Protein 9LKP (pdb70)

Radius of gyration: 35.41 Å; Cα contacts (8 Å, |Δi|>4): 2410; chains: 5; bounding box: 99×103×38 Å

Nearest PDB structures (foldseek):
  4s1f-assembly1_A  TM=9.999E-01  e=4.731E-41  Escherichia coli K-12
  4rz4-assembly1_B  TM=9.996E-01  e=7.260E-41  Escherichia coli K-12
  1l6w-assembly1_A  TM=9.965E-01  e=6.042E-41  Escherichia coli
  4rxf-assembly1_C  TM=9.993E-01  e=1.048E-40  Escherichia coli K-12
  7qxf-assembly1_B  TM=1.000E+00  e=1.423E-40  Escherichia coli

Secondary structure (DSSP, 8-state):
-EEEEE---HHHHHHHHTTS---EEE--HHHHHHHT--HHHHHHHHHHHTTS-SEEEEE---SSHHHHHHHHHHHHHHSTTPEEEEE-SHHHHHHHHHHHHHT--EEEEEE-SHHHHHHHHHHT-SEEEEBHHHHHHTTS-HHHHHHHHHHHHHHH-TTSEEEEB--SSHHHHHHHHHTT-SEEEE-HHHHHHHT--HHHHHHHHHHHHHHHHHHSSS--/-EEEEE---HHHHHHHHTTS---EEE--HHHHHHHT--HHHHHHHHHHHTTS-SEEEEE---SSHHHHHHHHHHHHHH-SSEEEEEE-SHHHHHHHHHHHHHT--EEEEEE-SHHHHHHHHHHT-SEEEEBHHHHHHTTS-HHHHHHHHHHHHHHH-TTSEEEEB--SSHHHHHHHHHTT-SEEEE-HHHHHHHT--HHHHHHHHHHHHHHHHHHSSS--/-EEEEE---HHHHHHHHTTS---EEE--HHHHHHHT--HHHHHHHHHHHTTS-SEEEEE---SSHHHHHHHHHHHHHH-SSEEEEEE-SHHHHHHHHHHHHHT--EEEEEE-SHHHHHHHHHHT-SEEEEBHHHHHHTTS-HHHHHHHHHHHHHHH-TT-EEEEB--SSHHHHHHHHHTT-SEEEE-HHHHHHHT--HHHHHHHHHHHHHHHHHHSSS--/-EEEEE---HHHHHHHHTTS---EEE--HHHHHHHT--HHHHHHHHHHHTTS-SEEEEE---SSHHHHHHHHHHHHTT-SSEEEEEE-SHHHHHHHHHHHHHT--EEEEEE-SHHHHHHHHHHT-SEEEEBHHHHHHTTS-HHHHHHHHHHHHHHH-TTSEEEEB--SSHHHHHHHHHTT-SEEEE-HHHHHHHT--HHHHHHHHHHHHHHHHHHSSS--/-EEEEE---HHHHHHHHTTS---EEE--HHHHHHHT--HHHHHHHHHHHTTS--EEEEE---SSHHHHHHHHHHHHHH-SSEEEEEE-SHHHHHHHHHHHHHT--EEEEEE-SHHHHHHHHHHT-SEEEEBHHHHHHTTS-HHHHHHHHHHHHHHH-TTSEEEEB--SSHHHHHHHHHTT-SEEEE-HHHHHHHT--HHHHHHHHHHHHHHHHHHSSS--

Foldseek 3Di:
DAEEAEALPLVLLLVCLVVDVHQFYEYEPVRVVVVVDDLLPSVVSRCVSNPVHHEYEYEADDDALVSRLVSLVVNCVSPVQYAYEFELDPRSLVNLLVCQVVVHEYEHDPDLAQVSQLSSLVSPHQEYEHQQVVNVVVPHHSLVRLLSNQVSCVVPPVSHFYAYDHDDELVSVVSNVVSPGPHYYHYSVRVVVVVDDPVVVVVLVVVQVVCCVVPVGSDD/DAEEAEALPLQLLLVCLVPDVHQFYEYEPVRCVVNVDDPLVRVVSRCVSNVVHHAYEYEQDDDALVSRLVRLVVNCVSDPRYAYEFELDPRSLVNLLVCQVVVHEYEHDPDLAQVSQLSSLVSPHQEYEHQQVVNVVVPHHSLVRLLSNQVSCVVPPVSHFYAYDHDDELVSVVSNVVSPGPHYYHYPVRVVVVPDDPVVVVVLVVLQVVCCVVPVHSDD/DAEEAEALPLVLLLVCLVPDVHQFYEYEPVRVVVVVDDLLVSVVSRCVSNVVHHAYEYEADDDALVSRLVSLVVNCVSDPRYAYEFELDPRSLVNLLVCQVVVGEYEHDPDLAQVSQLSSLVSPHQEYEHQQVVNVVVPHHSLVRLLSNVVSCVPPPVSHFYAYDHDDELVSVVSSVVSPGPHYYHYSVRVVVVVDDPVVVVVLVVVQVVCCVVPVHSDD/DAEEAEALPLQLLLVCLVPDVHQFYEYEPVRCVVVVDDLLPSVVSRCVSNPVHHAYEYEQDDDALVSRLVSLVVNCVRDPRYAYEFELDPRSLVNLLVCQVVPGAYEHDPDLAQVSQLSSLVSPHQEYEHQQVVNVVVPHHSLVRLLSNQVSCVVPPVSHFYAYDHDDELVSVVSSVVSPGPHYYHYPVRVVVVPDDPVVVVVLVVLQVVCCVVPVGRDD/DAEEAEALPLQLLLVCLVPDVHQFYEYEPVRCVVVVDDCLPSVVSRCVSNVNHHAYEYEADDDALVSRLVSLVVNCVSDPRYAYEFELDPRSLVNLLVCQVVVGEYEHDPDLAQVSQLSSLVSPHQEYEHQQVVNVVVPHHSLVRLLSNQVSCVVPPVSHFYAYDHDDELVSVVSSVVSPGPHYYHYSVRVVVVVDDPVVVVVLVVVQVVCCVVPVHSDD

InterPro domains:
  IPR001585 Transaldolase/Fructose-6-phosphate aldolase [PF00923] (3-206)
  IPR001585 Transaldolase/Fructose-6-phosphate aldolase [PTHR10683] (54-202)
  IPR004731 Transaldolase type 3B/Fructose-6-phosphate aldolase [TIGR00875] (1-214)
  IPR013785 Aldolase-type TIM barrel [G3DSA:3.20.20.70] (1-220)
  IPR018225 Transaldolase, active site [PS00958] (82-99)
  IPR018225 Transaldolase, active site [PS01054] (24-32)
  IPR023001 Fructose-6-phosphate aldolase [MF_00496] (1-220)
  IPR033919 Transaldolase/Fructose-6-phosphate aldolase, archaeal/bacterial [cd00956] (2-213)

Sequence (1100 aa):
MELYLDTSDVAAVKKLARIFPLAGVTTNPSIVAAGKTPLDELLPALHDALGGKGRLFAQVMATTAEGMVEDARKLRAIINDLVVKVPVTVEGLAAIKMLKAEGIPTLGTAVYGAAQGMLSALAGAEYVAPYVNRVDAQGGDGIQTVIELQQLLTLHAPQSKVLAASFKTPRQALDCLLAGCESITLPLDVAQQFITSPAVDAAIVKFEQDWQGAFGRTSIMELYLDTSDVAAVKKLARIFPLAGVTTNPSIVAAGKTPLDELLPALHDALGGKGRLFAQVMATTAEGMVEDARKLRAIINDLVVKVPVTVEGLAAIKMLKAEGIPTLGTAVYGAAQGMLSALAGAEYVAPYVNRVDAQGGDGIQTVIELQQLLTLHAPQSKVLAASFKTPRQALDCLLAGCESITLPLDVAQQFITSPAVDAAIVKFEQDWQGAFGRTSIMELYLDTSDVAAVKKLARIFPLAGVTTNPSIVAAGKTPLDELLPALHDALGGKGRLFAQVMATTAEGMVEDARKLRAIINDLVVKVPVTVEGLAAIKMLKAEGIPTLGTAVYGAAQGMLSALAGAEYVAPYVNRVDAQGGDGIQTVIELQQLLTLHAPQSKVLAASFKTPRQALDCLLAGCESITLPLDVAQQFITSPAVDAAIVKFEQDWQGAFGRTSIMELYLDTSDVAAVKKLARIFPLAGVTTNPSIVAAGKTPLDELLPALHDALGGKGRLFAQVMATTAEGMVEDARKLRAIINDLVVKVPVTVEGLAAIKMLKAEGIPTLGTAVYGAAQGMLSALAGAEYVAPYVNRVDAQGGDGIQTVIELQQLLTLHAPQSKVLAASFKTPRQALDCLLAGCESITLPLDVAQQFITSPAVDAAIVKFEQDWQGAFGRTSIMELYLDTSDVAAVKKLARIFPLAGVTTNPSIVAAGKTPLDELLPALHDALGGKGRLFAQVMATTAEGMVEDARKLRAIINDLVVKVPVTVEGLAAIKMLKAEGIPTLGTAVYGAAQGMLSALAGAEYVAPYVNRVDAQGGDGIQTVIELQQLLTLHAPQSKVLAASFKTPRQALDCLLAGCESITLPLDVAQQFITSPAVDAAIVKFEQDWQGAFGRTSI

Organism: NCBI:txid158836

Solvent-accessible surface area: 39419 Å² total; per-residue (Å²): 64,34,5,0,0,22,9,17,68,49,78,11,0,143,116,3,20,104,2,0,34,31,26,0,0,0,1,18,2,29,34,3,9,76,32,162,38,55,12,98,105,1,0,56,35,0,56,107,6,12,60,46,143,30,82,0,0,0,9,3,12,27,88,72,0,87,12,4,10,106,12,0,122,130,1,53,78,51,15,115,83,0,3,0,10,0,7,1,24,43,43,0,0,1,0,0,55,79,0,134,95,80,56,18,36,3,0,0,0,0,0,29,24,4,6,12,0,4,1,0,9,42,6,21,1,68,1,0,1,1,8,1,21,70,16,52,76,110,75,48,84,0,32,79,17,0,70,19,0,18,73,0,0,87,84,14,11,92,163,9,57,0,1,0,7,29,11,146,57,32,116,16,0,16,36,0,2,27,27,13,0,66,0,1,2,2,31,42,92,0,0,58,102,21,11,87,26,117,24,4,81,60,1,35,75,101,9,39,107,37,5,93,69,41,42,59,94,57,60,42,66,34,5,2,0,24,9,16,70,48,77,9,0,141,115,1,19,97,5,0,33,29,28,0,0,1,1,23,2,30,34,3,10,80,31,167,34,52,13,101,110,0,0,50,30,0,60,102,9,10,59,45,135,25,56,1,0,0,8,3,12,30,90,75,0,127,12,6,10,84,11,0,120,117,0,81,89,53,19,138,58,0,0,0,10,0,6,2,24,49,46,0,0,0,0,0,54,75,0,134,95,81,56,18,32,4,0,0,0,0,0,30,25,4,7,12,0,3,2,0,8,42,6,23,1,61,1,0,2,1,9,1,26,71,16,52,76,111,76,45,85,1,32,79,19,0,68,20,0,19,74,0,0,86,82,12,12,96,166,9,59,0,2,0,9,25,11,155,58,32,114,16,0,16,36,0,3,26,28,12,0,71,0,0,2,2,31,47,96,0,0,56,101,22,7,77,27,120,26,5,76,61,5,32,74,105,3,40,109,38,6,80,70,42,39,56,99,67,58,40,63,33,5,2,1,23,8,17,68,51,76,19,0,137,156,8,19,104,4,1,30,32,29,0,0,1,1,22,2,29,35,3,10,80,31,162,43,49,12,91,103,1,0,46,36,0,53,99,8,9,57,42,138,28,57,2,0,0,8,3,14,26,85,71,0,91,15,5,9,113,17,0,121,116,0,77,90,42,28,135,62,0,0,0,10,0,6,1,28,48,45,0,0,1,0,0,53,80,0,136,94,80,58,20,31,3,0,0,0,0,0,30,25,4,7,12,0,4,2,0,9,42,6,23,1,59,1,0,2,1,10,1,24,71,15,51,78,112,74,45,86,0,32,79,18,0,70,22,0,21,73,0,0,87,82,15,13,93,162,8,54,0,2,0,9,25,12,153,57,34,113,17,0,15,35,0,2,26,28,13,0,68,0,0,2,3,31,49,93,0,0,72,99,21,12,85,28,116,25,5,81,60,1,35,73,99,8,42,108,37,5,86,68,44,32,59,94,73,60,41,65,39,7,2,0,24,9,17,68,50,77,12,0,146,102,1,19,101,5,0,35,31,26,0,0,1,1,24,2,31,34,3,9,77,34,159,36,55,8,105,110,3,0,47,31,0,60,104,12,9,59,42,138,29,63,2,0,0,9,3,13,30,87,70,0,102,17,5,14,97,11,0,126,89,0,84,88,33,18,135,61,0,0,0,9,0,6,2,23,55,45,0,0,2,0,0,53,86,0,133,95,87,59,20,37,3,0,0,0,0,0,30,24,4,6,13,0,1,1,0,8,42,6,19,1,63,0,0,1,1,10,1,26,75,15,50,79,111,75,46,83,1,31,79,16,0,70,18,0,20,69,0,1,87,83,11,11,92,157,9,55,0,2,0,8,26,11,154,58,31,115,16,0,16,37,0,2,25,29,12,0,70,0,1,3,1,29,37,92,0,0,56,102,20,9,76,30,120,24,4,85,59,0,29,76,103,7,40,107,32,6,82,71,41,36,57,100,68,58,31,65,35,4,2,0,26,8,18,66,51,75,11,0,139,115,3,18,108,4,0,34,29,28,0,0,1,0,23,2,29,32,3,9,82,34,164,44,48,10,89,105,2,0,48,34,0,58,101,10,8,60,42,126,25,60,2,0,0,10,3,11,27,89,68,0,90,12,6,6,98,11,0,123,120,0,77,89,49,25,130,62,1,0,0,11,0,7,2,22,56,44,0,0,1,0,0,56,78,0,136,96,82,56,19,32,4,1,0,0,0,0,29,24,4,7,12,0,3,1,0,9,41,5,22,1,62,1,0,2,1,11,1,26,71,14,52,77,112,76,45,83,1,32,79,18,0,69,20,0,18,72,0,0,88,83,14,12,96,168,9,56,0,1,0,9,26,9,152,58,32,117,17,0,16,35,0,2,27,28,14,0,67,0,0,3,1,32,46,92,1,0,52,101,21,12,90,27,117,24,4,80,61,1,34,75,102,8,43,108,37,6,85,68,36,33,56,97,75,60,44

B-factor: mean 21.49, std 7.89, range [11.99, 85.16]

Structure (mmCIF, N/CA/C/O backbone):
data_9LKP
#
_entry.id   9LKP
#
_cell.length_a   99.000
_cell.length_b   180.070
_cell.length_c   134.040
_cell.angle_alpha   90.00
_cell.angle_beta   90.00
_cell.angle_gamma   90.00
#
_symmetry.space_group_name_H-M   'C 2 2 21'
#
loop_
_entity.id
_entity.type
_entity.pdbx_description
1 polymer 'Fructose-6-phosphate aldolase'
2 water water
#
loop_
_atom_site.group_PDB
_atom_site.id
_atom_site.type_symbol
_atom_site.label_atom_id
_atom_site.label_alt_id
_atom_site.label_comp_id
_atom_site.label_asym_id
_atom_site.label_entity_id
_atom_site.label_seq_id
_atom_site.pdbx_PDB_ins_code
_atom_site.Cartn_x
_atom_site.Cartn_y
_atom_site.Cartn_z
_atom_site.occupancy
_atom_site.B_iso_or_equiv
_atom_site.auth_seq_id
_atom_site.auth_comp_id
_atom_site.auth_asym_id
_atom_site.auth_atom_id
_atom_site.pdbx_PDB_model_num
ATOM 1 N N . MET A 1 22 ? 13.539 -49.469 -10.480 1.00 26.97 1 MET A N 1
ATOM 2 C CA . MET A 1 22 ? 13.820 -50.388 -11.616 1.00 22.89 1 MET A CA 1
ATOM 3 C C . MET A 1 22 ? 14.455 -51.663 -11.078 1.00 21.82 1 MET A C 1
ATOM 4 O O . MET A 1 22 ? 15.246 -51.627 -10.131 1.00 22.34 1 MET A O 1
ATOM 9 N N . GLU A 1 23 ? 13.955 -52.799 -11.575 1.00 16.00 2 GLU A N 1
ATOM 10 C CA . GLU A 1 23 ? 14.575 -54.090 -11.336 1.00 15.89 2 GLU A CA 1
ATOM 11 C C . GLU A 1 23 ? 15.135 -54.625 -12.648 1.00 16.19 2 GLU A C 1
ATOM 12 O O . GLU A 1 23 ? 14.378 -54.907 -13.574 1.00 16.16 2 GLU A O 1
ATOM 18 N N . LEU A 1 24 ? 16.464 -54.774 -12.695 1.00 14.95 3 LEU A N 1
ATOM 19 C CA . LEU A 1 24 ? 17.174 -55.239 -13.875 1.00 15.91 3 LEU A CA 1
ATOM 20 C C . LEU A 1 24 ? 17.569 -56.704 -13.690 1.00 15.48 3 LEU A C 1
ATOM 21 O O . LEU A 1 24 ? 18.282 -57.038 -12.751 1.00 16.52 3 LEU A O 1
ATOM 26 N N . TYR A 1 25 ? 17.078 -57.569 -14.576 1.00 14.50 4 TYR A N 1
ATOM 27 C CA . TYR A 1 25 ? 17.380 -58.989 -14.523 1.00 14.97 4 TYR A CA 1
ATOM 28 C C . TYR A 1 25 ? 18.216 -59.368 -15.739 1.00 15.65 4 TYR A C 1
ATOM 29 O O . TYR A 1 25 ? 18.114 -58.735 -16.786 1.00 14.99 4 TYR A O 1
ATOM 38 N N . LEU A 1 26 ? 18.961 -60.476 -15.606 1.00 15.63 5 LEU A N 1
ATOM 39 C CA . LEU A 1 26 ? 19.496 -61.192 -16.742 1.00 16.64 5 LEU A CA 1
ATOM 40 C C . LEU A 1 26 ? 18.614 -62.403 -17.020 1.00 15.26 5 LEU A C 1
ATOM 41 O O . LEU A 1 26 ? 18.133 -63.066 -16.103 1.00 14.85 5 LEU A O 1
ATOM 46 N N . ASP A 1 27 ? 18.485 -62.707 -18.310 1.00 15.71 6 ASP A N 1
ATOM 47 C CA . ASP A 1 27 ? 17.679 -63.808 -18.807 1.00 16.41 6 ASP A CA 1
ATOM 48 C C . ASP A 1 27 ? 18.612 -64.902 -19.317 1.00 17.75 6 ASP A C 1
ATOM 49 O O . ASP A 1 27 ? 19.009 -64.864 -20.480 1.00 16.80 6 ASP A O 1
ATOM 54 N N . THR A 1 28 ? 18.994 -65.839 -18.434 1.00 16.30 7 THR A N 1
ATOM 55 C CA . THR A 1 28 ? 20.145 -66.695 -18.687 1.00 17.55 7 THR A CA 1
ATOM 56 C C . THR A 1 28 ? 20.184 -67.879 -17.725 1.00 17.00 7 THR A C 1
ATOM 57 O O . THR A 1 28 ? 19.648 -67.813 -16.621 1.00 17.14 7 THR A O 1
ATOM 61 N N . SER A 1 29 ? 20.878 -68.947 -18.157 1.00 16.34 8 SER A N 1
ATOM 62 C CA . SER A 1 29 ? 21.242 -70.062 -17.290 1.00 17.37 8 SER A CA 1
ATOM 63 C C . SER A 1 29 ? 22.760 -70.181 -17.184 1.00 20.59 8 SER A C 1
ATOM 64 O O . SER A 1 29 ? 23.273 -71.210 -16.730 1.00 20.26 8 SER A O 1
ATOM 67 N N . ASP A 1 30 ? 23.473 -69.140 -17.636 1.00 17.99 9 ASP A N 1
ATOM 68 C CA . ASP A 1 30 ? 24.928 -69.147 -17.668 1.00 18.85 9 ASP A CA 1
ATOM 69 C C . ASP A 1 30 ? 25.446 -68.587 -16.348 1.00 19.74 9 ASP A C 1
ATOM 70 O O . ASP A 1 30 ? 25.564 -67.375 -16.181 1.00 18.25 9 ASP A O 1
ATOM 75 N N . VAL A 1 31 ? 25.740 -69.484 -15.401 1.00 18.94 10 VAL A N 1
ATOM 76 C CA . VAL A 1 31 ? 26.107 -69.088 -14.050 1.00 19.83 10 VAL A CA 1
ATOM 77 C C . VAL A 1 31 ? 27.364 -68.215 -14.055 1.00 19.58 10 VAL A C 1
ATOM 78 O O . VAL A 1 31 ? 27.422 -67.231 -13.318 1.00 21.52 10 VAL A O 1
ATOM 82 N N . ALA A 1 32 ? 28.365 -68.570 -14.871 1.00 21.19 11 ALA A N 1
ATOM 83 C CA . ALA A 1 32 ? 29.635 -67.856 -14.885 1.00 21.69 11 ALA A CA 1
ATOM 84 C C . ALA A 1 32 ? 29.437 -66.436 -15.416 1.00 21.14 11 ALA A C 1
ATOM 85 O O . ALA A 1 32 ? 30.033 -65.496 -14.905 1.00 20.93 11 ALA A O 1
ATOM 87 N N . ALA A 1 33 ? 28.569 -66.292 -16.424 1.00 22.00 12 ALA A N 1
ATOM 88 C CA . ALA A 1 33 ? 28.265 -64.979 -16.979 1.00 20.54 12 ALA A CA 1
ATOM 89 C C . ALA A 1 33 ? 27.541 -64.107 -15.956 1.00 19.47 12 ALA A C 1
ATOM 90 O O . ALA A 1 33 ? 27.799 -62.907 -15.880 1.00 19.11 12 ALA A O 1
ATOM 92 N N . VAL A 1 34 ? 26.691 -64.709 -15.118 1.00 17.31 13 VAL A N 1
ATOM 93 C CA . VAL A 1 34 ? 25.970 -63.951 -14.109 1.00 19.13 13 VAL A CA 1
ATOM 94 C C . VAL A 1 34 ? 26.957 -63.407 -13.071 1.00 22.51 13 VAL A C 1
ATOM 95 O O . VAL A 1 34 ? 26.847 -62.253 -12.654 1.00 21.67 13 VAL A O 1
ATOM 99 N N . LYS A 1 35 ? 27.883 -64.264 -12.625 1.00 23.55 14 LYS A N 1
ATOM 100 C CA . LYS A 1 35 ? 28.878 -63.856 -11.642 1.00 25.46 14 LYS A CA 1
ATOM 101 C C . LYS A 1 35 ? 29.692 -62.674 -12.174 1.00 21.86 14 LYS A C 1
ATOM 102 O O . LYS A 1 35 ? 29.858 -61.672 -11.480 1.00 24.36 14 LYS A O 1
ATOM 108 N N . LYS A 1 36 ? 30.119 -62.764 -13.437 1.00 21.60 15 LYS A N 1
ATOM 109 C CA . LYS A 1 36 ? 30.882 -61.704 -14.080 1.00 23.07 15 LYS A CA 1
ATOM 110 C C . LYS A 1 36 ? 30.074 -60.402 -14.118 1.00 23.06 15 LYS A C 1
ATOM 111 O O . LYS A 1 36 ? 30.588 -59.340 -13.773 1.00 23.50 15 LYS A O 1
ATOM 117 N N . LEU A 1 37 ? 28.813 -60.463 -14.556 1.00 22.98 16 LEU A N 1
ATOM 118 C CA . LEU A 1 37 ? 28.060 -59.243 -14.813 1.00 21.52 16 LEU A CA 1
ATOM 119 C C . LEU A 1 37 ? 27.484 -58.670 -13.523 1.00 20.01 16 LEU A C 1
ATOM 120 O O . LEU A 1 37 ? 27.114 -57.506 -13.493 1.00 20.46 16 LEU A O 1
ATOM 125 N N . ALA A 1 38 ? 27.422 -59.474 -12.456 1.00 20.17 17 ALA A N 1
ATOM 126 C CA . ALA A 1 38 ? 26.845 -59.036 -11.197 1.00 19.45 17 ALA A CA 1
ATOM 127 C C . ALA A 1 38 ? 27.683 -57.921 -10.576 1.00 19.47 17 ALA A C 1
ATOM 128 O O . ALA A 1 38 ? 27.167 -57.151 -9.774 1.00 19.42 17 ALA A O 1
ATOM 130 N N . ARG A 1 39 ? 28.982 -57.871 -10.900 1.00 20.44 18 ARG A N 1
ATOM 131 C CA . ARG A 1 39 ? 29.837 -56.811 -10.386 1.00 21.74 18 ARG A CA 1
ATOM 132 C C . ARG A 1 39 ? 29.824 -55.576 -11.284 1.00 19.78 18 ARG A C 1
ATOM 133 O O . ARG A 1 39 ? 30.383 -54.546 -10.907 1.00 19.29 18 ARG A O 1
ATOM 141 N N . ILE A 1 40 ? 29.192 -55.685 -12.463 1.00 21.46 19 ILE A N 1
ATOM 142 C CA . ILE A 1 40 ? 29.100 -54.583 -13.408 1.00 19.61 19 ILE A CA 1
ATOM 143 C C . ILE A 1 40 ? 27.731 -53.917 -13.296 1.00 20.14 19 ILE A C 1
ATOM 144 O O . ILE A 1 40 ? 27.639 -52.706 -13.148 1.00 19.45 19 ILE A O 1
ATOM 149 N N . PHE A 1 41 ? 26.664 -54.709 -13.452 1.00 21.08 20 PHE A N 1
ATOM 150 C CA . PHE A 1 41 ? 25.313 -54.179 -13.398 1.00 21.09 20 PHE A CA 1
ATOM 151 C C . PHE A 1 41 ? 24.796 -54.209 -11.966 1.00 20.97 20 PHE A C 1
ATOM 152 O O . PHE A 1 41 ? 25.138 -55.106 -11.189 1.00 19.27 20 PHE A O 1
ATOM 160 N N . PRO A 1 42 ? 23.849 -53.310 -11.618 1.00 20.15 21 PRO A N 1
ATOM 161 C CA . PRO A 1 42 ? 23.038 -53.481 -10.424 1.00 19.40 21 PRO A CA 1
ATOM 162 C C . PRO A 1 42 ? 21.891 -54.461 -10.666 1.00 20.38 21 PRO A C 1
ATOM 163 O O . PRO A 1 42 ? 20.798 -54.053 -11.057 1.00 19.81 21 PRO A O 1
ATOM 167 N N . LEU A 1 43 ? 22.170 -55.768 -10.527 1.00 17.30 22 LEU A N 1
ATOM 168 C CA . LEU A 1 43 ? 21.192 -56.787 -10.868 1.00 18.72 22 LEU A CA 1
ATOM 169 C C . LEU A 1 43 ? 20.210 -56.983 -9.719 1.00 19.79 22 LEU A C 1
ATOM 170 O O . LEU A 1 43 ? 20.613 -57.164 -8.570 1.00 21.58 22 LEU A O 1
ATOM 175 N N . ALA A 1 44 ? 18.932 -57.130 -10.076 1.00 16.82 23 ALA A N 1
ATOM 176 C CA . ALA A 1 44 ? 17.895 -57.524 -9.131 1.00 17.15 23 ALA A CA 1
ATOM 177 C C . ALA A 1 44 ? 17.794 -59.049 -9.020 1.00 17.18 23 ALA A C 1
ATOM 178 O O . ALA A 1 44 ? 17.193 -59.555 -8.070 1.00 18.57 23 ALA A O 1
ATOM 180 N N . GLY A 1 45 ? 18.295 -59.760 -10.039 1.00 18.65 24 GLY A N 1
ATOM 181 C CA . GLY A 1 45 ? 18.295 -61.216 -10.048 1.00 18.89 24 GLY A CA 1
ATOM 182 C C . GLY A 1 45 ? 18.377 -61.767 -11.469 1.00 18.06 24 GLY A C 1
ATOM 183 O O . GLY A 1 45 ? 18.951 -61.120 -12.348 1.00 16.87 24 GLY A O 1
ATOM 184 N N . VAL A 1 46 ? 17.865 -62.998 -11.639 1.00 15.84 25 VAL A N 1
ATOM 185 C CA . VAL A 1 46 ? 17.953 -63.737 -12.894 1.00 16.31 25 VAL A CA 1
ATOM 186 C C . VAL A 1 46 ? 16.592 -64.367 -13.178 1.00 17.06 25 VAL A C 1
ATOM 187 O O . VAL A 1 46 ? 15.940 -64.899 -12.276 1.00 16.72 25 VAL A O 1
ATOM 191 N N . THR A 1 47 ? 16.146 -64.255 -14.439 1.00 15.99 26 THR A N 1
ATOM 192 C CA . THR A 1 47 ? 14.993 -64.989 -14.922 1.00 16.90 26 THR A CA 1
ATOM 193 C C . THR A 1 47 ? 15.461 -66.171 -15.767 1.00 16.90 26 THR A C 1
ATOM 194 O O . THR A 1 47 ? 16.489 -66.109 -16.445 1.00 15.84 26 THR A O 1
ATOM 198 N N . THR A 1 48 ? 14.708 -67.265 -15.669 1.00 17.38 27 THR A N 1
ATOM 199 C CA . THR A 1 48 ? 14.856 -68.399 -16.558 1.00 17.76 27 THR A CA 1
ATOM 200 C C . THR A 1 48 ? 13.504 -68.698 -17.193 1.00 17.83 27 THR A C 1
ATOM 201 O O . THR A 1 48 ? 12.456 -68.254 -16.719 1.00 18.44 27 THR A O 1
ATOM 205 N N . ASN A 1 49 ? 13.568 -69.443 -18.295 1.00 17.65 28 ASN A N 1
ATOM 206 C CA . ASN A 1 49 ? 12.416 -70.104 -18.876 1.00 16.09 28 ASN A CA 1
ATOM 207 C C . ASN A 1 49 ? 12.860 -71.493 -19.331 1.00 15.62 28 ASN A C 1
ATOM 208 O O . ASN A 1 49 ? 14.038 -71.850 -19.196 1.00 16.23 28 ASN A O 1
ATOM 213 N N . PRO A 1 50 ? 11.927 -72.362 -19.768 1.00 16.04 29 PRO A N 1
ATOM 214 C CA . PRO A 1 50 ? 12.287 -73.750 -20.020 1.00 15.79 29 PRO A CA 1
ATOM 215 C C . PRO A 1 50 ? 13.349 -73.916 -21.098 1.00 15.46 29 PRO A C 1
ATOM 216 O O . PRO A 1 50 ? 14.198 -74.794 -20.981 1.00 16.86 29 PRO A O 1
ATOM 220 N N . SER A 1 51 ? 13.306 -73.078 -22.136 1.00 16.54 30 SER A N 1
ATOM 221 C CA . SER A 1 51 ? 14.288 -73.157 -23.214 1.00 17.50 30 SER A CA 1
ATOM 222 C C . SER A 1 51 ? 15.662 -72.719 -22.714 1.00 17.51 30 SER A C 1
ATOM 223 O O . SER A 1 51 ? 16.666 -73.353 -23.036 1.00 19.75 30 SER A O 1
ATOM 226 N N . ILE A 1 52 ? 15.692 -71.650 -21.908 1.00 19.95 31 ILE A N 1
ATOM 227 C CA . ILE A 1 52 ? 16.929 -71.139 -21.327 1.00 16.95 31 ILE A CA 1
ATOM 228 C C . ILE A 1 52 ? 17.555 -72.181 -20.393 1.00 18.00 31 ILE A C 1
ATOM 229 O O . ILE A 1 52 ? 18.759 -72.435 -20.475 1.00 18.17 31 ILE A O 1
ATOM 234 N N . VAL A 1 53 ? 16.732 -72.855 -19.580 1.00 16.76 32 VAL A N 1
ATOM 235 C CA . VAL A 1 53 ? 17.245 -73.873 -18.674 1.00 18.96 32 VAL A CA 1
ATOM 236 C C . VAL A 1 53 ? 17.764 -75.043 -19.509 1.00 19.95 32 VAL A C 1
ATOM 237 O O . VAL A 1 53 ? 18.854 -75.568 -19.261 1.00 19.48 32 VAL A O 1
ATOM 241 N N . ALA A 1 54 ? 17.017 -75.386 -20.561 1.00 19.02 33 ALA A N 1
ATOM 242 C CA . ALA A 1 54 ? 17.393 -76.522 -21.390 1.00 20.05 33 ALA A CA 1
ATOM 243 C C . ALA A 1 54 ? 18.738 -76.258 -22.071 1.00 21.42 33 ALA A C 1
ATOM 244 O O . ALA A 1 54 ? 19.596 -77.146 -22.131 1.00 21.81 33 ALA A O 1
ATOM 246 N N . ALA A 1 55 ? 18.959 -75.012 -22.510 1.00 20.03 34 ALA A N 1
ATOM 247 C CA . ALA A 1 55 ? 20.182 -74.635 -23.205 1.00 23.22 34 ALA A CA 1
ATOM 248 C C . ALA A 1 55 ? 21.423 -74.917 -22.357 1.00 24.92 34 ALA A C 1
ATOM 249 O O . ALA A 1 55 ? 22.471 -75.257 -22.902 1.00 25.79 34 ALA A O 1
ATOM 251 N N . GLY A 1 56 ? 21.324 -74.698 -21.042 1.00 22.12 35 GLY A N 1
ATOM 252 C CA . GLY A 1 56 ? 22.463 -74.840 -20.143 1.00 22.21 35 GLY A CA 1
ATOM 253 C C . GLY A 1 56 ? 22.638 -76.261 -19.602 1.00 21.98 35 GLY A C 1
ATOM 254 O O . GLY A 1 56 ? 23.611 -76.535 -18.906 1.00 23.36 35 GLY A O 1
ATOM 255 N N . LYS A 1 57 ? 21.668 -77.138 -19.870 1.00 21.14 36 LYS A N 1
ATOM 256 C CA . LYS A 1 57 ? 21.763 -78.576 -19.628 1.00 23.68 36 LYS A CA 1
ATOM 257 C C . LYS A 1 57 ? 21.899 -78.923 -18.146 1.00 25.41 36 LYS A C 1
ATOM 258 O O . LYS A 1 57 ? 22.272 -80.047 -17.818 1.00 33.52 36 LYS A O 1
ATOM 264 N N . THR A 1 58 ? 21.677 -77.951 -17.261 1.00 23.93 37 THR A N 1
ATOM 265 C CA . THR A 1 58 ? 21.808 -78.141 -15.824 1.00 24.01 37 THR A CA 1
ATOM 266 C C . THR A 1 58 ? 20.410 -78.138 -15.217 1.00 24.88 37 THR A C 1
ATOM 267 O O . THR A 1 58 ? 19.654 -77.188 -15.420 1.00 23.85 37 THR A O 1
ATOM 271 N N . PRO A 1 59 ? 20.010 -79.183 -14.457 1.00 24.42 38 PRO A N 1
ATOM 272 C CA . PRO A 1 59 ? 18.675 -79.208 -13.874 1.00 24.55 38 PRO A CA 1
ATOM 273 C C . PRO A 1 59 ? 18.466 -78.084 -12.867 1.00 23.05 38 PRO A C 1
ATOM 274 O O . PRO A 1 59 ? 19.417 -77.621 -12.242 1.00 20.46 38 PRO A O 1
ATOM 278 N N . LEU A 1 60 ? 17.197 -77.711 -12.676 1.00 22.25 39 LEU A N 1
ATOM 279 C CA . LEU A 1 60 ? 16.818 -76.580 -11.847 1.00 23.00 39 LEU A CA 1
ATOM 280 C C . LEU A 1 60 ? 17.365 -76.734 -10.430 1.00 22.01 39 LEU A C 1
ATOM 281 O O . LEU A 1 60 ? 17.765 -75.753 -9.807 1.00 21.31 39 LEU A O 1
ATOM 286 N N . ASP A 1 61 ? 17.366 -77.955 -9.884 1.00 21.95 40 ASP A N 1
ATOM 287 C CA . ASP A 1 61 ? 17.715 -78.110 -8.481 1.00 23.19 40 ASP A CA 1
ATOM 288 C C . ASP A 1 61 ? 19.196 -77.801 -8.256 1.00 22.47 40 ASP A C 1
ATOM 289 O O . ASP A 1 61 ? 19.622 -77.553 -7.128 1.00 22.30 40 ASP A O 1
ATOM 294 N N . GLU A 1 62 ? 19.973 -77.771 -9.346 1.00 21.65 41 GLU A N 1
ATOM 295 C CA . GLU A 1 62 ? 21.374 -77.389 -9.312 1.00 21.44 41 GLU A CA 1
ATOM 296 C C . GLU A 1 62 ? 21.534 -75.932 -9.756 1.00 21.77 41 GLU A C 1
ATOM 297 O O . GLU A 1 62 ? 22.358 -75.185 -9.224 1.00 20.37 41 GLU A O 1
ATOM 303 N N . LEU A 1 63 ? 20.868 -75.611 -10.868 1.00 19.75 42 LEU A N 1
ATOM 304 C CA . LEU A 1 63 ? 21.021 -74.328 -11.531 1.00 19.45 42 LEU A CA 1
ATOM 305 C C . LEU A 1 63 ? 20.609 -73.195 -10.599 1.00 18.61 42 LEU A C 1
ATOM 306 O O . LEU A 1 63 ? 21.331 -72.214 -10.477 1.00 18.91 42 LEU A O 1
ATOM 311 N N . LEU A 1 64 ? 19.451 -73.336 -9.945 1.00 19.43 43 LEU A N 1
ATOM 312 C CA . LEU A 1 64 ? 18.857 -72.200 -9.258 1.00 19.01 43 LEU A CA 1
ATOM 313 C C . LEU A 1 64 ? 19.726 -71.843 -8.055 1.00 18.56 43 LEU A C 1
ATOM 314 O O . LEU A 1 64 ? 20.084 -70.678 -7.863 1.00 21.06 43 LEU A O 1
ATOM 319 N N . PRO A 1 65 ? 20.178 -72.807 -7.223 1.00 18.97 44 PRO A N 1
ATOM 320 C CA . PRO A 1 65 ? 21.111 -72.470 -6.160 1.00 20.19 44 PRO A CA 1
ATOM 321 C C . PRO A 1 65 ? 22.425 -71.878 -6.666 1.00 19.96 44 PRO A C 1
ATOM 322 O O . PRO A 1 65 ? 22.947 -70.952 -6.051 1.00 21.65 44 PRO A O 1
ATOM 326 N N . ALA A 1 66 ? 22.904 -72.349 -7.825 1.00 20.68 45 ALA A N 1
ATOM 327 C CA . ALA A 1 66 ? 24.140 -71.839 -8.402 1.00 20.65 45 ALA A CA 1
ATOM 328 C C . ALA A 1 66 ? 23.964 -70.381 -8.844 1.00 21.64 45 ALA A C 1
ATOM 329 O O . ALA A 1 66 ? 24.878 -69.585 -8.668 1.00 21.61 45 ALA A O 1
ATOM 331 N N . LEU A 1 67 ? 22.790 -70.044 -9.408 1.00 19.84 46 LEU A N 1
ATOM 332 C CA . LEU A 1 67 ? 22.460 -68.672 -9.782 1.00 21.78 46 LEU A CA 1
ATOM 333 C C . LEU A 1 67 ? 22.402 -67.776 -8.541 1.00 22.78 46 LEU A C 1
ATOM 334 O O . LEU A 1 67 ? 22.955 -66.674 -8.537 1.00 22.78 46 LEU A O 1
ATOM 339 N N . HIS A 1 68 ? 21.704 -68.251 -7.502 1.00 21.83 47 HIS A N 1
ATOM 340 C CA . HIS A 1 68 ? 21.561 -67.513 -6.254 1.00 26.04 47 HIS A CA 1
ATOM 341 C C . HIS A 1 68 ? 22.947 -67.167 -5.713 1.00 26.89 47 HIS A C 1
ATOM 342 O O . HIS A 1 68 ? 23.192 -66.046 -5.271 1.00 26.75 47 HIS A O 1
ATOM 349 N N . ASP A 1 69 ? 23.844 -68.156 -5.742 1.00 27.46 48 ASP A N 1
ATOM 350 C CA . ASP A 1 69 ? 25.227 -67.979 -5.326 1.00 28.13 48 ASP A CA 1
ATOM 351 C C . ASP A 1 69 ? 25.945 -66.952 -6.206 1.00 25.60 48 ASP A C 1
ATOM 352 O O . ASP A 1 69 ? 26.679 -66.096 -5.704 1.00 29.12 48 ASP A O 1
ATOM 357 N N . ALA A 1 70 ? 25.766 -67.062 -7.530 1.00 25.13 49 ALA A N 1
ATOM 358 C CA . ALA A 1 70 ? 26.500 -66.248 -8.491 1.00 24.91 49 ALA A CA 1
ATOM 359 C C . ALA A 1 70 ? 26.176 -64.765 -8.306 1.00 24.48 49 ALA A C 1
ATOM 360 O O . ALA A 1 70 ? 26.977 -63.894 -8.663 1.00 23.29 49 ALA A O 1
ATOM 362 N N . LEU A 1 71 ? 24.968 -64.503 -7.800 1.00 22.47 50 LEU A N 1
ATOM 363 C CA . LEU A 1 71 ? 24.469 -63.156 -7.600 1.00 26.84 50 LEU A CA 1
ATOM 364 C C . LEU A 1 71 ? 25.042 -62.567 -6.315 1.00 29.76 50 LEU A C 1
ATOM 365 O O . LEU A 1 71 ? 24.808 -61.391 -6.037 1.00 32.14 50 LEU A O 1
ATOM 370 N N . GLY A 1 72 ? 25.649 -63.435 -5.490 1.00 29.43 51 GLY A N 1
ATOM 371 C CA . GLY A 1 72 ? 26.207 -63.048 -4.201 1.00 32.47 51 GLY A CA 1
ATOM 372 C C . GLY A 1 72 ? 25.344 -63.507 -3.027 1.00 32.39 51 GLY A C 1
ATOM 373 O O . GLY A 1 72 ? 25.438 -62.955 -1.936 1.00 33.69 51 GLY A O 1
ATOM 374 N N . GLY A 1 73 ? 24.522 -64.537 -3.238 1.00 35.25 52 GLY A N 1
ATOM 375 C CA . GLY A 1 73 ? 23.686 -65.078 -2.177 1.00 36.96 52 GLY A CA 1
ATOM 376 C C . GLY A 1 73 ? 22.482 -64.183 -1.895 1.00 40.01 52 GLY A C 1
ATOM 377 O O . GLY A 1 73 ? 21.927 -64.194 -0.801 1.00 43.78 52 GLY A O 1
ATOM 378 N N . LYS A 1 74 ? 22.077 -63.411 -2.905 1.00 37.40 53 LYS A N 1
ATOM 379 C CA . LYS A 1 74 ? 20.921 -62.542 -2.789 1.00 35.06 53 LYS A CA 1
ATOM 380 C C . LYS A 1 74 ? 20.219 -62.514 -4.146 1.00 30.83 53 LYS A C 1
ATOM 381 O O . LYS A 1 74 ? 20.658 -63.187 -5.073 1.00 28.37 53 LYS A O 1
ATOM 387 N N . GLY A 1 75 ? 19.182 -61.682 -4.265 1.00 31.00 54 GLY A N 1
ATOM 388 C CA . GLY A 1 75 ? 18.526 -61.465 -5.545 1.00 27.29 54 GLY A CA 1
ATOM 389 C C . GLY A 1 75 ? 17.249 -62.290 -5.656 1.00 25.01 54 GLY A C 1
ATOM 390 O O . GLY A 1 75 ? 16.995 -63.209 -4.875 1.00 26.72 54 GLY A O 1
ATOM 391 N N . ARG A 1 76 ? 16.506 -62.027 -6.725 1.00 19.86 55 ARG A N 1
ATOM 392 C CA . ARG A 1 76 ? 15.231 -62.666 -6.955 1.00 19.31 55 ARG A CA 1
ATOM 393 C C . ARG A 1 76 ? 15.356 -63.533 -8.204 1.00 17.21 55 ARG A C 1
ATOM 394 O O . ARG A 1 76 ? 15.817 -63.063 -9.243 1.00 19.69 55 ARG A O 1
ATOM 402 N N . LEU A 1 77 ? 15.032 -64.820 -8.049 1.00 17.20 56 LEU A N 1
ATOM 403 C CA . LEU A 1 77 ? 15.040 -65.758 -9.151 1.00 17.12 56 LEU A CA 1
ATOM 404 C C . LEU A 1 77 ? 13.612 -66.017 -9.609 1.00 15.61 56 LEU A C 1
ATOM 405 O O . LEU A 1 77 ? 12.689 -66.028 -8.803 1.00 16.74 56 LEU A O 1
ATOM 410 N N . PHE A 1 78 ? 13.490 -66.313 -10.914 1.00 15.75 57 PHE A N 1
ATOM 411 C CA . PHE A 1 78 ? 12.243 -66.695 -11.549 1.00 16.86 57 PHE A CA 1
ATOM 412 C C . PHE A 1 78 ? 12.443 -67.999 -12.319 1.00 16.67 57 PHE A C 1
ATOM 413 O O . PHE A 1 78 ? 13.414 -68.132 -13.055 1.00 17.82 57 PHE A O 1
ATOM 421 N N . ALA A 1 79 ? 11.507 -68.940 -12.146 1.00 15.14 58 ALA A N 1
ATOM 422 C CA . ALA A 1 79 ? 11.473 -70.157 -12.937 1.00 15.14 58 ALA A CA 1
ATOM 423 C C . ALA A 1 79 ? 10.033 -70.553 -13.253 1.00 16.05 58 ALA A C 1
ATOM 424 O O . ALA A 1 79 ? 9.095 -70.221 -12.522 1.00 13.78 58 ALA A O 1
ATOM 426 N N . GLN A 1 80 ? 9.871 -71.301 -14.357 1.00 15.77 59 GLN A N 1
ATOM 427 C CA . GLN A 1 80 ? 8.571 -71.535 -14.949 1.00 15.43 59 GLN A CA 1
ATOM 428 C C . GLN A 1 80 ? 8.097 -72.958 -14.661 1.00 15.95 59 GLN A C 1
ATOM 429 O O . GLN A 1 80 ? 8.844 -73.927 -14.815 1.00 17.73 59 GLN A O 1
ATOM 435 N N . VAL A 1 81 ? 6.792 -73.083 -14.417 1.00 15.02 60 VAL A N 1
ATOM 436 C CA . VAL A 1 81 ? 6.141 -74.379 -14.335 1.00 14.40 60 VAL A CA 1
ATOM 437 C C . VAL A 1 81 ? 6.128 -75.065 -15.707 1.00 17.44 60 VAL A C 1
ATOM 438 O O . VAL A 1 81 ? 6.191 -74.409 -16.753 1.00 17.21 60 VAL A O 1
ATOM 442 N N . MET A 1 82 ? 5.932 -76.393 -15.693 1.00 17.60 61 MET A N 1
ATOM 443 C CA . MET A 1 82 ? 5.885 -77.186 -16.918 1.00 17.48 61 MET A CA 1
ATOM 444 C C . MET A 1 82 ? 4.535 -77.897 -17.102 1.00 19.59 61 MET A C 1
ATOM 445 O O . MET A 1 82 ? 4.184 -78.285 -18.223 1.00 21.59 61 MET A O 1
ATOM 450 N N . ALA A 1 83 ? 3.786 -78.090 -16.006 1.00 18.54 62 ALA A N 1
ATOM 451 C CA . ALA A 1 83 ? 2.504 -78.781 -16.025 1.00 19.72 62 ALA A CA 1
ATOM 452 C C . ALA A 1 83 ? 1.493 -78.024 -16.886 1.00 18.96 62 ALA A C 1
ATOM 453 O O . ALA A 1 83 ? 1.588 -76.794 -16.996 1.00 20.36 62 ALA A O 1
ATOM 455 N N . THR A 1 84 ? 0.453 -78.741 -17.347 1.00 20.14 63 THR A N 1
ATOM 456 C CA . THR A 1 84 ? -0.560 -78.151 -18.214 1.00 21.20 63 THR A CA 1
ATOM 457 C C . THR A 1 84 ? -1.926 -78.010 -17.532 1.00 21.29 63 THR A C 1
ATOM 458 O O . THR A 1 84 ? -2.821 -77.411 -18.122 1.00 26.83 63 THR A O 1
ATOM 462 N N . THR A 1 85 ? -2.117 -78.579 -16.331 1.00 19.91 64 THR A N 1
ATOM 463 C CA . THR A 1 85 ? -3.338 -78.369 -15.559 1.00 18.90 64 THR A CA 1
ATOM 464 C C . THR A 1 85 ? -3.028 -77.406 -14.419 1.00 17.67 64 THR A C 1
ATOM 465 O O . THR A 1 85 ? -1.883 -77.325 -13.971 1.00 18.88 64 THR A O 1
ATOM 469 N N . ALA A 1 86 ? -4.056 -76.716 -13.916 1.00 18.82 65 ALA A N 1
ATOM 470 C CA . ALA A 1 86 ? -3.852 -75.750 -12.852 1.00 18.44 65 ALA A CA 1
ATOM 471 C C . ALA A 1 86 ? -3.299 -76.440 -11.607 1.00 18.03 65 ALA A C 1
ATOM 472 O O . ALA A 1 86 ? -2.406 -75.909 -10.958 1.00 19.21 65 ALA A O 1
ATOM 474 N N . GLU A 1 87 ? -3.844 -77.619 -11.284 1.00 19.81 66 GLU A N 1
ATOM 475 C CA . GLU A 1 87 ? -3.439 -78.359 -10.094 1.00 21.79 66 GLU A CA 1
ATOM 476 C C . GLU A 1 87 ? -1.973 -78.782 -10.242 1.00 19.15 66 GLU A C 1
ATOM 477 O O . GLU A 1 87 ? -1.187 -78.668 -9.304 1.00 19.65 66 GLU A O 1
ATOM 483 N N . GLY A 1 88 ? -1.596 -79.208 -11.451 1.00 17.33 67 GLY A N 1
ATOM 484 C CA . GLY A 1 88 ? -0.226 -79.600 -11.746 1.00 18.65 67 GLY A CA 1
ATOM 485 C C . GLY A 1 88 ? 0.731 -78.420 -11.609 1.00 17.58 67 GLY A C 1
ATOM 486 O O . GLY A 1 88 ? 1.864 -78.564 -11.142 1.00 17.11 67 GLY A O 1
ATOM 487 N N . MET A 1 89 ? 0.259 -77.249 -12.057 1.00 16.97 68 MET A N 1
ATOM 488 C CA . MET A 1 89 ? 1.078 -76.054 -12.029 1.00 16.88 68 MET A CA 1
ATOM 489 C C . MET A 1 89 ? 1.319 -75.635 -10.585 1.00 17.95 68 MET A C 1
ATOM 490 O O . MET A 1 89 ? 2.413 -75.194 -10.249 1.00 17.31 68 MET A O 1
ATOM 495 N N . VAL A 1 90 ? 0.301 -75.806 -9.741 1.00 15.73 69 VAL A N 1
ATOM 496 C CA . VAL A 1 90 ? 0.424 -75.511 -8.321 1.00 17.29 69 VAL A CA 1
ATOM 497 C C . VAL A 1 90 ? 1.441 -76.448 -7.667 1.00 17.94 69 VAL A C 1
ATOM 498 O O . VAL A 1 90 ? 2.259 -76.009 -6.862 1.00 17.91 69 VAL A O 1
ATOM 502 N N . GLU A 1 91 ? 1.409 -77.735 -8.037 1.00 17.39 70 GLU A N 1
ATOM 503 C CA . GLU A 1 91 ? 2.395 -78.696 -7.559 1.00 18.00 70 GLU A CA 1
ATOM 504 C C . GLU A 1 91 ? 3.802 -78.309 -8.026 1.00 16.75 70 GLU A C 1
ATOM 505 O O . GLU A 1 91 ? 4.747 -78.362 -7.244 1.00 17.59 70 GLU A O 1
ATOM 511 N N . ASP A 1 92 ? 3.951 -77.907 -9.293 1.00 15.92 71 ASP A N 1
ATOM 512 C CA . ASP A 1 92 ? 5.238 -77.435 -9.785 1.00 15.99 71 ASP A CA 1
ATOM 513 C C . ASP A 1 92 ? 5.728 -76.237 -8.961 1.00 15.95 71 ASP A C 1
ATOM 514 O O . ASP A 1 92 ? 6.920 -76.126 -8.651 1.00 18.61 71 ASP A O 1
ATOM 519 N N . ALA A 1 93 ? 4.818 -75.301 -8.677 1.00 16.69 72 ALA A N 1
ATOM 520 C CA . ALA A 1 93 ? 5.151 -74.084 -7.955 1.00 17.40 72 ALA A CA 1
ATOM 521 C C . ALA A 1 93 ? 5.736 -74.445 -6.593 1.00 16.95 72 ALA A C 1
ATOM 522 O O . ALA A 1 93 ? 6.748 -73.893 -6.172 1.00 17.49 72 ALA A O 1
ATOM 524 N N . ARG A 1 94 ? 5.104 -75.408 -5.924 1.00 17.82 73 ARG A N 1
ATOM 525 C CA . ARG A 1 94 ? 5.598 -75.857 -4.631 1.00 18.18 73 ARG A CA 1
ATOM 526 C C . ARG A 1 94 ? 7.015 -76.410 -4.783 1.00 17.94 73 ARG A C 1
ATOM 527 O O . ARG A 1 94 ? 7.874 -76.134 -3.950 1.00 18.44 73 ARG A O 1
ATOM 535 N N . LYS A 1 95 ? 7.228 -77.255 -5.802 1.00 18.82 74 LYS A N 1
ATOM 536 C CA . LYS A 1 95 ? 8.533 -77.872 -6.020 1.00 19.49 74 LYS A CA 1
ATOM 537 C C . LYS A 1 95 ? 9.594 -76.796 -6.245 1.00 18.79 74 LYS A C 1
ATOM 538 O O . LYS A 1 95 ? 10.696 -76.887 -5.711 1.00 18.76 74 LYS A O 1
ATOM 544 N N . LEU A 1 96 ? 9.266 -75.779 -7.052 1.00 17.24 75 LEU A N 1
ATOM 545 C CA . LEU A 1 96 ? 10.196 -74.704 -7.372 1.00 15.34 75 LEU A CA 1
ATOM 546 C C . LEU A 1 96 ? 10.513 -73.907 -6.107 1.00 16.96 75 LEU A C 1
ATOM 547 O O . LEU A 1 96 ? 11.654 -73.521 -5.900 1.00 18.40 75 LEU A O 1
ATOM 552 N N . ARG A 1 97 ? 9.488 -73.629 -5.291 1.00 17.26 76 ARG A N 1
ATOM 553 C CA . ARG A 1 97 ? 9.673 -72.845 -4.073 1.00 17.39 76 ARG A CA 1
ATOM 554 C C . ARG A 1 97 ? 10.508 -73.632 -3.053 1.00 18.43 76 ARG A C 1
ATOM 555 O O . ARG A 1 97 ? 11.199 -73.034 -2.225 1.00 18.32 76 ARG A O 1
ATOM 563 N N . ALA A 1 98 ? 10.437 -74.963 -3.095 1.00 17.91 77 ALA A N 1
ATOM 564 C CA . ALA A 1 98 ? 11.270 -75.776 -2.219 1.00 18.31 77 ALA A CA 1
ATOM 565 C C . ALA A 1 98 ? 12.735 -75.664 -2.625 1.00 18.04 77 ALA A C 1
ATOM 566 O O . ALA A 1 98 ? 13.619 -75.681 -1.773 1.00 18.81 77 ALA A O 1
ATOM 568 N N . ILE A 1 99 ? 12.994 -75.471 -3.921 1.00 18.36 78 ILE A N 1
ATOM 569 C CA . ILE A 1 99 ? 14.361 -75.296 -4.391 1.00 18.51 78 ILE A CA 1
ATOM 570 C C . ILE A 1 99 ? 14.893 -73.932 -3.962 1.00 19.58 78 ILE A C 1
ATOM 571 O O . ILE A 1 99 ? 16.011 -73.851 -3.463 1.00 20.00 78 ILE A O 1
ATOM 576 N N . ILE A 1 100 ? 14.129 -72.875 -4.290 1.00 22.22 79 ILE A N 1
ATOM 577 C CA . ILE A 1 100 ? 14.405 -71.504 -3.864 1.00 21.42 79 ILE A CA 1
ATOM 578 C C . ILE A 1 100 ? 13.187 -70.933 -3.146 1.00 18.86 79 ILE A C 1
ATOM 579 O O . ILE A 1 100 ? 12.176 -70.624 -3.780 1.00 19.42 79 ILE A O 1
ATOM 584 N N . ASN A 1 101 ? 13.317 -70.699 -1.833 1.00 19.62 80 ASN A N 1
ATOM 585 C CA . ASN A 1 101 ? 12.160 -70.458 -0.990 1.00 20.12 80 ASN A CA 1
ATOM 586 C C . ASN A 1 101 ? 11.472 -69.143 -1.371 1.00 19.23 80 ASN A C 1
ATOM 587 O O . ASN A 1 101 ? 10.325 -68.957 -0.972 1.00 22.82 80 ASN A O 1
ATOM 592 N N . ASP A 1 102 ? 12.205 -68.179 -1.964 1.00 18.26 81 ASP A N 1
ATOM 593 C CA . ASP A 1 102 ? 11.654 -66.853 -2.230 1.00 22.40 81 ASP A CA 1
ATOM 594 C C . ASP A 1 102 ? 11.487 -66.606 -3.734 1.00 21.87 81 ASP A C 1
ATOM 595 O O . ASP A 1 102 ? 11.304 -65.469 -4.181 1.00 21.36 81 ASP A O 1
ATOM 600 N N . LEU A 1 103 ? 11.535 -67.682 -4.515 1.00 20.40 82 LEU A N 1
ATOM 601 C CA . LEU A 1 103 ? 11.503 -67.563 -5.965 1.00 20.33 82 LEU A CA 1
ATOM 602 C C . LEU A 1 103 ? 10.115 -67.098 -6.399 1.00 18.30 82 LEU A C 1
ATOM 603 O O . LEU A 1 103 ? 9.112 -67.356 -5.724 1.00 18.51 82 LEU A O 1
ATOM 608 N N . VAL A 1 104 ? 10.058 -66.435 -7.558 1.00 16.23 83 VAL A N 1
ATOM 609 C CA . VAL A 1 104 ? 8.786 -66.069 -8.158 1.00 15.71 83 VAL A CA 1
ATOM 610 C C . VAL A 1 104 ? 8.493 -67.067 -9.268 1.00 15.34 83 VAL A C 1
ATOM 611 O O . VAL A 1 104 ? 9.355 -67.350 -10.100 1.00 16.25 83 VAL A O 1
ATOM 615 N N . VAL A 1 105 ? 7.281 -67.616 -9.224 1.00 14.84 84 VAL A N 1
ATOM 616 C CA . VAL A 1 105 ? 6.896 -68.701 -10.105 1.00 16.22 84 VAL A CA 1
ATOM 617 C C . VAL A 1 105 ? 6.303 -68.109 -11.380 1.00 15.33 84 VAL A C 1
ATOM 618 O O . VAL A 1 105 ? 5.308 -67.400 -11.324 1.00 15.54 84 VAL A O 1
ATOM 622 N N . LYS A 1 106 ? 6.880 -68.482 -12.524 1.00 15.31 85 LYS A N 1
ATOM 623 C CA . LYS A 1 106 ? 6.364 -68.091 -13.819 1.00 15.93 85 LYS A CA 1
ATOM 624 C C . LYS A 1 106 ? 5.309 -69.088 -14.280 1.00 15.51 85 LYS A C 1
ATOM 625 O O . LYS A 1 106 ? 5.568 -70.286 -14.339 1.00 16.11 85 LYS A O 1
ATOM 631 N N . VAL A 1 107 ? 4.139 -68.563 -14.668 1.00 14.68 86 VAL A N 1
ATOM 632 C CA . VAL A 1 107 ? 3.000 -69.364 -15.086 1.00 14.45 86 VAL A CA 1
ATOM 633 C C . VAL A 1 107 ? 2.579 -68.844 -16.452 1.00 14.21 86 VAL A C 1
ATOM 634 O O . VAL A 1 107 ? 2.268 -67.667 -16.607 1.00 15.07 86 VAL A O 1
ATOM 638 N N . PRO A 1 108 ? 2.504 -69.693 -17.485 1.00 15.41 87 PRO A N 1
ATOM 639 C CA . PRO A 1 108 ? 2.002 -69.211 -18.767 1.00 16.11 87 PRO A CA 1
ATOM 640 C C . PRO A 1 108 ? 0.566 -68.726 -18.656 1.00 15.90 87 PRO A C 1
ATOM 641 O O . PRO A 1 108 ? -0.260 -69.384 -18.022 1.00 16.74 87 PRO A O 1
ATOM 645 N N . VAL A 1 109 ? 0.257 -67.608 -19.314 1.00 15.07 88 VAL A N 1
ATOM 646 C CA . VAL A 1 109 ? -1.078 -67.051 -19.195 1.00 13.45 88 VAL A CA 1
ATOM 647 C C . VAL A 1 109 ? -1.984 -67.713 -20.228 1.00 16.46 88 VAL A C 1
ATOM 648 O O . VAL A 1 109 ? -2.223 -67.182 -21.319 1.00 14.86 88 VAL A O 1
ATOM 652 N N . THR A 1 110 ? -2.468 -68.898 -19.824 1.00 16.10 89 THR A N 1
ATOM 653 C CA . THR A 1 110 ? -3.405 -69.714 -20.569 1.00 16.58 89 THR A CA 1
ATOM 654 C C . THR A 1 110 ? -4.668 -69.867 -19.720 1.00 15.38 89 THR A C 1
ATOM 655 O O . THR A 1 110 ? -4.724 -69.392 -18.589 1.00 16.10 89 THR A O 1
ATOM 659 N N . VAL A 1 111 ? -5.638 -70.647 -20.207 1.00 15.77 90 VAL A N 1
ATOM 660 C CA . VAL A 1 111 ? -6.816 -70.965 -19.416 1.00 15.82 90 VAL A CA 1
ATOM 661 C C . VAL A 1 111 ? -6.411 -71.564 -18.067 1.00 15.08 90 VAL A C 1
ATOM 662 O O . VAL A 1 111 ? -6.786 -71.043 -17.015 1.00 15.02 90 VAL A O 1
ATOM 666 N N . GLU A 1 112 ? -5.663 -72.679 -18.095 1.00 17.37 91 GLU A N 1
ATOM 667 C CA . GLU A 1 112 ? -5.266 -73.329 -16.852 1.00 17.69 91 GLU A CA 1
ATOM 668 C C . GLU A 1 112 ? -4.256 -72.490 -16.070 1.00 15.77 91 GLU A C 1
ATOM 669 O O . GLU A 1 112 ? -4.243 -72.527 -14.837 1.00 16.65 91 GLU A O 1
ATOM 675 N N . GLY A 1 113 ? -3.408 -71.735 -16.774 1.00 15.38 92 GLY A N 1
ATOM 676 C CA . GLY A 1 113 ? -2.451 -70.843 -16.134 1.00 14.48 92 GLY A CA 1
ATOM 677 C C . GLY A 1 113 ? -3.125 -69.760 -15.299 1.00 15.44 92 GLY A C 1
ATOM 678 O O . GLY A 1 113 ? -2.689 -69.494 -14.183 1.00 14.90 92 GLY A O 1
ATOM 679 N N . LEU A 1 114 ? -4.192 -69.146 -15.833 1.00 16.19 93 LEU A N 1
ATOM 680 C CA . LEU A 1 114 ? -4.966 -68.168 -15.071 1.00 16.98 93 LEU A CA 1
ATOM 681 C C . LEU A 1 114 ? -5.546 -68.810 -13.814 1.00 16.42 93 LEU A C 1
ATOM 682 O O . LEU A 1 114 ? -5.507 -68.203 -12.739 1.00 17.89 93 LEU A O 1
ATOM 687 N N . ALA A 1 115 ? -6.138 -70.003 -13.958 1.00 16.53 94 ALA A N 1
ATOM 688 C CA . ALA A 1 115 ? -6.686 -70.729 -12.817 1.00 16.22 94 ALA A CA 1
ATOM 689 C C . ALA A 1 115 ? -5.613 -70.972 -11.755 1.00 16.60 94 ALA A C 1
ATOM 690 O O . ALA A 1 115 ? -5.848 -70.748 -10.567 1.00 17.11 94 ALA A O 1
ATOM 692 N N . ALA A 1 116 ? -4.410 -71.353 -12.201 1.00 16.88 95 ALA A N 1
ATOM 693 C CA . ALA A 1 116 ? -3.308 -71.583 -11.276 1.00 16.32 95 ALA A CA 1
ATOM 694 C C . ALA A 1 116 ? -2.889 -70.291 -10.578 1.00 14.38 95 ALA A C 1
ATOM 695 O O . ALA A 1 116 ? -2.579 -70.303 -9.387 1.00 15.34 95 ALA A O 1
ATOM 697 N N . ILE A 1 117 ? -2.837 -69.180 -11.318 1.00 14.96 96 ILE A N 1
ATOM 698 C CA . ILE A 1 117 ? -2.411 -67.916 -10.742 1.00 14.15 96 ILE A CA 1
ATOM 699 C C . ILE A 1 117 ? -3.364 -67.528 -9.611 1.00 15.34 96 ILE A C 1
ATOM 700 O O . ILE A 1 117 ? -2.916 -67.093 -8.562 1.00 14.80 96 ILE A O 1
ATOM 705 N N . LYS A 1 118 ? -4.667 -67.764 -9.795 1.00 15.53 97 LYS A N 1
ATOM 706 C CA . LYS A 1 118 ? -5.625 -67.482 -8.736 1.00 15.54 97 LYS A CA 1
ATOM 707 C C . LYS A 1 118 ? -5.353 -68.356 -7.514 1.00 15.97 97 LYS A C 1
ATOM 708 O O . LYS A 1 118 ? -5.412 -67.875 -6.378 1.00 17.60 97 LYS A O 1
ATOM 714 N N . MET A 1 119 ? -5.078 -69.645 -7.747 1.00 16.79 98 MET A N 1
ATOM 715 C CA . MET A 1 119 ? -4.843 -70.583 -6.656 1.00 18.54 98 MET A CA 1
ATOM 716 C C . MET A 1 119 ? -3.583 -70.181 -5.893 1.00 19.49 98 MET A C 1
ATOM 717 O O . MET A 1 119 ? -3.569 -70.210 -4.660 1.00 21.23 98 MET A O 1
ATOM 722 N N . LEU A 1 120 ? -2.527 -69.813 -6.637 1.00 15.91 99 LEU A N 1
ATOM 723 C CA . LEU A 1 120 ? -1.254 -69.440 -6.035 1.00 15.73 99 LEU A CA 1
ATOM 724 C C . LEU A 1 120 ? -1.356 -68.119 -5.275 1.00 17.50 99 LEU A C 1
ATOM 725 O O . LEU A 1 120 ? -0.697 -67.959 -4.249 1.00 18.74 99 LEU A O 1
ATOM 730 N N . LYS A 1 121 ? -2.252 -67.223 -5.706 1.00 17.66 100 LYS A N 1
ATOM 731 C CA . LYS A 1 121 ? -2.506 -65.989 -4.975 1.00 18.52 100 LYS A CA 1
ATOM 732 C C . LYS A 1 121 ? -3.049 -66.345 -3.591 1.00 19.01 100 LYS A C 1
ATOM 733 O O . LYS A 1 121 ? -2.578 -65.830 -2.572 1.00 20.43 100 LYS A O 1
ATOM 739 N N . ALA A 1 122 ? -4.041 -67.229 -3.572 1.00 19.19 101 ALA A N 1
ATOM 740 C CA . ALA A 1 122 ? -4.660 -67.649 -2.319 1.00 21.75 101 ALA A CA 1
ATOM 741 C C . ALA A 1 122 ? -3.642 -68.330 -1.402 1.00 24.36 101 ALA A C 1
ATOM 742 O O . ALA A 1 122 ? -3.704 -68.156 -0.183 1.00 24.24 101 ALA A O 1
ATOM 744 N N . GLU A 1 123 ? -2.669 -69.045 -1.989 1.00 23.12 102 GLU A N 1
ATOM 745 C CA . GLU A 1 123 ? -1.689 -69.804 -1.221 1.00 24.17 102 GLU A CA 1
ATOM 746 C C . GLU A 1 123 ? -0.530 -68.916 -0.776 1.00 23.65 102 GLU A C 1
ATOM 747 O O . GLU A 1 123 ? 0.269 -69.332 0.065 1.00 25.89 102 GLU A O 1
ATOM 753 N N . GLY A 1 124 ? -0.388 -67.733 -1.384 1.00 21.77 103 GLY A N 1
ATOM 754 C CA . GLY A 1 124 ? 0.629 -66.767 -0.990 1.00 22.91 103 GLY A CA 1
ATOM 755 C C . GLY A 1 124 ? 1.973 -67.003 -1.683 1.00 22.42 103 GLY A C 1
ATOM 756 O O . GLY A 1 124 ? 3.030 -66.649 -1.167 1.00 23.42 103 GLY A O 1
ATOM 757 N N . ILE A 1 125 ? 1.931 -67.638 -2.854 1.00 18.05 104 ILE A N 1
ATOM 758 C CA . ILE A 1 125 ? 3.129 -67.855 -3.649 1.00 18.36 104 ILE A CA 1
ATOM 759 C C . ILE A 1 125 ? 3.126 -66.826 -4.778 1.00 17.07 104 ILE A C 1
ATOM 760 O O . ILE A 1 125 ? 2.193 -66.809 -5.579 1.00 16.57 104 ILE A O 1
ATOM 765 N N . PRO A 1 126 ? 4.152 -65.950 -4.849 1.00 17.72 105 PRO A N 1
ATOM 766 C CA . PRO A 1 126 ? 4.207 -64.909 -5.864 1.00 17.05 105 PRO A CA 1
ATOM 767 C C . PRO A 1 126 ? 4.373 -65.506 -7.250 1.00 16.35 105 PRO A C 1
ATOM 768 O O . PRO A 1 126 ? 5.159 -66.434 -7.412 1.00 16.23 105 PRO A O 1
ATOM 772 N N . THR A 1 127 ? 3.708 -64.882 -8.227 1.00 15.67 106 THR A N 1
ATOM 773 C CA . THR A 1 127 ? 3.724 -65.359 -9.597 1.00 15.17 106 THR A CA 1
ATOM 774 C C . THR A 1 127 ? 4.068 -64.230 -10.564 1.00 15.50 106 THR A C 1
ATOM 775 O O . THR A 1 127 ? 3.854 -63.035 -10.315 1.00 13.12 106 THR A O 1
ATOM 779 N N . LEU A 1 128 ? 4.550 -64.685 -11.714 1.00 14.08 107 LEU A N 1
ATOM 780 C CA . LEU A 1 128 ? 4.693 -63.869 -12.906 1.00 14.27 107 LEU A CA 1
ATOM 781 C C . LEU A 1 128 ? 3.864 -64.519 -14.008 1.00 13.73 107 LEU A C 1
ATOM 782 O O . LEU A 1 128 ? 3.926 -65.730 -14.216 1.00 14.93 107 LEU A O 1
ATOM 787 N N . GLY A 1 129 ? 3.052 -63.722 -14.703 1.00 12.88 108 GLY A N 1
ATOM 788 C CA . GLY A 1 129 ? 2.297 -64.217 -15.839 1.00 14.82 108 GLY A CA 1
ATOM 789 C C . GLY A 1 129 ? 3.138 -64.124 -17.110 1.00 12.58 108 GLY A C 1
ATOM 790 O O . GLY A 1 129 ? 3.528 -63.029 -17.494 1.00 14.28 108 GLY A O 1
ATOM 791 N N . THR A 1 130 ? 3.516 -65.272 -17.674 1.00 13.21 109 THR A N 1
ATOM 792 C CA . THR A 1 130 ? 4.477 -65.303 -18.769 1.00 14.60 109 THR A CA 1
ATOM 793 C C . THR A 1 130 ? 3.818 -65.767 -20.065 1.00 14.90 109 THR A C 1
ATOM 794 O O . THR A 1 130 ? 2.618 -66.035 -20.114 1.00 13.70 109 THR A O 1
ATOM 798 N N . ALA A 1 131 ? 4.617 -65.691 -21.140 1.00 14.42 110 ALA A N 1
ATOM 799 C CA . ALA A 1 131 ? 4.190 -65.987 -22.501 1.00 16.32 110 ALA A CA 1
ATOM 800 C C . ALA A 1 131 ? 3.032 -65.081 -22.902 1.00 13.67 110 ALA A C 1
ATOM 801 O O . ALA A 1 131 ? 2.022 -65.526 -23.463 1.00 15.61 110 ALA A O 1
ATOM 803 N N . VAL A 1 132 ? 3.184 -63.782 -22.616 1.00 16.04 111 VAL A N 1
ATOM 804 C CA . VAL A 1 132 ? 2.149 -62.810 -22.916 1.00 15.12 111 VAL A CA 1
ATOM 805 C C . VAL A 1 132 ? 2.450 -62.221 -24.290 1.00 14.03 111 VAL A C 1
ATOM 806 O O . VAL A 1 132 ? 3.536 -61.699 -24.516 1.00 13.73 111 VAL A O 1
ATOM 810 N N . TYR A 1 133 ? 1.517 -62.432 -25.220 1.00 15.11 112 TYR A N 1
ATOM 811 C CA . TYR A 1 133 ? 1.613 -61.914 -26.574 1.00 15.21 112 TYR A CA 1
ATOM 812 C C . TYR A 1 133 ? 0.609 -60.789 -26.833 1.00 15.18 112 TYR A C 1
ATOM 813 O O . TYR A 1 133 ? 0.499 -60.318 -27.960 1.00 16.02 112 TYR A O 1
ATOM 822 N N . GLY A 1 134 ? -0.205 -60.441 -25.843 1.00 14.83 113 GLY A N 1
ATOM 823 C CA . GLY A 1 134 ? -1.216 -59.415 -26.015 1.00 14.89 113 GLY A CA 1
ATOM 824 C C . GLY A 1 134 ? -1.520 -58.715 -24.694 1.00 14.44 113 GLY A C 1
ATOM 825 O O . GLY A 1 134 ? -1.344 -59.303 -23.629 1.00 14.67 113 GLY A O 1
ATOM 826 N N . ALA A 1 135 ? -1.967 -57.459 -24.771 1.00 16.25 114 ALA A N 1
ATOM 827 C CA . ALA A 1 135 ? -2.072 -56.633 -23.571 1.00 15.25 114 ALA A CA 1
ATOM 828 C C . ALA A 1 135 ? -3.176 -57.153 -22.652 1.00 15.66 114 ALA A C 1
ATOM 829 O O . ALA A 1 135 ? -2.999 -57.170 -21.432 1.00 14.79 114 ALA A O 1
ATOM 831 N N . ALA A 1 136 ? -4.339 -57.502 -23.221 1.00 15.36 115 ALA A N 1
ATOM 832 C CA . ALA A 1 136 ? -5.477 -57.904 -22.409 1.00 14.99 115 ALA A CA 1
ATOM 833 C C . ALA A 1 136 ? -5.155 -59.208 -21.675 1.00 15.33 115 ALA A C 1
ATOM 834 O O . ALA A 1 136 ? -5.478 -59.357 -20.497 1.00 14.91 115 ALA A O 1
ATOM 836 N N . GLN A 1 137 ? -4.552 -60.167 -22.388 1.00 14.80 116 GLN A N 1
ATOM 837 C CA . GLN A 1 137 ? -4.082 -61.398 -21.773 1.00 14.49 116 GLN A CA 1
ATOM 838 C C . GLN A 1 137 ? -3.185 -61.076 -20.574 1.00 15.10 116 GLN A C 1
ATOM 839 O O . GLN A 1 137 ? -3.337 -61.667 -19.505 1.00 14.27 116 GLN A O 1
ATOM 845 N N . GLY A 1 138 ? -2.237 -60.151 -20.766 1.00 14.09 117 GLY A N 1
ATOM 846 C CA . GLY A 1 138 ? -1.318 -59.768 -19.701 1.00 14.66 117 GLY A CA 1
ATOM 847 C C . GLY A 1 138 ? -2.051 -59.147 -18.513 1.00 15.02 117 GLY A C 1
ATOM 848 O O . GLY A 1 138 ? -1.783 -59.505 -17.360 1.00 13.88 117 GLY A O 1
ATOM 849 N N . MET A 1 139 ? -2.966 -58.208 -18.791 1.00 14.73 118 MET A N 1
ATOM 850 C CA . MET A 1 139 ? -3.766 -57.600 -17.733 1.00 15.41 118 MET A CA 1
ATOM 851 C C . MET A 1 139 ? -4.523 -58.660 -16.923 1.00 16.49 118 MET A C 1
ATOM 852 O O . MET A 1 139 ? -4.627 -58.562 -15.703 1.00 16.75 118 MET A O 1
ATOM 857 N N . LEU A 1 140 ? -5.130 -59.632 -17.606 1.00 14.78 119 LEU A N 1
ATOM 858 C CA . LEU A 1 140 ? -5.894 -60.656 -16.901 1.00 16.58 119 LEU A CA 1
ATOM 859 C C . LEU A 1 140 ? -5.024 -61.391 -15.882 1.00 14.35 119 LEU A C 1
ATOM 860 O O . LEU A 1 140 ? -5.493 -61.706 -14.784 1.00 15.61 119 LEU A O 1
ATOM 865 N N . SER A 1 141 ? -3.747 -61.637 -16.221 1.00 14.12 120 SER A N 1
ATOM 866 C CA . SER A 1 141 ? -2.870 -62.345 -15.304 1.00 14.51 120 SER A CA 1
ATOM 867 C C . SER A 1 141 ? -2.625 -61.502 -14.047 1.00 14.89 120 SER A C 1
ATOM 868 O O . SER A 1 141 ? -2.599 -62.036 -12.937 1.00 15.52 120 SER A O 1
ATOM 871 N N . ALA A 1 142 ? -2.492 -60.183 -14.213 1.00 13.90 121 ALA A N 1
ATOM 872 C CA . ALA A 1 142 ? -2.303 -59.299 -13.068 1.00 14.76 121 ALA A CA 1
ATOM 873 C C . ALA A 1 142 ? -3.556 -59.295 -12.190 1.00 14.35 121 ALA A C 1
ATOM 874 O O . ALA A 1 142 ? -3.466 -59.367 -10.960 1.00 14.76 121 ALA A O 1
ATOM 876 N N . LEU A 1 143 ? -4.734 -59.199 -12.808 1.00 16.05 122 LEU A N 1
ATOM 877 C CA . LEU A 1 143 ? -5.977 -59.199 -12.052 1.00 15.37 122 LEU A CA 1
ATOM 878 C C . LEU A 1 143 ? -6.175 -60.523 -11.305 1.00 17.28 122 LEU A C 1
ATOM 879 O O . LEU A 1 143 ? -6.778 -60.528 -10.230 1.00 17.39 122 LEU A O 1
ATOM 884 N N . ALA A 1 144 ? -5.599 -61.620 -11.820 1.00 16.67 123 ALA A N 1
ATOM 885 C CA . ALA A 1 144 ? -5.719 -62.927 -11.185 1.00 15.95 123 ALA A CA 1
ATOM 886 C C . ALA A 1 144 ? -4.760 -63.049 -10.004 1.00 16.31 123 ALA A C 1
ATOM 887 O O . ALA A 1 144 ? -4.942 -63.929 -9.156 1.00 15.63 123 ALA A O 1
ATOM 889 N N . GLY A 1 145 ? -3.725 -62.201 -9.975 1.00 15.54 124 GLY A N 1
ATOM 890 C CA . GLY A 1 145 ? -2.854 -62.112 -8.819 1.00 15.71 124 GLY A CA 1
ATOM 891 C C . GLY A 1 145 ? -1.370 -61.984 -9.165 1.00 15.29 124 GLY A C 1
ATOM 892 O O . GLY A 1 145 ? -0.558 -61.788 -8.267 1.00 15.36 124 GLY A O 1
ATOM 893 N N . ALA A 1 146 ? -0.996 -62.057 -10.448 1.00 14.30 125 ALA A N 1
ATOM 894 C CA . ALA A 1 146 ? 0.416 -62.024 -10.799 1.00 15.64 125 ALA A CA 1
ATOM 895 C C . ALA A 1 146 ? 1.015 -60.672 -10.418 1.00 15.38 125 ALA A C 1
ATOM 896 O O . ALA A 1 146 ? 0.448 -59.641 -10.748 1.00 16.68 125 ALA A O 1
ATOM 898 N N . GLU A 1 147 ? 2.184 -60.695 -9.769 1.00 14.81 126 GLU A N 1
ATOM 899 C CA . GLU A 1 147 ? 2.897 -59.492 -9.351 1.00 16.45 126 GLU A CA 1
ATOM 900 C C . GLU A 1 147 ? 3.673 -58.895 -10.525 1.00 15.80 126 GLU A C 1
ATOM 901 O O . GLU A 1 147 ? 4.012 -57.703 -10.521 1.00 17.01 126 GLU A O 1
ATOM 907 N N . TYR A 1 148 ? 4.023 -59.756 -11.492 1.00 13.69 127 TYR A N 1
ATOM 908 C CA . TYR A 1 148 ? 4.719 -59.356 -12.699 1.00 13.04 127 TYR A CA 1
ATOM 909 C C . TYR A 1 148 ? 3.989 -59.934 -13.904 1.00 13.89 127 TYR A C 1
ATOM 910 O O . TYR A 1 148 ? 3.439 -61.029 -13.836 1.00 13.78 127 TYR A O 1
ATOM 919 N N . VAL A 1 149 ? 4.093 -59.228 -15.029 1.00 14.10 128 VAL A N 1
ATOM 920 C CA . VAL A 1 149 ? 3.597 -59.723 -16.301 1.00 13.83 128 VAL A CA 1
ATOM 921 C C . VAL A 1 149 ? 4.719 -59.567 -17.330 1.00 14.67 128 VAL A C 1
ATOM 922 O O . VAL A 1 149 ? 5.251 -58.463 -17.473 1.00 14.62 128 VAL A O 1
ATOM 926 N N . ALA A 1 150 ? 5.038 -60.654 -18.058 1.00 14.16 129 ALA A N 1
ATOM 927 C CA . ALA A 1 150 ? 6.162 -60.688 -18.989 1.00 13.52 129 ALA A CA 1
ATOM 928 C C . ALA A 1 150 ? 5.680 -60.793 -20.431 1.00 14.77 129 ALA A C 1
ATOM 929 O O . ALA A 1 150 ? 5.431 -61.885 -20.926 1.00 15.99 129 ALA A O 1
ATOM 931 N N . PRO A 1 151 ? 5.525 -59.676 -21.161 1.00 14.28 130 PRO A N 1
ATOM 932 C CA . PRO A 1 151 ? 5.316 -59.776 -22.601 1.00 14.70 130 PRO A CA 1
ATOM 933 C C . PRO A 1 151 ? 6.572 -60.264 -23.319 1.00 15.88 130 PRO A C 1
ATOM 934 O O . PRO A 1 151 ? 7.673 -59.861 -22.942 1.00 14.82 130 PRO A O 1
ATOM 938 N N . TYR A 1 152 ? 6.389 -61.046 -24.398 1.00 14.19 131 TYR A N 1
ATOM 939 C CA . TYR A 1 152 ? 7.486 -61.542 -25.210 1.00 14.70 131 TYR A CA 1
ATOM 940 C C . TYR A 1 152 ? 7.699 -60.605 -26.400 1.00 15.67 131 TYR A C 1
ATOM 941 O O . TYR A 1 152 ? 7.129 -60.800 -27.478 1.00 16.74 131 TYR A O 1
ATOM 950 N N . VAL A 1 153 ? 8.439 -59.513 -26.144 1.00 15.00 132 VAL A N 1
ATOM 951 C CA . VAL A 1 153 ? 8.494 -58.387 -27.055 1.00 15.56 132 VAL A CA 1
ATOM 952 C C . VAL A 1 153 ? 8.967 -58.843 -28.430 1.00 14.89 132 VAL A C 1
ATOM 953 O O . VAL A 1 153 ? 8.297 -58.557 -29.420 1.00 14.73 132 VAL A O 1
ATOM 957 N N . ASN A 1 154 ? 10.145 -59.485 -28.494 1.00 14.57 133 ASN A N 1
ATOM 958 C CA . ASN A 1 154 ? 10.694 -59.852 -29.789 1.00 15.82 133 ASN A CA 1
ATOM 959 C C . ASN A 1 154 ? 9.813 -60.883 -30.489 1.00 15.57 133 ASN A C 1
ATOM 960 O O . ASN A 1 154 ? 9.765 -60.898 -31.724 1.00 16.04 133 ASN A O 1
ATOM 965 N N . ARG A 1 155 ? 9.135 -61.753 -29.731 1.00 15.81 134 ARG A N 1
ATOM 966 C CA . ARG A 1 155 ? 8.342 -62.806 -30.358 1.00 15.47 134 ARG A CA 1
ATOM 967 C C . ARG A 1 155 ? 7.150 -62.163 -31.065 1.00 16.81 134 ARG A C 1
ATOM 968 O O . ARG A 1 155 ? 6.833 -62.523 -32.196 1.00 15.54 134 ARG A O 1
ATOM 976 N N . VAL A 1 156 ? 6.572 -61.121 -30.456 1.00 14.61 135 VAL A N 1
ATOM 977 C CA . VAL A 1 156 ? 5.490 -60.389 -31.106 1.00 14.92 135 VAL A CA 1
ATOM 978 C C . VAL A 1 156 ? 6.029 -59.671 -32.347 1.00 14.48 135 VAL A C 1
ATOM 979 O O . VAL A 1 156 ? 5.388 -59.713 -33.397 1.00 16.36 135 VAL A O 1
ATOM 983 N N . ASP A 1 157 ? 7.201 -59.023 -32.227 1.00 13.99 136 ASP A N 1
ATOM 984 C CA . ASP A 1 157 ? 7.878 -58.379 -33.358 1.00 14.99 136 ASP A CA 1
ATOM 985 C C . ASP A 1 157 ? 8.135 -59.377 -34.490 1.00 15.83 136 ASP A C 1
ATOM 986 O O . ASP A 1 157 ? 7.985 -59.039 -35.668 1.00 17.41 136 ASP A O 1
ATOM 991 N N . ALA A 1 158 ? 8.623 -60.571 -34.138 1.00 14.12 137 ALA A N 1
ATOM 992 C CA . ALA A 1 158 ? 9.098 -61.530 -35.129 1.00 15.16 137 ALA A CA 1
ATOM 993 C C . ALA A 1 158 ? 7.927 -62.109 -35.921 1.00 16.02 137 ALA A C 1
ATOM 994 O O . ALA A 1 158 ? 8.120 -62.542 -37.055 1.00 16.44 137 ALA A O 1
ATOM 996 N N . GLN A 1 159 ? 6.730 -62.118 -35.323 1.00 16.40 138 GLN A N 1
ATOM 997 C CA . GLN A 1 159 ? 5.570 -62.795 -35.900 1.00 17.28 138 GLN A CA 1
ATOM 998 C C . GLN A 1 159 ? 4.651 -61.789 -36.596 1.00 19.27 138 GLN A C 1
ATOM 999 O O . GLN A 1 159 ? 3.500 -62.113 -36.915 1.00 21.78 138 GLN A O 1
ATOM 1005 N N . GLY A 1 160 ? 5.163 -60.577 -36.864 1.00 17.10 139 GLY A N 1
ATOM 1006 C CA . GLY A 1 160 ? 4.470 -59.630 -37.721 1.00 17.92 139 GLY A CA 1
ATOM 1007 C C . GLY A 1 160 ? 3.567 -58.658 -36.961 1.00 20.81 139 GLY A C 1
ATOM 1008 O O . GLY A 1 160 ? 2.769 -57.926 -37.562 1.00 22.97 139 GLY A O 1
ATOM 1009 N N . GLY A 1 161 ? 3.707 -58.630 -35.633 1.00 17.70 140 GLY A N 1
ATOM 1010 C CA . GLY A 1 161 ? 3.014 -57.644 -34.825 1.00 17.55 140 GLY A CA 1
ATOM 1011 C C . GLY A 1 161 ? 3.913 -56.468 -34.464 1.00 17.50 140 GLY A C 1
ATOM 1012 O O . GLY A 1 161 ? 4.906 -56.183 -35.137 1.00 16.52 140 GLY A O 1
ATOM 1013 N N . ASP A 1 162 ? 3.527 -55.795 -33.383 1.00 16.88 141 ASP A N 1
ATOM 1014 C CA . ASP A 1 162 ? 4.236 -54.631 -32.880 1.00 15.70 141 ASP A CA 1
ATOM 1015 C C . ASP A 1 162 ? 4.448 -54.843 -31.382 1.00 14.88 141 ASP A C 1
ATOM 1016 O O . ASP A 1 162 ? 3.595 -54.477 -30.577 1.00 15.50 141 ASP A O 1
ATOM 1021 N N . GLY A 1 163 ? 5.611 -55.391 -31.032 1.00 15.07 142 GLY A N 1
ATOM 1022 C CA . GLY A 1 163 ? 5.933 -55.731 -29.654 1.00 15.43 142 GLY A CA 1
ATOM 1023 C C . GLY A 1 163 ? 5.893 -54.509 -28.743 1.00 16.01 142 GLY A C 1
ATOM 1024 O O . GLY A 1 163 ? 5.443 -54.598 -27.605 1.00 15.57 142 GLY A O 1
ATOM 1025 N N . ILE A 1 164 ? 6.472 -53.402 -29.212 1.00 16.74 143 ILE A N 1
ATOM 1026 C CA . ILE A 1 164 ? 6.552 -52.214 -28.380 1.00 15.30 143 ILE A CA 1
ATOM 1027 C C . ILE A 1 164 ? 5.152 -51.653 -28.156 1.00 14.91 143 ILE A C 1
ATOM 1028 O O . ILE A 1 164 ? 4.833 -51.216 -27.053 1.00 15.14 143 ILE A O 1
ATOM 1033 N N . GLN A 1 165 ? 4.297 -51.666 -29.186 1.00 16.76 144 GLN A N 1
ATOM 1034 C CA . GLN A 1 165 ? 2.932 -51.204 -29.002 1.00 18.09 144 GLN A CA 1
ATOM 1035 C C . GLN A 1 165 ? 2.197 -52.085 -27.993 1.00 16.19 144 GLN A C 1
ATOM 1036 O O . GLN A 1 165 ? 1.458 -51.571 -27.148 1.00 15.81 144 GLN A O 1
ATOM 1042 N N . THR A 1 166 ? 2.485 -53.395 -28.006 1.00 15.39 145 THR A N 1
ATOM 1043 C CA . THR A 1 166 ? 1.866 -54.315 -27.067 1.00 15.43 145 THR A CA 1
ATOM 1044 C C . THR A 1 166 ? 2.302 -53.954 -25.647 1.00 14.67 145 THR A C 1
ATOM 1045 O O . THR A 1 166 ? 1.507 -54.007 -24.715 1.00 14.89 145 THR A O 1
ATOM 1049 N N . VAL A 1 167 ? 3.581 -53.630 -25.472 1.00 15.29 146 VAL A N 1
ATOM 1050 C CA . VAL A 1 167 ? 4.110 -53.271 -24.167 1.00 14.28 146 VAL A CA 1
ATOM 1051 C C . VAL A 1 167 ? 3.479 -51.968 -23.669 1.00 15.97 146 VAL A C 1
ATOM 1052 O O . VAL A 1 167 ? 3.094 -51.864 -22.500 1.00 15.49 146 VAL A O 1
ATOM 1056 N N . ILE A 1 168 ? 3.376 -50.977 -24.552 1.00 14.81 147 ILE A N 1
ATOM 1057 C CA . ILE A 1 168 ? 2.763 -49.699 -24.213 1.00 15.49 147 ILE A CA 1
ATOM 1058 C C . ILE A 1 168 ? 1.321 -49.927 -23.754 1.00 15.08 147 ILE A C 1
ATOM 1059 O O . ILE A 1 168 ? 0.888 -49.407 -22.721 1.00 15.90 147 ILE A O 1
ATOM 1064 N N . GLU A 1 169 ? 0.598 -50.783 -24.473 1.00 13.75 148 GLU A N 1
ATOM 1065 C CA . GLU A 1 169 ? -0.784 -51.063 -24.115 1.00 14.48 148 GLU A CA 1
ATOM 1066 C C . GLU A 1 169 ? -0.849 -51.762 -22.755 1.00 15.35 148 GLU A C 1
ATOM 1067 O O . GLU A 1 169 ? -1.724 -51.443 -21.939 1.00 15.36 148 GLU A O 1
ATOM 1073 N N . LEU A 1 170 ? -0.002 -52.785 -22.568 1.00 14.78 149 LEU A N 1
ATOM 1074 C CA . LEU A 1 170 ? 0.007 -53.560 -21.337 1.00 13.43 149 LEU A CA 1
ATOM 1075 C C . LEU A 1 170 ? 0.322 -52.654 -20.153 1.00 14.24 149 LEU A C 1
ATOM 1076 O O . LEU A 1 170 ? -0.343 -52.722 -19.119 1.00 14.96 149 LEU A O 1
ATOM 1081 N N . GLN A 1 171 ? 1.361 -51.826 -20.309 1.00 14.06 150 GLN A N 1
ATOM 1082 C CA . GLN A 1 171 ? 1.740 -50.891 -19.259 1.00 15.64 150 GLN A CA 1
ATOM 1083 C C . GLN A 1 171 ? 0.572 -49.962 -18.925 1.00 14.60 150 GLN A C 1
ATOM 1084 O O . GLN A 1 171 ? 0.289 -49.713 -17.758 1.00 14.45 150 GLN A O 1
ATOM 1090 N N . GLN A 1 172 ? -0.135 -49.468 -19.949 1.00 14.79 151 GLN A N 1
ATOM 1091 C CA . GLN A 1 172 ? -1.283 -48.609 -19.723 1.00 15.66 151 GLN A CA 1
ATOM 1092 C C . GLN A 1 172 ? -2.354 -49.347 -18.920 1.00 15.89 151 GLN A C 1
ATOM 1093 O O . GLN A 1 172 ? -2.925 -48.780 -17.986 1.00 16.49 151 GLN A O 1
ATOM 1099 N N . LEU A 1 173 ? -2.605 -50.615 -19.274 1.00 14.53 152 LEU A N 1
ATOM 1100 C CA . LEU A 1 173 ? -3.623 -51.409 -18.611 1.00 14.09 152 LEU A CA 1
ATOM 1101 C C . LEU A 1 173 ? -3.249 -51.602 -17.140 1.00 14.93 152 LEU A C 1
ATOM 1102 O O . LEU A 1 173 ? -4.113 -51.569 -16.268 1.00 14.74 152 LEU A O 1
ATOM 1107 N N . LEU A 1 174 ? -1.986 -51.914 -16.867 1.00 15.41 153 LEU A N 1
ATOM 1108 C CA . LEU A 1 174 ? -1.581 -52.159 -15.490 1.00 15.92 153 LEU A CA 1
ATOM 1109 C C . LEU A 1 174 ? -1.655 -50.864 -14.693 1.00 17.95 153 LEU A C 1
ATOM 1110 O O . LEU A 1 174 ? -2.133 -50.886 -13.553 1.00 17.70 153 LEU A O 1
ATOM 1115 N N . THR A 1 175 ? -1.214 -49.747 -15.294 1.00 16.90 154 THR A N 1
ATOM 1116 C CA . THR A 1 175 ? -1.242 -48.457 -14.619 1.00 17.15 154 THR A CA 1
ATOM 1117 C C . THR A 1 175 ? -2.687 -48.121 -14.249 1.00 18.80 154 THR A C 1
ATOM 1118 O O . THR A 1 175 ? -2.938 -47.622 -13.151 1.00 18.95 154 THR A O 1
ATOM 1122 N N . LEU A 1 176 ? -3.631 -48.394 -15.166 1.00 16.81 155 LEU A N 1
ATOM 1123 C CA . LEU A 1 176 ? -5.027 -48.021 -14.978 1.00 18.29 155 LEU A CA 1
ATOM 1124 C C . LEU A 1 176 ? -5.724 -48.967 -13.998 1.00 19.45 155 LEU A C 1
ATOM 1125 O O . LEU A 1 176 ? -6.487 -48.505 -13.152 1.00 23.31 155 LEU A O 1
ATOM 1130 N N . HIS A 1 177 ? -5.476 -50.282 -14.136 1.00 18.08 156 HIS A N 1
ATOM 1131 C CA . HIS A 1 177 ? -6.392 -51.307 -13.654 1.00 17.81 156 HIS A CA 1
ATOM 1132 C C . HIS A 1 177 ? -5.747 -52.276 -12.656 1.00 18.96 156 HIS A C 1
ATOM 1133 O O . HIS A 1 177 ? -6.468 -53.012 -11.997 1.00 18.38 156 HIS A O 1
ATOM 1140 N N . ALA A 1 178 ? -4.408 -52.349 -12.601 1.00 19.13 157 ALA A N 1
ATOM 1141 C CA . ALA A 1 178 ? -3.741 -53.259 -11.680 1.00 19.03 157 ALA A CA 1
ATOM 1142 C C . ALA A 1 178 ? -2.388 -52.692 -11.259 1.00 19.90 157 ALA A C 1
ATOM 1143 O O . ALA A 1 178 ? -1.338 -53.237 -11.580 1.00 20.29 157 ALA A O 1
ATOM 1145 N N . PRO A 1 179 ? -2.356 -51.521 -10.587 1.00 22.44 158 PRO A N 1
ATOM 1146 C CA . PRO A 1 179 ? -1.125 -50.746 -10.491 1.00 24.99 158 PRO A CA 1
ATOM 1147 C C . PRO A 1 179 ? -0.081 -51.364 -9.558 1.00 24.07 158 PRO A C 1
ATOM 1148 O O . PRO A 1 179 ? 1.080 -50.964 -9.583 1.00 28.40 158 PRO A O 1
ATOM 1152 N N . GLN A 1 180 ? -0.502 -52.363 -8.779 1.00 24.49 159 GLN A N 1
ATOM 1153 C CA . GLN A 1 180 ? 0.399 -53.110 -7.913 1.00 26.51 159 GLN A CA 1
ATOM 1154 C C . GLN A 1 180 ? 1.233 -54.132 -8.689 1.00 23.31 159 GLN A C 1
ATOM 1155 O O . GLN A 1 180 ? 2.162 -54.711 -8.126 1.00 24.14 159 GLN A O 1
ATOM 1161 N N . SER A 1 181 ? 0.829 -54.432 -9.930 1.00 18.43 160 SER A N 1
ATOM 1162 C CA . SER A 1 181 ? 1.567 -55.356 -10.775 1.00 17.60 160 SER A CA 1
ATOM 1163 C C . SER A 1 181 ? 2.515 -54.582 -11.686 1.00 17.65 160 SER A C 1
ATOM 1164 O O . SER A 1 181 ? 2.228 -53.451 -12.073 1.00 20.76 160 SER A O 1
ATOM 1167 N N . LYS A 1 182 ? 3.620 -55.227 -12.065 1.00 15.86 161 LYS A N 1
ATOM 1168 C CA . LYS A 1 182 ? 4.669 -54.607 -12.860 1.00 16.17 161 LYS A CA 1
ATOM 1169 C C . LYS A 1 182 ? 4.755 -55.326 -14.197 1.00 15.06 161 LYS A C 1
ATOM 1170 O O . LYS A 1 182 ? 4.665 -56.551 -14.229 1.00 15.44 161 LYS A O 1
ATOM 1176 N N . VAL A 1 183 ? 5.152 -54.601 -15.241 1.00 14.98 162 VAL A N 1
ATOM 1177 C CA . VAL A 1 183 ? 5.605 -55.244 -16.458 1.00 13.48 162 VAL A CA 1
ATOM 1178 C C . VAL A 1 183 ? 7.064 -55.648 -16.251 1.00 13.13 162 VAL A C 1
ATOM 1179 O O . VAL A 1 183 ? 7.860 -54.846 -15.775 1.00 14.89 162 VAL A O 1
ATOM 1183 N N . LEU A 1 184 ? 7.384 -56.917 -16.527 1.00 12.76 163 LEU A N 1
ATOM 1184 C CA . LEU A 1 184 ? 8.754 -57.400 -16.658 1.00 12.60 163 LEU A CA 1
ATOM 1185 C C . LEU A 1 184 ? 8.983 -57.730 -18.135 1.00 13.40 163 LEU A C 1
ATOM 1186 O O . LEU A 1 184 ? 8.617 -58.800 -18.628 1.00 14.50 163 LEU A O 1
ATOM 1191 N N . ALA A 1 185 ? 9.500 -56.752 -18.874 1.00 14.14 164 ALA A N 1
ATOM 1192 C CA . ALA A 1 185 ? 9.633 -56.912 -20.311 1.00 15.02 164 ALA A CA 1
ATOM 1193 C C . ALA A 1 185 ? 10.734 -57.929 -20.607 1.00 15.34 164 ALA A C 1
ATOM 1194 O O . ALA A 1 185 ? 11.785 -57.930 -19.971 1.00 14.86 164 ALA A O 1
ATOM 1196 N N . ALA A 1 186 ? 10.473 -58.798 -21.585 1.00 15.17 165 ALA A N 1
ATOM 1197 C CA . ALA A 1 186 ? 11.352 -59.911 -21.911 1.00 15.05 165 ALA A CA 1
ATOM 1198 C C . ALA A 1 186 ? 11.372 -60.094 -23.424 1.00 16.04 165 ALA A C 1
ATOM 1199 O O . ALA A 1 186 ? 10.491 -59.589 -24.124 1.00 14.01 165 ALA A O 1
ATOM 1201 N N . SER A 1 187 ? 12.367 -60.864 -23.880 1.00 13.66 166 SER A N 1
ATOM 1202 C CA . SER A 1 187 ? 12.490 -61.305 -25.266 1.00 14.52 166 SER A CA 1
ATOM 1203 C C . SER A 1 187 ? 13.019 -60.162 -26.125 1.00 14.73 166 SER A C 1
ATOM 1204 O O . SER A 1 187 ? 12.243 -59.363 -26.663 1.00 15.05 166 SER A O 1
ATOM 1207 N N . PHE A 1 188 ? 14.346 -60.131 -26.285 1.00 13.27 167 PHE A N 1
ATOM 1208 C CA . PHE A 1 188 ? 15.013 -59.023 -26.942 1.00 13.38 167 PHE A CA 1
ATOM 1209 C C . PHE A 1 188 ? 16.055 -59.537 -27.909 1.00 14.65 167 PHE A C 1
ATOM 1210 O O . PHE A 1 188 ? 16.855 -60.403 -27.559 1.00 17.65 167 PHE A O 1
ATOM 1218 N N . LYS A 1 189 ? 16.066 -58.946 -29.105 1.00 14.32 168 LYS A N 1
ATOM 1219 C CA . LYS A 1 189 ? 17.154 -59.135 -30.045 1.00 16.99 168 LYS A CA 1
ATOM 1220 C C . LYS A 1 189 ? 18.008 -57.882 -30.226 1.00 17.49 168 LYS A C 1
ATOM 1221 O O . LYS A 1 189 ? 19.107 -57.977 -30.784 1.00 17.81 168 LYS A O 1
ATOM 1227 N N . THR A 1 190 ? 17.522 -56.702 -29.820 1.00 15.60 169 THR A N 1
ATOM 1228 C CA . THR A 1 190 ? 18.327 -55.492 -29.986 1.00 15.23 169 THR A CA 1
ATOM 1229 C C . THR A 1 190 ? 18.129 -54.549 -28.801 1.00 14.88 169 THR A C 1
ATOM 1230 O O . THR A 1 190 ? 17.032 -54.471 -28.230 1.00 14.84 169 THR A O 1
ATOM 1234 N N . PRO A 1 191 ? 19.184 -53.798 -28.391 1.00 16.51 170 PRO A N 1
ATOM 1235 C CA . PRO A 1 191 ? 19.049 -52.786 -27.347 1.00 17.09 170 PRO A CA 1
ATOM 1236 C C . PRO A 1 191 ? 17.893 -51.812 -27.550 1.00 16.86 170 PRO A C 1
ATOM 1237 O O . PRO A 1 191 ? 17.311 -51.339 -26.573 1.00 15.31 170 PRO A O 1
ATOM 1241 N N . ARG A 1 192 ? 17.569 -51.497 -28.808 1.00 15.93 171 ARG A N 1
ATOM 1242 C CA . ARG A 1 192 ? 16.518 -50.527 -29.083 1.00 15.50 171 ARG A CA 1
ATOM 1243 C C . ARG A 1 192 ? 15.180 -51.022 -28.524 1.00 13.16 171 ARG A C 1
ATOM 1244 O O . ARG A 1 192 ? 14.376 -50.236 -28.045 1.00 13.93 171 ARG A O 1
ATOM 1252 N N . GLN A 1 193 ? 14.905 -52.326 -28.641 1.00 13.25 172 GLN A N 1
ATOM 1253 C CA . GLN A 1 193 ? 13.668 -52.886 -28.117 1.00 13.43 172 GLN A CA 1
ATOM 1254 C C . GLN A 1 193 ? 13.608 -52.681 -26.604 1.00 13.02 172 GLN A C 1
ATOM 1255 O O . GLN A 1 193 ? 12.572 -52.307 -26.048 1.00 14.65 172 GLN A O 1
ATOM 1261 N N . ALA A 1 194 ? 14.707 -52.994 -25.926 1.00 12.51 173 ALA A N 1
ATOM 1262 C CA . ALA A 1 194 ? 14.734 -52.869 -24.474 1.00 12.76 173 ALA A CA 1
ATOM 1263 C C . ALA A 1 194 ? 14.616 -51.402 -24.052 1.00 13.09 173 ALA A C 1
ATOM 1264 O O . ALA A 1 194 ? 13.862 -51.084 -23.119 1.00 13.43 173 ALA A O 1
ATOM 1266 N N . LEU A 1 195 ? 15.355 -50.505 -24.728 1.00 13.60 174 LEU A N 1
ATOM 1267 C CA . LEU A 1 195 ? 15.226 -49.071 -24.494 1.00 13.16 174 LEU A CA 1
ATOM 1268 C C . LEU A 1 195 ? 13.769 -48.633 -24.633 1.00 13.93 174 LEU A C 1
ATOM 1269 O O . LEU A 1 195 ? 13.236 -47.926 -23.778 1.00 14.04 174 LEU A O 1
ATOM 1274 N N . ASP A 1 196 ? 13.113 -49.027 -25.728 1.00 13.97 175 ASP A N 1
ATOM 1275 C CA . ASP A 1 196 ? 11.743 -48.605 -25.953 1.00 14.58 175 ASP A CA 1
ATOM 1276 C C . ASP A 1 196 ? 10.830 -49.069 -24.811 1.00 14.27 175 ASP A C 1
ATOM 1277 O O . ASP A 1 196 ? 9.864 -48.380 -24.480 1.00 14.21 175 ASP A O 1
ATOM 1282 N N . CYS A 1 197 ? 11.059 -50.279 -24.294 1.00 14.69 176 CYS A N 1
ATOM 1283 C CA . CYS A 1 197 ? 10.260 -50.793 -23.186 1.00 14.58 176 CYS A CA 1
ATOM 1284 C C . CYS A 1 197 ? 10.459 -49.947 -21.928 1.00 15.29 176 CYS A C 1
ATOM 1285 O O . CYS A 1 197 ? 9.498 -49.607 -21.250 1.00 15.45 176 CYS A O 1
ATOM 1288 N N . LEU A 1 198 ? 11.707 -49.567 -21.654 1.00 15.49 177 LEU A N 1
ATOM 1289 C CA . LEU A 1 198 ? 12.015 -48.740 -20.494 1.00 14.12 177 LEU A CA 1
ATOM 1290 C C . LEU A 1 198 ? 11.399 -47.351 -20.656 1.00 13.87 177 LEU A C 1
ATOM 1291 O O . LEU A 1 198 ? 10.863 -46.799 -19.697 1.00 14.99 177 LEU A O 1
ATOM 1296 N N . LEU A 1 199 ? 11.383 -46.827 -21.886 1.00 13.50 178 LEU A N 1
ATOM 1297 C CA . LEU A 1 199 ? 10.767 -45.523 -22.128 1.00 14.24 178 LEU A CA 1
ATOM 1298 C C . LEU A 1 199 ? 9.254 -45.598 -21.920 1.00 15.28 178 LEU A C 1
ATOM 1299 O O . LEU A 1 199 ? 8.624 -44.607 -21.543 1.00 16.59 178 LEU A O 1
ATOM 1304 N N . ALA A 1 200 ? 8.683 -46.785 -22.152 1.00 16.20 179 ALA A N 1
ATOM 1305 C CA . ALA A 1 200 ? 7.250 -47.021 -22.041 1.00 16.91 179 ALA A CA 1
ATOM 1306 C C . ALA A 1 200 ? 6.808 -47.115 -20.581 1.00 17.09 179 ALA A C 1
ATOM 1307 O O . ALA A 1 200 ? 5.604 -47.145 -20.298 1.00 21.01 179 ALA A O 1
ATOM 1309 N N . GLY A 1 201 ? 7.780 -47.208 -19.672 1.00 16.58 180 GLY A N 1
ATOM 1310 C CA . GLY A 1 201 ? 7.533 -47.142 -18.238 1.00 16.04 180 GLY A CA 1
ATOM 1311 C C . GLY A 1 201 ? 7.611 -48.498 -17.526 1.00 15.76 180 GLY A C 1
ATOM 1312 O O . GLY A 1 201 ? 7.333 -48.576 -16.335 1.00 14.77 180 GLY A O 1
ATOM 1313 N N . CYS A 1 202 ? 8.071 -49.550 -18.205 1.00 16.45 181 CYS A N 1
ATOM 1314 C CA . CYS A 1 202 ? 8.189 -50.858 -17.572 1.00 16.87 181 CYS A CA 1
ATOM 1315 C C . CYS A 1 202 ? 9.093 -50.787 -16.341 1.00 15.80 181 CYS A C 1
ATOM 1316 O O . CYS A 1 202 ? 10.211 -50.271 -16.413 1.00 17.03 181 CYS A O 1
ATOM 1319 N N . GLU A 1 203 ? 8.600 -51.304 -15.209 1.00 15.11 182 GLU A N 1
ATOM 1320 C CA . GLU A 1 203 ? 9.306 -51.157 -13.943 1.00 16.00 182 GLU A CA 1
ATOM 1321 C C . GLU A 1 203 ? 10.289 -52.308 -13.703 1.00 16.70 182 GLU A C 1
ATOM 1322 O O . GLU A 1 203 ? 11.033 -52.304 -12.720 1.00 16.66 182 GLU A O 1
ATOM 1328 N N . SER A 1 204 ? 10.321 -53.276 -14.624 1.00 15.36 183 SER A N 1
ATOM 1329 C CA . SER A 1 204 ? 11.309 -54.339 -14.576 1.00 15.50 183 SER A CA 1
ATOM 1330 C C . SER A 1 204 ? 11.572 -54.865 -15.981 1.00 14.42 183 SER A C 1
ATOM 1331 O O . SER A 1 204 ? 10.758 -54.686 -16.885 1.00 14.79 183 SER A O 1
ATOM 1334 N N . ILE A 1 205 ? 12.761 -55.417 -16.173 1.00 14.80 184 ILE A N 1
ATOM 1335 C CA . ILE A 1 205 ? 13.166 -55.902 -17.483 1.00 14.69 184 ILE A CA 1
ATOM 1336 C C . ILE A 1 205 ? 14.177 -57.032 -17.294 1.00 14.56 184 ILE A C 1
ATOM 1337 O O . ILE A 1 205 ? 14.952 -57.026 -16.342 1.00 15.02 184 ILE A O 1
ATOM 1342 N N . THR A 1 206 ? 14.194 -57.976 -18.240 1.00 15.11 185 THR A N 1
ATOM 1343 C CA . THR A 1 206 ? 15.188 -59.033 -18.229 1.00 15.17 185 THR A CA 1
ATOM 1344 C C . THR A 1 206 ? 15.856 -59.108 -19.600 1.00 14.69 185 THR A C 1
ATOM 1345 O O . THR A 1 206 ? 15.183 -59.136 -20.628 1.00 16.22 185 THR A O 1
ATOM 1349 N N . LEU A 1 207 ? 17.187 -59.049 -19.580 1.00 15.31 186 LEU A N 1
ATOM 1350 C CA . LEU A 1 207 ? 18.002 -58.895 -20.772 1.00 15.29 186 LEU A CA 1
ATOM 1351 C C . LEU A 1 207 ? 18.737 -60.201 -21.012 1.00 15.57 186 LEU A C 1
ATOM 1352 O O . LEU A 1 207 ? 19.374 -60.734 -20.104 1.00 14.55 186 LEU A O 1
ATOM 1357 N N . PRO A 1 208 ? 18.798 -60.665 -22.269 1.00 15.18 187 PRO A N 1
ATOM 1358 C CA . PRO A 1 208 ? 19.778 -61.673 -22.640 1.00 17.22 187 PRO A CA 1
ATOM 1359 C C . PRO A 1 208 ? 21.181 -61.084 -22.592 1.00 17.74 187 PRO A C 1
ATOM 1360 O O . PRO A 1 208 ? 21.338 -59.859 -22.654 1.00 16.71 187 PRO A O 1
ATOM 1364 N N . LEU A 1 209 ? 22.182 -61.959 -22.468 1.00 17.56 188 LEU A N 1
ATOM 1365 C CA . LEU A 1 209 ? 23.551 -61.531 -22.231 1.00 17.96 188 LEU A CA 1
ATOM 1366 C C . LEU A 1 209 ? 24.034 -60.608 -23.349 1.00 17.87 188 LEU A C 1
ATOM 1367 O O . LEU A 1 209 ? 24.765 -59.653 -23.082 1.00 19.99 188 LEU A O 1
ATOM 1372 N N . ASP A 1 210 ? 23.666 -60.916 -24.597 1.00 17.59 189 ASP A N 1
ATOM 1373 C CA . ASP A 1 210 ? 24.205 -60.187 -25.738 1.00 19.25 189 ASP A CA 1
ATOM 1374 C C . ASP A 1 210 ? 23.709 -58.741 -25.743 1.00 18.10 189 ASP A C 1
ATOM 1375 O O . ASP A 1 210 ? 24.509 -57.813 -25.840 1.00 19.24 189 ASP A O 1
ATOM 1380 N N . VAL A 1 211 ? 22.404 -58.546 -25.546 1.00 17.88 190 VAL A N 1
ATOM 1381 C CA . VAL A 1 211 ? 21.829 -57.208 -25.504 1.00 17.21 190 VAL A CA 1
ATOM 1382 C C . VAL A 1 211 ? 22.392 -56.445 -24.308 1.00 18.19 190 VAL A C 1
ATOM 1383 O O . VAL A 1 211 ? 22.717 -55.277 -24.424 1.00 18.41 190 VAL A O 1
ATOM 1387 N N . ALA A 1 212 ? 22.442 -57.080 -23.130 1.00 19.28 191 ALA A N 1
ATOM 1388 C CA . ALA A 1 212 ? 22.965 -56.425 -21.944 1.00 19.11 191 ALA A CA 1
ATOM 1389 C C . ALA A 1 212 ? 24.359 -55.850 -22.212 1.00 17.79 191 ALA A C 1
ATOM 1390 O O . ALA A 1 212 ? 24.638 -54.706 -21.851 1.00 19.56 191 ALA A O 1
ATOM 1392 N N . GLN A 1 213 ? 25.220 -56.625 -22.884 1.00 18.85 192 GLN A N 1
ATOM 1393 C CA . GLN A 1 213 ? 26.604 -56.213 -23.101 1.00 19.67 192 GLN A CA 1
ATOM 1394 C C . GLN A 1 213 ? 26.661 -55.092 -24.142 1.00 20.30 192 GLN A C 1
ATOM 1395 O O . GLN A 1 213 ? 27.493 -54.188 -24.040 1.00 18.85 192 GLN A O 1
ATOM 1401 N N . GLN A 1 214 ? 25.722 -55.102 -25.097 1.00 18.86 193 GLN A N 1
ATOM 1402 C CA . GLN A 1 214 ? 25.711 -54.084 -26.142 1.00 19.77 193 GLN A CA 1
ATOM 1403 C C . GLN A 1 214 ? 25.390 -52.701 -25.564 1.00 17.48 193 GLN A C 1
ATOM 1404 O O . GLN A 1 214 ? 25.935 -51.690 -26.032 1.00 18.65 193 GLN A O 1
ATOM 1410 N N . PHE A 1 215 ? 24.617 -52.650 -24.468 1.00 17.65 194 PHE A N 1
ATOM 1411 C CA . PHE A 1 215 ? 24.312 -51.383 -23.811 1.00 18.82 194 PHE A CA 1
ATOM 1412 C C . PHE A 1 215 ? 25.593 -50.687 -23.357 1.00 20.26 194 PHE A C 1
ATOM 1413 O O . PHE A 1 215 ? 25.653 -49.462 -23.298 1.00 20.42 194 PHE A O 1
ATOM 1421 N N . ILE A 1 216 ? 26.609 -51.466 -22.987 1.00 21.53 195 ILE A N 1
ATOM 1422 C CA . ILE A 1 216 ? 27.757 -50.896 -22.301 1.00 20.30 195 ILE A CA 1
ATOM 1423 C C . ILE A 1 216 ? 29.027 -51.137 -23.110 1.00 23.73 195 ILE A C 1
ATOM 1424 O O . ILE A 1 216 ? 30.111 -51.153 -22.534 1.00 29.94 195 ILE A O 1
ATOM 1429 N N . THR A 1 217 ? 28.851 -51.329 -24.424 1.00 22.30 196 THR A N 1
ATOM 1430 C CA . THR A 1 217 ? 29.907 -51.472 -25.420 1.00 23.94 196 THR A CA 1
ATOM 1431 C C . THR A 1 217 ? 29.664 -50.399 -26.469 1.00 25.38 196 THR A C 1
ATOM 1432 O O . THR A 1 217 ? 28.572 -50.343 -27.029 1.00 27.30 196 THR A O 1
ATOM 1436 N N . SER A 1 218 ? 30.662 -49.563 -26.755 1.00 18.49 197 SER A N 1
ATOM 1437 C CA . SER A 1 218 ? 30.447 -48.464 -27.682 1.00 20.55 197 SER A CA 1
ATOM 1438 C C . SER A 1 218 ? 31.764 -48.040 -28.311 1.00 18.73 197 SER A C 1
ATOM 1439 O O . SER A 1 218 ? 32.672 -47.600 -27.612 1.00 18.52 197 SER A O 1
ATOM 1442 N N . PRO A 1 219 ? 31.848 -48.026 -29.659 1.00 18.54 198 PRO A N 1
ATOM 1443 C CA . PRO A 1 219 ? 33.007 -47.461 -30.323 1.00 18.43 198 PRO A CA 1
ATOM 1444 C C . PRO A 1 219 ? 33.201 -45.989 -29.998 1.00 17.34 198 PRO A C 1
ATOM 1445 O O . PRO A 1 219 ? 34.329 -45.527 -29.914 1.00 17.98 198 PRO A O 1
ATOM 1449 N N . ALA A 1 220 ? 32.089 -45.253 -29.894 1.00 15.95 199 ALA A N 1
ATOM 1450 C CA . ALA A 1 220 ? 32.145 -43.826 -29.644 1.00 16.60 199 ALA A CA 1
ATOM 1451 C C . ALA A 1 220 ? 32.718 -43.562 -28.257 1.00 17.97 199 ALA A C 1
ATOM 1452 O O . ALA A 1 220 ? 33.597 -42.723 -28.107 1.00 18.49 199 ALA A O 1
ATOM 1454 N N . VAL A 1 221 ? 32.267 -44.340 -27.263 1.00 17.27 200 VAL A N 1
ATOM 1455 C CA . VAL A 1 221 ? 32.735 -44.173 -25.898 1.00 17.70 200 VAL A CA 1
ATOM 1456 C C . VAL A 1 221 ? 34.221 -44.510 -25.826 1.00 21.22 200 VAL A C 1
ATOM 1457 O O . VAL A 1 221 ? 35.009 -43.719 -25.324 1.00 21.51 200 VAL A O 1
ATOM 1461 N N . ASP A 1 222 ? 34.620 -45.620 -26.464 1.00 19.62 201 ASP A N 1
ATOM 1462 C CA . ASP A 1 222 ? 36.008 -46.058 -26.449 1.00 23.65 201 ASP A CA 1
ATOM 1463 C C . ASP A 1 222 ? 36.921 -44.985 -27.053 1.00 20.95 201 ASP A C 1
ATOM 1464 O O . ASP A 1 222 ? 38.009 -44.731 -26.534 1.00 20.09 201 ASP A O 1
ATOM 1469 N N . ALA A 1 223 ? 36.493 -44.368 -28.161 1.00 19.88 202 ALA A N 1
ATOM 1470 C CA . ALA A 1 223 ? 37.273 -43.333 -28.834 1.00 20.54 202 ALA A CA 1
ATOM 1471 C C . ALA A 1 223 ? 37.408 -42.090 -27.952 1.00 19.53 202 ALA A C 1
ATOM 1472 O O . ALA A 1 223 ? 38.456 -41.445 -27.939 1.00 19.43 202 ALA A O 1
ATOM 1474 N N . ALA A 1 224 ? 36.322 -41.721 -27.265 1.00 19.01 203 ALA A N 1
ATOM 1475 C CA . ALA A 1 224 ? 36.355 -40.575 -26.363 1.00 18.61 203 ALA A CA 1
ATOM 1476 C C . ALA A 1 224 ? 37.423 -40.776 -25.287 1.00 20.59 203 ALA A C 1
ATOM 1477 O O . ALA A 1 224 ? 38.157 -39.853 -24.937 1.00 20.29 203 ALA A O 1
ATOM 1479 N N . ILE A 1 225 ? 37.512 -41.989 -24.753 1.00 21.06 204 ILE A N 1
ATOM 1480 C CA . ILE A 1 225 ? 38.459 -42.261 -23.684 1.00 23.58 204 ILE A CA 1
ATOM 1481 C C . ILE A 1 225 ? 39.890 -42.252 -24.213 1.00 22.79 204 ILE A C 1
ATOM 1482 O O . ILE A 1 225 ? 40.782 -41.737 -23.541 1.00 22.68 204 ILE A O 1
ATOM 1487 N N . VAL A 1 226 ? 40.100 -42.799 -25.421 1.00 21.82 205 VAL A N 1
ATOM 1488 C CA . VAL A 1 226 ? 41.402 -42.779 -26.067 1.00 23.54 205 VAL A CA 1
ATOM 1489 C C . VAL A 1 226 ? 41.856 -41.330 -26.204 1.00 22.56 205 VAL A C 1
ATOM 1490 O O . VAL A 1 226 ? 43.011 -41.019 -25.926 1.00 22.70 205 VAL A O 1
ATOM 1494 N N . LYS A 1 227 ? 40.946 -40.458 -26.658 1.00 21.92 206 LYS A N 1
ATOM 1495 C CA . LYS A 1 227 ? 41.266 -39.061 -26.897 1.00 22.72 206 LYS A CA 1
ATOM 1496 C C . LYS A 1 227 ? 41.614 -38.365 -25.581 1.00 22.67 206 LYS A C 1
ATOM 1497 O O . LYS A 1 227 ? 42.557 -37.573 -25.539 1.00 23.75 206 LYS A O 1
ATOM 1503 N N . PHE A 1 228 ? 40.864 -38.673 -24.511 1.00 20.53 207 PHE A N 1
ATOM 1504 C CA . PHE A 1 228 ? 41.132 -38.095 -23.200 1.00 18.65 207 PHE A CA 1
ATOM 1505 C C . PHE A 1 228 ? 42.550 -38.467 -22.761 1.00 21.13 207 PHE A C 1
ATOM 1506 O O . PHE A 1 228 ? 43.272 -37.626 -22.227 1.00 21.32 207 PHE A O 1
ATOM 1514 N N . GLU A 1 229 ? 42.933 -39.730 -22.992 1.00 20.46 208 GLU A N 1
ATOM 1515 C CA . GLU A 1 229 ? 44.220 -40.246 -22.556 1.00 23.19 208 GLU A CA 1
ATOM 1516 C C . GLU A 1 229 ? 45.326 -39.524 -23.326 1.00 21.96 208 GLU A C 1
ATOM 1517 O O . GLU A 1 229 ? 46.338 -39.163 -22.739 1.00 24.37 208 GLU A O 1
ATOM 1523 N N . GLN A 1 230 ? 45.142 -39.384 -24.646 1.00 23.01 209 GLN A N 1
ATOM 1524 C CA . GLN A 1 230 ? 46.116 -38.753 -25.523 1.00 24.34 209 GLN A CA 1
ATOM 1525 C C . GLN A 1 230 ? 46.353 -37.307 -25.088 1.00 25.40 209 GLN A C 1
ATOM 1526 O O . GLN A 1 230 ? 47.488 -36.832 -25.060 1.00 23.21 209 GLN A O 1
ATOM 1532 N N . ASP A 1 231 ? 45.266 -36.610 -24.756 1.00 24.21 210 ASP A N 1
ATOM 1533 C CA . ASP A 1 231 ? 45.333 -35.196 -24.423 1.00 24.28 210 ASP A CA 1
ATOM 1534 C C . ASP A 1 231 ? 46.044 -35.023 -23.087 1.00 23.06 210 ASP A C 1
ATOM 1535 O O . ASP A 1 231 ? 46.895 -34.148 -22.945 1.00 24.91 210 ASP A O 1
ATOM 1540 N N . TRP A 1 232 ? 45.707 -35.899 -22.135 1.00 21.58 211 TRP A N 1
ATOM 1541 C CA . TRP A 1 232 ? 46.341 -35.901 -20.830 1.00 23.22 211 TRP A CA 1
ATOM 1542 C C . TRP A 1 232 ? 47.843 -36.141 -20.965 1.00 25.05 211 TRP A C 1
ATOM 1543 O O . TRP A 1 232 ? 48.637 -35.404 -20.395 1.00 25.28 211 TRP A O 1
ATOM 1554 N N . GLN A 1 233 ? 48.217 -37.167 -21.734 1.00 22.84 212 GLN A N 1
ATOM 1555 C CA . GLN A 1 233 ? 49.615 -37.524 -21.928 1.00 25.44 212 GLN A CA 1
ATOM 1556 C C . GLN A 1 233 ? 50.389 -36.368 -22.564 1.00 25.36 212 GLN A C 1
ATOM 1557 O O . GLN A 1 233 ? 51.522 -36.088 -22.174 1.00 26.66 212 GLN A O 1
ATOM 1563 N N . GLY A 1 234 ? 49.786 -35.726 -23.565 1.00 23.95 213 GLY A N 1
ATOM 1564 C CA . GLY A 1 234 ? 50.403 -34.614 -24.268 1.00 26.45 213 GLY A CA 1
ATOM 1565 C C . GLY A 1 234 ? 50.825 -33.507 -23.306 1.00 30.60 213 GLY A C 1
ATOM 1566 O O . GLY A 1 234 ? 51.937 -32.988 -23.397 1.00 26.42 213 GLY A O 1
ATOM 1567 N N . ALA A 1 235 ? 49.961 -33.224 -22.326 1.00 28.63 214 ALA A N 1
ATOM 1568 C CA . ALA A 1 235 ? 50.204 -32.170 -21.355 1.00 28.32 214 ALA A CA 1
ATOM 1569 C C . ALA A 1 235 ? 51.138 -32.636 -20.240 1.00 25.93 214 ALA A C 1
ATOM 1570 O O . ALA A 1 235 ? 51.914 -31.835 -19.727 1.00 27.20 214 ALA A O 1
ATOM 1572 N N . PHE A 1 236 ? 50.942 -33.862 -19.737 1.00 27.09 215 PHE A N 1
ATOM 1573 C CA . PHE A 1 236 ? 51.480 -34.227 -18.435 1.00 25.29 215 PHE A CA 1
ATOM 1574 C C . PHE A 1 236 ? 52.407 -35.441 -18.522 1.00 27.80 215 PHE A C 1
ATOM 1575 O O . PHE A 1 236 ? 52.988 -35.803 -17.510 1.00 29.33 215 PHE A O 1
ATOM 1583 N N . GLY A 1 237 ? 52.509 -36.077 -19.697 1.00 29.96 216 GLY A N 1
ATOM 1584 C CA . GLY A 1 237 ? 53.469 -37.151 -19.927 1.00 32.49 216 GLY A CA 1
ATOM 1585 C C . GLY A 1 237 ? 53.087 -38.469 -19.245 1.00 38.43 216 GLY A C 1
ATOM 1586 O O . GLY A 1 237 ? 53.938 -39.332 -19.034 1.00 30.04 216 GLY A O 1
ATOM 1587 N N . ARG A 1 238 ? 51.797 -38.663 -18.952 1.00 36.20 217 ARG A N 1
ATOM 1588 C CA . ARG A 1 238 ? 51.328 -39.943 -18.434 1.00 47.91 217 ARG A CA 1
ATOM 1589 C C . ARG A 1 238 ? 49.803 -39.986 -18.521 1.00 48.27 217 ARG A C 1
ATOM 1590 O O . ARG A 1 238 ? 49.178 -38.944 -18.699 1.00 51.29 217 ARG A O 1
ATOM 1598 N N . THR A 1 239 ? 49.212 -41.184 -18.378 1.00 49.50 218 THR A N 1
ATOM 1599 C CA . THR A 1 239 ? 47.765 -41.352 -18.478 1.00 58.34 218 THR A CA 1
ATOM 1600 C C . THR A 1 239 ? 47.189 -41.784 -17.127 1.00 60.84 218 THR A C 1
ATOM 1601 O O . THR A 1 239 ? 46.105 -42.361 -17.070 1.00 63.89 218 THR A O 1
ATOM 1605 N N . SER A 1 240 ? 47.911 -41.471 -16.044 1.00 62.31 219 SER A N 1
ATOM 1606 C CA . SER A 1 240 ? 47.437 -41.682 -14.684 1.00 63.59 219 SER A CA 1
ATOM 1607 C C . SER A 1 240 ? 47.117 -40.330 -14.050 1.00 65.10 219 SER A C 1
ATOM 1608 O O . SER A 1 240 ? 47.794 -39.345 -14.346 1.00 58.64 219 SER A O 1
ATOM 1611 N N . ILE A 1 241 ? 46.165 -40.304 -13.104 1.00 64.28 220 ILE A N 1
ATOM 1612 C CA . ILE A 1 241 ? 45.866 -39.077 -12.378 1.00 62.38 220 ILE A CA 1
ATOM 1613 C C . ILE A 1 241 ? 47.185 -38.501 -11.835 1.00 65.83 220 ILE A C 1
ATOM 1614 O O . ILE A 1 241 ? 47.348 -37.268 -11.932 1.00 85.16 220 ILE A O 1
ATOM 1620 N N . MET B 1 22 ? -10.488 -52.836 -11.065 1.00 26.09 1 MET B N 1
ATOM 1621 C CA . MET B 1 22 ? -11.225 -53.321 -12.269 1.00 25.03 1 MET B CA 1
ATOM 1622 C C . MET B 1 22 ? -12.261 -54.355 -11.844 1.00 23.10 1 MET B C 1
ATOM 1623 O O . MET B 1 22 ? -12.031 -55.133 -10.918 1.00 25.65 1 MET B O 1
ATOM 1628 N N . GLU B 1 23 ? -13.465 -54.223 -12.402 1.00 17.53 2 GLU B N 1
ATOM 1629 C CA . GLU B 1 23 ? -14.494 -55.235 -12.249 1.00 16.23 2 GLU B CA 1
ATOM 1630 C C . GLU B 1 23 ? -14.743 -55.901 -13.598 1.00 16.05 2 GLU B C 1
ATOM 1631 O O . GLU B 1 23 ? -15.208 -55.254 -14.540 1.00 16.92 2 GLU B O 1
ATOM 1637 N N . LEU B 1 24 ? -14.486 -57.213 -13.656 1.00 15.53 3 LEU B N 1
ATOM 1638 C CA . LEU B 1 24 ? -14.688 -58.018 -14.851 1.00 17.90 3 LEU B CA 1
ATOM 1639 C C . LEU B 1 24 ? -15.961 -58.851 -14.682 1.00 17.64 3 LEU B C 1
ATOM 1640 O O . LEU B 1 24 ? -16.066 -59.672 -13.769 1.00 18.24 3 LEU B O 1
ATOM 1645 N N . TYR B 1 25 ? -16.918 -58.631 -15.586 1.00 16.82 4 TYR B N 1
ATOM 1646 C CA . TYR B 1 25 ? -18.177 -59.362 -15.610 1.00 15.82 4 TYR B CA 1
ATOM 1647 C C . TYR B 1 25 ? -18.272 -60.212 -16.869 1.00 15.70 4 TYR B C 1
ATOM 1648 O O . TYR B 1 25 ? -17.679 -59.888 -17.910 1.00 15.66 4 TYR B O 1
ATOM 1657 N N . LEU B 1 26 ? -19.087 -61.268 -16.775 1.00 14.72 5 LEU B N 1
ATOM 1658 C CA . LEU B 1 26 ? -19.564 -61.969 -17.955 1.00 16.07 5 LEU B CA 1
ATOM 1659 C C . LEU B 1 26 ? -20.996 -61.540 -18.243 1.00 14.53 5 LEU B C 1
ATOM 1660 O O . LEU B 1 26 ? -21.794 -61.311 -17.344 1.00 16.40 5 LEU B O 1
ATOM 1665 N N . ASP B 1 27 ? -21.312 -61.490 -19.539 1.00 14.63 6 ASP B N 1
ATOM 1666 C CA . ASP B 1 27 ? -22.593 -61.016 -20.021 1.00 15.36 6 ASP B CA 1
ATOM 1667 C C . ASP B 1 27 ? -23.344 -62.204 -20.616 1.00 16.78 6 ASP B C 1
ATOM 1668 O O . ASP B 1 27 ? -23.080 -62.593 -21.754 1.00 17.88 6 ASP B O 1
ATOM 1673 N N . THR B 1 28 ? -24.120 -62.900 -19.772 1.00 14.53 7 THR B N 1
ATOM 1674 C CA . THR B 1 28 ? -24.563 -64.253 -20.090 1.00 16.02 7 THR B CA 1
ATOM 1675 C C . THR B 1 28 ? -25.695 -64.660 -19.146 1.00 15.34 7 THR B C 1
ATOM 1676 O O . THR B 1 28 ? -25.765 -64.172 -18.020 1.00 16.56 7 THR B O 1
ATOM 1680 N N . SER B 1 29 ? -26.463 -65.674 -19.569 1.00 16.88 8 SER B N 1
ATOM 1681 C CA . SER B 1 29 ? -27.411 -66.380 -18.719 1.00 16.60 8 SER B CA 1
ATOM 1682 C C . SER B 1 29 ? -27.022 -67.857 -18.612 1.00 17.87 8 SER B C 1
ATOM 1683 O O . SER B 1 29 ? -27.829 -68.674 -18.163 1.00 18.80 8 SER B O 1
ATOM 1686 N N . ASP B 1 30 ? -25.811 -68.195 -19.091 1.00 17.00 9 ASP B N 1
ATOM 1687 C CA . ASP B 1 30 ? -25.390 -69.584 -19.217 1.00 16.12 9 ASP B CA 1
ATOM 1688 C C . ASP B 1 30 ? -24.687 -69.991 -17.925 1.00 17.09 9 ASP B C 1
ATOM 1689 O O . ASP B 1 30 ? -23.494 -69.736 -17.744 1.00 16.20 9 ASP B O 1
ATOM 1694 N N . VAL B 1 31 ? -25.472 -70.574 -17.017 1.00 15.84 10 VAL B N 1
ATOM 1695 C CA . VAL B 1 31 ? -25.034 -70.830 -15.656 1.00 17.35 10 VAL B CA 1
ATOM 1696 C C . VAL B 1 31 ? -23.802 -71.737 -15.645 1.00 16.54 10 VAL B C 1
ATOM 1697 O O . VAL B 1 31 ? -22.839 -71.466 -14.917 1.00 17.75 10 VAL B O 1
ATOM 1701 N N . ALA B 1 32 ? -23.839 -72.835 -16.409 1.00 17.79 11 ALA B N 1
ATOM 1702 C CA . ALA B 1 32 ? -22.729 -73.777 -16.440 1.00 18.68 11 ALA B CA 1
ATOM 1703 C C . ALA B 1 32 ? -21.456 -73.099 -16.946 1.00 18.80 11 ALA B C 1
ATOM 1704 O O . ALA B 1 32 ? -20.375 -73.379 -16.443 1.00 17.20 11 ALA B O 1
ATOM 1706 N N . ALA B 1 33 ? -21.583 -72.195 -17.927 1.00 16.67 12 ALA B N 1
ATOM 1707 C CA . ALA B 1 33 ? -20.407 -71.517 -18.459 1.00 16.99 12 ALA B CA 1
ATOM 1708 C C . ALA B 1 33 ? -19.823 -70.546 -17.434 1.00 17.88 12 ALA B C 1
ATOM 1709 O O . ALA B 1 33 ? -18.602 -70.436 -17.320 1.00 18.91 12 ALA B O 1
ATOM 1711 N N . VAL B 1 34 ? -20.681 -69.931 -16.621 1.00 16.15 13 VAL B N 1
ATOM 1712 C CA . VAL B 1 34 ? -20.219 -69.067 -15.545 1.00 16.85 13 VAL B CA 1
ATOM 1713 C C . VAL B 1 34 ? -19.422 -69.897 -14.539 1.00 18.14 13 VAL B C 1
ATOM 1714 O O . VAL B 1 34 ? -18.361 -69.475 -14.078 1.00 19.95 13 VAL B O 1
ATOM 1718 N N . LYS B 1 35 ? -19.951 -71.057 -14.136 1.00 17.99 14 LYS B N 1
ATOM 1719 C CA . LYS B 1 35 ? -19.237 -71.873 -13.167 1.00 19.06 14 LYS B CA 1
ATOM 1720 C C . LYS B 1 35 ? -17.863 -72.264 -13.719 1.00 18.97 14 LYS B C 1
ATOM 1721 O O . LYS B 1 35 ? -16.863 -72.204 -13.006 1.00 22.22 14 LYS B O 1
ATOM 1727 N N . LYS B 1 36 ? -17.821 -72.655 -14.996 1.00 18.30 15 LYS B N 1
ATOM 1728 C CA . LYS B 1 36 ? -16.581 -73.062 -15.645 1.00 19.50 15 LYS B CA 1
ATOM 1729 C C . LYS B 1 36 ? -15.576 -71.906 -15.658 1.00 17.79 15 LYS B C 1
ATOM 1730 O O . LYS B 1 36 ? -14.401 -72.083 -15.334 1.00 19.27 15 LYS B O 1
ATOM 1736 N N . LEU B 1 37 ? -16.042 -70.704 -15.996 1.00 19.83 16 LEU B N 1
ATOM 1737 C CA . LEU B 1 37 ? -15.153 -69.568 -16.182 1.00 19.10 16 LEU B CA 1
ATOM 1738 C C . LEU B 1 37 ? -14.834 -68.861 -14.858 1.00 18.08 16 LEU B C 1
ATOM 1739 O O . LEU B 1 37 ? -13.822 -68.175 -14.760 1.00 18.10 16 LEU B O 1
ATOM 1744 N N . ALA B 1 38 ? -15.657 -69.027 -13.816 1.00 16.98 17 ALA B N 1
ATOM 1745 C CA . ALA B 1 38 ? -15.352 -68.420 -12.523 1.00 18.31 17 ALA B CA 1
ATOM 1746 C C . ALA B 1 38 ? -14.027 -68.939 -11.948 1.00 15.44 17 ALA B C 1
ATOM 1747 O O . ALA B 1 38 ? -13.410 -68.285 -11.114 1.00 16.93 17 ALA B O 1
ATOM 1749 N N . ARG B 1 39 ? -13.660 -70.173 -12.319 1.00 18.50 18 ARG B N 1
ATOM 1750 C CA . ARG B 1 39 ? -12.422 -70.808 -11.893 1.00 19.70 18 ARG B CA 1
ATOM 1751 C C . ARG B 1 39 ? -11.193 -70.190 -12.562 1.00 18.46 18 ARG B C 1
ATOM 1752 O O . ARG B 1 39 ? -10.060 -70.393 -12.120 1.00 17.83 18 ARG B O 1
ATOM 1760 N N . ILE B 1 40 ? -11.409 -69.580 -13.727 1.00 17.24 19 ILE B N 1
ATOM 1761 C CA . ILE B 1 40 ? -10.333 -69.162 -14.612 1.00 17.07 19 ILE B CA 1
ATOM 1762 C C . ILE B 1 40 ? -10.128 -67.654 -14.473 1.00 16.84 19 ILE B C 1
ATOM 1763 O O . ILE B 1 40 ? -9.021 -67.188 -14.225 1.00 18.46 19 ILE B O 1
ATOM 1768 N N . PHE B 1 41 ? -11.210 -66.884 -14.639 1.00 16.87 20 PHE B N 1
ATOM 1769 C CA . PHE B 1 41 ? -11.139 -65.433 -14.589 1.00 19.66 20 PHE B CA 1
ATOM 1770 C C . PHE B 1 41 ? -11.363 -64.978 -13.156 1.00 17.17 20 PHE B C 1
ATOM 1771 O O . PHE B 1 41 ? -12.095 -65.628 -12.414 1.00 17.95 20 PHE B O 1
ATOM 1779 N N . PRO B 1 42 ? -10.843 -63.798 -12.753 1.00 18.51 21 PRO B N 1
ATOM 1780 C CA . PRO B 1 42 ? -11.259 -63.174 -11.509 1.00 20.46 21 PRO B CA 1
ATOM 1781 C C . PRO B 1 42 ? -12.519 -62.348 -11.708 1.00 18.97 21 PRO B C 1
ATOM 1782 O O . PRO B 1 42 ? -12.429 -61.192 -12.123 1.00 19.33 21 PRO B O 1
ATOM 1786 N N . LEU B 1 43 ? -13.670 -63.015 -11.628 1.00 19.35 22 LEU B N 1
ATOM 1787 C CA . LEU B 1 43 ? -14.944 -62.399 -11.989 1.00 16.96 22 LEU B CA 1
ATOM 1788 C C . LEU B 1 43 ? -15.466 -61.559 -10.830 1.00 20.00 22 LEU B C 1
ATOM 1789 O O . LEU B 1 43 ? -15.456 -62.012 -9.683 1.00 19.75 22 LEU B O 1
ATOM 1794 N N . ALA B 1 44 ? -15.996 -60.372 -11.163 1.00 16.94 23 ALA B N 1
ATOM 1795 C CA . ALA B 1 44 ? -16.751 -59.553 -10.223 1.00 18.24 23 ALA B CA 1
ATOM 1796 C C . ALA B 1 44 ? -18.220 -59.974 -10.153 1.00 17.58 23 ALA B C 1
ATOM 1797 O O . ALA B 1 44 ? -18.928 -59.612 -9.209 1.00 19.18 23 ALA B O 1
ATOM 1799 N N . GLY B 1 45 ? -18.695 -60.665 -11.197 1.00 15.65 24 GLY B N 1
ATOM 1800 C CA . GLY B 1 45 ? -20.092 -61.061 -11.269 1.00 15.62 24 GLY B CA 1
ATOM 1801 C C . GLY B 1 45 ? -20.540 -61.289 -12.706 1.00 14.54 24 GLY B C 1
ATOM 1802 O O . GLY B 1 45 ? -19.735 -61.629 -13.579 1.00 16.20 24 GLY B O 1
ATOM 1803 N N . VAL B 1 46 ? -21.858 -61.169 -12.892 1.00 16.14 25 VAL B N 1
ATOM 1804 C CA . VAL B 1 46 ? -22.515 -61.429 -14.161 1.00 14.97 25 VAL B CA 1
ATOM 1805 C C . VAL B 1 46 ? -23.517 -60.308 -14.411 1.00 16.39 25 VAL B C 1
ATOM 1806 O O . VAL B 1 46 ? -24.251 -59.897 -13.511 1.00 17.36 25 VAL B O 1
ATOM 1810 N N . THR B 1 47 ? -23.587 -59.888 -15.672 1.00 15.36 26 THR B N 1
ATOM 1811 C CA . THR B 1 47 ? -24.608 -58.970 -16.133 1.00 17.05 26 THR B CA 1
ATOM 1812 C C . THR B 1 47 ? -25.586 -59.740 -17.014 1.00 17.30 26 THR B C 1
ATOM 1813 O O . THR B 1 47 ? -25.192 -60.635 -17.755 1.00 17.45 26 THR B O 1
ATO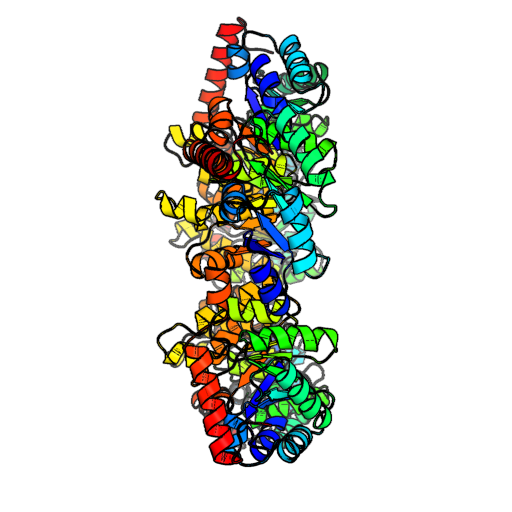M 1817 N N . THR B 1 48 ? -26.846 -59.304 -16.977 1.00 16.57 27 THR B N 1
ATOM 1818 C CA . THR B 1 48 ? -27.871 -59.800 -17.873 1.00 16.29 27 THR B CA 1
ATOM 1819 C C . THR B 1 48 ? -28.596 -58.618 -18.498 1.00 16.54 27 THR B C 1
ATOM 1820 O O . THR B 1 48 ? -28.520 -57.499 -18.004 1.00 18.30 27 THR B O 1
ATOM 1824 N N . ASN B 1 49 ? -29.292 -58.887 -19.605 1.00 17.33 28 ASN B N 1
ATOM 1825 C CA . ASN B 1 49 ? -30.259 -57.963 -20.164 1.00 18.28 28 ASN B CA 1
ATOM 1826 C C . ASN B 1 49 ? -31.459 -58.787 -20.616 1.00 17.53 28 ASN B C 1
ATOM 1827 O O . ASN B 1 49 ? -31.426 -60.007 -20.529 1.00 17.83 28 ASN B O 1
ATOM 1832 N N . PRO B 1 50 ? -32.590 -58.164 -21.006 1.00 17.56 29 PRO B N 1
ATOM 1833 C CA . PRO B 1 50 ? -33.794 -58.924 -21.327 1.00 16.77 29 PRO B CA 1
ATOM 1834 C C . PRO B 1 50 ? -33.579 -59.978 -22.413 1.00 16.76 29 PRO B C 1
ATOM 1835 O O . PRO B 1 50 ? -34.143 -61.067 -22.342 1.00 17.91 29 PRO B O 1
ATOM 1839 N N . SER B 1 51 ? -32.768 -59.668 -23.424 1.00 17.35 30 SER B N 1
ATOM 1840 C CA . SER B 1 51 ? -32.503 -60.605 -24.506 1.00 16.57 30 SER B CA 1
ATOM 1841 C C . SER B 1 51 ? -31.670 -61.784 -24.003 1.00 17.20 30 SER B C 1
ATOM 1842 O O . SER B 1 51 ? -31.910 -62.922 -24.391 1.00 18.49 30 SER B O 1
ATOM 1845 N N . ILE B 1 52 ? -30.629 -61.484 -23.223 1.00 17.36 31 ILE B N 1
ATOM 1846 C CA . ILE B 1 52 ? -29.770 -62.516 -22.652 1.00 16.93 31 ILE B CA 1
ATOM 1847 C C . ILE B 1 52 ? -30.578 -63.471 -21.772 1.00 17.64 31 ILE B C 1
ATOM 1848 O O . ILE B 1 52 ? -30.420 -64.697 -21.872 1.00 18.87 31 ILE B O 1
ATOM 1853 N N . VAL B 1 53 ? -31.460 -62.912 -20.938 1.00 17.88 32 VAL B N 1
ATOM 1854 C CA . VAL B 1 53 ? -32.308 -63.725 -20.074 1.00 17.56 32 VAL B CA 1
ATOM 1855 C C . VAL B 1 53 ? -33.214 -64.598 -20.940 1.00 19.55 32 VAL B C 1
ATOM 1856 O O . VAL B 1 53 ? -33.367 -65.791 -20.688 1.00 17.32 32 VAL B O 1
ATOM 1860 N N . ALA B 1 54 ? -33.857 -63.989 -21.937 1.00 19.57 33 ALA B N 1
ATOM 1861 C CA . ALA B 1 54 ? -34.749 -64.729 -22.816 1.00 20.85 33 ALA B CA 1
ATOM 1862 C C . ALA B 1 54 ? -34.014 -65.876 -23.509 1.00 22.88 33 ALA B C 1
ATOM 1863 O O . ALA B 1 54 ? -34.560 -66.975 -23.642 1.00 23.43 33 ALA B O 1
ATOM 1865 N N . ALA B 1 55 ? -32.787 -65.623 -23.978 1.00 20.78 34 ALA B N 1
ATOM 1866 C CA . ALA B 1 55 ? -32.023 -66.620 -24.718 1.00 21.37 34 ALA B CA 1
ATOM 1867 C C . ALA B 1 55 ? -31.788 -67.861 -23.856 1.00 21.56 34 ALA B C 1
ATOM 1868 O O . ALA B 1 55 ? -31.732 -68.978 -24.368 1.00 21.48 34 ALA B O 1
ATOM 1870 N N . GLY B 1 56 ? -31.645 -67.653 -22.547 1.00 19.75 35 GLY B N 1
ATOM 1871 C CA . GLY B 1 56 ? -31.350 -68.736 -21.624 1.00 20.74 35 GLY B CA 1
ATOM 1872 C C . GLY B 1 56 ? -32.596 -69.510 -21.190 1.00 21.11 35 GLY B C 1
ATOM 1873 O O . GLY B 1 56 ? -32.452 -70.557 -20.567 1.00 21.23 35 GLY B O 1
ATOM 1874 N N . LYS B 1 57 ? -33.778 -68.912 -21.370 1.00 19.33 36 LYS B N 1
ATOM 1875 C CA . LYS B 1 57 ? -35.084 -69.543 -21.183 1.00 23.55 36 LYS B CA 1
ATOM 1876 C C . LYS B 1 57 ? -35.508 -69.628 -19.715 1.00 25.17 36 LYS B C 1
ATOM 1877 O O . LYS B 1 57 ? -36.607 -70.100 -19.425 1.00 31.42 36 LYS B O 1
ATOM 1883 N N . THR B 1 58 ? -34.634 -69.200 -18.805 1.00 21.80 37 THR B N 1
ATOM 1884 C CA . THR B 1 58 ? -34.825 -69.392 -17.376 1.00 23.24 37 THR B CA 1
ATOM 1885 C C . THR B 1 58 ? -35.236 -68.058 -16.770 1.00 24.61 37 THR B C 1
ATOM 1886 O O . THR B 1 58 ? -34.507 -67.076 -16.894 1.00 21.53 37 THR B O 1
ATOM 1890 N N . PRO B 1 59 ? -36.411 -67.980 -16.108 1.00 25.35 38 PRO B N 1
ATOM 1891 C CA . PRO B 1 59 ? -36.845 -66.728 -15.504 1.00 24.22 38 PRO B CA 1
ATOM 1892 C C . PRO B 1 59 ? -35.889 -66.280 -14.403 1.00 23.00 38 PRO B C 1
ATOM 1893 O O . PRO B 1 59 ? -35.138 -67.096 -13.863 1.00 19.51 38 PRO B O 1
ATOM 1897 N N . LEU B 1 60 ? -35.903 -64.971 -14.124 1.00 21.71 39 LEU B N 1
ATOM 1898 C CA . LEU B 1 60 ? -34.925 -64.341 -13.247 1.00 20.06 39 LEU B CA 1
ATOM 1899 C C . LEU B 1 60 ? -34.945 -64.932 -11.840 1.00 19.65 39 LEU B C 1
ATOM 1900 O O . LEU B 1 60 ? -33.911 -64.965 -11.186 1.00 18.87 39 LEU B O 1
ATOM 1905 N N . ASP B 1 61 ? -36.122 -65.315 -11.330 1.00 20.11 40 ASP B N 1
ATOM 1906 C CA . ASP B 1 61 ? -36.213 -65.770 -9.952 1.00 22.95 40 ASP B CA 1
ATOM 1907 C C . ASP B 1 61 ? -35.494 -67.113 -9.789 1.00 20.42 40 ASP B C 1
ATOM 1908 O O . ASP B 1 61 ? -35.088 -67.460 -8.671 1.00 23.66 40 ASP B O 1
ATOM 1913 N N . GLU B 1 62 ? -35.249 -67.803 -10.909 1.00 20.43 41 GLU B N 1
ATOM 1914 C CA . GLU B 1 62 ? -34.456 -69.029 -10.926 1.00 21.30 41 GLU B CA 1
ATOM 1915 C C . GLU B 1 62 ? -33.012 -68.722 -11.334 1.00 22.43 41 GLU B C 1
ATOM 1916 O O . GLU B 1 62 ? -32.057 -69.228 -10.730 1.00 21.28 41 GLU B O 1
ATOM 1922 N N . LEU B 1 63 ? -32.863 -67.876 -12.364 1.00 19.76 42 LEU B N 1
ATOM 1923 C CA . LEU B 1 63 ? -31.566 -67.572 -12.945 1.00 18.10 42 LEU B CA 1
ATOM 1924 C C . LEU B 1 63 ? -30.642 -66.919 -11.924 1.00 18.40 42 LEU B C 1
ATOM 1925 O O . LEU B 1 63 ? -29.463 -67.234 -11.866 1.00 16.90 42 LEU B O 1
ATOM 1930 N N . LEU B 1 64 ? -31.122 -65.883 -11.246 1.00 18.19 43 LEU B N 1
ATOM 1931 C CA . LEU B 1 64 ? -30.215 -65.055 -10.475 1.00 19.36 43 LEU B CA 1
ATOM 1932 C C . LEU B 1 64 ? -29.590 -65.847 -9.326 1.00 19.71 43 LEU B C 1
ATOM 1933 O O . LEU B 1 64 ? -28.374 -65.831 -9.143 1.00 19.88 43 LEU B O 1
ATOM 1938 N N . PRO B 1 65 ? -30.356 -66.683 -8.595 1.00 19.37 44 PRO B N 1
ATOM 1939 C CA . PRO B 1 65 ? -29.755 -67.546 -7.585 1.00 22.71 44 PRO B CA 1
ATOM 1940 C C . PRO B 1 65 ? -28.790 -68.578 -8.164 1.00 20.92 44 PRO B C 1
ATOM 1941 O O . PRO B 1 65 ? -27.740 -68.820 -7.578 1.00 21.37 44 PRO B O 1
ATOM 1945 N N . ALA B 1 66 ? -29.097 -69.089 -9.364 1.00 19.77 45 ALA B N 1
ATOM 1946 C CA . ALA B 1 66 ? -28.253 -70.079 -10.011 1.00 19.42 45 ALA B CA 1
ATOM 1947 C C . ALA B 1 66 ? -26.916 -69.449 -10.387 1.00 20.25 45 ALA B C 1
ATOM 1948 O O . ALA B 1 66 ? -25.865 -70.065 -10.224 1.00 18.92 45 ALA B O 1
ATOM 1950 N N . LEU B 1 67 ? -26.962 -68.189 -10.840 1.00 18.95 46 LEU B N 1
ATOM 1951 C CA . LEU B 1 67 ? -25.744 -67.470 -11.180 1.00 17.24 46 LEU B CA 1
ATOM 1952 C C . LEU B 1 67 ? -24.915 -67.235 -9.921 1.00 18.00 46 LEU B C 1
ATOM 1953 O O . LEU B 1 67 ? -23.696 -67.358 -9.948 1.00 20.76 46 LEU B O 1
ATOM 1958 N N . HIS B 1 68 ? -25.581 -66.788 -8.856 1.00 19.38 47 HIS B N 1
ATOM 1959 C CA . HIS B 1 68 ? -24.929 -66.540 -7.585 1.00 21.37 47 HIS B CA 1
ATOM 1960 C C . HIS B 1 68 ? -24.131 -67.775 -7.167 1.00 21.08 47 HIS B C 1
ATOM 1961 O O . HIS B 1 68 ? -22.993 -67.649 -6.740 1.00 21.34 47 HIS B O 1
ATOM 1968 N N . ASP B 1 69 ? -24.762 -68.956 -7.254 1.00 22.89 48 ASP B N 1
ATOM 1969 C CA . ASP B 1 69 ? -24.131 -70.221 -6.891 1.00 24.91 48 ASP B CA 1
ATOM 1970 C C . ASP B 1 69 ? -22.964 -70.548 -7.828 1.00 22.45 48 ASP B C 1
ATOM 1971 O O . ASP B 1 69 ? -21.904 -70.988 -7.395 1.00 21.87 48 ASP B O 1
ATOM 1976 N N . ALA B 1 70 ? -23.152 -70.335 -9.132 1.00 20.33 49 ALA B N 1
ATOM 1977 C CA . ALA B 1 70 ? -22.118 -70.634 -10.103 1.00 18.47 49 ALA B CA 1
ATOM 1978 C C . ALA B 1 70 ? -20.871 -69.790 -9.847 1.00 18.48 49 ALA B C 1
ATOM 1979 O O . ALA B 1 70 ? -19.769 -70.217 -10.178 1.00 20.99 49 ALA B O 1
ATOM 1981 N N . LEU B 1 71 ? -21.066 -68.574 -9.319 1.00 19.16 50 LEU B N 1
ATOM 1982 C CA . LEU B 1 71 ? -19.968 -67.653 -9.066 1.00 20.84 50 LEU B CA 1
ATOM 1983 C C . LEU B 1 71 ? -19.204 -68.077 -7.815 1.00 23.42 50 LEU B C 1
ATOM 1984 O O . LEU B 1 71 ? -18.129 -67.550 -7.547 1.00 21.88 50 LEU B O 1
ATOM 1989 N N . GLY B 1 72 ? -19.778 -69.026 -7.064 1.00 23.46 51 GLY B N 1
ATOM 1990 C CA . GLY B 1 72 ? -19.189 -69.498 -5.822 1.00 24.30 51 GLY B CA 1
ATOM 1991 C C . GLY B 1 72 ? -19.835 -68.841 -4.608 1.00 24.65 51 GLY B C 1
ATOM 1992 O O . GLY B 1 72 ? -19.205 -68.723 -3.554 1.00 26.58 51 GLY B O 1
ATOM 1993 N N . GLY B 1 73 ? -21.116 -68.485 -4.749 1.00 21.45 52 GLY B N 1
ATOM 1994 C CA . GLY B 1 73 ? -21.887 -67.852 -3.691 1.00 22.75 52 GLY B CA 1
ATOM 1995 C C . GLY B 1 73 ? -21.369 -66.459 -3.345 1.00 25.70 52 GLY B C 1
ATOM 1996 O O . GLY B 1 73 ? -21.339 -66.076 -2.177 1.00 25.41 52 GLY B O 1
ATOM 1997 N N . LYS B 1 74 ? -21.057 -65.670 -4.379 1.00 24.83 53 LYS B N 1
ATOM 1998 C CA . LYS B 1 74 ? -20.518 -64.332 -4.213 1.00 23.51 53 LYS B CA 1
ATOM 1999 C C . LYS B 1 74 ? -20.717 -63.571 -5.522 1.00 22.56 53 LYS B C 1
ATOM 2000 O O . LYS B 1 74 ? -21.354 -64.093 -6.433 1.00 22.58 53 LYS B O 1
ATOM 2006 N N . GLY B 1 75 ? -20.179 -62.351 -5.592 1.00 20.08 54 GLY B N 1
ATOM 2007 C CA . GLY B 1 75 ? -20.247 -61.563 -6.817 1.00 21.37 54 GLY B CA 1
ATOM 2008 C C . GLY B 1 75 ? -21.486 -60.666 -6.883 1.00 21.63 54 GLY B C 1
ATOM 2009 O O . GLY B 1 75 ? -22.421 -60.761 -6.082 1.00 21.03 54 GLY B O 1
ATOM 2010 N N . ARG B 1 76 ? -21.468 -59.787 -7.883 1.00 19.08 55 ARG B N 1
ATOM 2011 C CA . ARG B 1 76 ? -22.496 -58.786 -8.073 1.00 19.19 55 ARG B CA 1
ATOM 2012 C C . ARG B 1 76 ? -23.263 -59.137 -9.343 1.00 19.42 55 ARG B C 1
ATOM 2013 O O . ARG B 1 76 ? -22.653 -59.446 -10.358 1.00 20.57 55 ARG B O 1
ATOM 2021 N N . LEU B 1 77 ? -24.594 -59.100 -9.269 1.00 18.65 56 LEU B N 1
ATOM 2022 C CA . LEU B 1 77 ? -25.431 -59.400 -10.419 1.00 17.31 56 LEU B CA 1
ATOM 2023 C C . LEU B 1 77 ? -26.154 -58.130 -10.852 1.00 16.46 56 LEU B C 1
ATOM 2024 O O . LEU B 1 77 ? -26.478 -57.278 -10.025 1.00 16.34 56 LEU B O 1
ATOM 2029 N N . PHE B 1 78 ? -26.404 -58.039 -12.168 1.00 16.46 57 PHE B N 1
ATOM 2030 C CA . PHE B 1 78 ? -27.154 -56.948 -12.767 1.00 16.96 57 PHE B CA 1
ATOM 2031 C C . PHE B 1 78 ? -28.328 -57.515 -13.559 1.00 17.44 57 PHE B C 1
ATOM 2032 O O . PHE B 1 78 ? -28.180 -58.469 -14.321 1.00 18.67 57 PHE B O 1
ATOM 2040 N N . ALA B 1 79 ? -29.496 -56.901 -13.385 1.00 16.28 58 ALA B N 1
ATOM 2041 C CA . ALA B 1 79 ? -30.659 -57.251 -14.177 1.00 17.35 58 ALA B CA 1
ATOM 2042 C C . ALA B 1 79 ? -31.482 -56.001 -14.445 1.00 17.40 58 ALA B C 1
ATOM 2043 O O . ALA B 1 79 ? -31.438 -55.055 -13.656 1.00 17.15 58 ALA B O 1
ATOM 2045 N N . GLN B 1 80 ? -32.220 -56.034 -15.561 1.00 17.09 59 GLN B N 1
ATOM 2046 C CA . GLN B 1 80 ? -32.839 -54.864 -16.169 1.00 15.52 59 GLN B CA 1
ATOM 2047 C C . GLN B 1 80 ? -34.355 -54.856 -15.945 1.00 18.41 59 GLN B C 1
ATOM 2048 O O . GLN B 1 80 ? -35.032 -55.874 -16.094 1.00 17.13 59 GLN B O 1
ATOM 2054 N N . VAL B 1 81 ? -34.880 -53.675 -15.596 1.00 18.77 60 VAL B N 1
ATOM 2055 C CA . VAL B 1 81 ? -36.318 -53.455 -15.521 1.00 18.40 60 VAL B CA 1
ATOM 2056 C C . VAL B 1 81 ? -36.935 -53.599 -16.908 1.00 20.16 60 VAL B C 1
ATOM 2057 O O . VAL B 1 81 ? -36.250 -53.390 -17.910 1.00 21.89 60 VAL B O 1
ATOM 2061 N N . MET B 1 82 ? -38.263 -53.817 -16.936 1.00 22.61 61 MET B N 1
ATOM 2062 C CA . MET B 1 82 ? -39.003 -54.029 -18.171 1.00 22.36 61 MET B CA 1
ATOM 2063 C C . MET B 1 82 ? -40.091 -52.969 -18.354 1.00 21.57 61 MET B C 1
ATOM 2064 O O . MET B 1 82 ? -40.511 -52.718 -19.477 1.00 23.34 61 MET B O 1
ATOM 2069 N N . ALA B 1 83 ? -40.521 -52.325 -17.268 1.00 22.63 62 ALA B N 1
ATOM 2070 C CA . ALA B 1 83 ? -41.600 -51.346 -17.325 1.00 21.64 62 ALA B CA 1
ATOM 2071 C C . ALA B 1 83 ? -41.174 -50.117 -18.127 1.00 24.28 62 ALA B C 1
ATOM 2072 O O . ALA B 1 83 ? -39.976 -49.859 -18.268 1.00 25.74 62 ALA B O 1
ATOM 2074 N N . THR B 1 84 ? -42.166 -49.322 -18.556 1.00 25.62 63 THR B N 1
ATOM 2075 C CA . THR B 1 84 ? -41.935 -48.167 -19.415 1.00 27.18 63 THR B CA 1
ATOM 2076 C C . THR B 1 84 ? -42.229 -46.852 -18.690 1.00 27.92 63 THR B C 1
ATOM 2077 O O . THR B 1 84 ? -42.008 -45.785 -19.258 1.00 30.47 63 THR B O 1
ATOM 2081 N N . THR B 1 85 ? -42.777 -46.907 -17.471 1.00 24.27 64 THR B N 1
ATOM 2082 C CA . THR B 1 85 ? -42.982 -45.700 -16.678 1.00 22.91 64 THR B CA 1
ATOM 2083 C C . THR B 1 85 ? -42.020 -45.716 -15.502 1.00 22.78 64 THR B C 1
ATOM 2084 O O . THR B 1 85 ? -41.664 -46.789 -15.016 1.00 21.32 64 THR B O 1
ATOM 2088 N N . ALA B 1 86 ? -41.671 -44.527 -14.984 1.00 23.42 65 ALA B N 1
ATOM 2089 C CA . ALA B 1 86 ? -40.723 -44.456 -13.883 1.00 23.52 65 ALA B CA 1
ATOM 2090 C C . ALA B 1 86 ? -41.270 -45.221 -12.677 1.00 23.18 65 ALA B C 1
ATOM 2091 O O . ALA B 1 86 ? -40.540 -45.949 -12.004 1.00 24.36 65 ALA B O 1
ATOM 2093 N N . GLU B 1 87 ? -42.576 -45.095 -12.424 1.00 23.16 66 GLU B N 1
ATOM 2094 C CA . GLU B 1 87 ? -43.161 -45.742 -11.256 1.00 25.63 66 GLU B CA 1
ATOM 2095 C C . GLU B 1 87 ? -43.036 -47.256 -11.420 1.00 21.74 66 GLU B C 1
ATOM 2096 O O . GLU B 1 87 ? -42.708 -47.956 -10.464 1.00 24.40 66 GLU B O 1
ATOM 2102 N N . GLY B 1 88 ? -43.346 -47.743 -12.626 1.00 23.13 67 GLY B N 1
ATOM 2103 C CA . GLY B 1 88 ? -43.257 -49.160 -12.949 1.00 22.74 67 GLY B CA 1
ATOM 2104 C C . GLY B 1 88 ? -41.818 -49.664 -12.857 1.00 24.26 67 GLY B C 1
ATOM 2105 O O . GLY B 1 88 ? -41.558 -50.769 -12.385 1.00 22.00 67 GLY B O 1
ATOM 2106 N N . MET B 1 89 ? -40.861 -48.816 -13.244 1.00 21.65 68 MET B N 1
ATOM 2107 C CA . MET B 1 89 ? -39.469 -49.216 -13.160 1.00 20.27 68 MET B CA 1
ATOM 2108 C C . MET B 1 89 ? -39.028 -49.345 -11.708 1.00 20.11 68 MET B C 1
ATOM 2109 O O . MET B 1 89 ? -38.275 -50.254 -11.374 1.00 18.73 68 MET B O 1
ATOM 2114 N N . VAL B 1 90 ? -39.501 -48.443 -10.845 1.00 20.54 69 VAL B N 1
ATOM 2115 C CA . VAL B 1 90 ? -39.209 -48.535 -9.425 1.00 21.79 69 VAL B CA 1
ATOM 2116 C C . VAL B 1 90 ? -39.805 -49.823 -8.842 1.00 20.78 69 VAL B C 1
ATOM 2117 O O . VAL B 1 90 ? -39.143 -50.523 -8.086 1.00 21.05 69 VAL B O 1
ATOM 2121 N N . GLU B 1 91 ? -41.004 -50.204 -9.293 1.00 22.74 70 GLU B N 1
ATOM 2122 C CA . GLU B 1 91 ? -41.631 -51.429 -8.819 1.00 26.07 70 GLU B CA 1
ATOM 2123 C C . GLU B 1 91 ? -40.800 -52.644 -9.236 1.00 23.65 70 GLU B C 1
ATOM 2124 O O . GLU B 1 91 ? -40.515 -53.491 -8.394 1.00 23.13 70 GLU B O 1
ATOM 2130 N N . ASP B 1 92 ? -40.301 -52.644 -10.484 1.00 21.43 71 ASP B N 1
ATOM 2131 C CA . ASP B 1 92 ? -39.420 -53.699 -10.978 1.00 22.47 71 ASP B CA 1
ATOM 2132 C C . ASP B 1 92 ? -38.136 -53.795 -10.156 1.00 21.23 71 ASP B C 1
ATOM 2133 O O . ASP B 1 92 ? -37.679 -54.886 -9.829 1.00 20.64 71 ASP B O 1
ATOM 2138 N N . ALA B 1 93 ? -37.531 -52.638 -9.861 1.00 20.23 72 ALA B N 1
ATOM 2139 C CA . ALA B 1 93 ? -36.291 -52.590 -9.113 1.00 21.78 72 ALA B CA 1
ATOM 2140 C C . ALA B 1 93 ? -36.457 -53.274 -7.761 1.00 19.75 72 ALA B C 1
ATOM 2141 O O . ALA B 1 93 ? -35.597 -54.048 -7.353 1.00 20.98 72 ALA B O 1
ATOM 2143 N N . ARG B 1 94 ? -37.546 -52.948 -7.049 1.00 22.19 73 ARG B N 1
ATOM 2144 C CA . ARG B 1 94 ? -37.796 -53.558 -5.749 1.00 23.77 73 ARG B CA 1
ATOM 2145 C C . ARG B 1 94 ? -37.955 -55.073 -5.889 1.00 21.60 73 ARG B C 1
ATOM 2146 O O . ARG B 1 94 ? -37.385 -55.820 -5.096 1.00 23.31 73 ARG B O 1
ATOM 2154 N N . LYS B 1 95 ? -38.706 -55.517 -6.906 1.00 22.29 74 LYS B N 1
ATOM 2155 C CA . LYS B 1 95 ? -38.872 -56.941 -7.182 1.00 23.63 74 LYS B CA 1
ATOM 2156 C C . LYS B 1 95 ? -37.513 -57.607 -7.404 1.00 23.06 74 LYS B C 1
ATOM 2157 O O . LYS B 1 95 ? -37.238 -58.690 -6.874 1.00 25.59 74 LYS B O 1
ATOM 2163 N N . LEU B 1 96 ? -36.676 -56.983 -8.240 1.00 23.44 75 LEU B N 1
ATOM 2164 C CA . LEU B 1 96 ? -35.369 -57.530 -8.566 1.00 20.67 75 LEU B CA 1
ATOM 2165 C C . LEU B 1 96 ? -34.497 -57.614 -7.315 1.00 20.62 75 LEU B C 1
ATOM 2166 O O . LEU B 1 96 ? -33.858 -58.632 -7.071 1.00 21.10 75 LEU B O 1
ATOM 2171 N N . ARG B 1 97 ? -34.545 -56.583 -6.464 1.00 20.90 76 ARG B N 1
ATOM 2172 C CA . ARG B 1 97 ? -33.726 -56.543 -5.267 1.00 21.18 76 ARG B CA 1
ATOM 2173 C C . ARG B 1 97 ? -34.190 -57.613 -4.276 1.00 21.77 76 ARG B C 1
ATOM 2174 O O . ARG B 1 97 ? -33.402 -58.087 -3.477 1.00 22.97 76 ARG B O 1
ATOM 2182 N N . ALA B 1 98 ? -35.464 -57.994 -4.352 1.00 22.70 77 ALA B N 1
ATOM 2183 C CA . ALA B 1 98 ? -36.025 -58.998 -3.464 1.00 25.18 77 ALA B CA 1
ATOM 2184 C C . ALA B 1 98 ? -35.553 -60.398 -3.867 1.00 26.74 77 ALA B C 1
ATOM 2185 O O . ALA B 1 98 ? -35.549 -61.309 -3.045 1.00 24.16 77 ALA B O 1
ATOM 2187 N N . ILE B 1 99 ? -35.093 -60.569 -5.115 1.00 21.88 78 ILE B N 1
ATOM 2188 C CA . ILE B 1 99 ? -34.582 -61.868 -5.529 1.00 21.39 78 ILE B CA 1
ATOM 2189 C C . ILE B 1 99 ? -33.190 -62.073 -4.938 1.00 24.15 78 ILE B C 1
ATOM 2190 O O . ILE B 1 99 ? -32.882 -63.146 -4.431 1.00 25.60 78 ILE B O 1
ATOM 2195 N N . ILE B 1 100 ? -32.351 -61.037 -5.017 1.00 25.01 79 ILE B N 1
ATOM 2196 C CA . ILE B 1 100 ? -30.922 -61.163 -4.777 1.00 31.07 79 ILE B CA 1
ATOM 2197 C C . ILE B 1 100 ? -30.433 -59.940 -4.010 1.00 27.26 79 ILE B C 1
ATOM 2198 O O . ILE B 1 100 ? -30.672 -58.815 -4.449 1.00 25.41 79 ILE B O 1
ATOM 2203 N N . ASN B 1 101 ? -29.577 -60.195 -3.007 1.00 35.24 80 ASN B N 1
ATOM 2204 C CA . ASN B 1 101 ? -28.980 -59.144 -2.193 1.00 36.58 80 ASN B CA 1
ATOM 2205 C C . ASN B 1 101 ? -28.082 -58.247 -3.046 1.00 32.02 80 ASN B C 1
ATOM 2206 O O . ASN B 1 101 ? -28.390 -57.079 -3.201 1.00 26.03 80 ASN B O 1
ATOM 2211 N N . ASP B 1 102 ? -26.936 -58.764 -3.523 1.00 32.82 81 ASP B N 1
ATOM 2212 C CA . ASP B 1 102 ? -25.986 -57.928 -4.243 1.00 34.73 81 ASP B CA 1
ATOM 2213 C C . ASP B 1 102 ? -26.466 -57.774 -5.689 1.00 38.59 81 ASP B C 1
ATOM 2214 O O . ASP B 1 102 ? -25.974 -58.489 -6.581 1.00 29.58 81 ASP B O 1
ATOM 2219 N N . LEU B 1 103 ? -27.511 -56.943 -5.879 1.00 27.34 82 LEU B N 1
ATOM 2220 C CA . LEU B 1 103 ? -28.062 -56.734 -7.217 1.00 22.04 82 LEU B CA 1
ATOM 2221 C C . LEU B 1 103 ? -28.135 -55.242 -7.545 1.00 19.46 82 LEU B C 1
ATOM 2222 O O . LEU B 1 103 ? -28.715 -54.447 -6.810 1.00 19.93 82 LEU B O 1
ATOM 2227 N N . VAL B 1 104 ? -27.615 -54.900 -8.728 1.00 17.60 83 VAL B N 1
ATOM 2228 C CA . VAL B 1 104 ? -27.697 -53.557 -9.276 1.00 17.84 83 VAL B CA 1
ATOM 2229 C C . VAL B 1 104 ? -28.728 -53.575 -10.403 1.00 18.15 83 VAL B C 1
ATOM 2230 O O . VAL B 1 104 ? -28.698 -54.459 -11.259 1.00 19.63 83 VAL B O 1
ATOM 2234 N N . VAL B 1 105 ? -29.669 -52.624 -10.356 1.00 16.90 84 VAL B N 1
ATOM 2235 C CA . VAL B 1 105 ? -30.778 -52.582 -11.297 1.00 17.95 84 VAL B CA 1
ATOM 2236 C C . VAL B 1 105 ? -30.395 -51.744 -12.510 1.00 16.85 84 VAL B C 1
ATOM 2237 O O . VAL B 1 105 ? -29.997 -50.588 -12.366 1.00 16.28 84 VAL B O 1
ATOM 2241 N N . LYS B 1 106 ? -30.481 -52.375 -13.687 1.00 17.26 85 LYS B N 1
ATOM 2242 C CA . LYS B 1 106 ? -30.244 -51.713 -14.957 1.00 17.14 85 LYS B CA 1
ATOM 2243 C C . LYS B 1 106 ? -31.513 -50.994 -15.390 1.00 18.14 85 LYS B C 1
ATOM 2244 O O . LYS B 1 106 ? -32.573 -51.599 -15.462 1.00 17.20 85 LYS B O 1
ATOM 2250 N N . VAL B 1 107 ? -31.367 -49.701 -15.696 1.00 16.86 86 VAL B N 1
ATOM 2251 C CA . VAL B 1 107 ? -32.469 -48.852 -16.113 1.00 17.33 86 VAL B CA 1
ATOM 2252 C C . VAL B 1 107 ? -32.107 -48.239 -17.459 1.00 17.76 86 VAL B C 1
ATOM 2253 O O . VAL B 1 107 ? -31.044 -47.643 -17.587 1.00 16.97 86 VAL B O 1
ATOM 2257 N N . PRO B 1 108 ? -32.947 -48.374 -18.507 1.00 17.38 87 PRO B N 1
ATOM 2258 C CA . PRO B 1 108 ? -32.649 -47.756 -19.793 1.00 15.73 87 PRO B CA 1
ATOM 2259 C C . PRO B 1 108 ? -32.639 -46.237 -19.684 1.00 15.17 87 PRO B C 1
ATOM 2260 O O . PRO B 1 108 ? -33.431 -45.668 -18.938 1.00 16.47 87 PRO B O 1
ATOM 2264 N N . VAL B 1 109 ? -31.645 -45.602 -20.300 1.00 14.40 88 VAL B N 1
ATOM 2265 C CA . VAL B 1 109 ? -31.504 -44.164 -20.148 1.00 14.77 88 VAL B CA 1
ATOM 2266 C C . VAL B 1 109 ? -32.399 -43.486 -21.184 1.00 16.97 88 VAL B C 1
ATOM 2267 O O . VAL B 1 109 ? -31.961 -43.083 -22.264 1.00 17.83 88 VAL B O 1
ATOM 2271 N N . THR B 1 110 ? -33.665 -43.363 -20.773 1.00 17.38 89 THR B N 1
ATOM 2272 C CA . THR B 1 110 ? -34.745 -42.703 -21.491 1.00 17.79 89 THR B CA 1
ATOM 2273 C C . THR B 1 110 ? -35.304 -41.597 -20.597 1.00 17.43 89 THR B C 1
ATOM 2274 O O . THR B 1 110 ? -34.848 -41.416 -19.473 1.00 16.68 89 THR B O 1
ATOM 2278 N N . VAL B 1 111 ? -36.353 -40.913 -21.064 1.00 17.43 90 VAL B N 1
ATOM 2279 C CA . VAL B 1 111 ? -37.011 -39.904 -20.243 1.00 17.68 90 VAL B CA 1
ATOM 2280 C C . VAL B 1 111 ? -37.467 -40.524 -18.922 1.00 17.25 90 VAL B C 1
ATOM 2281 O O . VAL B 1 111 ? -37.056 -40.097 -17.838 1.00 17.21 90 VAL B O 1
ATOM 2285 N N . GLU B 1 112 ? -38.266 -41.593 -19.009 1.00 19.73 91 GLU B N 1
ATOM 2286 C CA . GLU B 1 112 ? -38.793 -42.235 -17.808 1.00 21.75 91 GLU B CA 1
ATOM 2287 C C . GLU B 1 112 ? -37.695 -42.984 -17.051 1.00 18.93 91 GLU B C 1
ATOM 2288 O O . GLU B 1 112 ? -37.682 -43.000 -15.822 1.00 17.46 91 GLU B O 1
ATOM 2294 N N . GLY B 1 113 ? -36.692 -43.489 -17.772 1.00 18.00 92 GLY B N 1
ATOM 2295 C CA . GLY B 1 113 ? -35.564 -44.130 -17.111 1.00 15.76 92 GLY B CA 1
ATOM 2296 C C . GLY B 1 113 ? -34.787 -43.175 -16.206 1.00 16.97 92 GLY B C 1
ATOM 2297 O O . GLY B 1 113 ? -34.427 -43.523 -15.082 1.00 16.77 92 GLY B O 1
ATOM 2298 N N . LEU B 1 114 ? -34.536 -41.949 -16.688 1.00 15.49 93 LEU B N 1
ATOM 2299 C CA . LEU B 1 114 ? -33.814 -40.965 -15.892 1.00 16.20 93 LEU B CA 1
ATOM 2300 C C . LEU B 1 114 ? -34.626 -40.611 -14.650 1.00 17.05 93 LEU B C 1
ATOM 2301 O O . LEU B 1 114 ? -34.071 -40.566 -13.549 1.00 18.19 93 LEU B O 1
ATOM 2306 N N . ALA B 1 115 ? -35.952 -40.499 -14.811 1.00 19.23 94 ALA B N 1
ATOM 2307 C CA . ALA B 1 115 ? -36.830 -40.209 -13.684 1.00 19.35 94 ALA B CA 1
ATOM 2308 C C . ALA B 1 115 ? -36.732 -41.326 -12.647 1.00 19.66 94 ALA B C 1
ATOM 2309 O O . ALA B 1 115 ? -36.605 -41.068 -11.450 1.00 19.81 94 ALA B O 1
ATOM 2311 N N . ALA B 1 116 ? -36.702 -42.570 -13.126 1.00 19.93 95 ALA B N 1
ATOM 2312 C CA . ALA B 1 116 ? -36.591 -43.721 -12.246 1.00 16.84 95 ALA B CA 1
ATOM 2313 C C . ALA B 1 116 ? -35.250 -43.750 -11.524 1.00 15.99 95 ALA B C 1
ATOM 2314 O O . ALA B 1 116 ? -35.208 -44.055 -10.333 1.00 18.09 95 ALA B O 1
ATOM 2316 N N . ILE B 1 117 ? -34.154 -43.427 -12.229 1.00 16.72 96 ILE B N 1
ATOM 2317 C CA . ILE B 1 117 ? -32.826 -43.425 -11.634 1.00 16.01 96 ILE B CA 1
ATOM 2318 C C . ILE B 1 117 ? -32.775 -42.429 -10.479 1.00 17.26 96 ILE B C 1
ATOM 2319 O O . ILE B 1 117 ? -32.260 -42.755 -9.409 1.00 18.65 96 ILE B O 1
ATOM 2324 N N . LYS B 1 118 ? -33.396 -41.254 -10.650 1.00 18.08 97 LYS B N 1
ATOM 2325 C CA . LYS B 1 118 ? -33.449 -40.279 -9.574 1.00 19.05 97 LYS B CA 1
ATOM 2326 C C . LYS B 1 118 ? -34.207 -40.843 -8.373 1.00 17.52 97 LYS B C 1
ATOM 2327 O O . LYS B 1 118 ? -33.736 -40.734 -7.243 1.00 19.04 97 LYS B O 1
ATOM 2333 N N . MET B 1 119 ? -35.349 -41.476 -8.619 1.00 21.04 98 MET B N 1
ATOM 2334 C CA . MET B 1 119 ? -36.150 -42.003 -7.520 1.00 21.77 98 MET B CA 1
ATOM 2335 C C . MET B 1 119 ? -35.400 -43.127 -6.811 1.00 23.17 98 MET B C 1
ATOM 2336 O O . MET B 1 119 ? -35.493 -43.277 -5.590 1.00 21.18 98 MET B O 1
ATOM 2341 N N . LEU B 1 120 ? -34.693 -43.956 -7.584 1.00 20.44 99 LEU B N 1
ATOM 2342 C CA . LEU B 1 120 ? -33.985 -45.080 -6.996 1.00 20.84 99 LEU B CA 1
ATOM 2343 C C . LEU B 1 120 ? -32.800 -44.611 -6.160 1.00 20.18 99 LEU B C 1
ATOM 2344 O O . LEU B 1 120 ? -32.486 -45.238 -5.152 1.00 23.06 99 LEU B O 1
ATOM 2349 N N . LYS B 1 121 ? -32.179 -43.492 -6.551 1.00 19.48 100 LYS B N 1
ATOM 2350 C CA . LYS B 1 121 ? -31.101 -42.909 -5.781 1.00 21.61 100 LYS B CA 1
ATOM 2351 C C . LYS B 1 121 ? -31.644 -42.493 -4.420 1.00 20.51 100 LYS B C 1
ATOM 2352 O O . LYS B 1 121 ? -31.040 -42.821 -3.403 1.00 21.66 100 LYS B O 1
ATOM 2358 N N . ALA B 1 122 ? -32.819 -41.853 -4.424 1.00 22.26 101 ALA B N 1
ATOM 2359 C CA . ALA B 1 122 ? -33.440 -41.370 -3.193 1.00 24.85 101 ALA B CA 1
ATOM 2360 C C . ALA B 1 122 ? -33.753 -42.544 -2.266 1.00 27.55 101 ALA B C 1
ATOM 2361 O O . ALA B 1 122 ? -33.655 -42.413 -1.048 1.00 31.16 101 ALA B O 1
ATOM 2363 N N . GLU B 1 123 ? -34.101 -43.692 -2.860 1.00 25.74 102 GLU B N 1
ATOM 2364 C CA . GLU B 1 123 ? -34.506 -44.880 -2.120 1.00 30.31 102 GLU B CA 1
ATOM 2365 C C . GLU B 1 123 ? -33.289 -45.712 -1.705 1.00 28.24 102 GLU B C 1
ATOM 2366 O O . GLU B 1 123 ? -33.427 -46.654 -0.927 1.00 27.45 102 GLU B O 1
ATOM 2372 N N . GLY B 1 124 ? -32.116 -45.399 -2.272 1.00 25.39 103 GLY B N 1
ATOM 2373 C CA . GLY B 1 124 ? -30.867 -46.097 -1.979 1.00 25.19 103 GLY B CA 1
ATOM 2374 C C . GLY B 1 124 ? -30.770 -47.468 -2.656 1.00 26.42 103 GLY B C 1
ATOM 2375 O O . GLY B 1 124 ? -30.039 -48.338 -2.187 1.00 24.92 103 GLY B O 1
ATOM 2376 N N . ILE B 1 125 ? -31.358 -47.600 -3.852 1.00 22.58 104 ILE B N 1
ATOM 2377 C CA . ILE B 1 125 ? -31.196 -48.802 -4.656 1.00 21.50 104 ILE B CA 1
ATOM 2378 C C . ILE B 1 125 ? -30.175 -48.502 -5.751 1.00 21.31 104 ILE B C 1
ATOM 2379 O O . ILE B 1 125 ? -30.399 -47.582 -6.531 1.00 20.09 104 ILE B O 1
ATOM 2384 N N . PRO B 1 126 ? -29.027 -49.220 -5.822 1.00 19.11 105 PRO B N 1
ATOM 2385 C CA . PRO B 1 126 ? -28.002 -48.901 -6.810 1.00 19.11 105 PRO B CA 1
ATOM 2386 C C . PRO B 1 126 ? -28.466 -49.174 -8.232 1.00 19.96 105 PRO B C 1
ATOM 2387 O O . PRO B 1 126 ? -29.137 -50.174 -8.475 1.00 18.71 105 PRO B O 1
ATOM 2391 N N . THR B 1 127 ? -28.047 -48.328 -9.182 1.00 18.30 106 THR B N 1
ATOM 2392 C CA . THR B 1 127 ? -28.522 -48.477 -10.549 1.00 15.45 106 THR B CA 1
ATOM 2393 C C . THR B 1 127 ? -27.352 -48.451 -11.512 1.00 15.30 106 THR B C 1
ATOM 2394 O O . THR B 1 127 ? -26.270 -47.972 -11.205 1.00 15.51 106 THR B O 1
ATOM 2398 N N . LEU B 1 128 ? -27.643 -48.948 -12.704 1.00 15.58 107 LEU B N 1
ATOM 2399 C CA . LEU B 1 128 ? -26.775 -48.823 -13.862 1.00 15.10 107 LEU B CA 1
ATOM 2400 C C . LEU B 1 128 ? -27.625 -48.257 -14.989 1.00 15.27 107 LEU B C 1
ATOM 2401 O O . LEU B 1 128 ? -28.757 -48.700 -15.180 1.00 16.56 107 LEU B O 1
ATOM 2406 N N . GLY B 1 129 ? -27.108 -47.217 -15.655 1.00 15.04 108 GLY B N 1
ATOM 2407 C CA . GLY B 1 129 ? -27.791 -46.631 -16.794 1.00 14.71 108 GLY B CA 1
ATOM 2408 C C . GLY B 1 129 ? -27.399 -47.349 -18.075 1.00 14.92 108 GLY B C 1
ATOM 2409 O O . GLY B 1 129 ? -26.213 -47.405 -18.389 1.00 15.90 108 GLY B O 1
ATOM 2410 N N . THR B 1 130 ? -28.373 -48.025 -18.698 1.00 14.55 109 THR B N 1
ATOM 2411 C CA . THR B 1 130 ? -28.098 -48.924 -19.810 1.00 15.64 109 THR B CA 1
ATOM 2412 C C . THR B 1 130 ? -28.757 -48.410 -21.087 1.00 16.74 109 THR B C 1
ATOM 2413 O O . THR B 1 130 ? -29.383 -47.349 -21.091 1.00 14.97 109 THR B O 1
ATOM 2417 N N . ALA B 1 131 ? -28.474 -49.122 -22.188 1.00 15.53 110 ALA B N 1
ATOM 2418 C CA . ALA B 1 131 ? -28.892 -48.740 -23.533 1.00 16.12 110 ALA B CA 1
ATOM 2419 C C . ALA B 1 131 ? -28.370 -47.344 -23.857 1.00 15.37 110 ALA B C 1
ATOM 2420 O O . ALA B 1 131 ? -29.085 -46.509 -24.401 1.00 16.25 110 ALA B O 1
ATOM 2422 N N . VAL B 1 132 ? -27.089 -47.120 -23.545 1.00 14.52 111 VAL B N 1
ATOM 2423 C CA . VAL B 1 132 ? -26.453 -45.838 -23.807 1.00 14.04 111 VAL B CA 1
ATOM 2424 C C . VAL B 1 132 ? -25.742 -45.881 -25.152 1.00 14.63 111 VAL B C 1
ATOM 2425 O O . VAL B 1 132 ? -24.867 -46.718 -25.372 1.00 15.67 111 VAL B O 1
ATOM 2429 N N . TYR B 1 133 ? -26.161 -44.987 -26.052 1.00 15.01 112 TYR B N 1
ATOM 2430 C CA . TYR B 1 133 ? -25.633 -44.901 -27.406 1.00 15.30 112 TYR B CA 1
ATOM 2431 C C . TYR B 1 133 ? -24.876 -43.594 -27.649 1.00 16.86 112 TYR B C 1
ATOM 2432 O O . TYR B 1 133 ? -24.370 -43.362 -28.756 1.00 15.80 112 TYR B O 1
ATOM 2441 N N . GLY B 1 134 ? -24.801 -42.754 -26.618 1.00 14.99 113 GLY B N 1
ATOM 2442 C CA . GLY B 1 134 ? -24.133 -41.466 -26.690 1.00 14.84 113 GLY B CA 1
ATOM 2443 C C . GLY B 1 134 ? -23.568 -41.059 -25.334 1.00 14.64 113 GLY B C 1
ATOM 2444 O O . GLY B 1 134 ? -24.108 -41.427 -24.287 1.00 16.15 113 GLY B O 1
ATOM 2445 N N . ALA B 1 135 ? -22.505 -40.251 -25.355 1.00 16.57 114 ALA B N 1
ATOM 2446 C CA . ALA B 1 135 ? -21.788 -39.922 -24.131 1.00 15.65 114 ALA B CA 1
ATOM 2447 C C . ALA B 1 135 ? -22.628 -39.025 -23.221 1.00 15.76 114 ALA B C 1
ATOM 2448 O O . ALA B 1 135 ? -22.629 -39.205 -22.000 1.00 15.53 114 ALA B O 1
ATOM 2450 N N . ALA B 1 136 ? -23.254 -37.983 -23.788 1.00 15.57 115 ALA B N 1
ATOM 2451 C CA . ALA B 1 136 ? -24.072 -37.068 -23.000 1.00 16.92 115 ALA B CA 1
ATOM 2452 C C . ALA B 1 136 ? -25.209 -37.807 -22.293 1.00 14.93 115 ALA B C 1
ATOM 2453 O O . ALA B 1 136 ? -25.474 -37.546 -21.119 1.00 15.60 115 ALA B O 1
ATOM 2455 N N . GLN B 1 137 ? -25.931 -38.662 -23.036 1.00 15.77 116 GLN B N 1
ATOM 2456 C CA . GLN B 1 137 ? -26.976 -39.509 -22.466 1.00 14.65 116 GLN B CA 1
ATOM 2457 C C . GLN B 1 137 ? -26.438 -40.296 -21.270 1.00 15.72 116 GLN B C 1
ATOM 2458 O O . GLN B 1 137 ? -27.045 -40.297 -20.200 1.00 14.96 116 GLN B O 1
ATOM 2464 N N . GLY B 1 138 ? -25.283 -40.950 -21.455 1.00 15.78 117 GLY B N 1
ATOM 2465 C CA . GLY B 1 138 ? -24.624 -41.690 -20.392 1.00 16.08 117 GLY B CA 1
ATOM 2466 C C . GLY B 1 138 ? -24.340 -40.813 -19.180 1.00 15.42 117 GLY B C 1
ATOM 2467 O O . GLY B 1 138 ? -24.623 -41.214 -18.049 1.00 14.57 117 GLY B O 1
ATOM 2468 N N . MET B 1 139 ? -23.725 -39.641 -19.419 1.00 15.05 118 MET B N 1
ATOM 2469 C CA . MET B 1 139 ? -23.343 -38.754 -18.334 1.00 14.29 118 MET B CA 1
ATOM 2470 C C . MET B 1 139 ? -24.587 -38.352 -17.537 1.00 15.03 118 MET B C 1
ATOM 2471 O O . MET B 1 139 ? -24.555 -38.290 -16.315 1.00 15.47 118 MET B O 1
ATOM 2476 N N . LEU B 1 140 ? -25.693 -38.086 -18.229 1.00 15.03 119 LEU B N 1
ATOM 2477 C CA . LEU B 1 140 ? -26.919 -37.688 -17.556 1.00 16.01 119 LEU B CA 1
ATOM 2478 C C . LEU B 1 140 ? -27.356 -38.770 -16.566 1.00 16.43 119 LEU B C 1
ATOM 2479 O O . LEU B 1 140 ? -27.803 -38.453 -15.464 1.00 16.03 119 LEU B O 1
ATOM 2484 N N . SER B 1 141 ? -27.228 -40.053 -16.940 1.00 14.91 120 SER B N 1
ATOM 2485 C CA . SER B 1 141 ? -27.640 -41.116 -16.035 1.00 16.73 120 SER B CA 1
ATOM 2486 C C . SER B 1 141 ? -26.777 -41.124 -14.769 1.00 15.24 120 SER B C 1
ATOM 2487 O O . SER B 1 141 ? -27.284 -41.394 -13.680 1.00 16.04 120 SER B O 1
ATOM 2490 N N . ALA B 1 142 ? -25.466 -40.867 -14.909 1.00 14.08 121 ALA B N 1
ATOM 2491 C CA . ALA B 1 142 ? -24.570 -40.794 -13.763 1.00 14.81 121 ALA B CA 1
ATOM 2492 C C . ALA B 1 142 ? -24.968 -39.636 -12.842 1.00 15.21 121 ALA B C 1
ATOM 2493 O O . ALA B 1 142 ? -25.052 -39.802 -11.626 1.00 17.17 121 ALA B O 1
ATOM 2495 N N . LEU B 1 143 ? -25.190 -38.458 -13.427 1.00 14.05 122 LEU B N 1
ATOM 2496 C CA . LEU B 1 143 ? -25.584 -37.290 -12.661 1.00 15.61 122 LEU B CA 1
ATOM 2497 C C . LEU B 1 143 ? -26.902 -37.548 -11.930 1.00 16.33 122 LEU B C 1
ATOM 2498 O O . LEU B 1 143 ? -27.123 -36.986 -10.857 1.00 17.68 122 LEU B O 1
ATOM 2503 N N . ALA B 1 144 ? -27.765 -38.398 -12.506 1.00 15.22 123 ALA B N 1
ATOM 2504 C CA . ALA B 1 144 ? -29.068 -38.691 -11.915 1.00 16.19 123 ALA B CA 1
ATOM 2505 C C . ALA B 1 144 ? -28.937 -39.711 -10.783 1.00 17.61 123 ALA B C 1
ATOM 2506 O O . ALA B 1 144 ? -29.830 -39.801 -9.927 1.00 17.99 123 ALA B O 1
ATOM 2508 N N . GLY B 1 145 ? -27.790 -40.405 -10.714 1.00 16.97 124 GLY B N 1
ATOM 2509 C CA . GLY B 1 145 ? -27.489 -41.244 -9.565 1.00 16.15 124 GLY B CA 1
ATOM 2510 C C . GLY B 1 145 ? -26.941 -42.632 -9.919 1.00 16.92 124 GLY B C 1
ATOM 2511 O O . GLY B 1 145 ? -26.511 -43.353 -9.027 1.00 17.37 124 GLY B O 1
ATOM 2512 N N . ALA B 1 146 ? -26.864 -42.992 -11.207 1.00 15.20 125 ALA B N 1
ATOM 2513 C CA . ALA B 1 146 ? -26.385 -44.321 -11.577 1.00 15.81 125 ALA B CA 1
ATOM 2514 C C . ALA B 1 146 ? -24.916 -44.493 -11.182 1.00 18.07 125 ALA B C 1
ATOM 2515 O O . ALA B 1 146 ? -24.097 -43.619 -11.454 1.00 18.85 125 ALA B O 1
ATOM 2517 N N . GLU B 1 147 ? -24.591 -45.640 -10.566 1.00 17.45 126 GLU B N 1
ATOM 2518 C CA . GLU B 1 147 ? -23.237 -45.980 -10.135 1.00 19.03 126 GLU B CA 1
ATOM 2519 C C . GLU B 1 147 ? -22.416 -46.473 -11.329 1.00 17.97 126 GLU B C 1
ATOM 2520 O O . GLU B 1 147 ? -21.181 -46.415 -11.325 1.00 17.63 126 GLU B O 1
ATOM 2526 N N . TYR B 1 148 ? -23.125 -47.004 -12.326 1.00 16.06 127 TYR B N 1
ATOM 2527 C CA . TYR B 1 148 ? -22.513 -47.517 -13.543 1.00 16.59 127 TYR B CA 1
ATOM 2528 C C . TYR B 1 148 ? -23.256 -46.943 -14.743 1.00 13.91 127 TYR B C 1
ATOM 2529 O O . TYR B 1 148 ? -24.468 -46.745 -14.681 1.00 15.13 127 TYR B O 1
ATOM 2538 N N . VAL B 1 149 ? -22.548 -46.831 -15.870 1.00 14.16 128 VAL B N 1
ATOM 2539 C CA . VAL B 1 149 ? -23.154 -46.448 -17.135 1.00 14.79 128 VAL B CA 1
ATOM 2540 C C . VAL B 1 149 ? -22.636 -47.408 -18.198 1.00 13.49 128 VAL B C 1
ATOM 2541 O O . VAL B 1 149 ? -21.419 -47.563 -18.323 1.00 14.85 128 VAL B O 1
ATOM 2545 N N . ALA B 1 150 ? -23.545 -48.049 -18.947 1.00 14.58 129 ALA B N 1
ATOM 2546 C CA . ALA B 1 150 ? -23.148 -49.077 -19.895 1.00 14.34 129 ALA B CA 1
ATOM 2547 C C . ALA B 1 150 ? -23.422 -48.623 -21.321 1.00 14.46 129 ALA B C 1
ATOM 2548 O O . ALA B 1 150 ? -24.546 -48.740 -21.813 1.00 16.89 129 ALA B O 1
ATOM 2550 N N . PRO B 1 151 ? -22.391 -48.100 -22.024 1.00 14.60 130 PRO B N 1
ATOM 2551 C CA . PRO B 1 151 ? -22.487 -47.886 -23.459 1.00 16.76 130 PRO B CA 1
ATOM 2552 C C . PRO B 1 151 ? -22.533 -49.210 -24.207 1.00 16.15 130 PRO B C 1
ATOM 2553 O O . PRO B 1 151 ? -21.815 -50.138 -23.845 1.00 15.00 130 PRO B O 1
ATOM 2557 N N . TYR B 1 152 ? -23.354 -49.255 -25.260 1.00 15.42 131 TYR B N 1
ATOM 2558 C CA . TYR B 1 152 ? -23.467 -50.412 -26.134 1.00 16.14 131 TYR B CA 1
ATOM 2559 C C . TYR B 1 152 ? -22.490 -50.259 -27.298 1.00 16.48 131 TYR B C 1
ATOM 2560 O O . TYR B 1 152 ? -22.865 -49.811 -28.393 1.00 18.01 131 TYR B O 1
ATOM 2569 N N . VAL B 1 153 ? -21.225 -50.624 -27.033 1.00 15.31 132 VAL B N 1
ATOM 2570 C CA . VAL B 1 153 ? -20.108 -50.339 -27.916 1.00 15.87 132 VAL B CA 1
ATOM 2571 C C . VAL B 1 153 ? -20.373 -50.892 -29.313 1.00 15.29 132 VAL B C 1
ATOM 2572 O O . VAL B 1 153 ? -20.261 -50.153 -30.292 1.00 14.83 132 VAL B O 1
ATOM 2576 N N . ASN B 1 154 ? -20.640 -52.205 -29.429 1.00 14.20 133 ASN B N 1
ATOM 2577 C CA . ASN B 1 154 ? -20.767 -52.790 -30.758 1.00 14.74 133 ASN B CA 1
ATOM 2578 C C . ASN B 1 154 ? -22.010 -52.269 -31.475 1.00 14.54 133 ASN B C 1
ATOM 2579 O O . ASN B 1 154 ? -22.023 -52.177 -32.702 1.00 16.36 133 ASN B O 1
ATOM 2584 N N . ARG B 1 155 ? -23.070 -51.938 -30.736 1.00 14.83 134 ARG B N 1
ATOM 2585 C CA . ARG B 1 155 ? -24.296 -51.495 -31.383 1.00 15.30 134 ARG B CA 1
ATOM 2586 C C . ARG B 1 155 ? -24.064 -50.130 -32.027 1.00 14.48 134 ARG B C 1
ATOM 2587 O O . ARG B 1 155 ? -24.585 -49.863 -33.102 1.00 16.06 134 ARG B O 1
ATOM 2595 N N . VAL B 1 156 ? -23.210 -49.311 -31.401 1.00 14.21 135 VAL B N 1
ATOM 2596 C CA . VAL B 1 156 ? -22.863 -48.011 -31.953 1.00 14.61 135 VAL B CA 1
ATOM 2597 C C . VAL B 1 156 ? -22.003 -48.194 -33.200 1.00 15.00 135 VAL B C 1
ATOM 2598 O O . VAL B 1 156 ? -22.253 -47.534 -34.211 1.00 15.88 135 VAL B O 1
ATOM 2602 N N . ASP B 1 157 ? -21.008 -49.091 -33.107 1.00 14.60 136 ASP B N 1
ATOM 2603 C CA . ASP B 1 157 ? -20.188 -49.507 -34.239 1.00 15.40 136 ASP B CA 1
ATOM 2604 C C . ASP B 1 157 ? -21.067 -50.023 -35.380 1.00 17.42 136 ASP B C 1
ATOM 2605 O O . ASP B 1 157 ? -20.787 -49.761 -36.551 1.00 19.84 136 ASP B O 1
ATOM 2610 N N . ALA B 1 158 ? -22.056 -50.862 -35.051 1.00 14.38 137 ALA B N 1
ATOM 2611 C CA . ALA B 1 158 ? -22.819 -51.583 -36.059 1.00 16.38 137 ALA B CA 1
ATOM 2612 C C . ALA B 1 158 ? -23.729 -50.641 -36.852 1.00 17.94 137 ALA B C 1
ATOM 2613 O O . ALA B 1 158 ? -24.068 -50.919 -38.008 1.00 16.68 137 ALA B O 1
ATOM 2615 N N . GLN B 1 159 ? -24.091 -49.500 -36.248 1.00 17.27 138 GLN B N 1
ATOM 2616 C CA . GLN B 1 159 ? -25.066 -48.601 -36.852 1.00 19.10 138 GLN B CA 1
ATOM 2617 C C . GLN B 1 159 ? -24.368 -47.403 -37.489 1.00 18.80 138 GLN B C 1
ATOM 2618 O O . GLN B 1 159 ? -25.019 -46.398 -37.771 1.00 23.21 138 GLN B O 1
ATOM 2624 N N . GLY B 1 160 ? -23.051 -47.508 -37.711 1.00 17.61 139 GLY B N 1
ATOM 2625 C CA . GLY B 1 160 ? -22.342 -46.545 -38.538 1.00 18.44 139 GLY B CA 1
ATOM 2626 C C . GLY B 1 160 ? -21.705 -45.426 -37.723 1.00 20.95 139 GLY B C 1
ATOM 2627 O O . GLY B 1 160 ? -21.235 -44.435 -38.283 1.00 22.36 139 GLY B O 1
ATOM 2628 N N . GLY B 1 161 ? -21.652 -45.607 -36.399 1.00 17.95 140 GLY B N 1
ATOM 2629 C CA . GLY B 1 161 ? -20.966 -44.681 -35.530 1.00 17.31 140 GLY B CA 1
ATOM 2630 C C . GLY B 1 161 ? -19.565 -45.172 -35.187 1.00 16.11 140 GLY B C 1
ATOM 2631 O O . GLY B 1 161 ? -18.988 -46.012 -35.893 1.00 15.76 140 GLY B O 1
ATOM 2632 N N . ASP B 1 162 ? -19.065 -44.651 -34.068 1.00 16.32 141 ASP B N 1
ATOM 2633 C CA . ASP B 1 162 ? -17.743 -44.978 -33.567 1.00 15.40 141 ASP B CA 1
ATOM 2634 C C . ASP B 1 162 ? -17.862 -45.286 -32.079 1.00 14.79 141 ASP B C 1
ATOM 2635 O O . ASP B 1 162 ? -17.834 -44.387 -31.250 1.00 15.84 141 ASP B O 1
ATOM 2640 N N . GLY B 1 163 ? -18.037 -46.571 -31.754 1.00 15.80 142 GLY B N 1
ATOM 2641 C CA . GLY B 1 163 ? -18.370 -46.961 -30.394 1.00 16.59 142 GLY B CA 1
ATOM 2642 C C . GLY B 1 163 ? -17.228 -46.648 -29.433 1.00 14.52 142 GLY B C 1
ATOM 2643 O O . GLY B 1 163 ? -17.443 -46.239 -28.292 1.00 15.02 142 GLY B O 1
ATOM 2644 N N . ILE B 1 164 ? -15.994 -46.810 -29.905 1.00 14.43 143 ILE B N 1
ATOM 2645 C CA . ILE B 1 164 ? -14.859 -46.546 -29.035 1.00 14.51 143 ILE B CA 1
ATOM 2646 C C . ILE B 1 164 ? -14.745 -45.042 -28.759 1.00 15.75 143 ILE B C 1
ATOM 2647 O O . ILE B 1 164 ? -14.478 -44.640 -27.630 1.00 15.52 143 ILE B O 1
ATOM 2652 N N . GLN B 1 165 ? -14.962 -44.201 -29.778 1.00 15.22 144 GLN B N 1
ATOM 2653 C CA . GLN B 1 165 ? -14.961 -42.760 -29.568 1.00 16.45 144 GLN B CA 1
ATOM 2654 C C . GLN B 1 165 ? -16.054 -42.363 -28.565 1.00 17.67 144 GLN B C 1
ATOM 2655 O O . GLN B 1 165 ? -15.801 -41.554 -27.668 1.00 14.91 144 GLN B O 1
ATOM 2661 N N . THR B 1 166 ? -17.224 -43.016 -28.634 1.00 14.83 145 THR B N 1
ATOM 2662 C CA . THR B 1 166 ? -18.307 -42.759 -27.694 1.00 14.73 145 THR B CA 1
ATOM 2663 C C . THR B 1 166 ? -17.853 -43.106 -26.275 1.00 14.10 145 THR B C 1
ATOM 2664 O O . THR B 1 166 ? -18.157 -42.383 -25.323 1.00 14.40 145 THR B O 1
ATOM 2668 N N . VAL B 1 167 ? -17.145 -44.230 -26.127 1.00 14.24 146 VAL B N 1
ATOM 2669 C CA . VAL B 1 167 ? -16.658 -44.662 -24.826 1.00 14.79 146 VAL B CA 1
ATOM 2670 C C . VAL B 1 167 ? -15.607 -43.692 -24.294 1.00 14.94 146 VAL B C 1
ATOM 2671 O O . VAL B 1 167 ? -15.610 -43.344 -23.113 1.00 14.25 146 VAL B O 1
ATOM 2675 N N . ILE B 1 168 ? -14.702 -43.242 -25.160 1.00 14.59 147 ILE B N 1
ATOM 2676 C CA . ILE B 1 168 ? -13.680 -42.298 -24.737 1.00 15.87 147 ILE B CA 1
ATOM 2677 C C . ILE B 1 168 ? -14.349 -41.016 -24.221 1.00 15.20 147 ILE B C 1
ATOM 2678 O O . ILE B 1 168 ? -14.013 -40.500 -23.151 1.00 16.94 147 ILE B O 1
ATOM 2683 N N . GLU B 1 169 ? -15.342 -40.517 -24.964 1.00 15.62 148 GLU B N 1
ATOM 2684 C CA . GLU B 1 169 ? -16.060 -39.311 -24.575 1.00 14.70 148 GLU B CA 1
ATOM 2685 C C . GLU B 1 169 ? -16.790 -39.531 -23.252 1.00 14.06 148 GLU B C 1
ATOM 2686 O O . GLU B 1 169 ? -16.747 -38.679 -22.361 1.00 16.27 148 GLU B O 1
ATOM 2692 N N . LEU B 1 170 ? -17.488 -40.667 -23.131 1.00 14.40 149 LEU B N 1
ATOM 2693 C CA . LEU B 1 170 ? -18.247 -40.932 -21.923 1.00 13.47 149 LEU B CA 1
ATOM 2694 C C . LEU B 1 170 ? -17.304 -40.973 -20.722 1.00 13.92 149 LEU B C 1
ATOM 2695 O O . LEU B 1 170 ? -17.604 -40.423 -19.663 1.00 14.32 149 LEU B O 1
ATOM 2700 N N . GLN B 1 171 ? -16.215 -41.732 -20.849 1.00 13.50 150 GLN B N 1
ATOM 2701 C CA . GLN B 1 171 ? -15.257 -41.855 -19.759 1.00 15.54 150 GLN B CA 1
ATOM 2702 C C . GLN B 1 171 ? -14.714 -40.474 -19.371 1.00 15.75 150 GLN B C 1
ATOM 2703 O O . GLN B 1 171 ? -14.577 -40.174 -18.193 1.00 16.56 150 GLN B O 1
ATOM 2709 N N . GLN B 1 172 ? -14.423 -39.628 -20.364 1.00 17.02 151 GLN B N 1
ATOM 2710 C CA . GLN B 1 172 ? -13.970 -38.268 -20.103 1.00 17.60 151 GLN B CA 1
ATOM 2711 C C . GLN B 1 172 ? -15.018 -37.506 -19.290 1.00 16.55 151 GLN B C 1
ATOM 2712 O O . GLN B 1 172 ? -14.703 -36.858 -18.291 1.00 16.06 151 GLN B O 1
ATOM 2718 N N . LEU B 1 173 ? -16.294 -37.654 -19.666 1.00 15.79 152 LEU B N 1
ATOM 2719 C CA . LEU B 1 173 ? -17.366 -36.929 -18.995 1.00 15.94 152 LEU B CA 1
ATOM 2720 C C . LEU B 1 173 ? -17.484 -37.395 -17.548 1.00 15.90 152 LEU B C 1
ATOM 2721 O O . LEU B 1 173 ? -17.782 -36.592 -16.668 1.00 19.17 152 LEU B O 1
ATOM 2726 N N . LEU B 1 174 ? -17.381 -38.708 -17.315 1.00 15.38 153 LEU B N 1
ATOM 2727 C CA . LEU B 1 174 ? -17.503 -39.214 -15.956 1.00 15.54 153 LEU B CA 1
ATOM 2728 C C . LEU B 1 174 ? -16.295 -38.774 -15.127 1.00 16.90 153 LEU B C 1
ATOM 2729 O O . LEU B 1 174 ? -16.465 -38.325 -13.993 1.00 18.67 153 LEU B O 1
ATOM 2734 N N . THR B 1 175 ? -15.091 -38.818 -15.707 1.00 17.01 154 THR B N 1
ATOM 2735 C CA . THR B 1 175 ? -13.887 -38.433 -14.985 1.00 17.48 154 THR B CA 1
ATOM 2736 C C . THR B 1 175 ? -13.997 -36.964 -14.566 1.00 19.36 154 THR B C 1
ATOM 2737 O O . THR B 1 175 ? -13.624 -36.613 -13.448 1.00 19.93 154 THR B O 1
ATOM 2741 N N . LEU B 1 176 ? -14.498 -36.116 -15.474 1.00 19.06 155 LEU B N 1
ATOM 2742 C CA . LEU B 1 176 ? -14.559 -34.674 -15.263 1.00 19.11 155 LEU B CA 1
ATOM 2743 C C . LEU B 1 176 ? -15.707 -34.312 -14.321 1.00 20.92 155 LEU B C 1
ATOM 2744 O O . LEU B 1 176 ? -15.561 -33.377 -13.538 1.00 23.65 155 LEU B O 1
ATOM 2749 N N . HIS B 1 177 ? -16.875 -34.948 -14.493 1.00 19.30 156 HIS B N 1
ATOM 2750 C CA . HIS B 1 177 ? -18.141 -34.398 -14.026 1.00 20.00 156 HIS B CA 1
ATOM 2751 C C . HIS B 1 177 ? -18.907 -35.322 -13.071 1.00 19.29 156 HIS B C 1
ATOM 2752 O O . HIS B 1 177 ? -19.896 -34.885 -12.494 1.00 19.70 156 HIS B O 1
ATOM 2759 N N . ALA B 1 178 ? -18.554 -36.619 -13.009 1.00 20.05 157 ALA B N 1
ATOM 2760 C CA . ALA B 1 178 ? -19.237 -37.592 -12.153 1.00 19.05 157 ALA B CA 1
ATOM 2761 C C . ALA B 1 178 ? -18.283 -38.719 -11.765 1.00 20.87 157 ALA B C 1
ATOM 2762 O O . ALA B 1 178 ? -18.506 -39.886 -12.092 1.00 18.17 157 ALA B O 1
ATOM 2764 N N . PRO B 1 179 ? -17.178 -38.423 -11.045 1.00 23.99 158 PRO B N 1
ATOM 2765 C CA . PRO B 1 179 ? -16.083 -39.381 -10.927 1.00 27.78 158 PRO B CA 1
ATOM 2766 C C . PRO B 1 179 ? -16.388 -40.563 -10.007 1.00 27.86 158 PRO B C 1
ATOM 2767 O O . PRO B 1 179 ? -15.659 -41.553 -10.035 1.00 29.98 158 PRO B O 1
ATOM 2771 N N . GLN B 1 180 ? -17.511 -40.487 -9.278 1.00 29.44 159 GLN B N 1
ATOM 2772 C CA . GLN B 1 180 ? -17.968 -41.587 -8.434 1.00 30.74 159 GLN B CA 1
ATOM 2773 C C . GLN B 1 180 ? -18.647 -42.676 -9.265 1.00 25.01 159 GLN B C 1
ATOM 2774 O O . GLN B 1 180 ? -18.838 -43.786 -8.771 1.00 25.76 159 GLN B O 1
ATOM 2780 N N . SER B 1 181 ? -19.033 -42.348 -10.505 1.00 20.47 160 SER B N 1
ATOM 2781 C CA . SER B 1 181 ? -19.666 -43.293 -11.415 1.00 17.61 160 SER B CA 1
ATOM 2782 C C . SER B 1 181 ? -18.622 -43.949 -12.319 1.00 17.67 160 SER B C 1
ATOM 2783 O O . SER B 1 181 ? -17.578 -43.365 -12.579 1.00 18.72 160 SER B O 1
ATOM 2786 N N . LYS B 1 182 ? -18.904 -45.181 -12.755 1.00 17.52 161 LYS B N 1
ATOM 2787 C CA . LYS B 1 182 ? -17.969 -45.968 -13.543 1.00 18.37 161 LYS B CA 1
ATOM 2788 C C . LYS B 1 182 ? -18.603 -46.249 -14.896 1.00 16.41 161 LYS B C 1
ATOM 2789 O O . LYS B 1 182 ? -19.808 -46.467 -14.984 1.00 16.56 161 LYS B O 1
ATOM 2795 N N . VAL B 1 183 ? -17.781 -46.328 -15.947 1.00 14.01 162 VAL B N 1
ATOM 2796 C CA . VAL B 1 183 ? -18.233 -46.962 -17.175 1.00 13.76 162 VAL B CA 1
ATOM 2797 C C . VAL B 1 183 ? -18.181 -48.476 -16.975 1.00 15.78 162 VAL B C 1
ATOM 2798 O O . VAL B 1 183 ? -17.168 -49.008 -16.524 1.00 16.00 162 VAL B O 1
ATOM 2802 N N . LEU B 1 184 ? -19.268 -49.149 -17.373 1.00 15.83 163 LEU B N 1
ATOM 2803 C CA . LEU B 1 184 ? -19.300 -50.587 -17.539 1.00 14.61 163 LEU B CA 1
ATOM 2804 C C . LEU B 1 184 ? -19.520 -50.877 -19.022 1.00 14.60 163 LEU B C 1
ATOM 2805 O O . LEU B 1 184 ? -20.651 -50.870 -19.495 1.00 15.29 163 LEU B O 1
ATOM 2810 N N . ALA B 1 185 ? -18.414 -51.002 -19.752 1.00 13.74 164 ALA B N 1
ATOM 2811 C CA . ALA B 1 185 ? -18.471 -51.151 -21.199 1.00 15.16 164 ALA B CA 1
ATOM 2812 C C . ALA B 1 185 ? -19.099 -52.500 -21.547 1.00 14.68 164 ALA B C 1
ATOM 2813 O O . ALA B 1 185 ? -18.818 -53.509 -20.892 1.00 13.68 164 ALA B O 1
ATOM 2815 N N . ALA B 1 186 ? -20.014 -52.489 -22.531 1.00 16.50 165 ALA B N 1
ATOM 2816 C CA . ALA B 1 186 ? -20.766 -53.670 -22.935 1.00 16.21 165 ALA B CA 1
ATOM 2817 C C . ALA B 1 186 ? -20.896 -53.725 -24.452 1.00 15.40 165 ALA B C 1
ATOM 2818 O O . ALA B 1 186 ? -20.720 -52.704 -25.118 1.00 15.19 165 ALA B O 1
ATOM 2820 N N . SER B 1 187 ? -21.323 -54.899 -24.939 1.00 15.84 166 SER B N 1
ATOM 2821 C CA . SER B 1 187 ? -21.682 -55.127 -26.334 1.00 15.03 166 SER B CA 1
ATOM 2822 C C . SER B 1 187 ? -20.421 -55.262 -27.179 1.00 15.38 166 SER B C 1
ATOM 2823 O O . SER B 1 187 ? -19.918 -54.273 -27.704 1.00 15.05 166 SER B O 1
ATOM 2826 N N . PHE B 1 188 ? -19.941 -56.503 -27.343 1.00 14.25 167 PHE B N 1
ATOM 2827 C CA . PHE B 1 188 ? -18.652 -56.729 -27.985 1.00 13.27 167 PHE B CA 1
ATOM 2828 C C . PHE B 1 188 ? -18.740 -57.866 -28.994 1.00 15.27 167 PHE B C 1
ATOM 2829 O O . PHE B 1 188 ? -19.296 -58.916 -28.690 1.00 16.13 167 PHE B O 1
ATOM 2837 N N . LYS B 1 189 ? -18.121 -57.662 -30.166 1.00 14.81 168 LYS B N 1
ATOM 2838 C CA . LYS B 1 189 ? -17.973 -58.731 -31.135 1.00 16.35 168 LYS B CA 1
ATOM 2839 C C . LYS B 1 189 ? -16.517 -59.141 -31.329 1.00 16.89 168 LYS B C 1
ATOM 2840 O O . LYS B 1 189 ? -16.263 -60.204 -31.887 1.00 17.90 168 LYS B O 1
ATOM 2846 N N . THR B 1 190 ? -15.559 -58.329 -30.883 1.00 14.92 169 THR B N 1
ATOM 2847 C CA . THR B 1 190 ? -14.167 -58.708 -31.031 1.00 16.50 169 THR B CA 1
ATOM 2848 C C . THR B 1 190 ? -13.388 -58.226 -29.817 1.00 15.21 169 THR B C 1
ATOM 2849 O O . THR B 1 190 ? -13.701 -57.176 -29.247 1.00 14.27 169 THR B O 1
ATOM 2853 N N . PRO B 1 191 ? -12.370 -59.003 -29.391 1.00 14.16 170 PRO B N 1
ATOM 2854 C CA . PRO B 1 191 ? -11.479 -58.598 -28.314 1.00 15.72 170 PRO B CA 1
ATOM 2855 C C . PRO B 1 191 ? -10.969 -57.166 -28.458 1.00 14.38 170 PRO B C 1
ATOM 2856 O O . PRO B 1 191 ? -10.780 -56.486 -27.469 1.00 14.60 170 PRO B O 1
ATOM 2860 N N . ARG B 1 192 ? -10.700 -56.710 -29.686 1.00 13.10 171 ARG B N 1
ATOM 2861 C CA . ARG B 1 192 ? -10.089 -55.407 -29.861 1.00 13.69 171 ARG B CA 1
ATOM 2862 C C . ARG B 1 192 ? -10.997 -54.315 -29.295 1.00 14.74 171 ARG B C 1
ATOM 2863 O O . ARG B 1 192 ? -10.510 -53.321 -28.766 1.00 15.09 171 ARG B O 1
ATOM 2871 N N . GLN B 1 193 ? -12.317 -54.456 -29.472 1.00 13.67 172 GLN B N 1
ATOM 2872 C CA . GLN B 1 193 ? -13.241 -53.456 -28.958 1.00 14.20 172 GLN B CA 1
ATOM 2873 C C . GLN B 1 193 ? -13.096 -53.378 -27.440 1.00 14.62 172 GLN B C 1
ATOM 2874 O O . GLN B 1 193 ? -13.047 -52.300 -26.858 1.00 15.23 172 GLN B O 1
ATOM 2880 N N . ALA B 1 194 ? -13.048 -54.544 -26.795 1.00 13.99 173 ALA B N 1
ATOM 2881 C CA . ALA B 1 194 ? -12.996 -54.579 -25.341 1.00 13.57 173 ALA B CA 1
ATOM 2882 C C . ALA B 1 194 ? -11.659 -54.023 -24.857 1.00 15.51 173 ALA B C 1
ATOM 2883 O O . ALA B 1 194 ? -11.610 -53.257 -23.882 1.00 14.62 173 ALA B O 1
ATOM 2885 N N . LEU B 1 195 ? -10.583 -54.412 -25.551 1.00 14.57 174 LEU B N 1
ATOM 2886 C CA . LEU B 1 195 ? -9.253 -53.886 -25.282 1.00 13.56 174 LEU B CA 1
ATOM 2887 C C . LEU B 1 195 ? -9.288 -52.363 -25.343 1.00 12.53 174 LEU B C 1
ATOM 2888 O O . LEU B 1 195 ? -8.766 -51.690 -24.469 1.00 12.82 174 LEU B O 1
ATOM 2893 N N . ASP B 1 196 ? -9.843 -51.808 -26.418 1.00 12.71 175 ASP B N 1
ATOM 2894 C CA . ASP B 1 196 ? -9.846 -50.370 -26.608 1.00 14.07 175 ASP B CA 1
ATOM 2895 C C . ASP B 1 196 ? -10.638 -49.675 -25.494 1.00 12.21 175 ASP B C 1
ATOM 2896 O O . ASP B 1 196 ? -10.257 -48.594 -25.059 1.00 14.36 175 ASP B O 1
ATOM 2901 N N . CYS B 1 197 ? -11.684 -50.330 -24.978 1.00 13.50 176 CYS B N 1
ATOM 2902 C CA . CYS B 1 197 ? -12.457 -49.780 -23.868 1.00 14.67 176 CYS B CA 1
ATOM 2903 C C . CYS B 1 197 ? -11.631 -49.765 -22.584 1.00 14.10 176 CYS B C 1
ATOM 2904 O O . CYS B 1 197 ? -11.616 -48.772 -21.859 1.00 14.19 176 CYS B O 1
ATOM 2907 N N . LEU B 1 198 ? -10.872 -50.830 -22.352 1.00 14.37 177 LEU B N 1
ATOM 2908 C CA . LEU B 1 198 ? -9.998 -50.892 -21.186 1.00 15.37 177 LEU B CA 1
ATOM 2909 C C . LEU B 1 198 ? -8.896 -49.840 -21.287 1.00 15.56 177 LEU B C 1
ATOM 2910 O O . LEU B 1 198 ? -8.538 -49.227 -20.287 1.00 15.74 177 LEU B O 1
ATOM 2915 N N . LEU B 1 199 ? -8.353 -49.637 -22.487 1.00 14.23 178 LEU B N 1
ATOM 2916 C CA . LEU B 1 199 ? -7.309 -48.645 -22.689 1.00 14.82 178 LEU B CA 1
ATOM 2917 C C . LEU B 1 199 ? -7.866 -47.237 -22.455 1.00 15.95 178 LEU B C 1
ATOM 2918 O O . LEU B 1 199 ? -7.131 -46.362 -22.011 1.00 17.67 178 LEU B O 1
ATOM 2923 N N . ALA B 1 200 ? -9.171 -47.044 -22.695 1.00 15.99 179 ALA B N 1
ATOM 2924 C CA . ALA B 1 200 ? -9.833 -45.752 -22.556 1.00 15.87 179 ALA B CA 1
ATOM 2925 C C . ALA B 1 200 ? -10.062 -45.432 -21.080 1.00 17.60 179 ALA B C 1
ATOM 2926 O O . ALA B 1 200 ? -10.412 -44.305 -20.751 1.00 20.57 179 ALA B O 1
ATOM 2928 N N . GLY B 1 201 ? -9.917 -46.444 -20.218 1.00 16.72 180 GLY B N 1
ATOM 2929 C CA . GLY B 1 201 ? -9.925 -46.244 -18.781 1.00 15.83 180 GLY B CA 1
ATOM 2930 C C . GLY B 1 201 ? -11.206 -46.741 -18.109 1.00 16.39 180 GLY B C 1
ATOM 2931 O O . GLY B 1 201 ? -11.405 -46.519 -16.917 1.00 16.86 180 GLY B O 1
ATOM 2932 N N . CYS B 1 202 ? -12.045 -47.482 -18.830 1.00 17.32 181 CYS B N 1
ATOM 2933 C CA . CYS B 1 202 ? -13.257 -48.005 -18.223 1.00 16.83 181 CYS B CA 1
ATOM 2934 C C . CYS B 1 202 ? -12.855 -48.826 -17.000 1.00 16.72 181 CYS B C 1
ATOM 2935 O O . CYS B 1 202 ? -12.044 -49.743 -17.125 1.00 18.00 181 CYS B O 1
ATOM 2938 N N . GLU B 1 203 ? -13.572 -48.640 -15.887 1.00 15.16 182 GLU B N 1
ATOM 2939 C CA . GLU B 1 203 ? -13.202 -49.294 -14.640 1.00 15.91 182 GLU B CA 1
ATOM 2940 C C . GLU B 1 203 ? -13.974 -50.602 -14.460 1.00 15.88 182 GLU B C 1
ATOM 2941 O O . GLU B 1 203 ? -13.765 -51.315 -13.479 1.00 17.80 182 GLU B O 1
ATOM 2947 N N . SER B 1 204 ? -14.889 -50.905 -15.388 1.00 14.09 183 SER B N 1
ATOM 2948 C CA . SER B 1 204 ? -15.633 -52.149 -15.368 1.00 13.43 183 SER B CA 1
ATOM 2949 C C . SER B 1 204 ? -16.005 -52.523 -16.803 1.00 14.80 183 SER B C 1
ATOM 2950 O O . SER B 1 204 ? -16.053 -51.657 -17.677 1.00 15.14 183 SER B O 1
ATOM 2953 N N . ILE B 1 205 ? -16.215 -53.818 -17.046 1.00 14.81 184 ILE B N 1
ATOM 2954 C CA . ILE B 1 205 ? -16.488 -54.291 -18.393 1.00 14.24 184 ILE B CA 1
ATOM 2955 C C . ILE B 1 205 ? -17.242 -55.609 -18.275 1.00 14.63 184 ILE B C 1
ATOM 2956 O O . ILE B 1 205 ? -17.037 -56.351 -17.312 1.00 15.01 184 ILE B O 1
ATOM 2961 N N . THR B 1 206 ? -18.132 -55.882 -19.236 1.00 14.61 185 THR B N 1
ATOM 2962 C CA . THR B 1 206 ? -18.815 -57.161 -19.259 1.00 14.30 185 THR B CA 1
ATOM 2963 C C . THR B 1 206 ? -18.637 -57.786 -20.642 1.00 15.38 185 THR B C 1
ATOM 2964 O O . THR B 1 206 ? -18.948 -57.164 -21.647 1.00 16.10 185 THR B O 1
ATOM 2968 N N . LEU B 1 207 ? -18.199 -59.046 -20.654 1.00 14.67 186 LEU B N 1
ATOM 2969 C CA . LEU B 1 207 ? -17.774 -59.708 -21.881 1.00 15.29 186 LEU B CA 1
ATOM 2970 C C . LEU B 1 207 ? -18.768 -60.814 -22.194 1.00 14.51 186 LEU B C 1
ATOM 2971 O O . LEU B 1 207 ? -19.096 -61.614 -21.307 1.00 14.73 186 LEU B O 1
ATOM 2976 N N . PRO B 1 208 ? -19.148 -60.989 -23.474 1.00 14.28 187 PRO B N 1
ATOM 2977 C CA . PRO B 1 208 ? -19.777 -62.224 -23.886 1.00 14.75 187 PRO B CA 1
ATOM 2978 C C . PRO B 1 208 ? -18.784 -63.371 -23.782 1.00 15.01 187 PRO B C 1
ATOM 2979 O O . PRO B 1 208 ? -17.580 -63.135 -23.738 1.00 16.29 187 PRO B O 1
ATOM 2983 N N . LEU B 1 209 ? -19.293 -64.599 -23.742 1.00 15.29 188 LEU B N 1
ATOM 2984 C CA . LEU B 1 209 ? -18.458 -65.770 -23.534 1.00 16.13 188 LEU B CA 1
ATOM 2985 C C . LEU B 1 209 ? -17.410 -65.923 -24.641 1.00 17.15 188 LEU B C 1
ATOM 2986 O O . LEU B 1 209 ? -16.285 -66.308 -24.355 1.00 17.40 188 LEU B O 1
ATOM 2991 N N . ASP B 1 210 ? -17.787 -65.625 -25.892 1.00 19.43 189 ASP B N 1
ATOM 2992 C CA . ASP B 1 210 ? -16.916 -65.891 -27.030 1.00 19.34 189 ASP B CA 1
ATOM 2993 C C . ASP B 1 210 ? -15.683 -64.985 -26.970 1.00 17.47 189 ASP B C 1
ATOM 2994 O O . ASP B 1 210 ? -14.549 -65.458 -27.045 1.00 18.77 189 ASP B O 1
ATOM 2999 N N . VAL B 1 211 ? -15.911 -63.695 -26.722 1.00 16.04 190 VAL B N 1
ATOM 3000 C CA . VAL B 1 211 ? -14.842 -62.719 -26.635 1.00 15.96 190 VAL B CA 1
ATOM 3001 C C . VAL B 1 211 ? -13.974 -62.989 -25.409 1.00 15.28 190 VAL B C 1
ATOM 3002 O O . VAL B 1 211 ? -12.759 -62.951 -25.501 1.00 15.29 190 VAL B O 1
ATOM 3006 N N . ALA B 1 212 ? -14.592 -63.316 -24.270 1.00 16.57 191 ALA B N 1
ATOM 3007 C CA . ALA B 1 212 ? -13.839 -63.595 -23.057 1.00 17.40 191 ALA B CA 1
ATOM 3008 C C . ALA B 1 212 ? -12.846 -64.725 -23.313 1.00 18.14 191 ALA B C 1
ATOM 3009 O O . ALA B 1 212 ? -11.680 -64.631 -22.935 1.00 17.72 191 ALA B O 1
ATOM 3011 N N . GLN B 1 213 ? -13.289 -65.752 -24.043 1.00 18.66 192 GLN B N 1
ATOM 3012 C CA . GLN B 1 213 ? -12.443 -66.909 -24.248 1.00 20.73 192 GLN B CA 1
ATOM 3013 C C . GLN B 1 213 ? -11.372 -66.609 -25.292 1.00 18.62 192 GLN B C 1
ATOM 3014 O O . GLN B 1 213 ? -10.254 -67.090 -25.154 1.00 18.65 192 GLN B O 1
ATOM 3020 N N . GLN B 1 214 ? -11.660 -65.726 -26.250 1.00 15.94 193 GLN B N 1
ATOM 3021 C CA . GLN B 1 214 ? -10.659 -65.366 -27.247 1.00 16.64 193 GLN B CA 1
ATOM 3022 C C . GLN B 1 214 ? -9.482 -64.634 -26.602 1.00 15.28 193 GLN B C 1
ATOM 3023 O O . GLN B 1 214 ? -8.348 -64.753 -27.057 1.00 18.20 193 GLN B O 1
ATOM 3029 N N . PHE B 1 215 ? -9.730 -63.920 -25.496 1.00 15.75 194 PHE B N 1
ATOM 3030 C CA . PHE B 1 215 ? -8.653 -63.225 -24.808 1.00 19.18 194 PHE B CA 1
ATOM 3031 C C . PHE B 1 215 ? -7.562 -64.208 -24.392 1.00 19.09 194 PHE B C 1
ATOM 3032 O O . PHE B 1 215 ? -6.391 -63.842 -24.353 1.00 20.80 194 PHE B O 1
ATOM 3040 N N . ILE B 1 216 ? -7.963 -65.426 -24.004 1.00 20.75 195 ILE B N 1
ATOM 3041 C CA . ILE B 1 216 ? -7.059 -66.312 -23.290 1.00 21.24 195 ILE B CA 1
ATOM 3042 C C . ILE B 1 216 ? -6.798 -67.593 -24.070 1.00 22.27 195 ILE B C 1
ATOM 3043 O O . ILE B 1 216 ? -6.334 -68.571 -23.486 1.00 25.17 195 ILE B O 1
ATOM 3048 N N . THR B 1 217 ? -7.038 -67.571 -25.380 1.00 19.55 196 THR B N 1
ATOM 3049 C CA . THR B 1 217 ? -6.614 -68.668 -26.226 1.00 25.17 196 THR B CA 1
ATOM 3050 C C . THR B 1 217 ? -6.016 -68.094 -27.503 1.00 23.87 196 THR B C 1
ATOM 3051 O O . THR B 1 217 ? -6.595 -67.213 -28.128 1.00 30.01 196 THR B O 1
ATOM 3055 N N . SER B 1 218 ? -4.785 -68.516 -27.784 1.00 20.22 197 SER B N 1
ATOM 3056 C CA . SER B 1 218 ? -3.917 -67.895 -28.772 1.00 22.82 197 SER B CA 1
ATOM 3057 C C . SER B 1 218 ? -3.081 -68.988 -29.419 1.00 19.14 197 SER B C 1
ATOM 3058 O O . SER B 1 218 ? -2.388 -69.728 -28.725 1.00 18.83 197 SER B O 1
ATOM 3061 N N . PRO B 1 219 ? -3.036 -69.082 -30.767 1.00 17.98 198 PRO B N 1
ATOM 3062 C CA . PRO B 1 219 ? -2.077 -69.978 -31.401 1.00 17.98 198 PRO B CA 1
ATOM 3063 C C . PRO B 1 219 ? -0.620 -69.640 -31.089 1.00 16.02 198 PRO B C 1
ATOM 3064 O O . PRO B 1 219 ? 0.211 -70.534 -30.952 1.00 17.17 198 PRO B O 1
ATOM 3068 N N . ALA B 1 220 ? -0.310 -68.346 -30.942 1.00 15.66 199 ALA B N 1
ATOM 3069 C CA . ALA B 1 220 ? 1.059 -67.960 -30.667 1.00 15.47 199 ALA B CA 1
ATOM 3070 C C . ALA B 1 220 ? 1.468 -68.463 -29.284 1.00 16.38 199 ALA B C 1
ATOM 3071 O O . ALA B 1 220 ? 2.577 -68.946 -29.098 1.00 18.16 199 ALA B O 1
ATOM 3073 N N . VAL B 1 221 ? 0.580 -68.309 -28.300 1.00 17.85 200 VAL B N 1
ATOM 3074 C CA . VAL B 1 221 ? 0.892 -68.736 -26.944 1.00 18.27 200 VAL B CA 1
ATOM 3075 C C . VAL B 1 221 ? 1.028 -70.256 -26.918 1.00 20.47 200 VAL B C 1
ATOM 3076 O O . VAL B 1 221 ? 1.987 -70.804 -26.382 1.00 20.64 200 VAL B O 1
ATOM 3080 N N . ASP B 1 222 ? 0.070 -70.952 -27.537 1.00 20.53 201 ASP B N 1
ATOM 3081 C CA . ASP B 1 222 ? 0.097 -72.407 -27.567 1.00 23.21 201 ASP B CA 1
ATOM 3082 C C . ASP B 1 222 ? 1.423 -72.901 -28.146 1.00 22.93 201 ASP B C 1
ATOM 3083 O O . ASP B 1 222 ? 1.999 -73.863 -27.640 1.00 21.90 201 ASP B O 1
ATOM 3088 N N . ALA B 1 223 ? 1.875 -72.279 -29.245 1.00 20.61 202 ALA B N 1
ATOM 3089 C CA . ALA B 1 223 ? 3.102 -72.670 -29.922 1.00 19.89 202 ALA B CA 1
ATOM 3090 C C . ALA B 1 223 ? 4.329 -72.436 -29.046 1.00 20.24 202 ALA B C 1
ATOM 3091 O O . ALA B 1 223 ? 5.301 -73.195 -29.132 1.00 21.87 202 ALA B O 1
ATOM 3093 N N . ALA B 1 224 ? 4.324 -71.338 -28.275 1.00 18.39 203 ALA B N 1
ATOM 3094 C CA . ALA B 1 224 ? 5.440 -71.037 -27.388 1.00 18.94 203 ALA B CA 1
ATOM 3095 C C . ALA B 1 224 ? 5.594 -72.157 -26.360 1.00 19.70 203 ALA B C 1
ATOM 3096 O O . ALA B 1 224 ? 6.716 -72.564 -26.045 1.00 19.63 203 ALA B O 1
ATOM 3098 N N . ILE B 1 225 ? 4.459 -72.615 -25.818 1.00 19.81 204 ILE B N 1
ATOM 3099 C CA . ILE B 1 225 ? 4.475 -73.595 -24.740 1.00 22.42 204 ILE B CA 1
ATOM 3100 C C . ILE B 1 225 ? 4.866 -74.963 -25.292 1.00 22.81 204 ILE B C 1
ATOM 3101 O O . ILE B 1 225 ? 5.705 -75.641 -24.700 1.00 21.58 204 ILE B O 1
ATOM 3106 N N . VAL B 1 226 ? 4.424 -75.283 -26.520 1.00 22.48 205 VAL B N 1
ATOM 3107 C CA . VAL B 1 226 ? 4.899 -76.481 -27.196 1.00 21.42 205 VAL B CA 1
ATOM 3108 C C . VAL B 1 226 ? 6.421 -76.447 -27.351 1.00 20.82 205 VAL B C 1
ATOM 3109 O O . VAL B 1 226 ? 7.084 -77.456 -27.110 1.00 21.68 205 VAL B O 1
ATOM 3113 N N . LYS B 1 227 ? 6.986 -75.311 -27.793 1.00 18.82 206 LYS B N 1
ATOM 3114 C CA . LYS B 1 227 ? 8.422 -75.204 -28.001 1.00 19.34 206 LYS B CA 1
ATOM 3115 C C . LYS B 1 227 ? 9.171 -75.398 -26.677 1.00 18.56 206 LYS B C 1
ATOM 3116 O O . LYS B 1 227 ? 10.191 -76.086 -26.627 1.00 20.04 206 LYS B O 1
ATOM 3122 N N . PHE B 1 228 ? 8.697 -74.748 -25.610 1.00 17.95 207 PHE B N 1
ATOM 3123 C CA . PHE B 1 228 ? 9.272 -74.932 -24.280 1.00 18.79 207 PHE B CA 1
ATOM 3124 C C . PHE B 1 228 ? 9.340 -76.418 -23.917 1.00 19.11 207 PHE B C 1
ATOM 3125 O O . PHE B 1 228 ? 10.375 -76.898 -23.444 1.00 22.19 207 PHE B O 1
ATOM 3133 N N . GLU B 1 229 ? 8.233 -77.135 -24.151 1.00 21.64 208 GLU B N 1
ATOM 3134 C CA . GLU B 1 229 ? 8.109 -78.548 -23.806 1.00 21.97 208 GLU B CA 1
ATOM 3135 C C . GLU B 1 229 ? 9.106 -79.384 -24.612 1.00 23.27 208 GLU B C 1
ATOM 3136 O O . GLU B 1 229 ? 9.816 -80.216 -24.053 1.00 23.16 208 GLU B O 1
ATOM 3142 N N . GLN B 1 230 ? 9.209 -79.113 -25.916 1.00 22.04 209 GLN B N 1
ATOM 3143 C CA . GLN B 1 230 ? 10.168 -79.802 -26.771 1.00 25.13 209 GLN B CA 1
ATOM 3144 C C . GLN B 1 230 ? 11.607 -79.548 -26.320 1.00 23.88 209 GLN B C 1
ATOM 3145 O O . GLN B 1 230 ? 12.414 -80.476 -26.242 1.00 21.14 209 GLN B O 1
ATOM 3151 N N . ASP B 1 231 ? 11.940 -78.301 -25.972 1.00 22.94 210 ASP B N 1
ATOM 3152 C CA . ASP B 1 231 ? 13.308 -77.979 -25.596 1.00 20.76 210 ASP B CA 1
ATOM 3153 C C . ASP B 1 231 ? 13.641 -78.669 -24.273 1.00 20.92 210 ASP B C 1
ATOM 3154 O O . ASP B 1 231 ? 14.739 -79.191 -24.086 1.00 20.89 210 ASP B O 1
ATOM 3159 N N . TRP B 1 232 ? 12.666 -78.672 -23.357 1.00 20.53 211 TRP B N 1
ATOM 3160 C CA . TRP B 1 232 ? 12.830 -79.288 -22.052 1.00 22.69 211 TRP B CA 1
ATOM 3161 C C . TRP B 1 232 ? 13.056 -80.793 -22.211 1.00 22.65 211 TRP B C 1
ATOM 3162 O O . TRP B 1 232 ? 13.977 -81.348 -21.618 1.00 20.64 211 TRP B O 1
ATOM 3173 N N . GLN B 1 233 ? 12.200 -81.434 -23.019 1.00 26.53 212 GLN B N 1
ATOM 3174 C CA . GLN B 1 233 ? 12.309 -82.852 -23.345 1.00 26.32 212 GLN B CA 1
ATOM 3175 C C . GLN B 1 233 ? 13.687 -83.142 -23.943 1.00 24.27 212 GLN B C 1
ATOM 3176 O O . GLN B 1 233 ? 14.349 -84.105 -23.555 1.00 24.62 212 GLN B O 1
ATOM 3182 N N . GLY B 1 234 ? 14.144 -82.273 -24.850 1.00 27.54 213 GLY B N 1
ATOM 3183 C CA . GLY B 1 234 ? 15.440 -82.431 -25.505 1.00 26.82 213 GLY B CA 1
ATOM 3184 C C . GLY B 1 234 ? 16.591 -82.532 -24.506 1.00 27.36 213 GLY B C 1
ATOM 3185 O O . GLY B 1 234 ? 17.488 -83.367 -24.649 1.00 29.74 213 GLY B O 1
ATOM 3186 N N . ALA B 1 235 ? 16.542 -81.705 -23.458 1.00 24.29 214 ALA B N 1
ATOM 3187 C CA . ALA B 1 235 ? 17.634 -81.602 -22.502 1.00 25.18 214 ALA B CA 1
ATOM 3188 C C . ALA B 1 235 ? 17.501 -82.636 -21.387 1.00 25.56 214 ALA B C 1
ATOM 3189 O O . ALA B 1 235 ? 18.512 -83.107 -20.877 1.00 23.05 214 ALA B O 1
ATOM 3191 N N . PHE B 1 236 ? 16.260 -82.907 -20.944 1.00 25.79 215 PHE B N 1
ATOM 3192 C CA . PHE B 1 236 ? 16.042 -83.590 -19.677 1.00 24.60 215 PHE B CA 1
ATOM 3193 C C . PHE B 1 236 ? 15.273 -84.902 -19.857 1.00 27.50 215 PHE B C 1
ATOM 3194 O O . PHE B 1 236 ? 15.189 -85.690 -18.915 1.00 27.48 215 PHE B O 1
ATOM 3202 N N . GLY B 1 237 ? 14.702 -85.126 -21.047 1.00 28.26 216 GLY B N 1
ATOM 3203 C CA . GLY B 1 237 ? 14.066 -86.397 -21.370 1.00 32.23 216 GLY B CA 1
ATOM 3204 C C . GLY B 1 237 ? 12.756 -86.621 -20.611 1.00 36.64 216 GLY B C 1
ATOM 3205 O O . GLY B 1 237 ? 12.380 -87.763 -20.349 1.00 33.71 216 GLY B O 1
ATOM 3206 N N . ARG B 1 238 ? 12.053 -85.527 -20.286 1.00 29.44 217 ARG B N 1
ATOM 3207 C CA . ARG B 1 238 ? 10.664 -85.566 -19.839 1.00 30.16 217 ARG B CA 1
ATOM 3208 C C . ARG B 1 238 ? 10.064 -84.189 -20.125 1.00 27.02 217 ARG B C 1
ATOM 3209 O O . ARG B 1 238 ? 10.819 -83.291 -20.482 1.00 24.06 217 ARG B O 1
ATOM 3217 N N . THR B 1 239 ? 8.731 -84.034 -20.047 1.00 28.16 218 THR B N 1
ATOM 3218 C CA . THR B 1 239 ? 8.098 -82.737 -20.273 1.00 30.27 218 THR B CA 1
ATOM 3219 C C . THR B 1 239 ? 7.598 -82.146 -18.951 1.00 30.17 218 THR B C 1
ATOM 3220 O O . THR B 1 239 ? 6.986 -81.083 -18.966 1.00 33.39 218 THR B O 1
ATOM 3224 N N . SER B 1 240 ? 7.968 -82.756 -17.818 1.00 34.33 219 SER B N 1
ATOM 3225 C CA . SER B 1 240 ? 7.566 -82.293 -16.490 1.00 33.24 219 SER B CA 1
ATOM 3226 C C . SER B 1 240 ? 8.767 -81.721 -15.731 1.00 29.58 219 SER B C 1
ATOM 3227 O O . SER B 1 240 ? 9.907 -82.022 -16.081 1.00 30.13 219 SER B O 1
ATOM 3230 N N . ILE B 1 241 ? 8.532 -80.947 -14.651 1.00 30.05 220 ILE B N 1
ATOM 3231 C CA . ILE B 1 241 ? 9.642 -80.406 -13.870 1.00 35.89 220 ILE B CA 1
ATOM 3232 C C . ILE B 1 241 ? 10.443 -81.577 -13.271 1.00 42.84 220 ILE B C 1
ATOM 3233 O O . ILE B 1 241 ? 11.638 -81.361 -13.002 1.00 50.65 220 ILE B O 1
ATOM 3239 N N . MET C 1 22 ? -20.775 -31.158 -11.509 1.00 32.31 1 MET C N 1
ATOM 3240 C CA . MET C 1 22 ? -21.498 -30.542 -12.660 1.00 27.13 1 MET C CA 1
ATOM 3241 C C . MET C 1 22 ? -22.765 -29.862 -12.159 1.00 26.23 1 MET C C 1
ATOM 3242 O O . MET C 1 22 ? -23.492 -30.409 -11.331 1.00 25.44 1 MET C O 1
ATOM 3247 N N . GLU C 1 23 ? -23.005 -28.655 -12.670 1.00 19.55 2 GLU C N 1
ATOM 3248 C CA . GLU C 1 23 ? -24.274 -27.974 -12.504 1.00 18.11 2 GLU C CA 1
ATOM 3249 C C . GLU C 1 23 ? -24.991 -27.900 -13.850 1.00 18.60 2 GLU C C 1
ATOM 3250 O O . GLU C 1 23 ? -24.518 -27.236 -14.771 1.00 18.18 2 GLU C O 1
ATOM 3256 N N . LEU C 1 24 ? -26.155 -28.558 -13.934 1.00 16.66 3 LEU C N 1
ATOM 3257 C CA . LEU C 1 24 ? -26.953 -28.592 -15.149 1.00 15.64 3 LEU C CA 1
ATOM 3258 C C . LEU C 1 24 ? -28.159 -27.662 -15.018 1.00 16.93 3 LEU C C 1
ATOM 3259 O O . LEU C 1 24 ? -28.997 -27.843 -14.136 1.00 16.33 3 LEU C O 1
ATOM 3264 N N . TYR C 1 25 ? -28.217 -26.628 -15.871 1.00 15.00 4 TYR C N 1
ATOM 3265 C CA . TYR C 1 25 ? -29.318 -25.681 -15.885 1.00 14.80 4 TYR C CA 1
ATOM 3266 C C . TYR C 1 25 ? -30.134 -25.842 -17.163 1.00 14.49 4 TYR C C 1
ATOM 3267 O O . TYR C 1 25 ? -29.598 -26.224 -18.200 1.00 14.52 4 TYR C O 1
ATOM 3276 N N . LEU C 1 26 ? -31.397 -25.413 -17.089 1.00 14.77 5 LEU C N 1
ATOM 3277 C CA . LEU C 1 26 ? -32.207 -25.096 -18.247 1.00 15.59 5 LEU C CA 1
ATOM 3278 C C . LEU C 1 26 ? -32.202 -23.586 -18.471 1.00 16.87 5 LEU C C 1
ATOM 3279 O O . LEU C 1 26 ? -32.236 -22.809 -17.525 1.00 16.09 5 LEU C O 1
ATOM 3284 N N . ASP C 1 27 ? -32.236 -23.201 -19.751 1.00 15.96 6 ASP C N 1
ATOM 3285 C CA . ASP C 1 27 ? -32.168 -21.819 -20.185 1.00 17.03 6 ASP C CA 1
ATOM 3286 C C . ASP C 1 27 ? -33.529 -21.431 -20.741 1.00 16.59 6 ASP C C 1
ATOM 3287 O O . ASP C 1 27 ? -33.824 -21.721 -21.899 1.00 15.86 6 ASP C O 1
ATOM 3292 N N . THR C 1 28 ? -34.427 -20.972 -19.856 1.00 17.51 7 THR C N 1
ATOM 3293 C CA . THR C 1 28 ? -35.839 -20.897 -20.206 1.00 17.11 7 THR C CA 1
ATOM 3294 C C . THR C 1 28 ? -36.567 -20.022 -19.193 1.00 17.46 7 THR C C 1
ATOM 3295 O O . THR C 1 28 ? -36.105 -19.841 -18.056 1.00 17.69 7 THR C O 1
ATOM 3299 N N . SER C 1 29 ? -37.731 -19.533 -19.642 1.00 18.70 8 SER C N 1
ATOM 3300 C CA . SER C 1 29 ? -38.731 -18.913 -18.789 1.00 18.85 8 SER C CA 1
ATOM 3301 C C . SER C 1 29 ? -40.025 -19.726 -18.782 1.00 19.88 8 SER C C 1
ATOM 3302 O O . SER C 1 29 ? -41.053 -19.241 -18.308 1.00 20.03 8 SER C O 1
ATOM 3305 N N . ASP C 1 30 ? -39.977 -20.961 -19.298 1.00 19.41 9 ASP C N 1
ATOM 3306 C CA . ASP C 1 30 ? -41.176 -21.762 -19.478 1.00 20.32 9 ASP C CA 1
ATOM 3307 C C . ASP C 1 30 ? -41.420 -22.595 -18.216 1.00 22.12 9 ASP C C 1
ATOM 3308 O O . ASP C 1 30 ? -40.832 -23.656 -18.043 1.00 19.63 9 ASP C O 1
ATOM 3313 N N . VAL C 1 31 ? -42.267 -22.088 -17.311 1.00 20.79 10 VAL C N 1
ATOM 3314 C CA . VAL C 1 31 ? -42.366 -22.646 -15.969 1.00 19.39 10 VAL C CA 1
ATOM 3315 C C . VAL C 1 31 ? -42.852 -24.093 -16.049 1.00 20.17 10 VAL C C 1
ATOM 3316 O O . VAL C 1 31 ? -42.360 -24.958 -15.324 1.00 21.15 10 VAL C O 1
ATOM 3320 N N . ALA C 1 32 ? -43.863 -24.342 -16.889 1.00 18.93 11 ALA C N 1
ATOM 3321 C CA . ALA C 1 32 ? -44.463 -25.664 -16.978 1.00 20.15 11 ALA C CA 1
ATOM 3322 C C . ALA C 1 32 ? -43.419 -26.652 -17.482 1.00 21.81 11 ALA C C 1
ATOM 3323 O O . ALA C 1 32 ? -43.388 -27.806 -17.055 1.00 19.92 11 ALA C O 1
ATOM 3325 N N . ALA C 1 33 ? -42.596 -26.192 -18.429 1.00 19.49 12 ALA C N 1
ATOM 3326 C CA . ALA C 1 33 ? -41.575 -27.046 -19.006 1.00 20.27 12 ALA C CA 1
ATOM 3327 C C . ALA C 1 33 ? -40.533 -27.393 -17.949 1.00 18.37 12 ALA C C 1
ATOM 3328 O O . ALA C 1 33 ? -40.094 -28.537 -17.878 1.00 20.08 12 ALA C O 1
ATOM 3330 N N . VAL C 1 34 ? -40.184 -26.429 -17.093 1.00 17.77 13 VAL C N 1
ATOM 3331 C CA . VAL C 1 34 ? -39.242 -26.693 -16.014 1.00 18.47 13 VAL C CA 1
ATOM 3332 C C . VAL C 1 34 ? -39.824 -27.724 -15.040 1.00 18.95 13 VAL C C 1
ATOM 3333 O O . VAL C 1 34 ? -39.148 -28.679 -14.664 1.00 19.58 13 VAL C O 1
ATOM 3337 N N . LYS C 1 35 ? -41.099 -27.566 -14.677 1.00 19.29 14 LYS C N 1
ATOM 3338 C CA . LYS C 1 35 ? -41.747 -28.503 -13.769 1.00 21.81 14 LYS C CA 1
ATOM 3339 C C . LYS C 1 35 ? -41.652 -29.927 -14.323 1.00 21.55 14 LYS C C 1
ATOM 3340 O O . LYS C 1 35 ? -41.323 -30.857 -13.592 1.00 23.91 14 LYS C O 1
ATOM 3346 N N . LYS C 1 36 ? -41.930 -30.083 -15.619 1.00 19.94 15 LYS C N 1
ATOM 3347 C CA . LYS C 1 36 ? -41.930 -31.382 -16.274 1.00 20.66 15 LYS C CA 1
ATOM 3348 C C . LYS C 1 36 ? -40.531 -31.994 -16.238 1.00 20.20 15 LYS C C 1
ATOM 3349 O O . LYS C 1 36 ? -40.390 -33.191 -15.983 1.00 20.44 15 LYS C O 1
ATOM 3355 N N . LEU C 1 37 ? -39.514 -31.203 -16.596 1.00 19.79 16 LEU C N 1
ATOM 3356 C CA . LEU C 1 37 ? -38.170 -31.731 -16.789 1.00 19.56 16 LEU C CA 1
ATOM 3357 C C . LEU C 1 37 ? -37.421 -31.850 -15.464 1.00 18.02 16 LEU C C 1
ATOM 3358 O O . LEU C 1 37 ? -36.480 -32.628 -15.373 1.00 19.90 16 LEU C O 1
ATOM 3363 N N . ALA C 1 38 ? -37.908 -31.198 -14.403 1.00 16.29 17 ALA C N 1
ATOM 3364 C CA . ALA C 1 38 ? -37.231 -31.251 -13.116 1.00 17.33 17 ALA C CA 1
ATOM 3365 C C . ALA C 1 38 ? -37.264 -32.664 -12.534 1.00 17.88 17 ALA C C 1
ATOM 3366 O O . ALA C 1 38 ? -36.426 -32.993 -11.700 1.00 19.21 17 ALA C O 1
ATOM 3368 N N . ARG C 1 39 ? -38.244 -33.482 -12.935 1.00 18.13 18 ARG C N 1
ATOM 3369 C CA . ARG C 1 39 ? -38.342 -34.839 -12.413 1.00 19.88 18 ARG C CA 1
ATOM 3370 C C . ARG C 1 39 ? -37.554 -35.809 -13.288 1.00 17.74 18 ARG C C 1
ATOM 3371 O O . ARG C 1 39 ? -37.404 -36.973 -12.916 1.00 19.22 18 ARG C O 1
ATOM 3379 N N . ILE C 1 40 ? -37.067 -35.320 -14.437 1.00 17.55 19 ILE C N 1
ATOM 3380 C CA . ILE C 1 40 ? -36.302 -36.116 -15.386 1.00 16.51 19 ILE C CA 1
ATOM 3381 C C . ILE C 1 40 ? -34.807 -35.873 -15.163 1.00 18.40 19 ILE C C 1
ATOM 3382 O O . ILE C 1 40 ? -34.042 -36.811 -14.968 1.00 18.50 19 ILE C O 1
ATOM 3387 N N . PHE C 1 41 ? -34.368 -34.624 -15.354 1.00 19.34 20 PHE C N 1
ATOM 3388 C CA . PHE C 1 41 ? -32.961 -34.277 -15.243 1.00 17.89 20 PHE C CA 1
ATOM 3389 C C . PHE C 1 41 ? -32.620 -33.947 -13.790 1.00 19.22 20 PHE C C 1
ATOM 3390 O O . PHE C 1 41 ? -33.466 -33.469 -13.029 1.00 18.53 20 PHE C O 1
ATOM 3398 N N . PRO C 1 42 ? -31.352 -34.145 -13.360 1.00 18.83 21 PRO C N 1
ATOM 3399 C CA . PRO C 1 42 ? -30.872 -33.587 -12.102 1.00 20.36 21 PRO C CA 1
ATOM 3400 C C . PRO C 1 42 ? -30.461 -32.124 -12.244 1.00 20.18 21 PRO C C 1
ATOM 3401 O O . PRO C 1 42 ? -29.343 -31.846 -12.667 1.00 21.34 21 PRO C O 1
ATOM 3405 N N . LEU C 1 43 ? -31.445 -31.233 -12.183 1.00 18.60 22 LEU C N 1
ATOM 3406 C CA . LEU C 1 43 ? -31.200 -29.823 -12.462 1.00 17.53 22 LEU C CA 1
ATOM 3407 C C . LEU C 1 43 ? -30.567 -29.155 -11.246 1.00 18.03 22 LEU C C 1
ATOM 3408 O O . LEU C 1 43 ? -31.018 -29.349 -10.115 1.00 18.75 22 LEU C O 1
ATOM 3413 N N . ALA C 1 44 ? -29.650 -28.219 -11.517 1.00 16.86 23 ALA C N 1
ATOM 3414 C CA . ALA C 1 44 ? -29.118 -27.347 -10.484 1.00 17.23 23 ALA C CA 1
ATOM 3415 C C . ALA C 1 44 ? -29.976 -26.093 -10.362 1.00 17.33 23 ALA C C 1
ATOM 3416 O O . ALA C 1 44 ? -29.847 -25.356 -9.374 1.00 18.30 23 ALA C O 1
ATOM 3418 N N . GLY C 1 45 ? -30.747 -25.807 -11.422 1.00 16.42 24 GLY C N 1
ATOM 3419 C CA . GLY C 1 45 ? -31.625 -24.650 -11.469 1.00 15.54 24 GLY C CA 1
ATOM 3420 C C . GLY C 1 45 ? -31.952 -24.206 -12.896 1.00 16.08 24 GLY C C 1
ATOM 3421 O O . GLY C 1 45 ? -31.978 -25.022 -13.819 1.00 17.18 24 GLY C O 1
ATOM 3422 N N . VAL C 1 46 ? -32.229 -22.903 -13.041 1.00 15.84 25 VAL C N 1
ATOM 3423 C CA . VAL C 1 46 ? -32.623 -22.313 -14.315 1.00 15.96 25 VAL C CA 1
ATOM 3424 C C . VAL C 1 46 ? -31.862 -21.004 -14.527 1.00 16.88 25 VAL C C 1
ATOM 3425 O O . VAL C 1 46 ? -31.627 -20.255 -13.575 1.00 17.85 25 VAL C O 1
ATOM 3429 N N . THR C 1 47 ? -31.432 -20.772 -15.777 1.00 16.12 26 THR C N 1
ATOM 3430 C CA . THR C 1 47 ? -30.865 -19.495 -16.170 1.00 16.90 26 THR C CA 1
ATOM 3431 C C . THR C 1 47 ? -31.910 -18.757 -16.994 1.00 16.36 26 THR C C 1
ATOM 3432 O O . THR C 1 47 ? -32.651 -19.378 -17.751 1.00 17.62 26 THR C O 1
ATOM 3436 N N . THR C 1 48 ? -31.900 -17.421 -16.877 1.00 17.09 27 THR C N 1
ATOM 3437 C CA . THR C 1 48 ? -32.650 -16.545 -17.761 1.00 16.75 27 THR C CA 1
ATOM 3438 C C . THR C 1 48 ? -31.713 -15.490 -18.332 1.00 19.32 27 THR C C 1
ATOM 3439 O O . THR C 1 48 ? -30.623 -15.257 -17.809 1.00 19.42 27 THR C O 1
ATOM 3443 N N . ASN C 1 49 ? -32.171 -14.883 -19.424 1.00 18.04 28 ASN C N 1
ATOM 3444 C CA . ASN C 1 49 ? -31.596 -13.655 -19.932 1.00 18.90 28 ASN C CA 1
ATOM 3445 C C . ASN C 1 49 ? -32.744 -12.744 -20.335 1.00 17.65 28 ASN C C 1
ATOM 3446 O O . ASN C 1 49 ? -33.901 -13.136 -20.307 1.00 19.19 28 ASN C O 1
ATOM 3451 N N . PRO C 1 50 ? -32.454 -11.501 -20.762 1.00 18.25 29 PRO C N 1
ATOM 3452 C CA . PRO C 1 50 ? -33.533 -10.554 -20.999 1.00 19.54 29 PRO C CA 1
ATOM 3453 C C . PRO C 1 50 ? -34.492 -11.013 -22.095 1.00 19.52 29 PRO C C 1
ATOM 3454 O O . PRO C 1 50 ? -35.700 -10.807 -21.984 1.00 21.74 29 PRO C O 1
ATOM 3458 N N . SER C 1 51 ? -33.946 -11.602 -23.171 1.00 19.94 30 SER C N 1
ATOM 3459 C CA . SER C 1 51 ? -34.768 -12.084 -24.270 1.00 20.51 30 SER C CA 1
ATOM 3460 C C . SER C 1 51 ? -35.662 -13.240 -23.807 1.00 20.33 30 SER C C 1
ATOM 3461 O O . SER C 1 51 ? -36.819 -13.338 -24.215 1.00 20.84 30 SER C O 1
ATOM 3464 N N . ILE C 1 52 ? -35.084 -14.164 -23.037 1.00 20.93 31 ILE C N 1
ATOM 3465 C CA . ILE C 1 52 ? -35.820 -15.325 -22.554 1.00 19.36 31 ILE C CA 1
ATOM 3466 C C . ILE C 1 52 ? -36.932 -14.873 -21.609 1.00 21.89 31 ILE C C 1
ATOM 3467 O O . ILE C 1 52 ? -38.047 -15.407 -21.652 1.00 20.99 31 ILE C O 1
ATOM 3472 N N . VAL C 1 53 ? -36.642 -13.868 -20.774 1.00 20.15 32 VAL C N 1
ATOM 3473 C CA . VAL C 1 53 ? -37.669 -13.340 -19.887 1.00 22.08 32 VAL C CA 1
ATOM 3474 C C . VAL C 1 53 ? -38.765 -12.685 -20.729 1.00 22.98 32 VAL C C 1
ATOM 3475 O O . VAL C 1 53 ? -39.948 -12.974 -20.552 1.00 22.30 32 VAL C O 1
ATOM 3479 N N . ALA C 1 54 ? -38.369 -11.867 -21.713 1.00 22.97 33 ALA C N 1
ATOM 3480 C CA . ALA C 1 54 ? -39.334 -11.195 -22.575 1.00 25.66 33 ALA C CA 1
ATOM 3481 C C . ALA C 1 54 ? -40.271 -12.201 -23.243 1.00 26.09 33 ALA C C 1
ATOM 3482 O O . ALA C 1 54 ? -41.474 -11.963 -23.343 1.00 30.26 33 ALA C O 1
ATOM 3484 N N . ALA C 1 55 ? -39.714 -13.307 -23.743 1.00 24.97 34 ALA C N 1
ATOM 3485 C CA . ALA C 1 55 ? -40.491 -14.288 -24.485 1.00 26.45 34 ALA C CA 1
ATOM 3486 C C . ALA C 1 55 ? -41.589 -14.874 -23.599 1.00 26.11 34 ALA C C 1
ATOM 3487 O O . ALA C 1 55 ? -42.641 -15.257 -24.098 1.00 27.10 34 ALA C O 1
ATOM 3489 N N . GLY C 1 56 ? -41.329 -14.957 -22.288 1.00 25.05 35 GLY C N 1
ATOM 3490 C CA . GLY C 1 56 ? -42.298 -15.488 -21.341 1.00 26.21 35 GLY C CA 1
ATOM 3491 C C . GLY C 1 56 ? -43.342 -14.458 -20.906 1.00 27.08 35 GLY C C 1
ATOM 3492 O O . GLY C 1 56 ? -44.361 -14.827 -20.324 1.00 28.88 35 GLY C O 1
ATOM 3493 N N . LYS C 1 57 ? -43.053 -13.171 -21.129 1.00 28.57 36 LYS C N 1
ATOM 3494 C CA . LYS C 1 57 ? -43.972 -12.075 -20.837 1.00 33.31 36 LYS C CA 1
ATOM 3495 C C . LYS C 1 57 ? -44.359 -12.009 -19.357 1.00 33.49 36 LYS C C 1
ATOM 3496 O O . LYS C 1 57 ? -45.364 -11.393 -19.019 1.00 40.29 36 LYS C O 1
ATOM 3502 N N . THR C 1 58 ? -43.586 -12.650 -18.477 1.00 31.56 37 THR C N 1
ATOM 3503 C CA . THR C 1 58 ? -43.824 -12.589 -17.041 1.00 33.14 37 THR C CA 1
ATOM 3504 C C . THR C 1 58 ? -42.672 -11.830 -16.391 1.00 32.87 37 THR C C 1
ATOM 3505 O O . THR C 1 58 ? -41.512 -12.197 -16.571 1.00 26.95 37 THR C O 1
ATOM 3509 N N . PRO C 1 59 ? -42.941 -10.749 -15.624 1.00 32.18 38 PRO C N 1
ATOM 3510 C CA . PRO C 1 59 ? -41.882 -10.060 -14.898 1.00 31.06 38 PRO C CA 1
ATOM 3511 C C . PRO C 1 59 ? -41.156 -10.972 -13.912 1.00 28.28 38 PRO C C 1
ATOM 3512 O O . PRO C 1 59 ? -41.712 -11.985 -13.477 1.00 23.56 38 PRO C O 1
ATOM 3516 N N . LEU C 1 60 ? -39.896 -10.618 -13.615 1.00 25.77 39 LEU C N 1
ATOM 3517 C CA . LEU C 1 60 ? -39.004 -11.440 -12.810 1.00 27.35 39 LEU C CA 1
ATOM 3518 C C . LEU C 1 60 ? -39.554 -11.662 -11.401 1.00 26.60 39 LEU C C 1
ATOM 3519 O O . LEU C 1 60 ? -39.255 -12.685 -10.783 1.00 25.13 39 LEU C O 1
ATOM 3524 N N . ASP C 1 61 ? -40.254 -10.666 -10.836 1.00 27.46 40 ASP C N 1
ATOM 3525 C CA . ASP C 1 61 ? -40.702 -10.773 -9.456 1.00 26.76 40 ASP C CA 1
ATOM 3526 C C . ASP C 1 61 ? -41.786 -11.848 -9.319 1.00 25.88 40 ASP C C 1
ATOM 3527 O O . ASP C 1 61 ? -41.998 -12.372 -8.224 1.00 27.54 40 ASP C O 1
ATOM 3532 N N . GLU C 1 62 ? -42.414 -12.224 -10.440 1.00 26.21 41 GLU C N 1
ATOM 3533 C CA . GLU C 1 62 ? -43.304 -13.376 -10.489 1.00 25.52 41 GLU C CA 1
ATOM 3534 C C . GLU C 1 62 ? -42.570 -14.617 -11.007 1.00 25.49 41 GLU C C 1
ATOM 3535 O O . GLU C 1 62 ? -42.771 -15.712 -10.482 1.00 23.80 41 GLU C O 1
ATOM 3541 N N . LEU C 1 63 ? -41.713 -14.444 -12.029 1.00 22.68 42 LEU C N 1
ATOM 3542 C CA . LEU C 1 63 ? -41.106 -15.577 -12.718 1.00 21.81 42 LEU C CA 1
ATOM 3543 C C . LEU C 1 63 ? -40.179 -16.352 -11.780 1.00 21.12 42 LEU C C 1
ATOM 3544 O O . LEU C 1 63 ? -40.178 -17.583 -11.793 1.00 20.48 42 LEU C O 1
ATOM 3549 N N . LEU C 1 64 ? -39.364 -15.631 -11.002 1.00 20.34 43 LEU C N 1
ATOM 3550 C CA . LEU C 1 64 ? -38.306 -16.256 -10.229 1.00 20.63 43 LEU C CA 1
ATOM 3551 C C . LEU C 1 64 ? -38.911 -17.150 -9.144 1.00 22.95 43 LEU C C 1
ATOM 3552 O O . LEU C 1 64 ? -38.536 -18.316 -9.040 1.00 22.10 43 LEU C O 1
ATOM 3557 N N . PRO C 1 65 ? -39.924 -16.704 -8.363 1.00 21.39 44 PRO C N 1
ATOM 3558 C CA . PRO C 1 65 ? -40.580 -17.612 -7.426 1.00 22.58 44 PRO C CA 1
ATOM 3559 C C . PRO C 1 65 ? -41.258 -18.806 -8.104 1.00 22.08 44 PRO C C 1
ATOM 3560 O O . PRO C 1 65 ? -41.221 -19.915 -7.583 1.00 21.45 44 PRO C O 1
ATOM 3564 N N . ALA C 1 66 ? -41.872 -18.576 -9.272 1.00 19.86 45 ALA C N 1
ATOM 3565 C CA . ALA C 1 66 ? -42.522 -19.632 -10.031 1.00 20.06 45 ALA C CA 1
ATOM 3566 C C . ALA C 1 66 ? -41.502 -20.691 -10.450 1.00 19.97 45 ALA C C 1
ATOM 3567 O O . ALA C 1 66 ? -41.786 -21.886 -10.379 1.00 20.24 45 ALA C O 1
ATOM 3569 N N . LEU C 1 67 ? -40.322 -20.256 -10.918 1.00 21.13 46 LEU C N 1
ATOM 3570 C CA . LEU C 1 67 ? -39.290 -21.204 -11.311 1.00 20.29 46 LEU C CA 1
ATOM 3571 C C . LEU C 1 67 ? -38.805 -21.979 -10.087 1.00 21.50 46 LEU C C 1
ATOM 3572 O O . LEU C 1 67 ? -38.570 -23.187 -10.166 1.00 20.72 46 LEU C O 1
ATOM 3577 N N . HIS C 1 68 ? -38.584 -21.260 -8.982 1.00 19.02 47 HIS C N 1
ATOM 3578 C CA . HIS C 1 68 ? -38.170 -21.870 -7.732 1.00 20.73 47 HIS C CA 1
ATOM 3579 C C . HIS C 1 68 ? -39.111 -23.028 -7.387 1.00 23.17 47 HIS C C 1
ATOM 3580 O O . HIS C 1 68 ? -38.660 -24.093 -6.982 1.00 21.08 47 HIS C O 1
ATOM 3587 N N . ASP C 1 69 ? -40.425 -22.792 -7.510 1.00 23.75 48 ASP C N 1
ATOM 3588 C CA . ASP C 1 69 ? -41.428 -23.789 -7.164 1.00 24.36 48 ASP C CA 1
ATOM 3589 C C . ASP C 1 69 ? -41.416 -24.940 -8.169 1.00 24.07 48 ASP C C 1
ATOM 3590 O O . ASP C 1 69 ? -41.541 -26.095 -7.773 1.00 24.17 48 ASP C O 1
ATOM 3595 N N . ALA C 1 70 ? -41.253 -24.622 -9.462 1.00 21.67 49 ALA C N 1
ATOM 3596 C CA . ALA C 1 70 ? -41.203 -25.634 -10.512 1.00 21.84 49 ALA C CA 1
ATOM 3597 C C . ALA C 1 70 ? -40.024 -26.582 -10.293 1.00 21.19 49 ALA C C 1
ATOM 3598 O O . ALA C 1 70 ? -40.097 -27.759 -10.642 1.00 21.55 49 ALA C O 1
ATOM 3600 N N . LEU C 1 71 ? -38.944 -26.079 -9.691 1.00 20.31 50 LEU C N 1
ATOM 3601 C CA . LEU C 1 71 ? -37.765 -26.893 -9.428 1.00 21.25 50 LEU C CA 1
ATOM 3602 C C . LEU C 1 71 ? -37.965 -27.781 -8.201 1.00 19.40 50 LEU C C 1
ATOM 3603 O O . LEU C 1 71 ? -37.094 -28.589 -7.886 1.00 23.01 50 LEU C O 1
ATOM 3608 N N . GLY C 1 72 ? -39.055 -27.565 -7.458 1.00 23.23 51 GLY C N 1
ATOM 3609 C CA . GLY C 1 72 ? -39.307 -28.287 -6.220 1.00 24.10 51 GLY C CA 1
ATOM 3610 C C . GLY C 1 72 ? -38.992 -27.458 -4.972 1.00 26.50 51 GLY C C 1
ATOM 3611 O O . GLY C 1 72 ? -38.757 -28.009 -3.896 1.00 26.89 51 GLY C O 1
ATOM 3612 N N . GLY C 1 73 ? -38.964 -26.129 -5.114 1.00 27.07 52 GLY C N 1
ATOM 3613 C CA . GLY C 1 73 ? -38.620 -25.252 -4.006 1.00 24.87 52 GLY C CA 1
ATOM 3614 C C . GLY C 1 73 ? -37.153 -25.370 -3.606 1.00 26.50 52 GLY C C 1
ATOM 3615 O O . GLY C 1 73 ? -36.819 -25.318 -2.426 1.00 28.70 52 GLY C O 1
ATOM 3616 N N . LYS C 1 74 ? -36.276 -25.383 -4.617 1.00 22.73 53 LYS C N 1
ATOM 3617 C CA . LYS C 1 74 ? -34.844 -25.496 -4.417 1.00 23.54 53 LYS C CA 1
ATOM 3618 C C . LYS C 1 74 ? -34.147 -24.983 -5.679 1.00 23.64 53 LYS C C 1
ATOM 3619 O O . LYS C 1 74 ? -34.827 -24.582 -6.623 1.00 22.90 53 LYS C O 1
ATOM 3625 N N . GLY C 1 75 ? -32.815 -25.096 -5.704 1.00 23.20 54 GLY C N 1
ATOM 3626 C CA . GLY C 1 75 ? -32.034 -24.788 -6.893 1.00 22.54 54 GLY C CA 1
ATOM 3627 C C . GLY C 1 75 ? -31.571 -23.331 -6.929 1.00 23.80 54 GLY C C 1
ATOM 3628 O O . GLY C 1 75 ? -31.910 -22.526 -6.055 1.00 24.25 54 GLY C O 1
ATOM 3629 N N . ARG C 1 76 ? -30.756 -23.034 -7.948 1.00 18.23 55 ARG C N 1
ATOM 3630 C CA . ARG C 1 76 ? -30.096 -21.752 -8.122 1.00 17.83 55 ARG C CA 1
ATOM 3631 C C . ARG C 1 76 ? -30.636 -21.114 -9.394 1.00 19.42 55 ARG C C 1
ATOM 3632 O O . ARG C 1 76 ? -30.725 -21.785 -10.425 1.00 19.68 55 ARG C O 1
ATOM 3640 N N . LEU C 1 77 ? -31.023 -19.838 -9.302 1.00 17.66 56 LEU C N 1
ATOM 3641 C CA . LEU C 1 77 ? -31.545 -19.103 -10.440 1.00 18.25 56 LEU C CA 1
ATOM 3642 C C . LEU C 1 77 ? -30.566 -18.000 -10.837 1.00 18.21 56 LEU C C 1
ATOM 3643 O O . LEU C 1 77 ? -29.791 -17.514 -10.007 1.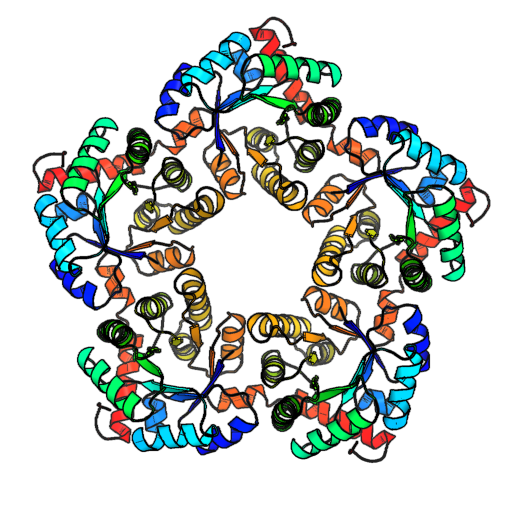00 17.84 56 LEU C O 1
ATOM 3648 N N . PHE C 1 78 ? -30.580 -17.674 -12.136 1.00 16.81 57 PHE C N 1
ATOM 3649 C CA . PHE C 1 78 ? -29.747 -16.616 -12.691 1.00 16.17 57 PHE C CA 1
ATOM 3650 C C . PHE C 1 78 ? -30.629 -15.612 -13.428 1.00 15.43 57 PHE C C 1
ATOM 3651 O O . PHE C 1 78 ? -31.475 -15.986 -14.227 1.00 17.73 57 PHE C O 1
ATOM 3659 N N . ALA C 1 79 ? -30.363 -14.325 -13.204 1.00 16.18 58 ALA C N 1
ATOM 3660 C CA . ALA C 1 79 ? -31.053 -13.265 -13.910 1.00 16.37 58 ALA C CA 1
ATOM 3661 C C . ALA C 1 79 ? -30.081 -12.113 -14.148 1.00 16.98 58 ALA C C 1
ATOM 3662 O O . ALA C 1 79 ? -29.195 -11.866 -13.324 1.00 17.19 58 ALA C O 1
ATOM 3664 N N . GLN C 1 80 ? -30.346 -11.365 -15.222 1.00 18.06 59 GLN C N 1
ATOM 3665 C CA . GLN C 1 80 ? -29.400 -10.401 -15.764 1.00 17.83 59 GLN C CA 1
ATOM 3666 C C . GLN C 1 80 ? -29.843 -8.982 -15.430 1.00 19.66 59 GLN C C 1
ATOM 3667 O O . GLN C 1 80 ? -31.009 -8.645 -15.618 1.00 18.11 59 GLN C O 1
ATOM 3673 N N . VAL C 1 81 ? -28.864 -8.137 -15.072 1.00 19.10 60 VAL C N 1
ATOM 3674 C CA . VAL C 1 81 ? -29.097 -6.708 -14.911 1.00 20.70 60 VAL C CA 1
ATOM 3675 C C . VAL C 1 81 ? -29.459 -6.091 -16.264 1.00 20.89 60 VAL C C 1
ATOM 3676 O O . VAL C 1 81 ? -29.148 -6.633 -17.324 1.00 22.17 60 VAL C O 1
ATOM 3680 N N . MET C 1 82 ? -30.133 -4.932 -16.221 1.00 21.64 61 MET C N 1
ATOM 3681 C CA . MET C 1 82 ? -30.551 -4.245 -17.429 1.00 22.04 61 MET C CA 1
ATOM 3682 C C . MET C 1 82 ? -29.932 -2.847 -17.523 1.00 21.38 61 MET C C 1
ATOM 3683 O O . MET C 1 82 ? -29.831 -2.307 -18.622 1.00 23.16 61 MET C O 1
ATOM 3688 N N . ALA 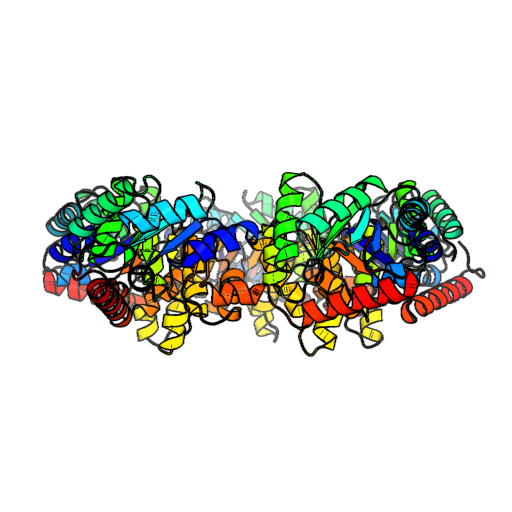C 1 83 ? -29.400 -2.328 -16.412 1.00 24.02 62 ALA C N 1
ATOM 3689 C CA . ALA C 1 83 ? -28.790 -0.999 -16.393 1.00 24.49 62 ALA C CA 1
ATOM 3690 C C . ALA C 1 83 ? -27.522 -0.974 -17.253 1.00 26.07 62 ALA C C 1
ATOM 3691 O O . ALA C 1 83 ? -26.891 -2.013 -17.451 1.00 25.07 62 ALA C O 1
ATOM 3693 N N . THR C 1 84 ? -27.073 0.229 -17.650 1.00 26.81 63 THR C N 1
ATOM 3694 C CA . THR C 1 84 ? -25.877 0.364 -18.483 1.00 28.27 63 THR C CA 1
ATOM 3695 C C . THR C 1 84 ? -24.740 1.096 -17.771 1.00 26.14 63 THR C C 1
ATOM 3696 O O . THR C 1 84 ? -23.643 1.197 -18.320 1.00 29.83 63 THR C O 1
ATOM 3700 N N . THR C 1 85 ? -24.985 1.612 -16.569 1.00 24.14 64 THR C N 1
ATOM 3701 C CA . THR C 1 85 ? -23.910 2.133 -15.735 1.00 22.77 64 THR C CA 1
ATOM 3702 C C . THR C 1 85 ? -23.640 1.136 -14.615 1.00 23.15 64 THR C C 1
ATOM 3703 O O . THR C 1 85 ? -24.547 0.414 -14.215 1.00 23.54 64 THR C O 1
ATOM 3707 N N . ALA C 1 86 ? -22.404 1.103 -14.104 1.00 23.16 65 ALA C N 1
ATOM 3708 C CA . ALA C 1 86 ? -22.063 0.189 -13.023 1.00 23.21 65 ALA C CA 1
ATOM 3709 C C . ALA C 1 86 ? -22.982 0.414 -11.815 1.00 25.06 65 ALA C C 1
ATOM 3710 O O . ALA C 1 86 ? -23.486 -0.533 -11.208 1.00 22.74 65 ALA C O 1
ATOM 3712 N N . GLU C 1 87 ? -23.203 1.682 -11.458 1.00 26.71 66 GLU C N 1
ATOM 3713 C CA . GLU C 1 87 ? -23.990 2.021 -10.283 1.00 26.87 66 GLU C CA 1
ATOM 3714 C C . GLU C 1 87 ? -25.419 1.514 -10.477 1.00 24.47 66 GLU C C 1
ATOM 3715 O O . GLU C 1 87 ? -26.010 0.961 -9.554 1.00 26.57 66 GLU C O 1
ATOM 3721 N N . GLY C 1 88 ? -25.943 1.668 -11.696 1.00 25.00 67 GLY C N 1
ATOM 3722 C CA . GLY C 1 88 ? -27.258 1.166 -12.056 1.00 25.06 67 GLY C CA 1
ATOM 3723 C C . GLY C 1 88 ? -27.320 -0.355 -11.946 1.00 24.43 67 GLY C C 1
ATOM 3724 O O . GLY C 1 88 ? -28.345 -0.928 -11.572 1.00 22.18 67 GLY C O 1
ATOM 3725 N N . MET C 1 89 ? -26.238 -1.012 -12.358 1.00 23.04 68 MET C N 1
ATOM 3726 C CA . MET C 1 89 ? -26.204 -2.465 -12.371 1.00 21.77 68 MET C CA 1
ATOM 3727 C C . MET C 1 89 ? -26.180 -3.017 -10.950 1.00 22.06 68 MET C C 1
ATOM 3728 O O . MET C 1 89 ? -26.757 -4.066 -10.710 1.00 21.22 68 MET C O 1
ATOM 3733 N N . VAL C 1 90 ? -25.469 -2.342 -10.036 1.00 21.63 69 VAL C N 1
ATOM 3734 C CA . VAL C 1 90 ? -25.416 -2.749 -8.642 1.00 23.34 69 VAL C CA 1
ATOM 3735 C C . VAL C 1 90 ? -26.819 -2.641 -8.045 1.00 25.08 69 VAL C C 1
ATOM 3736 O O . VAL C 1 90 ? -27.207 -3.476 -7.228 1.00 24.83 69 VAL C O 1
ATOM 3740 N N . GLU C 1 91 ? -27.563 -1.600 -8.438 1.00 27.93 70 GLU C N 1
ATOM 3741 C CA . GLU C 1 91 ? -28.918 -1.402 -7.931 1.00 29.30 70 GLU C CA 1
ATOM 3742 C C . GLU C 1 91 ? -29.810 -2.536 -8.420 1.00 27.30 70 GLU C C 1
ATOM 3743 O O . GLU C 1 91 ? -30.652 -3.012 -7.665 1.00 23.65 70 GLU C O 1
ATOM 3749 N N . ASP C 1 92 ? -29.649 -2.907 -9.702 1.00 25.12 71 ASP C N 1
ATOM 3750 C CA . ASP C 1 92 ? -30.381 -4.026 -10.283 1.00 25.01 71 ASP C CA 1
ATOM 3751 C C . ASP C 1 92 ? -30.066 -5.304 -9.514 1.00 24.71 71 ASP C C 1
ATOM 3752 O O . ASP C 1 92 ? -30.961 -6.084 -9.198 1.00 22.86 71 ASP C O 1
ATOM 3757 N N . ALA C 1 93 ? -28.782 -5.510 -9.235 1.00 22.46 72 ALA C N 1
ATOM 3758 C CA . ALA C 1 93 ? -28.321 -6.703 -8.540 1.00 20.73 72 ALA C CA 1
ATOM 3759 C C . ALA C 1 93 ? -29.047 -6.839 -7.199 1.00 22.40 72 ALA C C 1
ATOM 3760 O O . ALA C 1 93 ? -29.534 -7.912 -6.855 1.00 22.27 72 ALA C O 1
ATOM 3762 N N . ARG C 1 94 ? -29.030 -5.775 -6.394 1.00 23.27 73 ARG C N 1
ATOM 3763 C CA . ARG C 1 94 ? -29.617 -5.863 -5.063 1.00 23.60 73 ARG C CA 1
ATOM 3764 C C . ARG C 1 94 ? -31.098 -6.221 -5.169 1.00 26.21 73 ARG C C 1
ATOM 3765 O O . ARG C 1 94 ? -31.619 -7.010 -4.372 1.00 24.21 73 ARG C O 1
ATOM 3773 N N . LYS C 1 95 ? -31.766 -5.618 -6.158 1.00 22.44 74 LYS C N 1
ATOM 3774 C CA . LYS C 1 95 ? -33.181 -5.847 -6.386 1.00 26.78 74 LYS C CA 1
ATOM 3775 C C . LYS C 1 95 ? -33.433 -7.319 -6.722 1.00 26.68 74 LYS C C 1
ATOM 3776 O O . LYS C 1 95 ? -34.361 -7.947 -6.204 1.00 24.25 74 LYS C O 1
ATOM 3782 N N . LEU C 1 96 ? -32.585 -7.892 -7.582 1.00 23.81 75 LEU C N 1
ATOM 3783 C CA . LEU C 1 96 ? -32.789 -9.271 -7.996 1.00 22.02 75 LEU C CA 1
ATOM 3784 C C . LEU C 1 96 ? -32.592 -10.210 -6.806 1.00 22.03 75 LEU C C 1
ATOM 3785 O O . LEU C 1 96 ? -33.326 -11.183 -6.649 1.00 22.83 75 LEU C O 1
ATOM 3790 N N . ARG C 1 97 ? -31.547 -9.947 -6.018 1.00 21.48 76 ARG C N 1
ATOM 3791 C CA . ARG C 1 97 ? -31.184 -10.778 -4.879 1.00 22.29 76 ARG C CA 1
ATOM 3792 C C . ARG C 1 97 ? -32.333 -10.849 -3.877 1.00 23.61 76 ARG C C 1
ATOM 3793 O O . ARG C 1 97 ? -32.505 -11.865 -3.202 1.00 26.11 76 ARG C O 1
ATOM 3801 N N . ALA C 1 98 ? -33.108 -9.768 -3.808 1.00 24.37 77 ALA C N 1
ATOM 3802 C CA . ALA C 1 98 ? -34.149 -9.659 -2.796 1.00 26.10 77 ALA C CA 1
ATOM 3803 C C . ALA C 1 98 ? -35.368 -10.494 -3.197 1.00 25.80 77 ALA C C 1
ATOM 3804 O O . ALA C 1 98 ? -36.188 -10.809 -2.333 1.00 23.74 77 ALA C O 1
ATOM 3806 N N . ILE C 1 99 ? -35.480 -10.856 -4.491 1.00 24.19 78 ILE C N 1
ATOM 3807 C CA . ILE C 1 99 ? -36.646 -11.580 -4.989 1.00 25.11 78 ILE C CA 1
ATOM 3808 C C . ILE C 1 99 ? -36.595 -13.043 -4.550 1.00 26.13 78 ILE C C 1
ATOM 3809 O O . ILE C 1 99 ? -37.629 -13.636 -4.240 1.00 23.17 78 ILE C O 1
ATOM 3814 N N . ILE C 1 100 ? -35.396 -13.625 -4.525 1.00 21.23 79 ILE C N 1
ATOM 3815 C CA . ILE C 1 100 ? -35.256 -15.040 -4.241 1.00 22.39 79 ILE C CA 1
ATOM 3816 C C . ILE C 1 100 ? -33.841 -15.282 -3.723 1.00 24.83 79 ILE C C 1
ATOM 3817 O O . ILE C 1 100 ? -32.925 -14.571 -4.127 1.00 28.05 79 ILE C O 1
ATOM 3822 N N . ASN C 1 101 ? -33.666 -16.232 -2.786 1.00 26.40 80 ASN C N 1
ATOM 3823 C CA . ASN C 1 101 ? -32.402 -16.372 -2.065 1.00 25.75 80 ASN C CA 1
ATOM 3824 C C . ASN C 1 101 ? -31.256 -16.739 -3.016 1.00 25.55 80 ASN C C 1
ATOM 3825 O O . ASN C 1 101 ? -30.239 -16.047 -3.055 1.00 28.97 80 ASN C O 1
ATOM 3830 N N . ASP C 1 102 ? -31.342 -17.926 -3.622 1.00 23.74 81 ASP C N 1
ATOM 3831 C CA . ASP C 1 102 ? -30.224 -18.515 -4.347 1.00 25.81 81 ASP C CA 1
ATOM 3832 C C . ASP C 1 102 ? -30.241 -17.963 -5.768 1.00 25.83 81 ASP C C 1
ATOM 3833 O O . ASP C 1 102 ? -30.780 -18.598 -6.672 1.00 24.71 81 ASP C O 1
ATOM 3838 N N . LEU C 1 103 ? -29.713 -16.744 -5.914 1.00 22.25 82 LEU C N 1
ATOM 3839 C CA . LEU C 1 103 ? -29.813 -15.963 -7.141 1.00 22.78 82 LEU C CA 1
ATOM 3840 C C . LEU C 1 103 ? -28.431 -15.402 -7.469 1.00 21.29 82 LEU C C 1
ATOM 3841 O O . LEU C 1 103 ? -27.801 -14.734 -6.656 1.00 21.46 82 LEU C O 1
ATOM 3846 N N . VAL C 1 104 ? -27.925 -15.759 -8.646 1.00 19.23 83 VAL C N 1
ATOM 3847 C CA . VAL C 1 104 ? -26.664 -15.226 -9.118 1.00 18.16 83 VAL C CA 1
ATOM 3848 C C . VAL C 1 104 ? -26.979 -14.203 -10.202 1.00 17.61 83 VAL C C 1
ATOM 3849 O O . VAL C 1 104 ? -27.831 -14.451 -11.053 1.00 18.98 83 VAL C O 1
ATOM 3853 N N . VAL C 1 105 ? -26.346 -13.023 -10.101 1.00 16.62 84 VAL C N 1
ATOM 3854 C CA . VAL C 1 105 ? -26.650 -11.891 -10.958 1.00 17.14 84 VAL C CA 1
ATOM 3855 C C . VAL C 1 105 ? -25.756 -11.942 -12.194 1.00 18.65 84 VAL C C 1
ATOM 3856 O O . VAL C 1 105 ? -24.532 -11.944 -12.070 1.00 17.53 84 VAL C O 1
ATOM 3860 N N . LYS C 1 106 ? -26.393 -11.957 -13.368 1.00 17.75 85 LYS C N 1
ATOM 3861 C CA . LYS C 1 106 ? -25.686 -11.931 -14.642 1.00 17.71 85 LYS C CA 1
ATOM 3862 C C . LYS C 1 106 ? -25.404 -10.486 -15.042 1.00 17.82 85 LYS C C 1
ATOM 3863 O O . LYS C 1 106 ? -26.314 -9.647 -15.066 1.00 16.45 85 LYS C O 1
ATOM 3869 N N . VAL C 1 107 ? -24.121 -10.213 -15.322 1.00 16.78 86 VAL C N 1
ATOM 3870 C CA . VAL C 1 107 ? -23.654 -8.874 -15.660 1.00 16.51 86 VAL C CA 1
ATOM 3871 C C . VAL C 1 107 ? -22.930 -8.969 -17.000 1.00 16.52 86 VAL C C 1
ATOM 3872 O O . VAL C 1 107 ? -22.028 -9.789 -17.143 1.00 16.98 86 VAL C O 1
ATOM 3876 N N . PRO C 1 108 ? -23.335 -8.204 -18.035 1.00 16.93 87 PRO C N 1
ATOM 3877 C CA . PRO C 1 108 ? -22.635 -8.257 -19.315 1.00 17.44 87 PRO C CA 1
ATOM 3878 C C . PRO C 1 108 ? -21.193 -7.788 -19.163 1.00 15.98 87 PRO C C 1
ATOM 3879 O O . PRO C 1 108 ? -20.920 -6.858 -18.420 1.00 16.42 87 PRO C O 1
ATOM 3883 N N . VAL C 1 109 ? -20.257 -8.499 -19.778 1.00 16.25 88 VAL C N 1
ATOM 3884 C CA . VAL C 1 109 ? -18.854 -8.174 -19.583 1.00 15.77 88 VAL C CA 1
ATOM 3885 C C . VAL C 1 109 ? -18.475 -7.081 -20.581 1.00 15.96 88 VAL C C 1
ATOM 3886 O O . VAL C 1 109 ? -17.925 -7.326 -21.657 1.00 16.80 88 VAL C O 1
ATOM 3890 N N . THR C 1 110 ? -18.842 -5.862 -20.187 1.00 15.66 89 THR C N 1
ATOM 3891 C CA . THR C 1 110 ? -18.556 -4.623 -20.896 1.00 18.79 89 THR C CA 1
ATOM 3892 C C . THR C 1 110 ? -17.687 -3.770 -19.978 1.00 17.63 89 THR C C 1
ATOM 3893 O O . THR C 1 110 ? -17.370 -4.202 -18.874 1.00 16.69 89 THR C O 1
ATOM 3897 N N . VAL C 1 111 ? -17.362 -2.538 -20.399 1.00 17.36 90 VAL C N 1
ATOM 3898 C CA . VAL C 1 111 ? -16.611 -1.618 -19.556 1.00 17.63 90 VAL C CA 1
ATOM 3899 C C . VAL C 1 111 ? -17.338 -1.402 -18.222 1.00 16.00 90 VAL C C 1
ATOM 3900 O O . VAL C 1 111 ? -16.781 -1.600 -17.142 1.00 17.14 90 VAL C O 1
ATOM 3904 N N . GLU C 1 112 ? -18.608 -1.005 -18.286 1.00 18.24 91 GLU C N 1
ATOM 3905 C CA . GLU C 1 112 ? -19.366 -0.762 -17.065 1.00 20.20 91 GLU C CA 1
ATOM 3906 C C . GLU C 1 112 ? -19.658 -2.066 -16.326 1.00 18.79 91 GLU C C 1
ATOM 3907 O O . GLU C 1 112 ? -19.673 -2.095 -15.096 1.00 18.43 91 GLU C O 1
ATOM 3913 N N . GLY C 1 113 ? -19.872 -3.157 -17.068 1.00 17.34 92 GLY C N 1
ATOM 3914 C CA . GLY C 1 113 ? -20.133 -4.452 -16.459 1.00 16.64 92 GLY C CA 1
ATOM 3915 C C . GLY C 1 113 ? -18.971 -4.914 -15.585 1.00 18.30 92 GLY C C 1
ATOM 3916 O O . GLY C 1 113 ? -19.162 -5.384 -14.468 1.00 17.01 92 GLY C O 1
ATOM 3917 N N . LEU C 1 114 ? -17.736 -4.748 -16.076 1.00 16.91 93 LEU C N 1
ATOM 3918 C CA . LEU C 1 114 ? -16.578 -5.140 -15.289 1.00 18.57 93 LEU C CA 1
ATOM 3919 C C . LEU C 1 114 ? -16.516 -4.315 -14.004 1.00 18.20 93 LEU C C 1
ATOM 3920 O O . LEU C 1 114 ? -16.179 -4.832 -12.937 1.00 20.52 93 LEU C O 1
ATOM 3925 N N . ALA C 1 115 ? -16.769 -3.006 -14.122 1.00 18.56 94 ALA C N 1
ATOM 3926 C CA . ALA C 1 115 ? -16.762 -2.126 -12.968 1.00 18.55 94 ALA C CA 1
ATOM 3927 C C . ALA C 1 115 ? -17.791 -2.612 -11.948 1.00 18.33 94 ALA C C 1
ATOM 3928 O O . ALA C 1 115 ? -17.504 -2.653 -10.755 1.00 19.19 94 ALA C O 1
ATOM 3930 N N . ALA C 1 116 ? -18.980 -2.982 -12.435 1.00 17.87 95 ALA C N 1
ATOM 3931 C CA . ALA C 1 116 ? -20.050 -3.473 -11.569 1.00 17.80 95 ALA C CA 1
ATOM 3932 C C . ALA C 1 116 ? -19.654 -4.801 -10.912 1.00 20.35 95 ALA C C 1
ATOM 3933 O O . ALA C 1 116 ? -19.904 -5.012 -9.726 1.00 20.10 95 ALA C O 1
ATOM 3935 N N . ILE C 1 117 ? -19.002 -5.698 -11.664 1.00 17.33 96 ILE C N 1
ATOM 3936 C CA . ILE C 1 117 ? -18.586 -6.978 -11.103 1.00 18.13 96 ILE C CA 1
ATOM 3937 C C . ILE C 1 117 ? -17.615 -6.757 -9.936 1.00 20.16 96 ILE C C 1
ATOM 3938 O O . ILE C 1 117 ? -17.751 -7.401 -8.895 1.00 19.20 96 ILE C O 1
ATOM 3943 N N . LYS C 1 118 ? -16.701 -5.781 -10.042 1.00 20.31 97 LYS C N 1
ATOM 3944 C CA . LYS C 1 118 ? -15.779 -5.509 -8.943 1.00 20.48 97 LYS C CA 1
ATOM 3945 C C . LYS C 1 118 ? -16.565 -5.076 -7.704 1.00 18.80 97 LYS C C 1
ATOM 3946 O O . LYS C 1 118 ? -16.260 -5.511 -6.597 1.00 22.10 97 LYS C O 1
ATOM 3952 N N . MET C 1 119 ? -17.498 -4.139 -7.902 1.00 19.94 98 MET C N 1
ATOM 3953 C CA . MET C 1 119 ? -18.294 -3.569 -6.825 1.00 21.52 98 MET C CA 1
ATOM 3954 C C . MET C 1 119 ? -19.120 -4.663 -6.151 1.00 22.84 98 MET C C 1
ATOM 3955 O O . MET C 1 119 ? -19.284 -4.652 -4.931 1.00 21.83 98 MET C O 1
ATOM 3960 N N . LEU C 1 120 ? -19.620 -5.617 -6.949 1.00 21.41 99 LEU C N 1
ATOM 3961 C CA . LEU C 1 120 ? -20.504 -6.651 -6.437 1.00 21.46 99 LEU C CA 1
ATOM 3962 C C . LEU C 1 120 ? -19.699 -7.687 -5.655 1.00 24.36 99 LEU C C 1
ATOM 3963 O O . LEU C 1 120 ? -20.182 -8.180 -4.636 1.00 23.72 99 LEU C O 1
ATOM 3968 N N . LYS C 1 121 ? -18.421 -7.878 -6.033 1.00 21.90 100 LYS C N 1
ATOM 3969 C CA . LYS C 1 121 ? -17.496 -8.721 -5.294 1.00 24.51 100 LYS C CA 1
ATOM 3970 C C . LYS C 1 121 ? -17.305 -8.139 -3.894 1.00 24.24 100 LYS C C 1
ATOM 3971 O O . LYS C 1 121 ? -17.311 -8.861 -2.900 1.00 25.70 100 LYS C O 1
ATOM 3977 N N . ALA C 1 122 ? -17.176 -6.815 -3.826 1.00 25.47 101 ALA C N 1
ATOM 3978 C CA . ALA C 1 122 ? -16.863 -6.169 -2.561 1.00 25.87 101 ALA C CA 1
ATOM 3979 C C . ALA C 1 122 ? -18.088 -6.192 -1.647 1.00 30.98 101 ALA C C 1
ATOM 3980 O O . ALA C 1 122 ? -17.946 -6.200 -0.429 1.00 29.59 101 ALA C O 1
ATOM 3982 N N . GLU C 1 123 ? -19.281 -6.255 -2.252 1.00 29.52 102 GLU C N 1
ATOM 3983 C CA . GLU C 1 123 ? -20.535 -6.323 -1.511 1.00 35.57 102 GLU C CA 1
ATOM 3984 C C . GLU C 1 123 ? -20.895 -7.758 -1.133 1.00 33.20 102 GLU C C 1
ATOM 3985 O O . GLU C 1 123 ? -21.790 -7.959 -0.319 1.00 33.14 102 GLU C O 1
ATOM 3991 N N . GLY C 1 124 ? -20.306 -8.743 -1.819 1.00 27.66 103 GLY C N 1
ATOM 3992 C CA . GLY C 1 124 ? -20.561 -10.150 -1.530 1.00 27.84 103 GLY C CA 1
ATOM 3993 C C . GLY C 1 124 ? -21.811 -10.672 -2.244 1.00 26.37 103 GLY C C 1
ATOM 3994 O O . GLY C 1 124 ? -22.450 -11.622 -1.796 1.00 25.97 103 GLY C O 1
ATOM 3995 N N . ILE C 1 125 ? -22.133 -10.072 -3.389 1.00 23.85 104 ILE C N 1
ATOM 3996 C CA . ILE C 1 125 ? -23.214 -10.550 -4.227 1.00 22.12 104 ILE C CA 1
ATOM 3997 C C . ILE C 1 125 ? -22.615 -11.384 -5.353 1.00 23.71 104 ILE C C 1
ATOM 3998 O O . ILE C 1 125 ? -21.820 -10.873 -6.127 1.00 22.00 104 ILE C O 1
ATOM 4003 N N . PRO C 1 126 ? -22.966 -12.683 -5.475 1.00 22.88 105 PRO C N 1
ATOM 4004 C CA . PRO C 1 126 ? -22.401 -13.537 -6.517 1.00 21.89 105 PRO C CA 1
ATOM 4005 C C . PRO C 1 126 ? -22.808 -13.111 -7.923 1.00 20.45 105 PRO C C 1
ATOM 4006 O O . PRO C 1 126 ? -23.954 -12.715 -8.145 1.00 19.56 105 PRO C O 1
ATOM 4010 N N . THR C 1 127 ? -21.845 -13.147 -8.854 1.00 16.99 106 THR C N 1
ATOM 4011 C CA . THR C 1 127 ? -22.110 -12.722 -10.221 1.00 18.47 106 THR C CA 1
ATOM 4012 C C . THR C 1 127 ? -21.666 -13.772 -11.225 1.00 16.77 106 THR C C 1
ATOM 4013 O O . THR C 1 127 ? -20.840 -14.651 -10.954 1.00 17.27 106 THR C O 1
ATOM 4017 N N . LEU C 1 128 ? -22.253 -13.628 -12.415 1.00 15.94 107 LEU C N 1
ATOM 4018 C CA . LEU C 1 128 ? -21.865 -14.364 -13.607 1.00 15.05 107 LEU C CA 1
ATOM 4019 C C . LEU C 1 128 ? -21.584 -13.318 -14.680 1.00 14.37 107 LEU C C 1
ATOM 4020 O O . LEU C 1 128 ? -22.358 -12.377 -14.841 1.00 14.85 107 LEU C O 1
ATOM 4025 N N . GLY C 1 129 ? -20.448 -13.455 -15.364 1.00 16.32 108 GLY C N 1
ATOM 4026 C CA . GLY C 1 129 ? -20.109 -12.552 -16.455 1.00 16.06 108 GLY C CA 1
ATOM 4027 C C . GLY C 1 129 ? -20.642 -13.084 -17.781 1.00 15.68 108 GLY C C 1
ATOM 4028 O O . GLY C 1 129 ? -20.307 -14.201 -18.177 1.00 16.19 108 GLY C O 1
ATOM 4029 N N . THR C 1 130 ? -21.612 -12.374 -18.360 1.00 14.25 109 THR C N 1
ATOM 4030 C CA . THR C 1 130 ? -22.371 -12.899 -19.481 1.00 14.87 109 THR C CA 1
ATOM 4031 C C . THR C 1 130 ? -22.031 -12.130 -20.754 1.00 16.16 109 THR C C 1
ATOM 4032 O O . THR C 1 130 ? -21.228 -11.196 -20.728 1.00 16.02 109 THR C O 1
ATOM 4036 N N . ALA C 1 131 ? -22.626 -12.564 -21.867 1.00 16.92 110 ALA C N 1
ATOM 4037 C CA . ALA C 1 131 ? -22.365 -11.986 -23.181 1.00 17.13 110 ALA C CA 1
ATOM 4038 C C . ALA C 1 131 ? -20.871 -12.060 -23.501 1.00 14.77 110 ALA C C 1
ATOM 4039 O O . ALA C 1 131 ? -20.259 -11.107 -23.976 1.00 16.59 110 ALA C O 1
ATOM 4041 N N . VAL C 1 132 ? -20.279 -13.220 -23.239 1.00 14.87 111 VAL C N 1
ATOM 4042 C CA . VAL C 1 132 ? -18.865 -13.415 -23.493 1.00 13.98 111 VAL C CA 1
ATOM 4043 C C . VAL C 1 132 ? -18.719 -14.045 -24.873 1.00 14.39 111 VAL C C 1
ATOM 4044 O O . VAL C 1 132 ? -19.213 -15.155 -25.136 1.00 15.26 111 VAL C O 1
ATOM 4048 N N . TYR C 1 133 ? -17.907 -13.368 -25.697 1.00 14.34 112 TYR C N 1
ATOM 4049 C CA . TYR C 1 133 ? -17.651 -13.767 -27.069 1.00 13.70 112 TYR C CA 1
ATOM 4050 C C . TYR C 1 133 ? -16.167 -14.021 -27.312 1.00 14.64 112 TYR C C 1
ATOM 4051 O O . TYR C 1 133 ? -15.772 -14.321 -28.440 1.00 14.63 112 TYR C O 1
ATOM 4060 N N . GLY C 1 134 ? -15.343 -13.870 -26.268 1.00 14.76 113 GLY C N 1
ATOM 4061 C CA . GLY C 1 134 ? -13.928 -14.175 -26.353 1.00 13.73 113 GLY C CA 1
ATOM 4062 C C . GLY C 1 134 ? -13.349 -14.542 -24.990 1.00 14.89 113 GLY C C 1
ATOM 4063 O O . GLY C 1 134 ? -13.906 -14.182 -23.954 1.00 13.68 113 GLY C O 1
ATOM 4064 N N . ALA C 1 135 ? -12.254 -15.313 -25.025 1.00 14.51 114 ALA C N 1
ATOM 4065 C CA . ALA C 1 135 ? -11.725 -15.926 -23.815 1.00 14.81 114 ALA C CA 1
ATOM 4066 C C . ALA C 1 135 ? -11.170 -14.868 -22.859 1.00 13.53 114 ALA C C 1
ATOM 4067 O O . ALA C 1 135 ? -11.371 -14.974 -21.649 1.00 12.67 114 ALA C O 1
ATOM 4069 N N . ALA C 1 136 ? -10.420 -13.890 -23.389 1.00 13.96 115 ALA C N 1
ATOM 4070 C CA . ALA C 1 136 ? -9.783 -12.891 -22.542 1.00 14.47 115 ALA C CA 1
ATOM 4071 C C . ALA C 1 136 ? -10.830 -12.035 -21.832 1.00 13.90 115 ALA C C 1
ATOM 4072 O O . ALA C 1 136 ? -10.711 -11.818 -20.627 1.00 14.20 115 ALA C O 1
ATOM 4074 N N . GLN C 1 137 ? -11.868 -11.619 -22.569 1.00 14.20 116 GLN C N 1
ATOM 4075 C CA . GLN C 1 137 ? -13.026 -10.935 -22.002 1.00 13.87 116 GLN C CA 1
ATOM 4076 C C . GLN C 1 137 ? -13.616 -11.740 -20.849 1.00 13.45 116 GLN C C 1
ATOM 4077 O O . GLN C 1 137 ? -13.836 -11.200 -19.760 1.00 14.65 116 GLN C O 1
ATOM 4083 N N . GLY C 1 138 ? -13.801 -13.049 -21.075 1.00 14.54 117 GLY C N 1
ATOM 4084 C CA . GLY C 1 138 ? -14.341 -13.933 -20.058 1.00 13.37 117 GLY C CA 1
ATOM 4085 C C . GLY C 1 138 ? -13.446 -13.980 -18.823 1.00 13.42 117 GLY C C 1
ATOM 4086 O O . GLY C 1 138 ? -13.916 -13.812 -17.704 1.00 15.45 117 GLY C O 1
ATOM 4087 N N . MET C 1 139 ? -12.146 -14.191 -19.037 1.00 13.78 118 MET C N 1
ATOM 4088 C CA . MET C 1 139 ? -11.190 -14.243 -17.944 1.00 13.35 118 MET C CA 1
ATOM 4089 C C . MET C 1 139 ? -11.251 -12.973 -17.090 1.00 13.99 118 MET C C 1
ATOM 4090 O O . MET C 1 139 ? -11.158 -13.045 -15.862 1.00 13.84 118 MET C O 1
ATOM 4095 N N . LEU C 1 140 ? -11.280 -11.802 -17.740 1.00 13.89 119 LEU C N 1
ATOM 4096 C CA . LEU C 1 140 ? -11.306 -10.537 -17.025 1.00 13.70 119 LEU C CA 1
ATOM 4097 C C . LEU C 1 140 ? -12.480 -10.493 -16.049 1.00 13.83 119 LEU C C 1
ATOM 4098 O O . LEU C 1 140 ? -12.282 -10.103 -14.900 1.00 15.63 119 LEU C O 1
ATOM 4103 N N . SER C 1 141 ? -13.645 -11.032 -16.451 1.00 14.85 120 SER C N 1
ATOM 4104 C CA . SER C 1 141 ? -14.825 -11.007 -15.589 1.00 14.67 120 SER C CA 1
ATOM 4105 C C . SER C 1 141 ? -14.602 -11.869 -14.342 1.00 14.77 120 SER C C 1
ATOM 4106 O O . SER C 1 141 ? -14.981 -11.473 -13.236 1.00 15.08 120 SER C O 1
ATOM 4109 N N . ALA C 1 142 ? -13.896 -12.998 -14.510 1.00 14.98 121 ALA C N 1
ATOM 4110 C CA . ALA C 1 142 ? -13.566 -13.868 -13.388 1.00 14.58 121 ALA C CA 1
ATOM 4111 C C . ALA C 1 142 ? -12.573 -13.173 -12.446 1.00 16.66 121 ALA C C 1
ATOM 4112 O O . ALA C 1 142 ? -12.734 -13.207 -11.223 1.00 16.09 121 ALA C O 1
ATOM 4114 N N . LEU C 1 143 ? -11.556 -12.514 -13.012 1.00 15.49 122 LEU C N 1
ATOM 4115 C CA . LEU C 1 143 ? -10.575 -11.799 -12.210 1.00 16.43 122 LEU C CA 1
ATOM 4116 C C . LEU C 1 143 ? -11.232 -10.670 -11.419 1.00 16.41 122 LEU C C 1
ATOM 4117 O O . LEU C 1 143 ? -10.766 -10.336 -10.326 1.00 17.63 122 LEU C O 1
ATOM 4122 N N . ALA C 1 144 ? -12.284 -10.075 -11.984 1.00 16.10 123 ALA C N 1
ATOM 4123 C CA . ALA C 1 144 ? -12.989 -8.975 -11.343 1.00 16.67 123 ALA C CA 1
ATOM 4124 C C . ALA C 1 144 ? -13.901 -9.481 -10.225 1.00 18.01 123 ALA C C 1
ATOM 4125 O O . ALA C 1 144 ? -14.361 -8.685 -9.413 1.00 19.52 123 ALA C O 1
ATOM 4127 N N . GLY C 1 145 ? -14.229 -10.780 -10.246 1.00 17.07 124 GLY C N 1
ATOM 4128 C CA . GLY C 1 145 ? -14.900 -11.433 -9.131 1.00 16.43 124 GLY C CA 1
ATOM 4129 C C . GLY C 1 145 ? -16.043 -12.377 -9.533 1.00 18.68 124 GLY C C 1
ATOM 4130 O O . GLY C 1 145 ? -16.591 -13.062 -8.676 1.00 18.45 124 GLY C O 1
ATOM 4131 N N . ALA C 1 146 ? -16.363 -12.500 -10.822 1.00 16.90 125 ALA C N 1
ATOM 4132 C CA . ALA C 1 146 ? -17.453 -13.375 -11.242 1.00 14.79 125 ALA C CA 1
ATOM 4133 C C . ALA C 1 146 ? -17.150 -14.843 -10.894 1.00 15.63 125 ALA C C 1
ATOM 4134 O O . ALA C 1 146 ? -16.063 -15.351 -11.188 1.00 18.00 125 ALA C O 1
ATOM 4136 N N . GLU C 1 147 ? -18.147 -15.527 -10.304 1.00 15.30 126 GLU C N 1
ATOM 4137 C CA . GLU C 1 147 ? -18.083 -16.936 -9.943 1.00 17.30 126 GLU C CA 1
ATOM 4138 C C . GLU C 1 147 ? -18.279 -17.811 -11.184 1.00 15.76 126 GLU C C 1
ATOM 4139 O O . GLU C 1 147 ? -17.819 -18.950 -11.216 1.00 17.30 126 GLU C O 1
ATOM 4145 N N . TYR C 1 148 ? -19.041 -17.297 -12.161 1.00 14.66 127 TYR C N 1
ATOM 4146 C CA . TYR C 1 148 ? -19.304 -17.986 -13.415 1.00 15.11 127 TYR C CA 1
ATOM 4147 C C . TYR C 1 148 ? -18.944 -17.056 -14.567 1.00 15.06 127 TYR C C 1
ATOM 4148 O O . TYR C 1 148 ? -19.099 -15.841 -14.453 1.00 16.01 127 TYR C O 1
ATOM 4157 N N . VAL C 1 149 ? -18.609 -17.655 -15.716 1.00 14.88 128 VAL C N 1
ATOM 4158 C CA . VAL C 1 149 ? -18.422 -16.915 -16.955 1.00 15.56 128 VAL C CA 1
ATOM 4159 C C . VAL C 1 149 ? -19.163 -17.666 -18.057 1.00 14.08 128 VAL C C 1
ATOM 4160 O O . VAL C 1 149 ? -18.960 -18.871 -18.181 1.00 14.39 128 VAL C O 1
ATOM 4164 N N . ALA C 1 150 ? -20.069 -16.986 -18.770 1.00 16.18 129 ALA C N 1
ATOM 4165 C CA . ALA C 1 150 ? -20.934 -17.640 -19.747 1.00 15.01 129 ALA C CA 1
ATOM 4166 C C . ALA C 1 150 ? -20.568 -17.209 -21.161 1.00 14.59 129 ALA C C 1
ATOM 4167 O O . ALA C 1 150 ? -21.074 -16.201 -21.656 1.00 15.83 129 ALA C O 1
ATOM 4169 N N . PRO C 1 151 ? -19.736 -17.992 -21.881 1.00 14.11 130 PRO C N 1
ATOM 4170 C CA . PRO C 1 151 ? -19.559 -17.780 -23.312 1.00 15.02 130 PRO C CA 1
ATOM 4171 C C . PRO C 1 151 ? -20.822 -18.134 -24.088 1.00 15.43 130 PRO C C 1
ATOM 4172 O O . PRO C 1 151 ? -21.509 -19.086 -23.736 1.00 14.75 130 PRO C O 1
ATOM 4176 N N . TYR C 1 152 ? -21.120 -17.348 -25.131 1.00 15.20 131 TYR C N 1
ATOM 4177 C CA . TYR C 1 152 ? -22.263 -17.556 -25.998 1.00 16.44 131 TYR C CA 1
ATOM 4178 C C . TYR C 1 152 ? -21.798 -18.380 -27.195 1.00 16.37 131 TYR C C 1
ATOM 4179 O O . TYR C 1 152 ? -21.521 -17.834 -28.276 1.00 17.82 131 TYR C O 1
ATOM 4188 N N . VAL C 1 153 ? -21.762 -19.706 -26.999 1.00 14.89 132 VAL C N 1
ATOM 4189 C CA . VAL C 1 153 ? -21.121 -20.636 -27.900 1.00 15.34 132 VAL C CA 1
ATOM 4190 C C . VAL C 1 153 ? -21.728 -20.511 -29.295 1.00 14.87 132 VAL C C 1
ATOM 4191 O O . VAL C 1 153 ? -20.992 -20.377 -30.270 1.00 13.48 132 VAL C O 1
ATOM 4195 N N . ASN C 1 154 ? -23.061 -20.629 -29.412 1.00 14.33 133 ASN C N 1
ATOM 4196 C CA . ASN C 1 154 ? -23.634 -20.695 -30.748 1.00 13.83 133 ASN C CA 1
ATOM 4197 C C . ASN C 1 154 ? -23.516 -19.332 -31.424 1.00 14.15 133 ASN C C 1
ATOM 4198 O O . ASN C 1 154 ? -23.438 -19.261 -32.651 1.00 13.97 133 ASN C O 1
ATOM 4203 N N . ARG C 1 155 ? -23.560 -18.246 -30.641 1.00 14.85 134 ARG C N 1
ATOM 4204 C CA . ARG C 1 155 ? -23.475 -16.922 -31.246 1.00 15.84 134 ARG C CA 1
ATOM 4205 C C . ARG C 1 155 ? -22.092 -16.740 -31.874 1.00 14.95 134 ARG C C 1
ATOM 4206 O O . ARG C 1 155 ? -21.995 -16.199 -32.980 1.00 14.98 134 ARG C O 1
ATOM 4214 N N . VAL C 1 156 ? -21.040 -17.248 -31.209 1.00 13.80 135 VAL C N 1
ATOM 4215 C CA . VAL C 1 156 ? -19.693 -17.174 -31.771 1.00 14.91 135 VAL C CA 1
ATOM 4216 C C . VAL C 1 156 ? -19.642 -18.023 -33.039 1.00 15.72 135 VAL C C 1
ATOM 4217 O O . VAL C 1 156 ? -19.126 -17.585 -34.070 1.00 13.95 135 VAL C O 1
ATOM 4221 N N . ASP C 1 157 ? -20.225 -19.229 -32.986 1.00 14.83 136 ASP C N 1
ATOM 4222 C CA . ASP C 1 157 ? -20.295 -20.094 -34.158 1.00 15.94 136 ASP C CA 1
ATOM 4223 C C . ASP C 1 157 ? -21.039 -19.391 -35.295 1.00 15.93 136 ASP C C 1
ATOM 4224 O O . ASP C 1 157 ? -20.656 -19.485 -36.457 1.00 19.61 136 ASP C O 1
ATOM 4229 N N . ALA C 1 158 ? -22.156 -18.750 -34.979 1.00 14.71 137 ALA C N 1
ATOM 4230 C CA . ALA C 1 158 ? -23.053 -18.230 -36.003 1.00 15.36 137 ALA C CA 1
ATOM 4231 C C . ALA C 1 158 ? -22.442 -17.035 -36.734 1.00 15.82 137 ALA C C 1
ATOM 4232 O O . ALA C 1 158 ? -22.766 -16.793 -37.899 1.00 16.50 137 ALA C O 1
ATOM 4234 N N . GLN C 1 159 ? -21.534 -16.324 -36.062 1.00 15.66 138 GLN C N 1
ATOM 4235 C CA . GLN C 1 159 ? -20.969 -15.101 -36.626 1.00 16.69 138 GLN C CA 1
ATOM 4236 C C . GLN C 1 159 ? -19.600 -15.381 -37.237 1.00 18.05 138 GLN C C 1
ATOM 4237 O O . GLN C 1 159 ? -18.837 -14.456 -37.496 1.00 19.32 138 GLN C O 1
ATOM 4243 N N . GLY C 1 160 ? -19.311 -16.655 -37.517 1.00 18.31 139 GLY C N 1
ATOM 4244 C CA . GLY C 1 160 ? -18.158 -17.005 -38.328 1.00 17.49 139 GLY C CA 1
ATOM 4245 C C . GLY C 1 160 ? -16.897 -17.270 -37.511 1.00 20.02 139 GLY C C 1
ATOM 4246 O O . GLY C 1 160 ? -15.818 -17.411 -38.081 1.00 23.45 139 GLY C O 1
ATOM 4247 N N . GLY C 1 161 ? -17.065 -17.490 -36.204 1.00 16.55 140 GLY C N 1
ATOM 4248 C CA . GLY C 1 161 ? -15.954 -17.828 -35.335 1.00 16.40 140 GLY C CA 1
ATOM 4249 C C . GLY C 1 161 ? -15.984 -19.308 -34.962 1.00 14.95 140 GLY C C 1
ATOM 4250 O O . GLY C 1 161 ? -16.587 -20.118 -35.662 1.00 15.20 140 GLY C O 1
ATOM 4251 N N . ASP C 1 162 ? -15.270 -19.652 -33.887 1.00 14.68 141 ASP C N 1
ATOM 4252 C CA . ASP C 1 162 ? -15.175 -21.032 -33.449 1.00 15.34 141 ASP C CA 1
ATOM 4253 C C . ASP C 1 162 ? -15.565 -21.088 -31.978 1.00 16.16 141 ASP C C 1
ATOM 4254 O O . ASP C 1 162 ? -14.722 -20.879 -31.117 1.00 15.87 141 ASP C O 1
ATOM 4259 N N . GLY C 1 163 ? -16.864 -21.276 -31.705 1.00 15.82 142 GLY C N 1
ATOM 4260 C CA . GLY C 1 163 ? -17.351 -21.229 -30.338 1.00 14.31 142 GLY C CA 1
ATOM 4261 C C . GLY C 1 163 ? -16.637 -22.224 -29.429 1.00 13.85 142 GLY C C 1
ATOM 4262 O O . GLY C 1 163 ? -16.379 -21.932 -28.260 1.00 14.92 142 GLY C O 1
ATOM 4263 N N . ILE C 1 164 ? -16.503 -23.468 -29.880 1.00 13.89 143 ILE C N 1
ATOM 4264 C CA . ILE C 1 164 ? -15.906 -24.478 -29.022 1.00 14.67 143 ILE C CA 1
ATOM 4265 C C . ILE C 1 164 ? -14.453 -24.106 -28.719 1.00 14.82 143 ILE C C 1
ATOM 4266 O O . ILE C 1 164 ? -14.015 -24.203 -27.575 1.00 13.98 143 ILE C O 1
ATOM 4271 N N . GLN C 1 165 ? -13.699 -23.600 -29.709 1.00 14.12 144 GLN C N 1
ATOM 4272 C CA . GLN C 1 165 ? -12.332 -23.189 -29.431 1.00 15.57 144 GLN C CA 1
ATOM 4273 C C . GLN C 1 165 ? -12.319 -22.064 -28.393 1.00 15.24 144 GLN C C 1
ATOM 4274 O O . GLN C 1 165 ? -11.461 -22.039 -27.501 1.00 14.90 144 GLN C O 1
ATOM 4280 N N . THR C 1 166 ? -13.322 -21.171 -28.462 1.00 15.22 145 THR C N 1
ATOM 4281 C CA . THR C 1 166 ? -13.422 -20.059 -27.526 1.00 14.33 145 THR C CA 1
ATOM 4282 C C . THR C 1 166 ? -13.612 -20.611 -26.114 1.00 13.44 145 THR C C 1
ATOM 4283 O O . THR C 1 166 ? -13.005 -20.123 -25.162 1.00 14.38 145 THR C O 1
ATOM 4287 N N . VAL C 1 167 ? -14.440 -21.654 -25.991 1.00 13.35 146 VAL C N 1
ATOM 4288 C CA . VAL C 1 167 ? -14.696 -22.283 -24.706 1.00 13.79 146 VAL C CA 1
ATOM 4289 C C . VAL C 1 167 ? -13.444 -22.980 -24.175 1.00 13.86 146 VAL C C 1
ATOM 4290 O O . VAL C 1 167 ? -13.138 -22.894 -22.987 1.00 14.52 146 VAL C O 1
ATOM 4294 N N . ILE C 1 168 ? -12.753 -23.719 -25.046 1.00 13.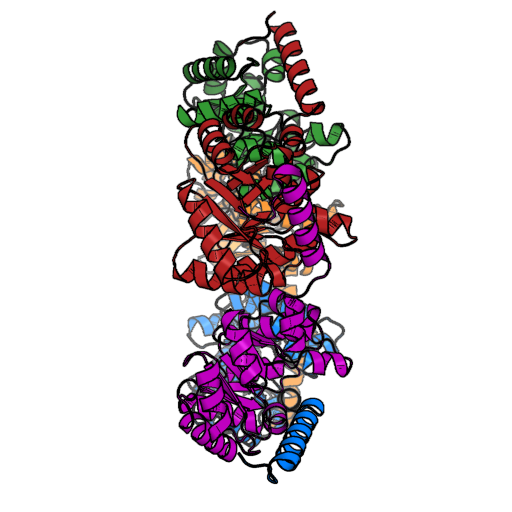10 147 ILE C N 1
ATOM 4295 C CA . ILE C 1 168 ? -11.521 -24.388 -24.655 1.00 14.18 147 ILE C CA 1
ATOM 4296 C C . ILE C 1 168 ? -10.520 -23.361 -24.106 1.00 14.07 147 ILE C C 1
ATOM 4297 O O . ILE C 1 168 ? -9.902 -23.584 -23.070 1.00 13.54 147 ILE C O 1
ATOM 4302 N N . GLU C 1 169 ? -10.371 -22.223 -24.788 1.00 14.42 148 GLU C N 1
ATOM 4303 C CA . GLU C 1 169 ? -9.422 -21.207 -24.352 1.00 14.72 148 GLU C CA 1
ATOM 4304 C C . GLU C 1 169 ? -9.868 -20.569 -23.035 1.00 13.32 148 GLU C C 1
ATOM 4305 O O . GLU C 1 169 ? -9.038 -20.356 -22.145 1.00 14.35 148 GLU C O 1
ATOM 4311 N N . LEU C 1 170 ? -11.166 -20.256 -22.919 1.00 12.63 149 LEU C N 1
ATOM 4312 C CA . LEU C 1 170 ? -11.709 -19.691 -21.689 1.00 12.68 149 LEU C CA 1
ATOM 4313 C C . LEU C 1 170 ? -11.462 -20.648 -20.525 1.00 13.19 149 LEU C C 1
ATOM 4314 O O . LEU C 1 170 ? -11.031 -20.218 -19.451 1.00 13.93 149 LEU C O 1
ATOM 4319 N N . GLN C 1 171 ? -11.812 -21.927 -20.707 1.00 14.40 150 GLN C N 1
ATOM 4320 C CA . GLN C 1 171 ? -11.623 -22.912 -19.648 1.00 14.88 150 GLN C CA 1
ATOM 4321 C C . GLN C 1 171 ? -10.151 -22.968 -19.246 1.00 15.73 150 GLN C C 1
ATOM 4322 O O . GLN C 1 171 ? -9.848 -23.081 -18.056 1.00 15.73 150 GLN C O 1
ATOM 4328 N N . GLN C 1 172 ? -9.251 -22.969 -20.237 1.00 14.00 151 GLN C N 1
ATOM 4329 C CA . GLN C 1 172 ? -7.819 -22.973 -19.967 1.00 15.67 151 GLN C CA 1
ATOM 4330 C C . GLN C 1 172 ? -7.437 -21.746 -19.131 1.00 16.02 151 GLN C C 1
ATOM 4331 O O . GLN C 1 172 ? -6.740 -21.874 -18.123 1.00 14.97 151 GLN C O 1
ATOM 4337 N N . LEU C 1 173 ? -7.963 -20.565 -19.478 1.00 14.84 152 LEU C N 1
ATOM 4338 C CA . LEU C 1 173 ? -7.606 -19.352 -18.761 1.00 14.00 152 LEU C CA 1
ATOM 4339 C C . LEU C 1 173 ? -8.090 -19.442 -17.315 1.00 15.91 152 LEU C C 1
ATOM 4340 O O . LEU C 1 173 ? -7.413 -18.937 -16.421 1.00 16.75 152 LEU C O 1
ATOM 4345 N N . LEU C 1 174 ? -9.296 -19.984 -17.092 1.00 14.17 153 LEU C N 1
ATOM 4346 C CA . LEU C 1 174 ? -9.822 -20.039 -15.731 1.00 14.72 153 LEU C CA 1
ATOM 4347 C C . LEU C 1 174 ? -9.015 -21.038 -14.908 1.00 16.66 153 LEU C C 1
ATOM 4348 O O . LEU C 1 174 ? -8.717 -20.777 -13.740 1.00 17.24 153 LEU C O 1
ATOM 4353 N N . THR C 1 175 ? -8.684 -22.192 -15.501 1.00 15.04 154 THR C N 1
ATOM 4354 C CA . THR C 1 175 ? -7.942 -23.232 -14.803 1.00 18.60 154 THR C CA 1
ATOM 4355 C C . THR C 1 175 ? -6.583 -22.685 -14.370 1.00 19.21 154 THR C C 1
ATOM 4356 O O . THR C 1 175 ? -6.133 -22.943 -13.255 1.00 20.61 154 THR C O 1
ATOM 4360 N N . LEU C 1 176 ? -5.936 -21.919 -15.255 1.00 17.12 155 LEU C N 1
ATOM 4361 C CA . LEU C 1 176 ? -4.619 -21.356 -14.992 1.00 17.74 155 LEU C CA 1
ATOM 4362 C C . LEU C 1 176 ? -4.715 -20.200 -13.997 1.00 18.75 155 LEU C C 1
ATOM 4363 O O . LEU C 1 176 ? -3.874 -20.091 -13.113 1.00 19.95 155 LEU C O 1
ATOM 4368 N N . HIS C 1 177 ? -5.677 -19.287 -14.195 1.00 17.65 156 HIS C N 1
ATOM 4369 C CA . HIS C 1 177 ? -5.565 -17.939 -13.666 1.00 17.25 156 HIS C CA 1
ATOM 4370 C C . HIS C 1 177 ? -6.684 -17.560 -12.697 1.00 17.53 156 HIS C C 1
ATOM 4371 O O . HIS C 1 177 ? -6.571 -16.534 -12.017 1.00 18.09 156 HIS C O 1
ATOM 4378 N N . ALA C 1 178 ? -7.795 -18.304 -12.694 1.00 16.85 157 ALA C N 1
ATOM 4379 C CA . ALA C 1 178 ? -8.912 -17.985 -11.817 1.00 17.21 157 ALA C CA 1
ATOM 4380 C C . ALA C 1 178 ? -9.684 -19.243 -11.433 1.00 18.69 157 ALA C C 1
ATOM 4381 O O . ALA C 1 178 ? -10.849 -19.380 -11.788 1.00 17.58 157 ALA C O 1
ATOM 4383 N N . PRO C 1 179 ? -9.027 -20.263 -10.827 1.00 22.63 158 PRO C N 1
ATOM 4384 C CA . PRO C 1 179 ? -9.625 -21.590 -10.735 1.00 26.27 158 PRO C CA 1
ATOM 4385 C C . PRO C 1 179 ? -10.871 -21.649 -9.849 1.00 24.94 158 PRO C C 1
ATOM 4386 O O . PRO C 1 179 ? -11.576 -22.650 -9.880 1.00 28.28 158 PRO C O 1
ATOM 4390 N N . GLN C 1 180 ? -11.158 -20.575 -9.103 1.00 27.50 159 GLN C N 1
ATOM 4391 C CA . GLN C 1 180 ? -12.363 -20.501 -8.278 1.00 31.01 159 GLN C CA 1
ATOM 4392 C C . GLN C 1 180 ? -13.599 -20.210 -9.135 1.00 27.05 159 GLN C C 1
ATOM 4393 O O . GLN C 1 180 ? -14.729 -20.327 -8.655 1.00 23.99 159 GLN C O 1
ATOM 4399 N N . SER C 1 181 ? -13.373 -19.789 -10.387 1.00 18.11 160 SER C N 1
ATOM 4400 C CA . SER C 1 181 ? -14.445 -19.445 -11.310 1.00 17.51 160 SER C CA 1
ATOM 4401 C C . SER C 1 181 ? -14.766 -20.624 -12.226 1.00 16.80 160 SER C C 1
ATOM 4402 O O . SER C 1 181 ? -13.894 -21.418 -12.545 1.00 20.23 160 SER C O 1
ATOM 4405 N N . LYS C 1 182 ? -16.030 -20.718 -12.642 1.00 16.61 161 LYS C N 1
ATOM 4406 C CA . LYS C 1 182 ? -16.511 -21.797 -13.486 1.00 17.29 161 LYS C CA 1
ATOM 4407 C C . LYS C 1 182 ? -16.937 -21.229 -14.833 1.00 15.00 161 LYS C C 1
ATOM 4408 O O . LYS C 1 182 ? -17.503 -20.138 -14.908 1.00 15.41 161 LYS C O 1
ATOM 4414 N N . VAL C 1 183 ? -16.771 -22.025 -15.885 1.00 14.28 162 VAL C N 1
ATOM 4415 C CA . VAL C 1 183 ? -17.469 -21.752 -17.128 1.00 13.87 162 VAL C CA 1
ATOM 4416 C C . VAL C 1 183 ? -18.904 -22.267 -16.996 1.00 14.91 162 VAL C C 1
ATOM 4417 O O . VAL C 1 183 ? -19.129 -23.392 -16.556 1.00 14.40 162 VAL C O 1
ATOM 4421 N N . LEU C 1 184 ? -19.855 -21.415 -17.403 1.00 13.51 163 LEU C N 1
ATOM 4422 C CA . LEU C 1 184 ? -21.244 -21.801 -17.577 1.00 14.52 163 LEU C CA 1
ATOM 4423 C C . LEU C 1 184 ? -21.570 -21.645 -19.058 1.00 14.12 163 LEU C C 1
ATOM 4424 O O . LEU C 1 184 ? -21.870 -20.546 -19.519 1.00 15.78 163 LEU C O 1
ATOM 4429 N N . ALA C 1 185 ? -21.340 -22.726 -19.805 1.00 14.61 164 ALA C N 1
ATOM 4430 C CA . ALA C 1 185 ? -21.503 -22.674 -21.250 1.00 14.09 164 ALA C CA 1
ATOM 4431 C C . ALA C 1 185 ? -22.983 -22.499 -21.584 1.00 14.59 164 ALA C C 1
ATOM 4432 O O . ALA C 1 185 ? -23.854 -23.150 -20.986 1.00 14.58 164 ALA C O 1
ATOM 4434 N N . ALA C 1 186 ? -23.248 -21.600 -22.532 1.00 14.83 165 ALA C N 1
ATOM 4435 C CA . ALA C 1 186 ? -24.602 -21.246 -22.932 1.00 15.21 165 ALA C CA 1
ATOM 4436 C C . ALA C 1 186 ? -24.665 -21.068 -24.449 1.00 16.30 165 ALA C C 1
ATOM 4437 O O . ALA C 1 186 ? -23.631 -20.853 -25.086 1.00 14.93 165 ALA C O 1
ATOM 4439 N N . SER C 1 187 ? -25.901 -21.006 -24.973 1.00 15.82 166 SER C N 1
ATOM 4440 C CA . SER C 1 187 ? -26.210 -20.670 -26.356 1.00 16.41 166 SER C CA 1
ATOM 4441 C C . SER C 1 187 ? -25.926 -21.873 -27.249 1.00 15.27 166 SER C C 1
ATOM 4442 O O . SER C 1 187 ? -24.793 -22.065 -27.688 1.00 14.10 166 SER C O 1
ATOM 4445 N N . PHE C 1 188 ? -26.959 -22.690 -27.491 1.00 13.98 167 PHE C N 1
ATOM 4446 C CA . PHE C 1 188 ? -26.782 -23.963 -28.169 1.00 13.09 167 PHE C CA 1
ATOM 4447 C C . PHE C 1 188 ? -27.886 -24.161 -29.200 1.00 14.76 167 PHE C C 1
ATOM 4448 O O . PHE C 1 188 ? -29.059 -23.954 -28.903 1.00 16.89 167 PHE C O 1
ATOM 4456 N N . LYS C 1 189 ? -27.494 -24.661 -30.381 1.00 14.72 168 LYS C N 1
ATOM 4457 C CA . LYS C 1 189 ? -28.455 -25.089 -31.389 1.00 16.11 168 LYS C CA 1
ATOM 4458 C C . LYS C 1 189 ? -28.402 -26.596 -31.601 1.00 15.83 168 LYS C C 1
ATOM 4459 O O . LYS C 1 189 ? -29.319 -27.147 -32.205 1.00 17.82 168 LYS C O 1
ATOM 4465 N N . THR C 1 190 ? -27.321 -27.261 -31.170 1.00 14.05 169 THR C N 1
ATOM 4466 C CA . THR C 1 190 ? -27.217 -28.701 -31.362 1.00 16.61 169 THR C CA 1
ATOM 4467 C C . THR C 1 190 ? -26.572 -29.350 -30.144 1.00 14.73 169 THR C C 1
ATOM 4468 O O . THR C 1 190 ? -25.717 -28.756 -29.480 1.00 14.25 169 THR C O 1
ATOM 4472 N N . PRO C 1 191 ? -26.993 -30.590 -29.800 1.00 14.71 170 PRO C N 1
ATOM 4473 C CA . PRO C 1 191 ? -26.345 -31.378 -28.757 1.00 14.63 170 PRO C CA 1
ATOM 4474 C C . PRO C 1 191 ? -24.826 -31.445 -28.870 1.00 14.52 170 PRO C C 1
ATOM 4475 O O . PRO C 1 191 ? -24.129 -31.554 -27.867 1.00 16.28 170 PRO C O 1
ATOM 4479 N N . ARG C 1 192 ? -24.301 -31.463 -30.096 1.00 14.03 171 ARG C N 1
ATOM 4480 C CA . ARG C 1 192 ? -22.867 -31.636 -30.262 1.00 14.48 171 ARG C CA 1
ATOM 4481 C C . ARG C 1 192 ? -22.104 -30.462 -29.640 1.00 12.42 171 ARG C C 1
ATOM 4482 O O . ARG C 1 192 ? -21.017 -30.647 -29.097 1.00 13.54 171 ARG C O 1
ATOM 4490 N N . GLN C 1 193 ? -22.657 -29.248 -29.732 1.00 12.94 172 GLN C N 1
ATOM 4491 C CA . GLN C 1 193 ? -22.024 -28.077 -29.154 1.00 13.31 172 GLN C CA 1
ATOM 4492 C C . GLN C 1 193 ? -21.930 -28.241 -27.641 1.00 12.33 172 GLN C C 1
ATOM 4493 O O . GLN C 1 193 ? -20.878 -28.023 -27.044 1.00 13.27 172 GLN C O 1
ATOM 4499 N N . ALA C 1 194 ? -23.029 -28.668 -27.039 1.00 12.16 173 ALA C N 1
ATOM 4500 C CA . ALA C 1 194 ? -23.096 -28.821 -25.592 1.00 13.49 173 ALA C CA 1
ATOM 4501 C C . ALA C 1 194 ? -22.150 -29.933 -25.135 1.00 13.55 173 ALA C C 1
ATOM 4502 O O . ALA C 1 194 ? -21.458 -29.807 -24.124 1.00 15.55 173 ALA C O 1
ATOM 4504 N N . LEU C 1 195 ? -22.138 -31.048 -25.872 1.00 14.28 174 LEU C N 1
ATOM 4505 C CA . LEU C 1 195 ? -21.243 -32.150 -25.567 1.00 13.78 174 LEU C CA 1
ATOM 4506 C C . LEU C 1 195 ? -19.792 -31.674 -25.611 1.00 13.93 174 LEU C C 1
ATOM 4507 O O . LEU C 1 195 ? -18.986 -31.945 -24.722 1.00 14.43 174 LEU C O 1
ATOM 4512 N N . ASP C 1 196 ? -19.448 -30.932 -26.661 1.00 13.53 175 ASP C N 1
ATOM 4513 C CA . ASP C 1 196 ? -18.081 -30.484 -26.831 1.00 13.94 175 ASP C CA 1
ATOM 4514 C C . ASP C 1 196 ? -17.658 -29.551 -25.692 1.00 14.73 175 ASP C C 1
ATOM 4515 O O . ASP C 1 196 ? -16.505 -29.586 -25.254 1.00 14.60 175 ASP C O 1
ATOM 4520 N N . CYS C 1 197 ? -18.593 -28.738 -25.191 1.00 14.80 176 CYS C N 1
ATOM 4521 C CA . CYS C 1 197 ? -18.318 -27.907 -24.030 1.00 12.68 176 CYS C CA 1
ATOM 4522 C C . CYS C 1 197 ? -18.052 -28.759 -22.795 1.00 14.00 176 CYS C C 1
ATOM 4523 O O . CYS C 1 197 ? -17.128 -28.472 -22.042 1.00 14.85 176 CYS C O 1
ATOM 4526 N N . LEU C 1 198 ? -18.862 -29.801 -22.598 1.00 14.53 177 LEU C N 1
ATOM 4527 C CA . LEU C 1 198 ? -18.687 -30.677 -21.448 1.00 16.39 177 LEU C CA 1
ATOM 4528 C C . LEU C 1 198 ? -17.351 -31.409 -21.532 1.00 15.93 177 LEU C C 1
ATOM 4529 O O . LEU C 1 198 ? -16.658 -31.539 -20.528 1.00 14.11 177 LEU C O 1
ATOM 4534 N N . LEU C 1 199 ? -16.958 -31.818 -22.741 1.00 14.58 178 LEU C N 1
ATOM 4535 C CA . LEU C 1 199 ? -15.684 -32.496 -22.936 1.00 15.55 178 LEU C CA 1
ATOM 4536 C C . LEU C 1 199 ? -14.508 -31.554 -22.663 1.00 15.48 178 LEU C C 1
ATOM 4537 O O . LEU C 1 199 ? -13.445 -31.990 -22.222 1.00 16.86 178 LEU C O 1
ATOM 4542 N N . ALA C 1 200 ? -14.726 -30.252 -22.887 1.00 15.32 179 ALA C N 1
ATOM 4543 C CA . ALA C 1 200 ? -13.700 -29.241 -22.691 1.00 16.14 179 ALA C CA 1
ATOM 4544 C C . ALA C 1 200 ? -13.490 -28.960 -21.207 1.00 16.32 179 ALA C C 1
ATOM 4545 O O . ALA C 1 200 ? -12.582 -28.212 -20.852 1.00 19.10 179 ALA C O 1
ATOM 4547 N N . GLY C 1 201 ? -14.399 -29.462 -20.368 1.00 15.94 180 GLY C N 1
ATOM 4548 C CA . GLY C 1 201 ? -14.225 -29.372 -18.925 1.00 16.05 180 GLY C CA 1
ATOM 4549 C C . GLY C 1 201 ? -15.160 -28.381 -18.233 1.00 15.70 180 GLY C C 1
ATOM 4550 O O . GLY C 1 201 ? -15.054 -28.208 -17.015 1.00 17.34 180 GLY C O 1
ATOM 4551 N N . CYS C 1 202 ? -16.090 -27.751 -18.967 1.00 15.98 181 CYS C N 1
ATOM 4552 C CA . CYS C 1 202 ? -16.970 -26.763 -18.349 1.00 17.42 181 CYS C CA 1
ATOM 4553 C C . CYS C 1 202 ? -17.725 -27.380 -17.173 1.00 16.99 181 CYS C C 1
ATOM 4554 O O . CYS C 1 202 ? -18.329 -28.444 -17.315 1.00 18.54 181 CYS C O 1
ATOM 4557 N N . GLU C 1 203 ? -17.691 -26.703 -16.017 1.00 15.40 182 GLU C N 1
ATOM 4558 C CA . GLU C 1 203 ? -18.212 -27.273 -14.784 1.00 16.95 182 GLU C CA 1
ATOM 4559 C C . GLU C 1 203 ? -19.693 -26.947 -14.607 1.00 18.00 182 GLU C C 1
ATOM 4560 O O . GLU C 1 203 ? -20.327 -27.423 -13.656 1.00 17.58 182 GLU C O 1
ATOM 4566 N N . SER C 1 204 ? -20.242 -26.143 -15.520 1.00 15.08 183 SER C N 1
ATOM 4567 C CA . SER C 1 204 ? -21.665 -25.836 -15.535 1.00 14.57 183 SER C CA 1
ATOM 4568 C C . SER C 1 204 ? -22.107 -25.544 -16.968 1.00 14.82 183 SER C C 1
ATOM 4569 O O . SER C 1 204 ? -21.283 -25.276 -17.853 1.00 15.25 183 SER C O 1
ATOM 4572 N N . ILE C 1 205 ? -23.402 -25.751 -17.227 1.00 13.86 184 ILE C N 1
ATOM 4573 C CA . ILE C 1 205 ? -23.930 -25.619 -18.573 1.00 13.55 184 ILE C CA 1
ATOM 4574 C C . ILE C 1 205 ? -25.423 -25.333 -18.469 1.00 13.90 184 ILE C C 1
ATOM 4575 O O . ILE C 1 205 ? -26.063 -25.764 -17.510 1.00 14.97 184 ILE C O 1
ATOM 4580 N N . THR C 1 206 ? -25.946 -24.538 -19.403 1.00 13.98 185 THR C N 1
ATOM 4581 C CA . THR C 1 206 ? -27.373 -24.272 -19.437 1.00 14.79 185 THR C CA 1
ATOM 4582 C C . THR C 1 206 ? -27.907 -24.555 -20.837 1.00 15.22 185 THR C C 1
ATOM 4583 O O . THR C 1 206 ? -27.356 -24.108 -21.843 1.00 14.36 185 THR C O 1
ATOM 4587 N N . LEU C 1 207 ? -28.937 -25.404 -20.880 1.00 14.49 186 LEU C N 1
ATOM 4588 C CA . LEU C 1 207 ? -29.440 -25.951 -22.125 1.00 14.38 186 LEU C CA 1
ATOM 4589 C C . LEU C 1 207 ? -30.783 -25.322 -22.448 1.00 15.15 186 LEU C C 1
ATOM 4590 O O . LEU C 1 207 ? -31.683 -25.309 -21.623 1.00 15.27 186 LEU C O 1
ATOM 4595 N N . PRO C 1 208 ? -31.027 -24.948 -23.717 1.00 13.93 187 PRO C N 1
ATOM 4596 C CA . PRO C 1 208 ? -32.391 -24.704 -24.160 1.00 16.01 187 PRO C CA 1
ATOM 4597 C C . PRO C 1 208 ? -33.195 -26.002 -24.181 1.00 16.53 187 PRO C C 1
ATOM 4598 O O . PRO C 1 208 ? -32.610 -27.081 -24.240 1.00 16.60 187 PRO C O 1
ATOM 4602 N N . LEU C 1 209 ? -34.531 -25.902 -24.117 1.00 17.15 188 LEU C N 1
ATOM 4603 C CA . LEU C 1 209 ? -35.376 -27.078 -23.965 1.00 17.04 188 LEU C CA 1
ATOM 4604 C C . LEU C 1 209 ? -35.185 -28.052 -25.125 1.00 16.51 188 LEU C C 1
ATOM 4605 O O . LEU C 1 209 ? -35.265 -29.268 -24.927 1.00 18.56 188 LEU C O 1
ATOM 4610 N N . ASP C 1 210 ? -35.045 -27.530 -26.344 1.00 17.72 189 ASP C N 1
ATOM 4611 C CA . ASP C 1 210 ? -34.977 -28.393 -27.514 1.00 18.46 189 ASP C CA 1
ATOM 4612 C C . ASP C 1 210 ? -33.739 -29.291 -27.440 1.00 17.62 189 ASP C C 1
ATOM 4613 O O . ASP C 1 210 ? -33.834 -30.511 -27.611 1.00 17.31 189 ASP C O 1
ATOM 4618 N N . VAL C 1 211 ? -32.575 -28.693 -27.158 1.00 16.19 190 VAL C N 1
ATOM 4619 C CA . VAL C 1 211 ? -31.331 -29.441 -27.067 1.00 15.83 190 VAL C CA 1
ATOM 4620 C C . VAL C 1 211 ? -31.371 -30.408 -25.883 1.00 15.78 190 VAL C C 1
ATOM 4621 O O . VAL C 1 211 ? -30.935 -31.554 -26.000 1.00 15.47 190 VAL C O 1
ATOM 4625 N N . ALA C 1 212 ? -31.893 -29.952 -24.739 1.00 15.97 191 ALA C N 1
ATOM 4626 C CA . ALA C 1 212 ? -32.019 -30.819 -23.578 1.00 17.89 191 ALA C CA 1
ATOM 4627 C C . ALA C 1 212 ? -32.773 -32.091 -23.960 1.00 17.95 191 ALA C C 1
ATOM 4628 O O . ALA C 1 212 ? -32.352 -33.196 -23.621 1.00 18.29 191 ALA C O 1
ATOM 4630 N N . GLN C 1 213 ? -33.912 -31.920 -24.637 1.00 19.00 192 GLN C N 1
ATOM 4631 C CA . GLN C 1 213 ? -34.769 -33.041 -24.984 1.00 19.98 192 GLN C CA 1
ATOM 4632 C C . GLN C 1 213 ? -34.045 -33.952 -25.978 1.00 19.64 192 GLN C C 1
ATOM 4633 O O . GLN C 1 213 ? -34.182 -35.162 -25.915 1.00 20.05 192 GLN C O 1
ATOM 4639 N N . GLN C 1 214 ? -33.234 -33.387 -26.874 1.00 16.91 193 GLN C N 1
ATOM 4640 C CA . GLN C 1 214 ? -32.566 -34.206 -27.872 1.00 17.74 193 GLN C CA 1
ATOM 4641 C C . GLN C 1 214 ? -31.556 -35.148 -27.224 1.00 16.23 193 GLN C C 1
ATOM 4642 O O . GLN C 1 214 ? -31.413 -36.289 -27.670 1.00 17.70 193 GLN C O 1
ATOM 4648 N N . PHE C 1 215 ? -30.951 -34.727 -26.104 1.00 16.45 194 PHE C N 1
ATOM 4649 C CA . PHE C 1 215 ? -29.997 -35.568 -25.408 1.00 17.72 194 PHE C CA 1
ATOM 4650 C C . PHE C 1 215 ? -30.645 -36.911 -25.071 1.00 19.52 194 PHE C C 1
ATOM 4651 O O . PHE C 1 215 ? -29.951 -37.918 -25.019 1.00 17.75 194 PHE C O 1
ATOM 4659 N N . ILE C 1 216 ? -31.950 -36.887 -24.767 1.00 19.24 195 ILE C N 1
ATOM 4660 C CA . ILE C 1 216 ? -32.632 -38.044 -24.186 1.00 22.63 195 ILE C CA 1
ATOM 4661 C C . ILE C 1 216 ? -33.756 -38.527 -25.105 1.00 26.07 195 ILE C C 1
ATOM 4662 O O . ILE C 1 216 ? -34.716 -39.145 -24.636 1.00 29.58 195 ILE C O 1
ATOM 4667 N N . THR C 1 217 ? -33.618 -38.247 -26.403 1.00 21.80 196 THR C N 1
ATOM 4668 C CA . THR C 1 217 ? -34.477 -38.774 -27.453 1.00 26.18 196 THR C CA 1
ATOM 4669 C C . THR C 1 217 ? -33.590 -39.514 -28.438 1.00 23.30 196 THR C C 1
ATOM 4670 O O . THR C 1 217 ? -32.626 -38.939 -28.930 1.00 25.11 196 THR C O 1
ATOM 4674 N N . SER C 1 218 ? -33.881 -40.787 -28.711 1.00 18.35 197 SER C N 1
ATOM 4675 C CA . SER C 1 218 ? -33.022 -41.528 -29.619 1.00 20.25 197 SER C CA 1
ATOM 4676 C C . SER C 1 218 ? -33.802 -42.614 -30.353 1.00 19.27 197 SER C C 1
ATOM 4677 O O . SER C 1 218 ? -34.305 -43.529 -29.714 1.00 18.79 197 SER C O 1
ATOM 4680 N N . PRO C 1 219 ? -33.768 -42.670 -31.707 1.00 18.67 198 PRO C N 1
ATOM 4681 C CA . PRO C 1 219 ? -34.348 -43.813 -32.397 1.00 18.39 198 PRO C CA 1
ATOM 4682 C C . PRO C 1 219 ? -33.634 -45.123 -32.070 1.00 15.82 198 PRO C C 1
ATOM 4683 O O . PRO C 1 219 ? -34.286 -46.157 -31.996 1.00 17.31 198 PRO C O 1
ATOM 4687 N N . ALA C 1 220 ? -32.302 -45.068 -31.883 1.00 15.16 199 ALA C N 1
ATOM 4688 C CA . ALA C 1 220 ? -31.534 -46.271 -31.612 1.00 15.92 199 ALA C CA 1
ATOM 4689 C C . ALA C 1 220 ? -31.939 -46.836 -30.254 1.00 16.93 199 ALA C C 1
ATOM 4690 O O . ALA C 1 220 ? -32.180 -48.027 -30.128 1.00 16.69 199 ALA C O 1
ATOM 4692 N N . VAL C 1 221 ? -32.052 -45.966 -29.244 1.00 18.83 200 VAL C N 1
ATOM 4693 C CA . VAL C 1 221 ? -32.438 -46.420 -27.914 1.00 19.56 200 VAL C CA 1
ATOM 4694 C C . VAL C 1 221 ? -33.852 -47.001 -27.967 1.00 21.95 200 VAL C C 1
ATOM 4695 O O . VAL C 1 221 ? -34.115 -48.065 -27.407 1.00 20.46 200 VAL C O 1
ATOM 4699 N N . ASP C 1 222 ? -34.777 -46.306 -28.644 1.00 20.45 201 ASP C N 1
ATOM 4700 C CA . ASP C 1 222 ? -36.159 -46.759 -28.723 1.00 23.23 201 ASP C CA 1
ATOM 4701 C C . ASP C 1 222 ? -36.225 -48.160 -29.332 1.00 22.85 201 ASP C C 1
ATOM 4702 O O . ASP C 1 222 ? -36.957 -49.011 -28.832 1.00 22.76 201 ASP C O 1
ATOM 4707 N N . ALA C 1 223 ? -35.425 -48.400 -30.378 1.00 19.65 202 ALA C N 1
ATOM 4708 C CA . ALA C 1 223 ? -35.430 -49.665 -31.093 1.00 19.93 202 ALA C CA 1
ATOM 4709 C C . ALA C 1 223 ? -34.842 -50.774 -30.223 1.00 18.74 202 ALA C C 1
ATOM 4710 O O . ALA C 1 223 ? -35.287 -51.920 -30.308 1.00 19.86 202 ALA C O 1
ATOM 4712 N N . ALA C 1 224 ? -33.829 -50.428 -29.422 1.00 18.79 203 ALA C N 1
ATOM 4713 C CA . ALA C 1 224 ? -33.201 -51.378 -28.510 1.00 20.84 203 ALA C CA 1
ATOM 4714 C C . ALA C 1 224 ? -34.230 -51.891 -27.509 1.00 20.88 203 ALA C C 1
ATOM 4715 O O . ALA C 1 224 ? -34.262 -53.082 -27.192 1.00 20.02 203 ALA C O 1
ATOM 4717 N N . ILE C 1 225 ? -35.068 -50.976 -27.017 1.00 21.38 204 ILE C N 1
ATOM 4718 C CA . ILE C 1 225 ? -36.033 -51.305 -25.978 1.00 24.86 204 ILE C CA 1
ATOM 4719 C C . ILE C 1 225 ? -37.150 -52.161 -26.571 1.00 26.68 204 ILE C C 1
ATOM 4720 O O . ILE C 1 225 ? -37.541 -53.153 -25.958 1.00 24.82 204 ILE C O 1
ATOM 4725 N N . VAL C 1 226 ? -37.578 -51.847 -27.808 1.00 23.99 205 VAL C N 1
ATOM 4726 C CA . VAL C 1 226 ? -38.565 -52.648 -28.519 1.00 23.42 205 VAL C CA 1
ATOM 4727 C C . VAL C 1 226 ? -38.071 -54.088 -28.638 1.00 23.06 205 VAL C C 1
ATOM 4728 O O . VAL C 1 226 ? -38.845 -55.025 -28.458 1.00 25.19 205 VAL C O 1
ATOM 4732 N N . LYS C 1 227 ? -36.816 -54.246 -29.072 1.00 19.72 206 LYS C N 1
ATOM 4733 C CA . LYS C 1 227 ? -36.250 -55.557 -29.326 1.00 20.60 206 LYS C CA 1
ATOM 4734 C C . LYS C 1 227 ? -36.212 -56.339 -28.011 1.00 21.19 206 LYS C C 1
ATOM 4735 O O . LYS C 1 227 ? -36.602 -57.503 -27.970 1.00 20.44 206 LYS C O 1
ATOM 4741 N N . PHE C 1 228 ? -35.795 -55.684 -26.924 1.00 20.75 207 PHE C N 1
ATOM 4742 C CA . PHE C 1 228 ? -35.783 -56.337 -25.621 1.00 22.27 207 PHE C CA 1
ATOM 4743 C C . PHE C 1 228 ? -37.178 -56.876 -25.302 1.00 25.28 207 PHE C C 1
ATOM 4744 O O . PHE C 1 228 ? -37.315 -58.004 -24.821 1.00 24.73 207 PHE C O 1
ATOM 4752 N N . GLU C 1 229 ? -38.201 -56.035 -25.525 1.00 24.37 208 GLU C N 1
ATOM 4753 C CA . GLU C 1 229 ? -39.583 -56.353 -25.175 1.00 25.60 208 GLU C CA 1
ATOM 4754 C C . GLU C 1 229 ? -40.054 -57.571 -25.969 1.00 25.46 208 GLU C C 1
ATOM 4755 O O . GLU C 1 229 ? -40.706 -58.459 -25.421 1.00 23.98 208 GLU C O 1
ATOM 4761 N N . GLN C 1 230 ? -39.729 -57.591 -27.268 1.00 24.23 209 GLN C N 1
ATOM 4762 C CA . GLN C 1 230 ? -40.107 -58.677 -28.156 1.00 25.11 209 GLN C CA 1
ATOM 4763 C C . GLN C 1 230 ? -39.421 -59.976 -27.727 1.00 26.84 209 GLN C C 1
ATOM 4764 O O . GLN C 1 230 ? -40.030 -61.044 -27.723 1.00 28.05 209 GLN C O 1
ATOM 4770 N N . ASP C 1 231 ? -38.143 -59.887 -27.362 1.00 21.35 210 ASP C N 1
ATOM 4771 C CA . ASP C 1 231 ? -37.386 -61.078 -26.998 1.00 22.67 210 ASP C CA 1
ATOM 4772 C C . ASP C 1 231 ? -37.949 -61.653 -25.702 1.00 23.21 210 ASP C C 1
ATOM 4773 O O . ASP C 1 231 ? -38.082 -62.870 -25.572 1.00 24.44 210 ASP C O 1
ATOM 4778 N N . TRP C 1 232 ? -38.252 -60.763 -24.750 1.00 23.19 211 TRP C N 1
ATOM 4779 C CA . TRP C 1 232 ? -38.809 -61.148 -23.462 1.00 24.27 211 TRP C CA 1
ATOM 4780 C C . TRP C 1 232 ? -40.169 -61.827 -23.643 1.00 30.05 211 TRP C C 1
ATOM 4781 O O . TRP C 1 232 ? -40.406 -62.903 -23.092 1.00 28.85 211 TRP C O 1
ATOM 4792 N N . GLN C 1 233 ? -41.043 -61.187 -24.427 1.00 28.05 212 GLN C N 1
ATOM 4793 C CA . GLN C 1 233 ? -42.353 -61.724 -24.771 1.00 33.32 212 GLN C CA 1
ATOM 4794 C C . GLN C 1 233 ? -42.211 -63.116 -25.379 1.00 29.55 212 GLN C C 1
ATOM 4795 O O . GLN C 1 233 ? -42.978 -64.018 -25.048 1.00 31.11 212 GLN C O 1
ATOM 4801 N N . GLY C 1 234 ? -41.264 -63.256 -26.312 1.00 31.52 213 GLY C N 1
ATOM 4802 C CA . GLY C 1 234 ? -40.999 -64.519 -26.984 1.00 33.56 213 GLY C CA 1
ATOM 4803 C C . GLY C 1 234 ? -40.763 -65.652 -25.989 1.00 31.14 213 GLY C C 1
ATOM 4804 O O . GLY C 1 234 ? -41.323 -66.732 -26.145 1.00 31.64 213 GLY C O 1
ATOM 4805 N N . ALA C 1 235 ? -39.956 -65.385 -24.955 1.00 28.08 214 ALA C N 1
ATOM 4806 C CA . ALA C 1 235 ? -39.543 -66.415 -24.012 1.00 29.42 214 ALA C CA 1
ATOM 4807 C C . ALA C 1 235 ? -40.581 -66.628 -22.908 1.00 30.56 214 ALA C C 1
ATOM 4808 O O . ALA C 1 235 ? -40.649 -67.726 -22.355 1.00 32.36 214 ALA C O 1
ATOM 4810 N N . PHE C 1 236 ? -41.278 -65.569 -22.480 1.00 27.60 215 PHE C N 1
ATOM 4811 C CA . PHE C 1 236 ? -41.955 -65.592 -21.189 1.00 27.93 215 PHE C CA 1
ATOM 4812 C C . PHE C 1 236 ? -43.454 -65.293 -21.297 1.00 31.17 215 PHE C C 1
ATOM 4813 O O . PHE C 1 236 ? -44.163 -65.410 -20.302 1.00 32.95 215 PHE C O 1
ATOM 4821 N N . GLY C 1 237 ? -43.919 -64.841 -22.465 1.00 32.25 216 GLY C N 1
ATOM 4822 C CA . GLY C 1 237 ? -45.345 -64.686 -22.716 1.00 32.69 216 GLY C CA 1
ATOM 4823 C C . GLY C 1 237 ? -45.932 -63.459 -22.019 1.00 33.39 216 GLY C C 1
ATOM 4824 O O . GLY C 1 237 ? -47.118 -63.444 -21.711 1.00 37.05 216 GLY C O 1
ATOM 4825 N N . ARG C 1 238 ? -45.085 -62.450 -21.761 1.00 32.63 217 ARG C N 1
ATOM 4826 C CA . ARG C 1 238 ? -45.477 -61.199 -21.128 1.00 37.98 217 ARG C CA 1
ATOM 4827 C C . ARG C 1 238 ? -44.357 -60.184 -21.364 1.00 43.09 217 ARG C C 1
ATOM 4828 O O . ARG C 1 238 ? -43.285 -60.578 -21.815 1.00 39.57 217 ARG C O 1
ATOM 4836 N N . THR C 1 239 ? -44.622 -58.892 -21.101 1.00 46.36 218 THR C N 1
ATOM 4837 C CA . THR C 1 239 ? -43.630 -57.836 -21.291 1.00 47.41 218 THR C CA 1
ATOM 4838 C C . THR C 1 239 ? -43.241 -57.224 -19.944 1.00 45.32 218 THR C C 1
ATOM 4839 O O . THR C 1 239 ? -42.567 -56.196 -19.908 1.00 45.75 218 THR C O 1
ATOM 4843 N N . SER C 1 240 ? -43.675 -57.852 -18.845 1.00 38.89 219 SER C N 1
ATOM 4844 C CA . SER C 1 240 ? -43.311 -57.433 -17.497 1.00 41.67 219 SER C CA 1
ATOM 4845 C C . SER C 1 240 ? -42.358 -58.456 -16.876 1.00 40.55 219 SER C C 1
ATOM 4846 O O . SER C 1 240 ? -42.340 -59.607 -17.308 1.00 37.36 219 SER C O 1
ATOM 4849 N N . ILE C 1 241 ? -41.623 -58.066 -15.820 1.00 40.74 220 ILE C N 1
ATOM 4850 C CA . ILE C 1 241 ? -40.768 -59.020 -15.121 1.00 50.72 220 ILE C CA 1
ATOM 4851 C C . ILE C 1 241 ? -41.655 -59.962 -14.285 1.00 53.28 220 ILE C C 1
ATOM 4852 O O . ILE C 1 241 ? -41.275 -61.150 -14.160 1.00 52.98 220 ILE C O 1
ATOM 4858 N N . MET D 1 22 ? -3.302 -14.147 -10.811 1.00 25.68 1 MET D N 1
ATOM 4859 C CA . MET D 1 22 ? -2.857 -13.381 -12.007 1.00 20.73 1 MET D CA 1
ATOM 4860 C C . MET D 1 22 ? -2.659 -11.927 -11.588 1.00 21.24 1 MET D C 1
ATOM 4861 O O . MET D 1 22 ? -3.396 -11.410 -10.743 1.00 22.67 1 MET D O 1
ATOM 4866 N N . GLU D 1 23 ? -1.581 -11.312 -12.076 1.00 17.24 2 GLU D N 1
ATOM 4867 C CA . GLU D 1 23 ? -1.362 -9.893 -11.856 1.00 15.55 2 GLU D CA 1
ATOM 4868 C C . GLU D 1 23 ? -1.492 -9.153 -13.185 1.00 15.43 2 GLU D C 1
ATOM 4869 O O . GLU D 1 23 ? -0.705 -9.388 -14.104 1.00 16.25 2 GLU D O 1
ATOM 4875 N N . LEU D 1 24 ? -2.485 -8.257 -13.259 1.00 16.88 3 LEU D N 1
ATOM 4876 C CA . LEU D 1 24 ? -2.764 -7.500 -14.469 1.00 16.17 3 LEU D CA 1
ATOM 4877 C C . LEU D 1 24 ? -2.250 -6.064 -14.326 1.00 17.79 3 LEU D C 1
ATOM 4878 O O . LEU D 1 24 ? -2.677 -5.320 -13.446 1.00 15.59 3 LEU D O 1
ATOM 4883 N N . TYR D 1 25 ? -1.323 -5.677 -15.209 1.00 14.49 4 TYR D N 1
ATOM 4884 C CA . TYR D 1 25 ? -0.746 -4.340 -15.186 1.00 14.21 4 TYR D CA 1
ATOM 4885 C C . TYR D 1 25 ? -1.130 -3.590 -16.456 1.00 14.49 4 TYR D C 1
ATOM 4886 O O . TYR D 1 25 ? -1.355 -4.208 -17.493 1.00 15.43 4 TYR D O 1
ATOM 4895 N N . LEU D 1 26 ? -1.093 -2.250 -16.373 1.00 13.27 5 LEU D N 1
ATOM 4896 C CA . LEU D 1 26 ? -1.071 -1.389 -17.542 1.00 14.75 5 LEU D CA 1
ATOM 4897 C C . LEU D 1 26 ? 0.357 -0.908 -17.800 1.00 14.20 5 LEU D C 1
ATOM 4898 O O . LEU D 1 26 ? 1.101 -0.606 -16.878 1.00 14.96 5 LEU D O 1
ATOM 4903 N N . ASP D 1 27 ? 0.680 -0.724 -19.086 1.00 12.85 6 ASP D N 1
ATOM 4904 C CA . ASP D 1 27 ? 2.014 -0.362 -19.527 1.00 15.05 6 ASP D CA 1
ATOM 4905 C C . ASP D 1 27 ? 1.938 1.047 -20.110 1.00 15.73 6 ASP D C 1
ATOM 4906 O O . ASP D 1 27 ? 1.633 1.212 -21.295 1.00 15.22 6 ASP D O 1
ATOM 4911 N N . THR D 1 28 ? 2.121 2.062 -19.249 1.00 14.67 7 THR D N 1
ATOM 4912 C CA . THR D 1 28 ? 1.709 3.424 -19.570 1.00 14.23 7 THR D CA 1
ATOM 4913 C C . THR D 1 28 ? 2.333 4.429 -18.601 1.00 14.93 7 THR D C 1
ATOM 4914 O O . THR D 1 28 ? 2.725 4.075 -17.480 1.00 14.70 7 THR D O 1
ATOM 4918 N N . SER D 1 29 ? 2.400 5.690 -19.065 1.00 15.49 8 SER D N 1
ATOM 4919 C CA . SER D 1 29 ? 2.663 6.841 -18.218 1.00 15.79 8 SER D CA 1
ATOM 4920 C C . SER D 1 29 ? 1.479 7.812 -18.234 1.00 16.41 8 SER D C 1
ATOM 4921 O O . SER D 1 29 ? 1.614 8.935 -17.771 1.00 17.25 8 SER D O 1
ATOM 4924 N N . ASP D 1 30 ? 0.325 7.358 -18.738 1.00 16.47 9 ASP D N 1
ATOM 4925 C CA . ASP D 1 30 ? -0.861 8.193 -18.882 1.00 16.35 9 ASP D CA 1
ATOM 4926 C C . ASP D 1 30 ? -1.700 8.089 -17.610 1.00 17.30 9 ASP D C 1
ATOM 4927 O O . ASP D 1 30 ? -2.514 7.178 -17.458 1.00 17.16 9 ASP D O 1
ATOM 4932 N N . VAL D 1 31 ? -1.408 8.987 -16.665 1.00 17.29 10 VAL D N 1
ATOM 4933 C CA . VAL D 1 31 ? -1.990 8.971 -15.334 1.00 16.74 10 VAL D CA 1
ATOM 4934 C C . VAL D 1 31 ? -3.521 8.981 -15.400 1.00 17.61 10 VAL D C 1
ATOM 4935 O O . VAL D 1 31 ? -4.170 8.206 -14.692 1.00 17.22 10 VAL D O 1
ATOM 4939 N N . ALA D 1 32 ? -4.094 9.862 -16.234 1.00 16.58 11 ALA D N 1
ATOM 4940 C CA . ALA D 1 32 ? -5.546 9.981 -16.330 1.00 17.97 11 ALA D CA 1
ATOM 4941 C C . ALA D 1 32 ? -6.175 8.678 -16.827 1.00 18.91 11 ALA D C 1
ATOM 4942 O O . ALA D 1 32 ? -7.210 8.267 -16.305 1.00 18.63 11 ALA D O 1
ATOM 4944 N N . ALA D 1 33 ? -5.526 8.005 -17.791 1.00 16.55 12 ALA D N 1
ATOM 4945 C CA . ALA D 1 33 ? -6.035 6.734 -18.304 1.00 17.45 12 ALA D CA 1
ATOM 4946 C C . ALA D 1 33 ? -6.004 5.655 -17.222 1.00 19.66 12 ALA D C 1
ATOM 4947 O O . ALA D 1 33 ? -6.909 4.828 -17.141 1.00 17.44 12 ALA D O 1
ATOM 4949 N N . VAL D 1 34 ? -4.950 5.656 -16.399 1.00 17.16 13 VAL D N 1
ATOM 4950 C CA . VAL D 1 34 ? -4.839 4.696 -15.317 1.00 17.29 13 VAL D CA 1
ATOM 4951 C C . VAL D 1 34 ? -5.998 4.882 -14.342 1.00 17.92 13 VAL D C 1
ATOM 4952 O O . VAL D 1 34 ? -6.624 3.910 -13.940 1.00 16.56 13 VAL D O 1
ATOM 4956 N N . LYS D 1 35 ? -6.273 6.127 -13.952 1.00 17.96 14 LYS D N 1
ATOM 4957 C CA . LYS D 1 35 ? -7.376 6.397 -13.043 1.00 19.22 14 LYS D CA 1
ATOM 4958 C C . LYS D 1 35 ? -8.693 5.894 -13.639 1.00 21.02 14 LYS D C 1
ATOM 4959 O O . LYS D 1 35 ? -9.508 5.310 -12.929 1.00 20.19 14 LYS D O 1
ATOM 4965 N N . LYS D 1 36 ? -8.900 6.129 -14.939 1.00 18.29 15 LYS D N 1
ATOM 4966 C CA . LYS D 1 36 ? -10.124 5.733 -15.612 1.00 19.27 15 LYS D CA 1
ATOM 4967 C C . LYS D 1 36 ? -10.258 4.211 -15.586 1.00 19.28 15 LYS D C 1
ATOM 4968 O O . LYS D 1 36 ? -11.309 3.681 -15.253 1.00 18.75 15 LYS D O 1
ATOM 4974 N N . LEU D 1 37 ? -9.175 3.511 -15.918 1.00 18.28 16 LEU D N 1
ATOM 4975 C CA . LEU D 1 37 ? -9.218 2.067 -16.090 1.00 17.90 16 LEU D CA 1
ATOM 4976 C C . LEU D 1 37 ? -9.121 1.325 -14.761 1.00 18.43 16 LEU D C 1
ATOM 4977 O O . LEU D 1 37 ? -9.531 0.174 -14.685 1.00 18.34 16 LEU D O 1
ATOM 4982 N N . ALA D 1 38 ? -8.652 1.983 -13.694 1.00 16.55 17 ALA D N 1
ATOM 4983 C CA . ALA D 1 38 ? -8.496 1.333 -12.400 1.00 17.77 17 ALA D CA 1
ATOM 4984 C C . ALA D 1 38 ? -9.850 0.940 -11.806 1.00 18.46 17 ALA D C 1
ATOM 4985 O O . ALA D 1 38 ? -9.921 0.028 -10.984 1.00 18.20 17 ALA D O 1
ATOM 4987 N N . ARG D 1 39 ? -10.930 1.600 -12.232 1.00 19.14 18 ARG D N 1
ATOM 4988 C CA . ARG D 1 39 ? -12.238 1.248 -11.693 1.00 19.63 18 ARG D CA 1
ATOM 4989 C C . ARG D 1 39 ? -12.905 0.161 -12.536 1.00 18.85 18 ARG D C 1
ATOM 4990 O O . ARG D 1 39 ? -13.926 -0.398 -12.126 1.00 19.94 18 ARG D O 1
ATOM 4998 N N . ILE D 1 40 ? -12.330 -0.111 -13.715 1.00 19.26 19 ILE D N 1
ATOM 4999 C CA . ILE D 1 40 ? -12.873 -1.080 -14.654 1.00 18.85 19 ILE D CA 1
ATOM 5000 C C . ILE D 1 40 ? -12.165 -2.424 -14.476 1.00 18.84 19 ILE D C 1
ATOM 5001 O O . ILE D 1 40 ? -12.804 -3.445 -14.261 1.00 18.80 19 ILE D O 1
ATOM 5006 N N . PHE D 1 41 ? -10.835 -2.442 -14.581 1.00 17.31 20 PHE D N 1
ATOM 5007 C CA . PHE D 1 41 ? -10.087 -3.681 -14.479 1.00 18.33 20 PHE D CA 1
ATOM 5008 C C . PHE D 1 41 ? -9.683 -3.900 -13.026 1.00 17.07 20 PHE D C 1
ATOM 5009 O O . PHE D 1 41 ? -9.481 -2.942 -12.278 1.00 16.97 20 PHE D O 1
ATOM 5017 N N . PRO D 1 42 ? -9.394 -5.156 -12.630 1.00 18.34 21 PRO D N 1
ATOM 5018 C CA . PRO D 1 42 ? -8.709 -5.412 -11.372 1.00 20.05 21 PRO D CA 1
ATOM 5019 C C . PRO D 1 42 ? -7.189 -5.299 -11.495 1.00 18.35 21 PRO D C 1
ATOM 5020 O O . PRO D 1 42 ? -6.527 -6.267 -11.864 1.00 19.01 21 PRO D O 1
ATOM 5024 N N . LEU D 1 43 ? -6.671 -4.072 -11.387 1.00 18.06 22 LEU D N 1
ATOM 5025 C CA . LEU D 1 43 ? -5.277 -3.825 -11.726 1.00 17.85 22 LEU D CA 1
ATOM 5026 C C . LEU D 1 43 ? -4.403 -4.189 -10.540 1.00 17.27 22 LEU D C 1
ATOM 5027 O O . LEU D 1 43 ? -4.721 -3.808 -9.410 1.00 17.92 22 LEU D O 1
ATOM 5032 N N . ALA D 1 44 ? -3.224 -4.745 -10.845 1.00 16.09 23 ALA D N 1
ATOM 5033 C CA . ALA D 1 44 ? -2.186 -4.969 -9.852 1.00 15.51 23 ALA D CA 1
ATOM 5034 C C . ALA D 1 44 ? -1.265 -3.754 -9.759 1.00 14.34 23 ALA D C 1
ATOM 5035 O O . ALA D 1 44 ? -0.519 -3.615 -8.794 1.00 16.32 23 ALA D O 1
ATOM 5037 N N . GLY D 1 45 ? -1.298 -2.902 -10.783 1.00 14.76 24 GLY D N 1
ATOM 5038 C CA . GLY D 1 45 ? -0.408 -1.757 -10.825 1.00 13.70 24 GLY D CA 1
ATOM 5039 C C . GLY D 1 45 ? -0.096 -1.316 -12.251 1.00 12.87 24 GLY D C 1
ATOM 5040 O O . GLY D 1 45 ? -0.855 -1.577 -13.186 1.00 15.24 24 GLY D O 1
ATOM 5041 N N . VAL D 1 46 ? 1.049 -0.647 -12.388 1.00 14.57 25 VAL D N 1
ATOM 5042 C CA . VAL D 1 46 ? 1.471 -0.073 -13.657 1.00 13.78 25 VAL D CA 1
ATOM 5043 C C . VAL D 1 46 ? 2.951 -0.358 -13.864 1.00 13.91 25 VAL D C 1
ATOM 5044 O O . VAL D 1 46 ? 3.736 -0.251 -12.935 1.00 13.60 25 VAL D O 1
ATOM 5048 N N . THR D 1 47 ? 3.310 -0.696 -15.113 1.00 14.46 26 THR D N 1
ATOM 5049 C CA . THR D 1 47 ? 4.701 -0.826 -15.512 1.00 14.04 26 THR D CA 1
ATOM 5050 C C . THR D 1 47 ? 5.072 0.372 -16.380 1.00 15.08 26 THR D C 1
ATOM 5051 O O . THR D 1 47 ? 4.237 0.897 -17.109 1.00 14.13 26 THR D O 1
ATOM 5055 N N . THR D 1 48 ? 6.348 0.767 -16.282 1.00 14.88 27 THR D N 1
ATOM 5056 C CA . THR D 1 48 ? 6.934 1.765 -17.152 1.00 15.51 27 THR D CA 1
ATOM 5057 C C . THR D 1 48 ? 8.234 1.206 -17.708 1.00 16.31 27 THR D C 1
ATOM 5058 O O . THR D 1 48 ? 8.815 0.270 -17.161 1.00 16.51 27 THR D O 1
ATOM 5062 N N . ASN D 1 49 ? 8.699 1.837 -18.782 1.00 15.42 28 ASN D N 1
ATOM 5063 C CA . ASN D 1 49 ? 10.056 1.661 -19.254 1.00 15.21 28 ASN D CA 1
ATOM 5064 C C . ASN D 1 49 ? 10.549 3.034 -19.682 1.00 13.96 28 ASN D C 1
ATOM 5065 O O . ASN D 1 49 ? 9.778 3.994 -19.661 1.00 13.52 28 ASN D O 1
ATOM 5070 N N . PRO D 1 50 ? 11.835 3.184 -20.057 1.00 14.69 29 PRO D N 1
ATOM 5071 C CA . PRO D 1 50 ? 12.356 4.512 -20.355 1.00 14.94 29 PRO D CA 1
ATOM 5072 C C . PRO D 1 50 ? 11.620 5.234 -21.479 1.00 13.34 29 PRO D C 1
ATOM 5073 O O . PRO D 1 50 ? 11.450 6.447 -21.405 1.00 13.29 29 PRO D O 1
ATOM 5077 N N . SER D 1 51 ? 11.202 4.508 -22.523 1.00 14.85 30 SER D N 1
ATOM 5078 C CA . SER D 1 51 ? 10.470 5.111 -23.631 1.00 15.47 30 SER D CA 1
ATOM 5079 C C . SER D 1 51 ? 9.080 5.580 -23.207 1.00 14.37 30 SER D C 1
ATOM 5080 O O . SER D 1 51 ? 8.632 6.664 -23.589 1.00 15.20 30 SER D O 1
ATOM 5083 N N . ILE D 1 52 ? 8.406 4.774 -22.384 1.00 14.88 31 ILE D N 1
ATOM 5084 C CA . ILE D 1 52 ? 7.064 5.102 -21.930 1.00 15.35 31 ILE D CA 1
ATOM 5085 C C . ILE D 1 52 ? 7.125 6.332 -21.025 1.00 13.75 31 ILE D C 1
ATOM 5086 O O . ILE D 1 52 ? 6.303 7.240 -21.143 1.00 15.51 31 ILE D O 1
ATOM 5091 N N . VAL D 1 53 ? 8.128 6.381 -20.146 1.00 13.65 32 VAL D N 1
ATOM 5092 C CA . VAL D 1 53 ? 8.323 7.549 -19.304 1.00 14.13 32 VAL D CA 1
ATOM 5093 C C . VAL D 1 53 ? 8.585 8.765 -20.191 1.00 16.23 32 VAL D C 1
ATOM 5094 O O . VAL D 1 53 ? 7.954 9.805 -20.010 1.00 15.57 32 VAL D O 1
ATOM 5098 N N . ALA D 1 54 ? 9.509 8.629 -21.150 1.00 15.58 33 ALA D N 1
ATOM 5099 C CA . ALA D 1 54 ? 9.871 9.743 -22.017 1.00 16.41 33 ALA D CA 1
ATOM 5100 C C . ALA D 1 54 ? 8.628 10.289 -22.725 1.00 18.04 33 ALA D C 1
ATOM 5101 O O . ALA D 1 54 ? 8.461 11.512 -22.853 1.00 18.65 33 ALA D O 1
ATOM 5103 N N . ALA D 1 55 ? 7.753 9.378 -23.167 1.00 17.88 34 ALA D N 1
ATOM 5104 C CA . ALA D 1 55 ? 6.591 9.730 -23.970 1.00 19.34 34 ALA D CA 1
ATOM 5105 C C . ALA D 1 55 ? 5.642 10.635 -23.185 1.00 19.66 34 ALA D C 1
ATOM 5106 O O . ALA D 1 55 ? 5.029 11.541 -23.759 1.00 19.46 34 ALA D O 1
ATOM 5108 N N . GLY D 1 56 ? 5.590 10.441 -21.860 1.00 16.89 35 GLY D N 1
ATOM 5109 C CA . GLY D 1 56 ? 4.724 11.230 -20.999 1.00 17.13 35 GLY D CA 1
ATOM 5110 C C . GLY D 1 56 ? 5.350 12.566 -20.600 1.00 18.10 35 GLY D C 1
ATOM 5111 O O . GLY D 1 56 ? 4.643 13.406 -20.052 1.00 20.02 35 GLY D O 1
ATOM 5112 N N . LYS D 1 57 ? 6.672 12.710 -20.795 1.00 18.52 36 LYS D N 1
ATOM 5113 C CA . LYS D 1 57 ? 7.404 13.958 -20.583 1.00 19.60 36 LYS D CA 1
ATOM 5114 C C . LYS D 1 57 ? 7.376 14.426 -19.129 1.00 21.21 36 LYS D C 1
ATOM 5115 O O . LYS D 1 57 ? 7.563 15.616 -18.854 1.00 21.83 36 LYS D O 1
ATOM 5121 N N . THR D 1 58 ? 7.105 13.498 -18.214 1.00 18.73 37 THR D N 1
ATOM 5122 C CA . THR D 1 58 ? 7.031 13.778 -16.787 1.00 18.65 37 THR D CA 1
ATOM 5123 C C . THR D 1 58 ? 8.097 12.946 -16.090 1.00 21.20 37 THR D C 1
ATOM 5124 O O . THR D 1 58 ? 8.110 11.723 -16.227 1.00 19.04 37 THR D O 1
ATOM 5128 N N . PRO D 1 59 ? 8.997 13.565 -15.300 1.00 21.24 38 PRO D N 1
ATOM 5129 C CA . PRO D 1 59 ? 10.026 12.811 -14.606 1.00 22.10 38 PRO D CA 1
ATOM 5130 C C . PRO D 1 59 ? 9.453 11.842 -13.579 1.00 17.44 38 PRO D C 1
ATOM 5131 O O . PRO D 1 59 ? 8.348 12.047 -13.064 1.00 18.21 38 PRO D O 1
ATOM 5135 N N . LEU D 1 60 ? 10.244 10.804 -13.298 1.00 18.86 39 LEU D N 1
ATOM 5136 C CA . LEU D 1 60 ? 9.859 9.721 -12.414 1.00 16.96 39 LEU D CA 1
ATOM 5137 C C . LEU D 1 60 ? 9.405 10.245 -11.052 1.00 17.98 39 LEU D C 1
ATOM 5138 O O . LEU D 1 60 ? 8.501 9.666 -10.454 1.00 17.79 39 LEU D O 1
ATOM 5143 N N . ASP D 1 61 ? 10.077 11.283 -10.525 1.00 19.87 40 ASP D N 1
ATOM 5144 C CA . ASP D 1 61 ? 9.789 11.766 -9.180 1.00 22.52 40 ASP D CA 1
ATOM 5145 C C . ASP D 1 61 ? 8.364 12.314 -9.087 1.00 20.56 40 ASP D C 1
ATOM 5146 O O . ASP D 1 61 ? 7.797 12.378 -8.001 1.00 21.60 40 ASP D O 1
ATOM 5151 N N . GLU D 1 62 ? 7.806 12.753 -10.220 1.00 19.92 41 GLU D N 1
ATOM 5152 C CA . GLU D 1 62 ? 6.435 13.238 -10.292 1.00 20.65 41 GLU D CA 1
ATOM 5153 C C . GLU D 1 62 ? 5.488 12.146 -10.797 1.00 18.63 41 GLU D C 1
ATOM 5154 O O . GLU D 1 62 ? 4.381 12.001 -10.276 1.00 18.26 41 GLU D O 1
ATOM 5160 N N . LEU D 1 63 ? 5.928 11.375 -11.803 1.00 15.85 42 LEU D N 1
ATOM 5161 C CA . LEU D 1 63 ? 5.074 10.407 -12.467 1.00 15.80 42 LEU D CA 1
ATOM 5162 C C . LEU D 1 63 ? 4.674 9.294 -11.502 1.00 16.55 42 LEU D C 1
ATOM 5163 O O . LEU D 1 63 ? 3.502 8.915 -11.441 1.00 16.42 42 LEU D O 1
ATOM 5168 N N . LEU D 1 64 ? 5.655 8.718 -10.800 1.00 17.15 43 LEU D N 1
ATOM 5169 C CA . LEU D 1 64 ? 5.408 7.503 -10.039 1.00 18.45 43 LEU D CA 1
ATOM 5170 C C . LEU D 1 64 ? 4.423 7.773 -8.901 1.00 18.47 43 LEU D C 1
ATOM 5171 O O . LEU D 1 64 ? 3.475 7.005 -8.719 1.00 18.12 43 LEU D O 1
ATOM 5176 N N . PRO D 1 65 ? 4.531 8.888 -8.145 1.00 15.75 44 PRO D N 1
ATOM 5177 C CA . PRO D 1 65 ? 3.505 9.178 -7.153 1.00 17.81 44 PRO D CA 1
ATOM 5178 C C . PRO D 1 65 ? 2.132 9.456 -7.762 1.00 17.35 44 PRO D C 1
ATOM 5179 O O . PRO D 1 65 ? 1.119 9.066 -7.182 1.00 19.66 44 PRO D O 1
ATOM 5183 N N . ALA D 1 66 ? 2.105 10.075 -8.948 1.00 17.56 45 ALA D N 1
ATOM 5184 C CA . ALA D 1 66 ? 0.850 10.333 -9.640 1.00 17.22 45 ALA D CA 1
ATOM 5185 C C . ALA D 1 66 ? 0.175 9.011 -10.008 1.00 17.64 45 ALA D C 1
ATOM 5186 O O . ALA D 1 66 ? -1.045 8.888 -9.898 1.00 18.25 45 ALA D O 1
ATOM 5188 N N . LEU D 1 67 ? 0.966 8.053 -10.505 1.00 18.07 46 LEU D N 1
ATOM 5189 C CA . LEU D 1 67 ? 0.445 6.737 -10.855 1.00 17.31 46 LEU D CA 1
ATOM 5190 C C . LEU D 1 67 ? -0.083 6.015 -9.618 1.00 18.13 46 LEU D C 1
ATOM 5191 O O . LEU D 1 67 ? -1.154 5.423 -9.672 1.00 19.06 46 LEU D O 1
ATOM 5196 N N . HIS D 1 68 ? 0.678 6.067 -8.519 1.00 17.23 47 HIS D N 1
ATOM 5197 C CA . HIS D 1 68 ? 0.245 5.508 -7.243 1.00 20.27 47 HIS D CA 1
ATOM 5198 C C . HIS D 1 68 ? -1.132 6.062 -6.875 1.00 20.09 47 HIS D C 1
ATOM 5199 O O . HIS D 1 68 ? -2.020 5.312 -6.487 1.00 20.09 47 HIS D O 1
ATOM 5206 N N . ASP D 1 69 ? -1.298 7.386 -6.987 1.00 19.78 48 ASP D N 1
ATOM 5207 C CA . ASP D 1 69 ? -2.561 8.032 -6.659 1.00 23.00 48 ASP D CA 1
ATOM 5208 C C . ASP D 1 69 ? -3.671 7.561 -7.603 1.00 21.96 48 ASP D C 1
ATOM 5209 O O . ASP D 1 69 ? -4.806 7.352 -7.172 1.00 22.60 48 ASP D O 1
ATOM 5214 N N . ALA D 1 70 ? -3.368 7.472 -8.902 1.00 18.49 49 ALA D N 1
ATOM 5215 C CA . ALA D 1 70 ? -4.372 7.116 -9.899 1.00 18.62 49 ALA D CA 1
ATOM 5216 C C . ALA D 1 70 ? -4.897 5.699 -9.659 1.00 19.45 49 ALA D C 1
ATOM 5217 O O . ALA D 1 70 ? -6.048 5.398 -9.968 1.00 21.03 49 ALA D O 1
ATOM 5219 N N . LEU D 1 71 ? -4.045 4.831 -9.106 1.00 18.13 50 LEU D N 1
ATOM 5220 C CA . LEU D 1 71 ? -4.440 3.465 -8.808 1.00 19.11 50 LEU D CA 1
ATOM 5221 C C . LEU D 1 71 ? -5.336 3.428 -7.571 1.00 21.58 50 LEU D C 1
ATOM 5222 O O . LEU D 1 71 ? -5.933 2.390 -7.303 1.00 23.57 50 LEU D O 1
ATOM 5227 N N . GLY D 1 72 ? -5.398 4.537 -6.817 1.00 22.37 51 GLY D N 1
ATOM 5228 C CA . GLY D 1 72 ? -6.181 4.588 -5.586 1.00 23.82 51 GLY D CA 1
ATOM 5229 C C . GLY D 1 72 ? -5.314 4.463 -4.332 1.00 25.24 51 GLY D C 1
ATOM 5230 O O . GLY D 1 72 ? -5.802 4.089 -3.263 1.00 25.96 51 GLY D O 1
ATOM 5231 N N . GLY D 1 73 ? -4.030 4.805 -4.457 1.00 23.94 52 GLY D N 1
ATOM 5232 C CA . GLY D 1 73 ? -3.085 4.742 -3.352 1.00 25.22 52 GLY D CA 1
ATOM 5233 C C . GLY D 1 73 ? -2.699 3.304 -3.007 1.00 25.43 52 GLY D C 1
ATOM 5234 O O . GLY D 1 73 ? -2.395 2.989 -1.858 1.00 25.28 52 GLY D O 1
ATOM 5235 N N . LYS D 1 74 ? -2.659 2.436 -4.018 1.00 24.01 53 LYS D N 1
ATOM 5236 C CA . LYS D 1 74 ? -2.296 1.047 -3.800 1.00 25.13 53 LYS D CA 1
ATOM 5237 C C . LYS D 1 74 ? -1.575 0.532 -5.046 1.00 25.08 53 LYS D C 1
ATOM 5238 O O . LYS D 1 74 ? -1.290 1.297 -5.973 1.00 26.74 53 LYS D O 1
ATOM 5244 N N . GLY D 1 75 ? -1.230 -0.752 -5.028 1.00 22.37 54 GLY D N 1
ATOM 5245 C CA . GLY D 1 75 ? -0.713 -1.405 -6.215 1.00 22.27 54 GLY D CA 1
ATOM 5246 C C . GLY D 1 75 ? 0.805 -1.292 -6.300 1.00 21.96 54 GLY D C 1
ATOM 5247 O O . GLY D 1 75 ? 1.450 -0.631 -5.487 1.00 22.79 54 GLY D O 1
ATOM 5248 N N . ARG D 1 76 ? 1.352 -1.946 -7.323 1.00 16.38 55 ARG D N 1
ATOM 5249 C CA . ARG D 1 76 ? 2.781 -2.113 -7.495 1.00 16.57 55 ARG D CA 1
ATOM 5250 C C . ARG D 1 76 ? 3.183 -1.384 -8.775 1.00 14.90 55 ARG D C 1
ATOM 5251 O O . ARG D 1 76 ? 2.502 -1.488 -9.788 1.00 16.31 55 ARG D O 1
ATOM 5259 N N . LEU D 1 77 ? 4.281 -0.633 -8.708 1.00 14.12 56 LEU D N 1
ATOM 5260 C CA . LEU D 1 77 ? 4.844 0.032 -9.869 1.00 14.81 56 LEU D CA 1
ATOM 5261 C C . LEU D 1 77 ? 6.171 -0.610 -10.241 1.00 14.85 56 LEU D C 1
ATOM 5262 O O . LEU D 1 77 ? 6.898 -1.107 -9.381 1.00 14.70 56 LEU D O 1
ATOM 5267 N N . PHE D 1 78 ? 6.514 -0.505 -11.525 1.00 13.61 57 PHE D N 1
ATOM 5268 C CA . PHE D 1 78 ? 7.774 -0.982 -12.056 1.00 13.91 57 PHE D CA 1
ATOM 5269 C C . PHE D 1 78 ? 8.418 0.154 -12.835 1.00 13.75 57 PHE D C 1
ATOM 5270 O O . PHE D 1 78 ? 7.755 0.815 -13.640 1.00 15.74 57 PHE D O 1
ATOM 5278 N N . ALA D 1 79 ? 9.710 0.371 -12.578 1.00 13.49 58 ALA D N 1
ATOM 5279 C CA . ALA D 1 79 ? 10.491 1.346 -13.309 1.00 14.28 58 ALA D CA 1
ATOM 5280 C C . ALA D 1 79 ? 11.915 0.840 -13.508 1.00 13.58 58 ALA D C 1
ATOM 5281 O O . ALA D 1 79 ? 12.437 0.033 -12.732 1.00 13.63 58 ALA D O 1
ATOM 5283 N N . GLN D 1 80 ? 12.529 1.318 -14.589 1.00 13.31 59 GLN D N 1
ATOM 5284 C CA . GLN D 1 80 ? 13.774 0.761 -15.091 1.00 14.17 59 GLN D CA 1
ATOM 5285 C C . GLN D 1 80 ? 14.959 1.648 -14.708 1.00 14.80 59 GLN D C 1
ATOM 5286 O O . GLN D 1 80 ? 14.921 2.872 -14.870 1.00 14.86 59 GLN D O 1
ATOM 5292 N N . VAL D 1 81 ? 16.071 0.991 -14.360 1.00 13.72 60 VAL D N 1
ATOM 5293 C CA . VAL D 1 81 ? 17.365 1.644 -14.200 1.00 13.98 60 VAL D CA 1
ATOM 5294 C C . VAL D 1 81 ? 17.838 2.173 -15.552 1.00 14.34 60 VAL D C 1
ATOM 5295 O O . VAL D 1 81 ? 17.522 1.609 -16.598 1.00 16.60 60 VAL D O 1
ATOM 5299 N N . MET D 1 82 ? 18.669 3.220 -15.510 1.00 15.69 61 MET D N 1
ATOM 5300 C CA . MET D 1 82 ? 19.253 3.815 -16.710 1.00 15.49 61 MET D CA 1
ATOM 5301 C C . MET D 1 82 ? 20.764 3.580 -16.784 1.00 16.35 61 MET D C 1
ATOM 5302 O O . MET D 1 82 ? 21.344 3.648 -17.873 1.00 16.39 61 MET D O 1
ATOM 5307 N N . ALA D 1 83 ? 21.400 3.273 -15.652 1.00 16.42 62 ALA D N 1
ATOM 5308 C CA . ALA D 1 83 ? 22.847 3.086 -15.596 1.00 15.84 62 ALA D CA 1
ATOM 5309 C C . ALA D 1 83 ? 23.263 1.850 -16.389 1.00 17.62 62 ALA D C 1
ATOM 5310 O O . ALA D 1 83 ? 22.438 0.964 -16.619 1.00 18.12 62 ALA D O 1
ATOM 5312 N N . THR D 1 84 ? 24.561 1.775 -16.728 1.00 18.76 63 THR D N 1
ATOM 5313 C CA . THR D 1 84 ? 25.083 0.708 -17.573 1.00 18.92 63 THR D CA 1
ATOM 5314 C C . THR D 1 84 ? 26.034 -0.222 -16.823 1.00 22.13 63 THR D C 1
ATOM 5315 O O . THR D 1 84 ? 26.343 -1.286 -17.355 1.00 23.93 63 THR D O 1
ATOM 5319 N N . THR D 1 85 ? 26.519 0.171 -15.630 1.00 20.07 64 THR D N 1
ATOM 5320 C CA . THR D 1 85 ? 27.342 -0.706 -14.805 1.00 18.99 64 THR D CA 1
ATOM 5321 C C . THR D 1 85 ? 26.469 -1.302 -13.706 1.00 16.76 64 THR D C 1
ATOM 5322 O O . THR D 1 85 ? 25.524 -0.664 -13.253 1.00 17.47 64 THR D O 1
ATOM 5326 N N . ALA D 1 86 ? 26.896 -2.443 -13.164 1.00 17.66 65 ALA D N 1
ATOM 5327 C CA . ALA D 1 86 ? 26.177 -3.085 -12.077 1.00 17.67 65 ALA D CA 1
ATOM 5328 C C . ALA D 1 86 ? 26.070 -2.140 -10.881 1.00 19.14 65 ALA D C 1
ATOM 5329 O O . ALA D 1 86 ? 24.998 -2.004 -10.290 1.00 17.51 65 ALA D O 1
ATOM 5331 N N . GLU D 1 87 ? 27.169 -1.453 -10.551 1.00 18.20 66 GLU D N 1
ATOM 5332 C CA . GLU D 1 87 ? 27.202 -0.567 -9.393 1.00 20.54 66 GLU D CA 1
ATOM 5333 C C . GLU D 1 87 ? 26.247 0.612 -9.609 1.00 18.47 66 GLU D C 1
ATOM 5334 O O . GLU D 1 87 ? 25.515 1.000 -8.703 1.00 17.44 66 GLU D O 1
ATOM 5340 N N . GLY D 1 88 ? 26.202 1.137 -10.835 1.00 16.58 67 GLY D N 1
ATOM 5341 C CA . GLY D 1 88 ? 25.307 2.225 -11.185 1.00 16.37 67 GLY D CA 1
ATOM 5342 C C . GLY D 1 88 ? 23.852 1.770 -11.146 1.00 15.31 67 GLY D C 1
ATOM 5343 O O . GLY D 1 88 ? 22.973 2.513 -10.733 1.00 15.19 67 GLY D O 1
ATOM 5344 N N . MET D 1 89 ? 23.608 0.522 -11.560 1.00 15.06 68 MET D N 1
ATOM 5345 C CA . MET D 1 89 ? 22.256 -0.003 -11.551 1.00 14.60 68 MET D CA 1
ATOM 5346 C C . MET D 1 89 ? 21.767 -0.187 -10.116 1.00 14.56 68 MET D C 1
ATOM 5347 O O . MET D 1 89 ? 20.589 0.012 -9.824 1.00 15.48 68 MET D O 1
ATOM 5352 N N . VAL D 1 90 ? 22.669 -0.547 -9.196 1.00 14.84 69 VAL D N 1
ATOM 5353 C CA . VAL D 1 90 ? 22.288 -0.657 -7.794 1.00 15.05 69 VAL D CA 1
ATOM 5354 C C . VAL D 1 90 ? 21.935 0.726 -7.246 1.00 15.48 69 VAL D C 1
ATOM 5355 O O . VAL D 1 90 ? 20.931 0.886 -6.541 1.00 14.95 69 VAL D O 1
ATOM 5359 N N . GLU D 1 91 ? 22.769 1.723 -7.562 1.00 15.72 70 GLU D N 1
ATOM 5360 C CA . GLU D 1 91 ? 22.485 3.092 -7.164 1.00 17.75 70 GLU D CA 1
ATOM 5361 C C . GLU D 1 91 ? 21.116 3.524 -7.705 1.00 16.29 70 GLU D C 1
ATOM 5362 O O . GLU D 1 91 ? 20.296 4.061 -6.965 1.00 16.53 70 GLU D O 1
ATOM 5368 N N . ASP D 1 92 ? 20.819 3.223 -8.976 1.00 14.70 71 ASP D N 1
ATOM 5369 C CA . ASP D 1 92 ? 19.525 3.590 -9.535 1.00 14.27 71 ASP D CA 1
ATOM 5370 C C . ASP D 1 92 ? 18.384 2.862 -8.824 1.00 14.22 71 ASP D C 1
ATOM 5371 O O . ASP D 1 92 ? 17.297 3.418 -8.649 1.00 15.38 71 ASP D O 1
ATOM 5376 N N . ALA D 1 93 ? 18.580 1.571 -8.525 1.00 12.92 72 ALA D N 1
ATOM 5377 C CA . ALA D 1 93 ? 17.569 0.791 -7.831 1.00 14.53 72 ALA D CA 1
ATOM 5378 C C . ALA D 1 93 ? 17.157 1.476 -6.529 1.00 15.55 72 ALA D C 1
ATOM 5379 O O . ALA D 1 93 ? 15.978 1.603 -6.226 1.00 14.62 72 ALA D O 1
ATOM 5381 N N . ARG D 1 94 ? 18.144 1.903 -5.745 1.00 16.10 73 ARG D N 1
ATOM 5382 C CA . ARG D 1 94 ? 17.866 2.553 -4.473 1.00 15.60 73 ARG D CA 1
ATOM 5383 C C . ARG D 1 94 ? 17.156 3.888 -4.701 1.00 15.17 73 ARG D C 1
ATOM 5384 O O . ARG D 1 94 ? 16.271 4.252 -3.925 1.00 15.30 73 ARG D O 1
ATOM 5392 N N . LYS D 1 95 ? 17.528 4.597 -5.775 1.00 15.44 74 LYS D N 1
ATOM 5393 C CA . LYS D 1 95 ? 16.905 5.877 -6.083 1.00 16.93 74 LYS D CA 1
ATOM 5394 C C . LYS D 1 95 ? 15.421 5.649 -6.343 1.00 15.68 74 LYS D C 1
ATOM 5395 O O . LYS D 1 95 ? 14.583 6.445 -5.928 1.00 16.37 74 LYS D O 1
ATOM 5401 N N . LEU D 1 96 ? 15.112 4.594 -7.112 1.00 15.65 75 LEU D N 1
ATOM 5402 C CA . LEU D 1 96 ? 13.740 4.322 -7.499 1.00 15.10 75 LEU D CA 1
ATOM 5403 C C . LEU D 1 96 ? 12.927 3.905 -6.278 1.00 15.06 75 LEU D C 1
ATOM 5404 O O . LEU D 1 96 ? 11.779 4.308 -6.114 1.00 15.42 75 LEU D O 1
ATOM 5409 N N . ARG D 1 97 ? 13.511 3.063 -5.420 1.00 17.35 76 ARG D N 1
ATOM 5410 C CA . ARG D 1 97 ? 12.820 2.621 -4.220 1.00 17.79 76 ARG D CA 1
ATOM 5411 C C . ARG D 1 97 ? 12.532 3.812 -3.298 1.00 18.29 76 ARG D C 1
ATOM 5412 O O . ARG D 1 97 ? 11.577 3.755 -2.528 1.00 19.58 76 ARG D O 1
ATOM 5420 N N . ALA D 1 98 ? 13.380 4.845 -3.348 1.00 17.34 77 ALA D N 1
ATOM 5421 C CA . ALA D 1 98 ? 13.230 6.040 -2.522 1.00 18.65 77 ALA D CA 1
ATOM 5422 C C . ALA D 1 98 ? 12.022 6.871 -2.968 1.00 19.12 77 ALA D C 1
ATOM 5423 O O . ALA D 1 98 ? 11.571 7.763 -2.243 1.00 19.79 77 ALA D O 1
ATOM 5425 N N . ILE D 1 99 ? 11.560 6.663 -4.206 1.00 18.26 78 ILE D N 1
ATOM 5426 C CA . ILE D 1 99 ? 10.452 7.453 -4.725 1.00 17.59 78 ILE D CA 1
ATOM 5427 C C . ILE D 1 99 ? 9.108 6.851 -4.303 1.00 17.58 78 ILE D C 1
ATOM 5428 O O . ILE D 1 99 ? 8.182 7.592 -3.974 1.00 21.98 78 ILE D O 1
ATOM 5433 N N . ILE D 1 100 ? 9.001 5.524 -4.387 1.00 17.85 79 ILE D N 1
ATOM 5434 C CA . ILE D 1 100 ? 7.751 4.788 -4.242 1.00 20.72 79 ILE D CA 1
ATOM 5435 C C . ILE D 1 100 ? 8.054 3.551 -3.405 1.00 20.69 79 ILE D C 1
ATOM 5436 O O . ILE D 1 100 ? 9.027 2.877 -3.684 1.00 22.33 79 ILE D O 1
ATOM 5441 N N . ASN D 1 101 ? 7.183 3.212 -2.449 1.00 23.19 80 ASN D N 1
ATOM 5442 C CA . ASN D 1 101 ? 7.404 2.062 -1.580 1.00 22.78 80 ASN D CA 1
ATOM 5443 C C . ASN D 1 101 ? 7.306 0.734 -2.343 1.00 21.95 80 ASN D C 1
ATOM 5444 O O . ASN D 1 101 ? 8.247 -0.051 -2.323 1.00 22.23 80 ASN D O 1
ATOM 5449 N N . ASP D 1 102 ? 6.138 0.427 -2.921 1.00 21.17 81 ASP D N 1
ATOM 5450 C CA . ASP D 1 102 ? 5.939 -0.850 -3.590 1.00 19.18 81 ASP D CA 1
ATOM 5451 C C . ASP D 1 102 ? 6.365 -0.718 -5.055 1.00 17.09 81 ASP D C 1
ATOM 5452 O O . ASP D 1 102 ? 5.534 -0.629 -5.953 1.00 18.97 81 ASP D O 1
ATOM 5457 N N . LEU D 1 103 ? 7.677 -0.759 -5.265 1.00 16.93 82 LEU D N 1
ATOM 5458 C CA . LEU D 1 103 ? 8.252 -0.598 -6.587 1.00 18.50 82 LEU D CA 1
ATOM 5459 C C . LEU D 1 103 ? 9.209 -1.753 -6.837 1.00 17.72 82 LEU D C 1
ATOM 5460 O O . LEU D 1 103 ? 9.986 -2.128 -5.961 1.00 18.41 82 LEU D O 1
ATOM 5465 N N . VAL D 1 104 ? 9.093 -2.332 -8.028 1.00 15.05 83 VAL D N 1
ATOM 5466 C CA . VAL D 1 104 ? 10.002 -3.363 -8.481 1.00 15.07 83 VAL D CA 1
ATOM 5467 C C . VAL D 1 104 ? 10.887 -2.765 -9.562 1.00 13.95 83 VAL D C 1
ATOM 5468 O O . VAL D 1 104 ? 10.404 -2.068 -10.447 1.00 14.61 83 VAL D O 1
ATOM 5472 N N . VAL D 1 105 ? 12.193 -2.971 -9.392 1.00 13.07 84 VAL D N 1
ATOM 5473 C CA . VAL D 1 105 ? 13.192 -2.366 -10.249 1.00 13.91 84 VAL D CA 1
ATOM 5474 C C . VAL D 1 105 ? 13.401 -3.255 -11.468 1.00 13.52 84 VAL D C 1
ATOM 5475 O O . VAL D 1 105 ? 13.781 -4.427 -11.330 1.00 14.22 84 VAL D O 1
ATOM 5479 N N . LYS D 1 106 ? 13.215 -2.672 -12.656 1.00 14.01 85 LYS D N 1
ATOM 5480 C CA . LYS D 1 106 ? 13.471 -3.367 -13.907 1.00 13.56 85 LYS D CA 1
ATOM 5481 C C . LYS D 1 106 ? 14.944 -3.197 -14.275 1.00 13.76 85 LYS D C 1
ATOM 5482 O O . LYS D 1 106 ? 15.453 -2.081 -14.378 1.00 14.67 85 LYS D O 1
ATOM 5488 N N . VAL D 1 107 ? 15.603 -4.336 -14.524 1.00 12.85 86 VAL D N 1
ATOM 5489 C CA . VAL D 1 107 ? 17.016 -4.355 -14.854 1.00 13.82 86 VAL D CA 1
ATOM 5490 C C . VAL D 1 107 ? 17.174 -5.074 -16.183 1.00 12.92 86 VAL D C 1
ATOM 5491 O O . VAL D 1 107 ? 16.733 -6.213 -16.322 1.00 13.87 86 VAL D O 1
ATOM 5495 N N . PRO D 1 108 ? 17.813 -4.451 -17.191 1.00 14.41 87 PRO D N 1
ATOM 5496 C CA . PRO D 1 108 ? 18.052 -5.144 -18.449 1.00 14.79 87 PRO D CA 1
ATOM 5497 C C . PRO D 1 108 ? 18.898 -6.392 -18.245 1.00 14.78 87 PRO D C 1
ATOM 5498 O O . PRO D 1 108 ? 19.888 -6.346 -17.520 1.00 16.06 87 PRO D O 1
ATOM 5502 N N . VAL D 1 109 ? 18.531 -7.486 -18.910 1.00 14.07 88 VAL D N 1
ATOM 5503 C CA . VAL D 1 109 ? 19.271 -8.721 -18.729 1.00 13.51 88 VAL D CA 1
ATOM 5504 C C . VAL D 1 109 ? 20.459 -8.748 -19.690 1.00 16.32 88 VAL D C 1
ATOM 5505 O O . VAL D 1 109 ? 20.414 -9.337 -20.763 1.00 17.50 88 VAL D O 1
ATOM 5509 N N . THR D 1 110 ? 21.518 -8.066 -19.243 1.00 16.05 89 THR D N 1
ATOM 5510 C CA . THR D 1 110 ? 22.814 -7.977 -19.879 1.00 15.87 89 THR D CA 1
ATOM 5511 C C . THR D 1 110 ? 23.855 -8.555 -18.920 1.00 15.30 89 THR D C 1
ATOM 5512 O O . THR D 1 110 ? 23.523 -8.963 -17.806 1.00 15.63 89 THR D O 1
ATOM 5516 N N . VAL D 1 111 ? 25.128 -8.511 -19.321 1.00 14.58 90 VAL D N 1
ATOM 5517 C CA . VAL D 1 111 ? 26.207 -8.907 -18.430 1.00 16.31 90 VAL D CA 1
ATOM 5518 C C . VAL D 1 111 ? 26.113 -8.118 -17.130 1.00 14.64 90 VAL D C 1
ATOM 5519 O O . VAL D 1 111 ? 26.054 -8.692 -16.043 1.00 15.74 90 VAL D O 1
ATOM 5523 N N . GLU D 1 112 ? 26.100 -6.788 -17.232 1.00 16.07 91 GLU D N 1
ATOM 5524 C CA . GLU D 1 112 ? 26.116 -5.963 -16.032 1.00 16.77 91 GLU D CA 1
ATOM 5525 C C . GLU D 1 112 ? 24.792 -6.088 -15.287 1.00 14.77 91 GLU D C 1
ATOM 5526 O O . GLU D 1 112 ? 24.769 -6.011 -14.063 1.00 14.10 91 GLU D O 1
ATOM 5532 N N . GLY D 1 113 ? 23.697 -6.210 -16.041 1.00 13.97 92 GLY D N 1
ATOM 5533 C CA . GLY D 1 113 ? 22.371 -6.368 -15.460 1.00 14.05 92 GLY D CA 1
ATOM 5534 C C . GLY D 1 113 ? 22.277 -7.598 -14.558 1.00 14.50 92 GLY D C 1
ATOM 5535 O O . GLY D 1 113 ? 21.649 -7.559 -13.495 1.00 15.04 92 GLY D O 1
ATOM 5536 N N . LEU D 1 114 ? 22.789 -8.731 -15.051 1.00 14.66 93 LEU D N 1
ATOM 5537 C CA . LEU D 1 114 ? 22.757 -9.972 -14.285 1.00 14.56 93 LEU D CA 1
ATOM 5538 C C . LEU D 1 114 ? 23.563 -9.811 -12.996 1.00 15.14 93 LEU D C 1
ATOM 5539 O O . LEU D 1 114 ? 23.105 -10.191 -11.917 1.00 15.97 93 LEU D O 1
ATOM 5544 N N . ALA D 1 115 ? 24.706 -9.118 -13.089 1.00 16.32 94 ALA D N 1
ATOM 5545 C CA . ALA D 1 115 ? 25.507 -8.850 -11.906 1.00 15.53 94 ALA D CA 1
ATOM 5546 C C . ALA D 1 115 ? 24.714 -7.987 -10.925 1.00 15.11 94 ALA D C 1
ATOM 5547 O O . ALA D 1 115 ? 24.759 -8.220 -9.711 1.00 15.04 94 ALA D O 1
ATOM 5549 N N . ALA D 1 116 ? 24.019 -6.966 -11.439 1.00 14.83 95 ALA D N 1
ATOM 5550 C CA . ALA D 1 116 ? 23.194 -6.119 -10.592 1.00 14.26 95 ALA D CA 1
ATOM 5551 C C . ALA D 1 116 ? 22.058 -6.910 -9.941 1.00 15.08 95 ALA D C 1
ATOM 5552 O O . ALA D 1 116 ? 21.766 -6.716 -8.763 1.00 16.11 95 ALA D O 1
ATOM 5554 N N . ILE D 1 117 ? 21.389 -7.778 -10.714 1.00 14.32 96 ILE D N 1
ATOM 5555 C CA . ILE D 1 117 ? 20.303 -8.583 -10.170 1.00 14.34 96 ILE D CA 1
ATOM 5556 C C . ILE D 1 117 ? 20.792 -9.427 -8.989 1.00 15.34 96 ILE D C 1
ATOM 5557 O O . ILE D 1 117 ? 20.128 -9.484 -7.958 1.00 16.01 96 ILE D O 1
ATOM 5562 N N . LYS D 1 118 ? 21.995 -10.007 -9.091 1.00 15.39 97 LYS D N 1
ATOM 5563 C CA . LYS D 1 118 ? 22.555 -10.766 -7.984 1.00 16.70 97 LYS D CA 1
ATOM 5564 C C . LYS D 1 118 ? 22.752 -9.878 -6.750 1.00 15.98 97 LYS D C 1
ATOM 5565 O O . LYS D 1 118 ? 22.374 -10.267 -5.644 1.00 16.64 97 LYS D O 1
ATOM 5571 N N . MET D 1 119 ? 23.294 -8.671 -6.951 1.00 15.38 98 MET D N 1
ATOM 5572 C CA . MET D 1 119 ? 23.578 -7.755 -5.851 1.00 16.72 98 MET D CA 1
ATOM 5573 C C . MET D 1 119 ? 22.272 -7.318 -5.183 1.00 16.01 98 MET D C 1
ATOM 5574 O O . MET D 1 119 ? 22.186 -7.232 -3.956 1.00 16.71 98 MET D O 1
ATOM 5579 N N . LEU D 1 120 ? 21.243 -7.074 -6.000 1.00 15.16 99 LEU D N 1
ATOM 5580 C CA . LEU D 1 120 ? 19.964 -6.591 -5.499 1.00 14.95 99 LEU D CA 1
ATOM 5581 C C . LEU D 1 120 ? 19.215 -7.699 -4.768 1.00 15.39 99 LEU D C 1
ATOM 5582 O O . LEU D 1 120 ? 18.512 -7.438 -3.790 1.00 15.45 99 LEU D O 1
ATOM 5587 N N . LYS D 1 121 ? 19.402 -8.950 -5.211 1.00 15.43 100 LYS D N 1
ATOM 5588 C CA . LYS D 1 121 ? 18.850 -10.084 -4.492 1.00 16.14 100 LYS D CA 1
ATOM 5589 C C . LYS D 1 121 ? 19.447 -10.151 -3.088 1.00 15.93 100 LYS D C 1
ATOM 5590 O O . LYS D 1 121 ? 18.712 -10.353 -2.117 1.00 17.97 100 LYS D O 1
ATOM 5596 N N . ALA D 1 122 ? 20.765 -9.958 -2.985 1.00 15.42 101 ALA D N 1
ATOM 5597 C CA . ALA D 1 122 ? 21.427 -10.020 -1.685 1.00 16.85 101 ALA D CA 1
ATOM 5598 C C . ALA D 1 122 ? 20.893 -8.927 -0.763 1.00 18.08 101 ALA D C 1
ATOM 5599 O O . ALA D 1 122 ? 20.710 -9.176 0.430 1.00 21.72 101 ALA D O 1
ATOM 5601 N N . GLU D 1 123 ? 20.592 -7.750 -1.326 1.00 17.78 102 GLU D N 1
ATOM 5602 C CA . GLU D 1 123 ? 20.170 -6.595 -0.544 1.00 16.66 102 GLU D CA 1
ATOM 5603 C C . GLU D 1 123 ? 18.667 -6.658 -0.258 1.00 17.35 102 GLU D C 1
ATOM 5604 O O . GLU D 1 123 ? 18.177 -5.970 0.635 1.00 17.96 102 GLU D O 1
ATOM 5610 N N . GLY D 1 124 ? 17.943 -7.504 -1.000 1.00 17.59 103 GLY D N 1
ATOM 5611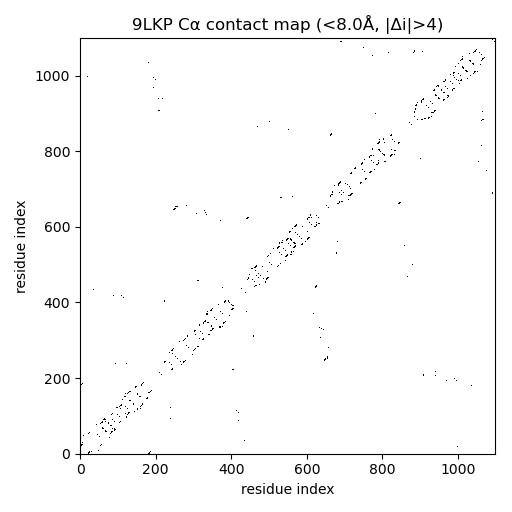 C CA . GLY D 1 124 ? 16.518 -7.721 -0.777 1.00 18.10 103 GLY D CA 1
ATOM 5612 C C . GLY D 1 124 ? 15.621 -6.724 -1.512 1.00 17.92 103 GLY D C 1
ATOM 5613 O O . GLY D 1 124 ? 14.461 -6.520 -1.133 1.00 18.16 103 GLY D O 1
ATOM 5614 N N . ILE D 1 125 ? 16.136 -6.137 -2.602 1.00 17.79 104 ILE D N 1
ATOM 5615 C CA . ILE D 1 125 ? 15.375 -5.225 -3.434 1.00 18.78 104 ILE D CA 1
ATOM 5616 C C . ILE D 1 125 ? 14.781 -6.027 -4.582 1.00 16.94 104 ILE D C 1
ATOM 5617 O O . ILE D 1 125 ? 15.519 -6.676 -5.319 1.00 15.77 104 ILE D O 1
ATOM 5622 N N . PRO D 1 126 ? 13.436 -6.087 -4.731 1.00 16.13 105 PRO D N 1
ATOM 5623 C CA . PRO D 1 126 ? 12.857 -6.922 -5.776 1.00 14.90 105 PRO D CA 1
ATOM 5624 C C . PRO D 1 126 ? 13.185 -6.407 -7.168 1.00 15.02 105 PRO D C 1
ATOM 5625 O O . PRO D 1 126 ? 13.144 -5.199 -7.401 1.00 14.28 105 PRO D O 1
ATOM 5629 N N . THR D 1 127 ? 13.442 -7.327 -8.100 1.00 14.44 106 THR D N 1
ATOM 5630 C CA . THR D 1 127 ? 13.798 -6.955 -9.466 1.00 14.30 106 THR D CA 1
ATOM 5631 C C . THR D 1 127 ? 12.909 -7.681 -10.465 1.00 12.90 106 THR D C 1
ATOM 5632 O O . THR D 1 127 ? 12.363 -8.753 -10.207 1.00 13.23 106 THR D O 1
ATOM 5636 N N . LEU D 1 128 ? 12.886 -7.112 -11.664 1.00 13.00 107 LEU D N 1
ATOM 5637 C CA . LEU D 1 128 ? 12.340 -7.748 -12.845 1.00 13.46 107 LEU D CA 1
ATOM 5638 C C . LEU D 1 128 ? 13.456 -7.746 -13.875 1.00 13.67 107 LEU D C 1
ATOM 5639 O O . LEU D 1 128 ? 14.101 -6.721 -14.055 1.00 14.58 107 LEU D O 1
ATOM 5644 N N . GLY D 1 129 ? 13.648 -8.876 -14.559 1.00 13.19 108 GLY D N 1
ATOM 5645 C CA . GLY D 1 129 ? 14.616 -8.952 -15.640 1.00 13.52 108 GLY D CA 1
ATOM 5646 C C . GLY D 1 129 ? 13.964 -8.567 -16.961 1.00 12.83 108 GLY D C 1
ATOM 5647 O O . GLY D 1 129 ? 13.044 -9.263 -17.389 1.00 13.83 108 GLY D O 1
ATOM 5648 N N . THR D 1 130 ? 14.347 -7.395 -17.504 1.00 13.75 109 THR D N 1
ATOM 5649 C CA . THR D 1 130 ? 13.706 -6.817 -18.680 1.00 14.44 109 THR D CA 1
ATOM 5650 C C . THR D 1 130 ? 14.618 -6.902 -19.905 1.00 16.58 109 THR D C 1
ATOM 5651 O O . THR D 1 130 ? 15.750 -7.380 -19.838 1.00 14.65 109 THR D O 1
ATOM 5655 N N . ALA D 1 131 ? 14.057 -6.490 -21.041 1.00 16.96 110 ALA D N 1
ATOM 5656 C CA . ALA D 1 131 ? 14.709 -6.528 -22.342 1.00 16.30 110 ALA D CA 1
ATOM 5657 C C . ALA D 1 131 ? 15.101 -7.963 -22.682 1.00 14.05 110 ALA D C 1
ATOM 5658 O O . ALA D 1 131 ? 16.192 -8.238 -23.187 1.00 15.88 110 ALA D O 1
ATOM 5660 N N . VAL D 1 132 ? 14.152 -8.867 -22.461 1.00 14.58 111 VAL D N 1
ATOM 5661 C CA . VAL D 1 132 ? 14.377 -10.281 -22.696 1.00 13.54 111 VAL D CA 1
ATOM 5662 C C . VAL D 1 132 ? 13.827 -10.643 -24.068 1.00 15.58 111 VAL D C 1
ATOM 5663 O O . VAL D 1 132 ? 12.631 -10.482 -24.332 1.00 16.39 111 VAL D O 1
ATOM 5667 N N . TYR D 1 133 ? 14.738 -11.148 -24.905 1.00 15.26 112 TYR D N 1
ATOM 5668 C CA . TYR D 1 133 ? 14.448 -11.511 -26.283 1.00 14.71 112 TYR D CA 1
ATOM 5669 C C . TYR D 1 133 ? 14.589 -13.011 -26.502 1.00 15.76 112 TYR D C 1
ATOM 5670 O O . TYR D 1 133 ? 14.403 -13.485 -27.623 1.00 15.74 112 TYR D O 1
ATOM 5679 N N . GLY D 1 134 ? 14.949 -13.750 -25.448 1.00 13.96 113 GLY D N 1
ATOM 5680 C CA . GLY D 1 134 ? 15.136 -15.184 -25.554 1.00 14.31 113 GLY D CA 1
ATOM 5681 C C . GLY D 1 134 ? 14.905 -15.871 -24.216 1.00 15.06 113 GLY D C 1
ATOM 5682 O O . GLY D 1 134 ? 15.073 -15.249 -23.177 1.00 13.33 113 GLY D O 1
ATOM 5683 N N . ALA D 1 135 ? 14.537 -17.156 -24.265 1.00 14.94 114 ALA D N 1
ATOM 5684 C CA . ALA D 1 135 ? 14.084 -17.855 -23.075 1.00 14.30 114 ALA D CA 1
ATOM 5685 C C . ALA D 1 135 ? 15.241 -18.090 -22.104 1.00 14.94 114 ALA D C 1
ATOM 5686 O O . ALA D 1 135 ? 15.059 -17.952 -20.899 1.00 14.30 114 ALA D O 1
ATOM 5688 N N . ALA D 1 136 ? 16.419 -18.511 -22.601 1.00 13.08 115 ALA D N 1
ATOM 5689 C CA . ALA D 1 136 ? 17.537 -18.802 -21.712 1.00 13.75 115 ALA D CA 1
ATOM 5690 C C . ALA D 1 136 ? 18.015 -17.534 -20.997 1.00 13.67 115 ALA D C 1
ATOM 5691 O O . ALA D 1 136 ? 18.266 -17.576 -19.796 1.00 13.74 115 ALA D O 1
ATOM 5693 N N . GLN D 1 137 ? 18.196 -16.443 -21.755 1.00 12.63 116 GLN D N 1
ATOM 5694 C CA . GLN D 1 137 ? 18.470 -15.132 -21.177 1.00 13.18 116 GLN D CA 1
ATOM 5695 C C . GLN D 1 137 ? 17.498 -14.820 -20.035 1.00 14.26 116 GLN D C 1
ATOM 5696 O O . GLN D 1 137 ? 17.912 -14.451 -18.931 1.00 13.54 116 GLN D O 1
ATOM 5702 N N . GLY D 1 138 ? 16.197 -15.006 -20.291 1.00 12.93 117 GLY D N 1
ATOM 5703 C CA . GLY D 1 138 ? 15.177 -14.772 -19.274 1.00 12.80 117 GLY D CA 1
ATOM 5704 C C . GLY D 1 138 ? 15.362 -15.663 -18.047 1.00 14.07 117 GLY D C 1
ATOM 5705 O O . GLY D 1 138 ? 15.358 -15.179 -16.912 1.00 12.94 117 GLY D O 1
ATOM 5706 N N . MET D 1 139 ? 15.539 -16.974 -18.277 1.00 15.07 118 MET D N 1
ATOM 5707 C CA . MET D 1 139 ? 15.744 -17.913 -17.183 1.00 13.10 118 MET D CA 1
ATOM 5708 C C . MET D 1 139 ? 16.943 -17.507 -16.323 1.00 15.25 118 MET D C 1
ATOM 5709 O O . MET D 1 139 ? 16.879 -17.576 -15.092 1.00 15.05 118 MET D O 1
ATOM 5714 N N . LEU D 1 140 ? 18.031 -17.045 -16.952 1.00 14.28 119 LEU D N 1
ATOM 5715 C CA . LEU D 1 140 ? 19.220 -16.658 -16.200 1.00 14.40 119 LEU D CA 1
ATOM 5716 C C . LEU D 1 140 ? 18.905 -15.532 -15.219 1.00 15.16 119 LEU D C 1
ATOM 5717 O O . LEU D 1 140 ? 19.378 -15.545 -14.084 1.00 15.39 119 LEU D O 1
ATOM 5722 N N . SER D 1 141 ? 18.050 -14.596 -15.638 1.00 13.90 120 SER D N 1
ATOM 5723 C CA . SER D 1 141 ? 17.709 -13.467 -14.791 1.00 13.22 120 SER D CA 1
ATOM 5724 C C . SER D 1 141 ? 16.924 -13.935 -13.566 1.00 13.67 120 SER D C 1
ATOM 5725 O O . SER D 1 141 ? 17.162 -13.454 -12.459 1.00 14.37 120 SER D O 1
ATOM 5728 N N . ALA D 1 142 ? 16.046 -14.935 -13.748 1.00 13.97 121 ALA D N 1
ATOM 5729 C CA . ALA D 1 142 ? 15.305 -15.534 -12.641 1.00 14.66 121 ALA D CA 1
ATOM 5730 C C . ALA D 1 14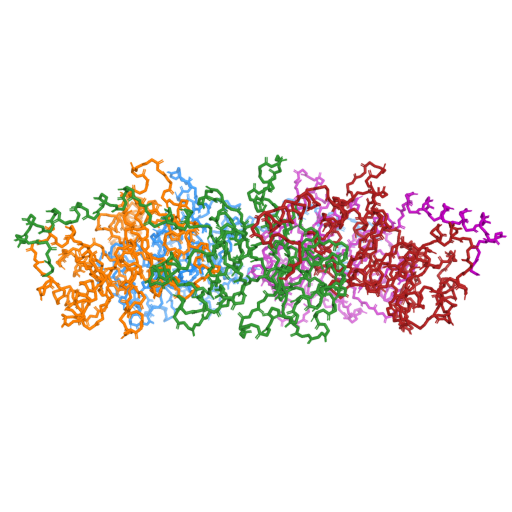2 ? 16.247 -16.261 -11.680 1.00 16.94 121 ALA D C 1
ATOM 5731 O O . ALA D 1 142 ? 16.150 -16.103 -10.453 1.00 15.19 121 ALA D O 1
ATOM 5733 N N . LEU D 1 143 ? 17.165 -17.061 -12.232 1.00 14.78 122 LEU D N 1
ATOM 5734 C CA . LEU D 1 143 ? 18.134 -17.783 -11.413 1.00 14.96 122 LEU D CA 1
ATOM 5735 C C . LEU D 1 143 ? 19.009 -16.811 -10.610 1.00 15.10 122 LEU D C 1
ATOM 5736 O O . LEU D 1 143 ? 19.436 -17.122 -9.494 1.00 15.76 122 LEU D O 1
ATOM 5741 N N . ALA D 1 144 ? 19.248 -15.620 -11.168 1.00 15.21 123 ALA D N 1
ATOM 5742 C CA . ALA D 1 144 ? 20.090 -14.620 -10.530 1.00 14.87 123 ALA D CA 1
ATOM 5743 C C . ALA D 1 144 ? 19.327 -13.915 -9.410 1.00 16.01 123 ALA D C 1
ATOM 5744 O O . ALA D 1 144 ? 19.932 -13.263 -8.562 1.00 16.57 123 ALA D O 1
ATOM 5746 N N . GLY D 1 145 ? 17.998 -14.009 -9.429 1.00 15.27 124 GLY D N 1
ATOM 5747 C CA . GLY D 1 145 ? 17.199 -13.486 -8.332 1.00 16.39 124 GLY D CA 1
ATOM 5748 C C . GLY D 1 145 ? 15.959 -12.693 -8.756 1.00 17.10 124 GLY D C 1
ATOM 5749 O O . GLY D 1 145 ? 15.152 -12.345 -7.895 1.00 15.58 124 GLY D O 1
ATOM 5750 N N . ALA D 1 146 ? 15.758 -12.430 -10.056 1.00 14.26 125 ALA D N 1
ATOM 5751 C CA . ALA D 1 146 ? 14.608 -11.643 -10.489 1.00 14.80 125 ALA D CA 1
ATOM 5752 C C . ALA D 1 146 ? 13.299 -12.384 -10.197 1.00 15.59 125 ALA D C 1
ATOM 5753 O O . ALA D 1 146 ? 13.184 -13.570 -10.512 1.00 15.93 125 ALA D O 1
ATOM 5755 N N . GLU D 1 147 ? 12.333 -11.688 -9.570 1.00 15.02 126 GLU D N 1
ATOM 5756 C CA . GLU D 1 147 ? 11.031 -12.225 -9.197 1.00 16.45 126 GLU D CA 1
ATOM 5757 C C . GLU D 1 147 ? 10.096 -12.268 -10.413 1.00 15.20 126 GLU D C 1
ATOM 5758 O O . GLU D 1 147 ? 9.138 -13.044 -10.447 1.00 14.60 126 GLU D O 1
ATOM 5764 N N . TYR D 1 148 ? 10.408 -11.441 -11.415 1.00 14.06 127 TYR D N 1
ATOM 5765 C CA . TYR D 1 148 ? 9.658 -11.360 -12.659 1.00 13.10 127 TYR D CA 1
ATOM 5766 C C . TYR D 1 148 ? 10.654 -11.359 -13.809 1.00 13.66 127 TYR D C 1
ATOM 5767 O O . TYR D 1 148 ? 11.751 -10.807 -13.675 1.00 12.64 127 TYR D O 1
ATOM 5776 N N . VAL D 1 149 ? 10.190 -11.838 -14.965 1.00 12.82 128 VAL D N 1
ATOM 5777 C CA . VAL D 1 149 ? 10.961 -11.830 -16.198 1.00 13.64 128 VAL D CA 1
ATOM 5778 C C . VAL D 1 149 ? 10.030 -11.356 -17.306 1.00 13.68 128 VAL D C 1
ATOM 5779 O O . VAL D 1 149 ? 8.992 -11.980 -17.514 1.00 14.61 128 VAL D O 1
ATOM 5783 N N . ALA D 1 150 ? 10.391 -10.254 -17.975 1.00 14.61 129 ALA D N 1
ATOM 5784 C CA . ALA D 1 150 ? 9.543 -9.663 -19.005 1.00 13.69 129 ALA D CA 1
ATOM 5785 C C . ALA D 1 150 ? 10.131 -9.869 -20.399 1.00 13.75 129 ALA D C 1
ATOM 5786 O O . ALA D 1 150 ? 10.980 -9.093 -20.851 1.00 14.21 129 ALA D O 1
ATOM 5788 N N . PRO D 1 151 ? 9.663 -10.897 -21.143 1.00 14.25 130 PRO D N 1
ATOM 5789 C CA . PRO D 1 151 ? 9.957 -10.993 -22.566 1.00 14.48 130 PRO D CA 1
ATOM 5790 C C . PRO D 1 151 ? 9.244 -9.908 -23.360 1.00 14.62 130 PRO D C 1
ATOM 5791 O O . PRO D 1 151 ? 8.111 -9.568 -23.042 1.00 15.30 130 PRO D O 1
ATOM 5795 N N . TYR D 1 152 ? 9.940 -9.362 -24.360 1.00 15.25 131 TYR D N 1
ATOM 5796 C CA . TYR D 1 152 ? 9.382 -8.365 -25.249 1.00 17.09 131 TYR D CA 1
ATOM 5797 C C . TYR D 1 152 ? 8.745 -9.102 -26.421 1.00 16.51 131 TYR D C 1
ATOM 5798 O O . TYR D 1 152 ? 9.346 -9.215 -27.488 1.00 16.61 131 TYR D O 1
ATOM 5807 N N . VAL D 1 153 ? 7.475 -9.503 -26.230 1.00 15.26 132 VAL D N 1
ATOM 5808 C CA . VAL D 1 153 ? 6.758 -10.365 -27.150 1.00 15.18 132 VAL D CA 1
ATOM 5809 C C . VAL D 1 153 ? 6.712 -9.746 -28.545 1.00 15.25 132 VAL D C 1
ATOM 5810 O O . VAL D 1 153 ? 7.114 -10.385 -29.519 1.00 13.41 132 VAL D O 1
ATOM 5814 N N . ASN D 1 154 ? 6.217 -8.501 -28.679 1.00 14.59 133 ASN D N 1
ATOM 5815 C CA . ASN D 1 154 ? 6.026 -7.978 -30.027 1.00 13.92 133 ASN D CA 1
ATOM 5816 C C . ASN D 1 154 ? 7.369 -7.637 -30.668 1.00 14.63 133 ASN D C 1
ATOM 5817 O O . ASN D 1 154 ? 7.502 -7.712 -31.896 1.00 15.15 133 ASN D O 1
ATOM 5822 N N . ARG D 1 155 ? 8.363 -7.256 -29.850 1.00 14.28 134 ARG D N 1
ATOM 5823 C CA . ARG D 1 155 ? 9.670 -6.924 -30.404 1.00 14.99 134 ARG D CA 1
ATOM 5824 C C . ARG D 1 155 ? 10.280 -8.171 -31.045 1.00 14.66 134 ARG D C 1
ATOM 5825 O O . ARG D 1 155 ? 10.828 -8.115 -32.141 1.00 15.37 134 ARG D O 1
ATOM 5833 N N . VAL D 1 156 ? 10.112 -9.324 -30.396 1.00 13.37 135 VAL D N 1
ATOM 5834 C CA . VAL D 1 156 ? 10.583 -10.571 -30.979 1.00 14.06 135 VAL D CA 1
ATOM 5835 C C . VAL D 1 156 ? 9.823 -10.868 -32.276 1.00 13.54 135 VAL D C 1
ATOM 5836 O O . VAL D 1 156 ? 10.434 -11.243 -33.284 1.00 14.18 135 VAL D O 1
ATOM 5840 N N . ASP D 1 157 ? 8.494 -10.732 -32.237 1.00 14.10 136 ASP D N 1
ATOM 5841 C CA . ASP D 1 157 ? 7.662 -10.894 -33.424 1.00 15.24 136 ASP D CA 1
ATOM 5842 C C . ASP D 1 157 ? 8.084 -9.944 -34.541 1.00 15.51 136 ASP D C 1
ATOM 5843 O O . ASP D 1 157 ? 8.154 -10.339 -35.714 1.00 17.31 136 ASP D O 1
ATOM 5848 N N . ALA D 1 158 ? 8.388 -8.690 -34.201 1.00 13.98 137 ALA D N 1
ATOM 5849 C CA . ALA D 1 158 ? 8.609 -7.674 -35.220 1.00 14.52 137 ALA D CA 1
ATOM 5850 C C . ALA D 1 158 ? 9.952 -7.862 -35.920 1.00 15.71 137 ALA D C 1
ATOM 5851 O O . ALA D 1 158 ? 10.108 -7.449 -37.074 1.00 16.37 137 ALA D O 1
ATOM 5853 N N . GLN D 1 159 ? 10.900 -8.530 -35.253 1.00 15.26 138 GLN D N 1
ATOM 5854 C CA . GLN D 1 159 ? 12.239 -8.735 -35.790 1.00 15.60 138 GLN D CA 1
ATOM 5855 C C . GLN D 1 159 ? 12.396 -10.115 -36.432 1.00 18.90 138 GLN D C 1
ATOM 5856 O O . GLN D 1 159 ? 13.523 -10.578 -36.633 1.00 20.71 138 GLN D O 1
ATOM 5862 N N . GLY D 1 160 ? 11.277 -10.768 -36.755 1.00 17.48 139 GLY D N 1
ATOM 5863 C CA . GLY D 1 160 ? 11.288 -11.978 -37.568 1.00 18.87 139 GLY D CA 1
ATOM 5864 C C . GLY D 1 160 ? 11.416 -13.257 -36.739 1.00 20.06 139 GLY D C 1
ATOM 5865 O O . GLY D 1 160 ? 11.664 -14.347 -37.271 1.00 22.23 139 GLY D O 1
ATOM 5866 N N . GLY D 1 161 ? 11.221 -13.139 -35.425 1.00 16.85 140 GLY D N 1
ATOM 5867 C CA . GLY D 1 161 ? 11.185 -14.312 -34.569 1.00 16.70 140 GLY D CA 1
ATOM 5868 C C . GLY D 1 161 ? 9.754 -14.741 -34.281 1.00 14.84 140 GLY D C 1
ATOM 5869 O O . GLY D 1 161 ? 8.839 -14.464 -35.066 1.00 15.70 140 GLY D O 1
ATOM 5870 N N . ASP D 1 162 ? 9.592 -15.458 -33.161 1.00 15.62 141 ASP D N 1
ATOM 5871 C CA . ASP D 1 162 ? 8.310 -16.008 -32.749 1.00 15.19 141 ASP D CA 1
ATOM 5872 C C . ASP D 1 162 ? 8.123 -15.721 -31.270 1.00 13.97 141 ASP D C 1
ATOM 5873 O O . ASP D 1 162 ? 8.665 -16.426 -30.421 1.00 14.99 141 ASP D O 1
ATOM 5878 N N . GLY D 1 163 ? 7.521 -14.563 -30.996 1.00 13.82 142 GLY D N 1
ATOM 5879 C CA . GLY D 1 163 ? 7.427 -14.045 -29.649 1.00 14.51 142 GLY D CA 1
ATOM 5880 C C . GLY D 1 163 ? 6.655 -15.000 -28.742 1.00 14.25 142 GLY D C 1
ATOM 5881 O O . GLY D 1 163 ? 7.030 -15.203 -27.588 1.00 13.96 142 GLY D O 1
ATOM 5882 N N . ILE D 1 164 ? 5.572 -15.593 -29.257 1.00 14.47 143 ILE D N 1
ATOM 5883 C CA . ILE D 1 164 ? 4.798 -16.500 -28.425 1.00 15.19 143 ILE D CA 1
ATOM 5884 C C . ILE D 1 164 ? 5.615 -17.753 -28.126 1.00 15.63 143 ILE D C 1
ATOM 5885 O O . ILE D 1 164 ? 5.582 -18.268 -27.016 1.00 14.86 143 ILE D O 1
ATOM 5890 N N . GLN D 1 165 ? 6.363 -18.262 -29.105 1.00 13.71 144 GLN D N 1
ATOM 5891 C CA . GLN D 1 165 ? 7.151 -19.461 -28.852 1.00 16.71 144 GLN D CA 1
ATOM 5892 C C . GLN D 1 165 ? 8.225 -19.175 -27.802 1.00 15.09 144 GLN D C 1
ATOM 5893 O O . GLN D 1 165 ? 8.450 -20.008 -26.902 1.00 15.18 144 GLN D O 1
ATOM 5899 N N . THR D 1 166 ? 8.781 -17.951 -27.827 1.00 13.80 145 THR D N 1
ATOM 5900 C CA . THR D 1 166 ? 9.776 -17.526 -26.846 1.00 13.37 145 THR D CA 1
ATOM 5901 C C . THR D 1 166 ? 9.139 -17.517 -25.456 1.00 13.94 145 THR D C 1
ATOM 5902 O O . THR D 1 166 ? 9.766 -17.953 -24.490 1.00 14.09 145 THR D O 1
ATOM 5906 N N . VAL D 1 167 ? 7.889 -17.041 -25.365 1.00 13.26 146 VAL D N 1
ATOM 5907 C CA . VAL D 1 167 ? 7.174 -16.992 -24.089 1.00 12.84 146 VAL D CA 1
ATOM 5908 C C . VAL D 1 167 ? 6.887 -18.410 -23.584 1.00 14.33 146 VAL D C 1
ATOM 5909 O O . VAL D 1 167 ? 7.010 -18.684 -22.388 1.00 14.23 146 VAL D O 1
ATOM 5913 N N . ILE D 1 168 ? 6.416 -19.290 -24.470 1.00 12.81 147 ILE D N 1
ATOM 5914 C CA . ILE D 1 168 ? 6.168 -20.682 -24.110 1.00 13.27 147 ILE D CA 1
ATOM 5915 C C . ILE D 1 168 ? 7.453 -21.306 -23.553 1.00 13.84 147 ILE D C 1
ATOM 5916 O O . ILE D 1 168 ? 7.431 -21.943 -22.496 1.00 14.65 147 ILE D O 1
ATOM 5921 N N . GLU D 1 169 ? 8.577 -21.091 -24.239 1.00 14.33 148 GLU D N 1
ATOM 5922 C CA . GLU D 1 169 ? 9.854 -21.648 -23.804 1.00 14.06 148 GLU D CA 1
ATOM 5923 C C . GLU D 1 169 ? 10.261 -21.054 -22.460 1.00 13.82 148 GLU D C 1
ATOM 5924 O O . GLU D 1 169 ? 10.704 -21.777 -21.580 1.00 13.28 148 GLU D O 1
ATOM 5930 N N . LEU D 1 170 ? 10.135 -19.732 -22.307 1.00 12.62 149 LEU D N 1
ATOM 5931 C CA . LEU D 1 170 ? 10.485 -19.090 -21.047 1.00 13.75 149 LEU D CA 1
ATOM 5932 C C . LEU D 1 170 ? 9.644 -19.670 -19.908 1.00 13.75 149 LEU D C 1
ATOM 5933 O O . LEU D 1 170 ? 10.149 -19.933 -18.811 1.00 14.56 149 LEU D O 1
ATOM 5938 N N . GLN D 1 171 ? 8.323 -19.694 -20.092 1.00 13.28 150 GLN D N 1
ATOM 5939 C CA . GLN D 1 171 ? 7.434 -20.175 -19.045 1.00 13.73 150 GLN D CA 1
ATOM 5940 C C . GLN D 1 171 ? 7.798 -21.606 -18.653 1.00 14.25 150 GLN D C 1
ATOM 5941 O O . GLN D 1 171 ? 7.807 -21.941 -17.467 1.00 14.96 150 GLN D O 1
ATOM 5947 N N . GLN D 1 172 ? 8.109 -22.460 -19.637 1.00 14.28 151 GLN D N 1
ATOM 5948 C CA . GLN D 1 172 ? 8.551 -23.822 -19.342 1.00 15.59 151 GLN D CA 1
ATOM 5949 C C . GLN D 1 172 ? 9.819 -23.817 -18.487 1.00 15.28 151 GLN D C 1
ATOM 5950 O O . GLN D 1 172 ? 9.913 -24.581 -17.521 1.00 15.63 151 GLN D O 1
ATOM 5956 N N . LEU D 1 173 ? 10.781 -22.945 -18.825 1.00 14.15 152 LEU D N 1
ATOM 5957 C CA . LEU D 1 173 ? 12.044 -22.872 -18.105 1.00 14.37 152 LEU D CA 1
ATOM 5958 C C . LEU D 1 173 ? 11.806 -22.431 -16.657 1.00 15.17 152 LEU D C 1
ATOM 5959 O O . LEU D 1 173 ? 12.385 -23.015 -15.751 1.00 16.14 152 LEU D O 1
ATOM 5964 N N . LEU D 1 174 ? 10.923 -21.454 -16.433 1.00 13.88 153 LEU D N 1
ATOM 5965 C CA . LEU D 1 174 ? 10.661 -20.988 -15.078 1.00 15.61 153 LEU D CA 1
ATOM 5966 C C . LEU D 1 174 ? 9.953 -22.083 -14.279 1.00 17.53 153 LEU D C 1
ATOM 5967 O O . LEU D 1 174 ? 10.341 -22.355 -13.132 1.00 16.84 153 LEU D O 1
ATOM 5972 N N . THR D 1 175 ? 8.935 -22.709 -14.883 1.00 17.02 154 THR D N 1
ATOM 5973 C CA . THR D 1 175 ? 8.172 -23.779 -14.245 1.00 19.30 154 THR D CA 1
ATOM 5974 C C . THR D 1 175 ? 9.116 -24.899 -13.806 1.00 19.49 154 THR D C 1
ATOM 5975 O O . THR D 1 175 ? 9.027 -25.366 -12.667 1.00 19.16 154 THR D O 1
ATOM 5979 N N . LEU D 1 176 ? 10.062 -25.271 -14.678 1.00 17.66 155 LEU D N 1
ATOM 5980 C CA . LEU D 1 176 ? 10.967 -26.382 -14.411 1.00 17.38 155 LEU D CA 1
ATOM 5981 C C . LEU D 1 176 ? 12.040 -25.981 -13.400 1.00 21.73 155 LEU D C 1
ATOM 5982 O O . LEU D 1 176 ? 12.413 -26.811 -12.573 1.00 21.35 155 LEU D O 1
ATOM 5987 N N . HIS D 1 177 ? 12.623 -24.785 -13.560 1.00 17.18 156 HIS D N 1
ATOM 5988 C CA . HIS D 1 177 ? 13.957 -24.519 -13.052 1.00 17.05 156 HIS D CA 1
ATOM 5989 C C . HIS D 1 177 ? 13.990 -23.342 -12.074 1.00 19.84 156 HIS D C 1
ATOM 5990 O O . HIS D 1 177 ? 15.020 -23.135 -11.434 1.00 21.46 156 HIS D O 1
ATOM 5997 N N . ALA D 1 178 ? 12.950 -22.490 -12.089 1.00 18.43 157 ALA D N 1
ATOM 5998 C CA . ALA D 1 178 ? 12.888 -21.306 -11.242 1.00 19.16 157 ALA D CA 1
ATOM 5999 C C . ALA D 1 178 ? 11.434 -20.966 -10.919 1.00 19.98 157 ALA D C 1
ATOM 6000 O O . ALA D 1 178 ? 10.933 -19.913 -11.286 1.00 18.63 157 ALA D O 1
ATOM 6002 N N . PRO D 1 179 ? 10.701 -21.846 -10.199 1.00 24.34 158 PRO D N 1
ATOM 6003 C CA . PRO D 1 179 ? 9.251 -21.727 -10.110 1.00 25.28 158 PRO D CA 1
ATOM 6004 C C . PRO D 1 179 ? 8.762 -20.540 -9.275 1.00 23.76 158 PRO D C 1
ATOM 6005 O O . PRO D 1 179 ? 7.604 -20.146 -9.401 1.00 26.24 158 PRO D O 1
ATOM 6009 N N . GLN D 1 180 ? 9.645 -19.989 -8.436 1.00 25.18 159 GLN D N 1
ATOM 6010 C CA . GLN D 1 180 ? 9.358 -18.800 -7.639 1.00 28.84 159 GLN D CA 1
ATOM 6011 C C . GLN D 1 180 ? 9.260 -17.544 -8.507 1.00 24.35 159 GLN D C 1
ATOM 6012 O O . GLN D 1 180 ? 8.817 -16.500 -8.032 1.00 23.06 159 GLN D O 1
ATOM 6018 N N . SER D 1 181 ? 9.828 -17.587 -9.713 1.00 18.37 160 SER D N 1
ATOM 6019 C CA . SER D 1 181 ? 9.802 -16.419 -10.580 1.00 16.49 160 SER D CA 1
ATOM 6020 C C . SER D 1 181 ? 8.601 -16.519 -11.513 1.00 17.69 160 SER D C 1
ATOM 6021 O O . SER D 1 181 ? 8.176 -17.618 -11.845 1.00 21.15 160 SER D O 1
ATOM 6024 N N . LYS D 1 182 ? 8.105 -15.360 -11.961 1.00 16.89 161 LYS D N 1
ATOM 6025 C CA . LYS D 1 182 ? 6.946 -15.270 -12.837 1.00 16.54 161 LYS D CA 1
ATOM 6026 C C . LYS D 1 182 ? 7.374 -14.671 -14.167 1.00 15.88 161 LYS D C 1
ATOM 6027 O O . LYS D 1 182 ? 8.227 -13.784 -14.186 1.00 15.17 161 LYS D O 1
ATOM 6033 N N . VAL D 1 183 ? 6.671 -15.053 -15.240 1.00 14.02 162 VAL D N 1
ATOM 6034 C CA . VAL D 1 183 ? 6.728 -14.303 -16.478 1.00 15.42 162 VAL D CA 1
ATOM 6035 C C . VAL D 1 183 ? 5.781 -13.116 -16.344 1.00 14.28 162 VAL D C 1
ATOM 6036 O O . VAL D 1 183 ? 4.642 -13.291 -15.920 1.00 15.31 162 VAL D O 1
ATOM 6040 N N . LEU D 1 184 ? 6.287 -11.914 -16.645 1.00 13.06 163 LEU D N 1
ATOM 6041 C CA . LEU D 1 184 ? 5.448 -10.737 -16.843 1.00 15.44 163 LEU D CA 1
ATOM 6042 C C . LEU D 1 184 ? 5.484 -10.397 -18.329 1.00 15.11 163 LEU D C 1
ATOM 6043 O O . LEU D 1 184 ? 6.422 -9.751 -18.812 1.00 15.06 163 LEU D O 1
ATOM 6048 N N . ALA D 1 185 ? 4.534 -10.963 -19.072 1.00 14.63 164 ALA D N 1
ATOM 6049 C CA . ALA D 1 185 ? 4.520 -10.776 -20.521 1.00 15.13 164 ALA D CA 1
ATOM 6050 C C . ALA D 1 185 ? 4.280 -9.310 -20.881 1.00 14.95 164 ALA D C 1
ATOM 6051 O O . ALA D 1 185 ? 3.414 -8.651 -20.305 1.00 13.92 164 ALA D O 1
ATOM 6053 N N . ALA D 1 186 ? 5.055 -8.803 -21.854 1.00 14.72 165 ALA D N 1
ATOM 6054 C CA . ALA D 1 186 ? 5.059 -7.389 -22.215 1.00 14.84 165 ALA D CA 1
ATOM 6055 C C . ALA D 1 186 ? 5.270 -7.233 -23.720 1.00 14.77 165 ALA D C 1
ATOM 6056 O O . ALA D 1 186 ? 5.683 -8.178 -24.382 1.00 16.34 165 ALA D O 1
ATOM 6058 N N . SER D 1 187 ? 4.893 -6.049 -24.236 1.00 14.12 166 SER D N 1
ATOM 6059 C CA . SER D 1 187 ? 5.159 -5.634 -25.609 1.00 14.46 166 SER D CA 1
ATOM 6060 C C . SER D 1 187 ? 4.124 -6.269 -26.530 1.00 13.58 166 SER D C 1
ATOM 6061 O O . SER D 1 187 ? 4.296 -7.388 -27.016 1.00 15.18 166 SER D O 1
ATOM 6064 N N . PHE D 1 188 ? 3.009 -5.559 -26.698 1.00 13.53 167 PHE D N 1
ATOM 6065 C CA . PHE D 1 188 ? 1.862 -6.073 -27.425 1.00 13.20 167 PHE D CA 1
ATOM 6066 C C . PHE D 1 188 ? 1.354 -5.051 -28.424 1.00 14.17 167 PHE D C 1
ATOM 6067 O O . PHE D 1 188 ? 1.225 -3.861 -28.091 1.00 14.34 167 PHE D O 1
ATOM 6075 N N . LYS D 1 189 ? 1.006 -5.562 -29.618 1.00 15.14 168 LYS D N 1
ATOM 6076 C CA . LYS D 1 189 ? 0.314 -4.781 -30.631 1.00 16.75 168 LYS D CA 1
ATOM 6077 C C . LYS D 1 189 ? -1.104 -5.289 -30.876 1.00 15.34 168 LYS D C 1
ATOM 6078 O O . LYS D 1 189 ? -1.930 -4.550 -31.427 1.00 15.16 168 LYS D O 1
ATOM 6084 N N . THR D 1 190 ? -1.406 -6.540 -30.486 1.00 15.70 169 THR D N 1
ATOM 6085 C CA . THR D 1 190 ? -2.735 -7.078 -30.718 1.00 16.64 169 THR D CA 1
ATOM 6086 C C . THR D 1 190 ? -3.170 -7.922 -29.526 1.00 15.95 169 THR D C 1
ATOM 6087 O O . THR D 1 190 ? -2.355 -8.560 -28.870 1.00 14.41 169 THR D O 1
ATOM 6091 N N . PRO D 1 191 ? -4.468 -7.888 -29.166 1.00 15.17 170 PRO D N 1
ATOM 6092 C CA . PRO D 1 191 ? -5.005 -8.760 -28.130 1.00 14.18 170 PRO D CA 1
ATOM 6093 C C . PRO D 1 191 ? -4.625 -10.232 -28.276 1.00 14.05 170 PRO D C 1
ATOM 6094 O O . PRO D 1 191 ? -4.455 -10.931 -27.285 1.00 15.06 170 PRO D O 1
ATOM 6098 N N . ARG D 1 192 ? -4.545 -10.721 -29.518 1.00 13.34 171 ARG D N 1
ATOM 6099 C CA . ARG D 1 192 ? -4.248 -12.124 -29.723 1.00 12.75 171 ARG D CA 1
ATOM 6100 C C . ARG D 1 192 ? -2.910 -12.485 -29.064 1.00 11.99 171 ARG D C 1
ATOM 6101 O O . ARG D 1 192 ? -2.732 -13.606 -28.596 1.00 13.21 171 ARG D O 1
ATOM 6109 N N . GLN D 1 193 ? -1.914 -11.588 -29.150 1.00 12.24 172 GLN D N 1
ATOM 6110 C CA . GLN D 1 193 ? -0.602 -11.848 -28.570 1.00 12.60 172 GLN D CA 1
ATOM 6111 C C . GLN D 1 193 ? -0.747 -12.011 -27.058 1.00 12.43 172 GLN D C 1
ATOM 6112 O O . GLN D 1 193 ? -0.158 -12.901 -26.465 1.00 12.84 172 GLN D O 1
ATOM 6118 N N . ALA D 1 194 ? -1.502 -11.107 -26.443 1.00 12.89 173 ALA D N 1
ATOM 6119 C CA . ALA D 1 194 ? -1.671 -11.111 -24.999 1.00 12.28 173 ALA D CA 1
ATOM 6120 C C . ALA D 1 194 ? -2.420 -12.376 -24.566 1.00 12.80 173 ALA D C 1
ATOM 6121 O O . ALA D 1 194 ? -2.041 -13.033 -23.590 1.00 13.09 173 ALA D O 1
ATOM 6123 N N . LEU D 1 195 ? -3.474 -12.725 -25.318 1.00 13.81 174 LEU D N 1
ATOM 6124 C CA . LEU D 1 195 ? -4.246 -13.936 -25.070 1.00 12.81 174 LEU D CA 1
ATOM 6125 C C . LEU D 1 195 ? -3.330 -15.158 -25.125 1.00 13.48 174 LEU D C 1
ATOM 6126 O O . LEU D 1 195 ? -3.363 -16.017 -24.251 1.00 13.25 174 LEU D O 1
ATOM 6131 N N . ASP D 1 196 ? -2.471 -15.215 -26.150 1.00 12.43 175 ASP D N 1
ATOM 6132 C CA . ASP D 1 196 ? -1.606 -16.368 -26.337 1.00 13.36 175 ASP D CA 1
ATOM 6133 C C . ASP D 1 196 ? -0.609 -16.473 -25.183 1.00 12.00 175 ASP D C 1
ATOM 6134 O O . ASP D 1 196 ? -0.297 -17.584 -24.761 1.00 13.34 175 ASP D O 1
ATOM 6139 N N . CYS D 1 197 ? -0.165 -15.325 -24.641 1.00 13.38 176 CYS D N 1
ATOM 6140 C CA . CYS D 1 197 ? 0.721 -15.332 -23.480 1.00 13.01 176 CYS D CA 1
ATOM 6141 C C . CYS D 1 197 ? -0.015 -15.874 -22.258 1.00 14.41 176 CYS D C 1
ATOM 6142 O O . CYS D 1 197 ? 0.540 -16.661 -21.496 1.00 14.90 176 CYS D O 1
ATOM 6145 N N . LEU D 1 198 ? -1.284 -15.492 -22.101 1.00 13.81 177 LEU D N 1
ATOM 6146 C CA . LEU D 1 198 ? -2.070 -15.958 -20.971 1.00 13.69 177 LEU D CA 1
ATOM 6147 C C . LEU D 1 198 ? -2.353 -17.454 -21.082 1.00 15.06 177 LEU D C 1
ATOM 6148 O O . LEU D 1 198 ? -2.295 -18.166 -20.086 1.00 13.84 177 LEU D O 1
ATOM 6153 N N . LEU D 1 199 ? -2.586 -17.934 -22.301 1.00 13.49 178 LEU D N 1
ATOM 6154 C CA . LEU D 1 199 ? -2.824 -19.352 -22.500 1.00 13.50 178 LEU D CA 1
ATOM 6155 C C . LEU D 1 199 ? -1.571 -20.157 -22.168 1.00 15.20 178 LEU D C 1
ATOM 6156 O O . LEU D 1 199 ? -1.679 -21.332 -21.817 1.00 15.92 178 LEU D O 1
ATOM 6161 N N . ALA D 1 200 ? -0.395 -19.559 -22.418 1.00 14.59 179 ALA D N 1
ATOM 6162 C CA . ALA D 1 200 ? 0.903 -20.177 -22.185 1.00 14.90 179 ALA D CA 1
ATOM 6163 C C . ALA D 1 200 ? 1.196 -20.279 -20.686 1.00 16.63 179 ALA D C 1
ATOM 6164 O O . ALA D 1 200 ? 2.170 -20.924 -20.300 1.00 19.92 179 ALA D O 1
ATOM 6166 N N . GLY D 1 201 ? 0.380 -19.615 -19.863 1.00 15.18 180 GLY D N 1
ATOM 6167 C CA . GLY D 1 201 ? 0.437 -19.756 -18.414 1.00 16.16 180 GLY D CA 1
ATOM 6168 C C . GLY D 1 201 ? 1.226 -18.646 -17.716 1.00 15.51 180 GLY D C 1
ATOM 6169 O O . GLY D 1 201 ? 1.450 -18.720 -16.508 1.00 16.08 180 GLY D O 1
ATOM 6170 N N . CYS D 1 202 ? 1.486 -17.538 -18.411 1.00 15.69 181 CYS D N 1
ATOM 6171 C CA . CYS D 1 202 ? 2.132 -16.399 -17.765 1.00 16.30 181 CYS D CA 1
ATOM 6172 C C . CYS D 1 202 ? 1.295 -15.940 -16.580 1.00 16.40 181 CYS D C 1
ATOM 6173 O O . CYS D 1 202 ? 0.099 -15.722 -16.735 1.00 15.88 181 CYS D O 1
ATOM 6176 N N . GLU D 1 203 ? 1.942 -15.702 -15.431 1.00 14.75 182 GLU D N 1
ATOM 6177 C CA . GLU D 1 203 ? 1.215 -15.389 -14.206 1.00 15.93 182 GLU D CA 1
ATOM 6178 C C . GLU D 1 203 ? 1.107 -13.883 -13.967 1.00 16.02 182 GLU D C 1
ATOM 6179 O O . GLU D 1 203 ? 0.460 -13.463 -13.005 1.00 16.50 182 GLU D O 1
ATOM 6185 N N . SER D 1 204 ? 1.626 -13.081 -14.902 1.00 13.86 183 SER D N 1
ATOM 6186 C CA . SER D 1 204 ? 1.458 -11.637 -14.874 1.00 15.20 183 SER D CA 1
ATOM 6187 C C . SER D 1 204 ? 1.612 -11.098 -16.291 1.00 13.63 183 SER D C 1
ATOM 6188 O O . SER D 1 204 ? 2.181 -11.768 -17.155 1.00 14.53 183 SER D O 1
ATOM 6191 N N . ILE D 1 205 ? 1.013 -9.940 -16.564 1.00 12.10 184 ILE D N 1
ATOM 6192 C CA . ILE D 1 205 ? 1.027 -9.393 -17.914 1.00 12.17 184 ILE D CA 1
ATOM 6193 C C . ILE D 1 205 ? 0.843 -7.886 -17.803 1.00 13.59 184 ILE D C 1
ATOM 6194 O O . ILE D 1 205 ? 0.190 -7.406 -16.860 1.00 13.65 184 ILE D O 1
ATOM 6199 N N . THR D 1 206 ? 1.426 -7.151 -18.750 1.00 12.25 185 THR D N 1
ATOM 6200 C CA . THR D 1 206 ? 1.242 -5.713 -18.767 1.00 13.22 185 THR D CA 1
ATOM 6201 C C . THR D 1 206 ? 0.791 -5.309 -20.159 1.00 13.29 185 THR D C 1
ATOM 6202 O O . THR D 1 206 ? 1.437 -5.654 -21.157 1.00 14.65 185 THR D O 1
ATOM 6206 N N . LEU D 1 207 ? -0.315 -4.552 -20.188 1.00 13.95 186 LEU D N 1
ATOM 6207 C CA . LEU D 1 207 ? -1.002 -4.246 -21.431 1.00 14.19 186 LEU D CA 1
ATOM 6208 C C . LEU D 1 207 ? -0.842 -2.768 -21.733 1.00 13.20 186 LEU D C 1
ATOM 6209 O O . LEU D 1 207 ? -1.148 -1.916 -20.895 1.00 14.66 186 LEU D O 1
ATOM 6214 N N . PRO D 1 208 ? -0.510 -2.414 -22.991 1.00 13.09 187 PRO D N 1
ATOM 6215 C CA . PRO D 1 208 ? -0.725 -1.047 -23.418 1.00 14.18 187 PRO D CA 1
ATOM 6216 C C . PRO D 1 208 ? -2.209 -0.705 -23.413 1.00 14.57 187 PRO D C 1
ATOM 6217 O O . PRO D 1 208 ? -3.058 -1.585 -23.492 1.00 15.00 187 PRO D O 1
ATOM 6221 N N . LEU D 1 209 ? -2.509 0.592 -23.400 1.00 15.19 188 LEU D N 1
ATOM 6222 C CA . LEU D 1 209 ? -3.882 1.038 -23.248 1.00 14.88 188 LEU D CA 1
ATOM 6223 C C . LEU D 1 209 ? -4.753 0.526 -24.394 1.00 14.56 188 LEU D C 1
ATOM 6224 O O . LEU D 1 209 ? -5.913 0.193 -24.168 1.00 18.80 188 LEU D O 1
ATOM 6229 N N . ASP D 1 210 ? -4.269 0.599 -25.638 1.00 15.73 189 ASP D N 1
ATOM 6230 C CA . ASP D 1 210 ? -5.105 0.239 -26.777 1.00 16.20 189 ASP D CA 1
ATOM 6231 C C . ASP D 1 210 ? -5.497 -1.243 -26.713 1.00 16.59 189 ASP D C 1
ATOM 6232 O O . ASP D 1 210 ? -6.659 -1.580 -26.912 1.00 16.54 189 ASP D O 1
ATOM 6237 N N . VAL D 1 211 ? -4.549 -2.141 -26.423 1.00 14.79 190 VAL D N 1
ATOM 6238 C CA . VAL D 1 211 ? -4.865 -3.561 -26.339 1.00 14.64 190 VAL D CA 1
ATOM 6239 C C . VAL D 1 211 ? -5.808 -3.842 -25.170 1.00 14.98 190 VAL D C 1
ATOM 6240 O O . VAL D 1 211 ? -6.760 -4.609 -25.312 1.00 16.18 190 VAL D O 1
ATOM 6244 N N . ALA D 1 212 ? -5.549 -3.240 -23.998 1.00 15.19 191 ALA D N 1
ATOM 6245 C CA . ALA D 1 212 ? -6.434 -3.397 -22.853 1.00 16.09 191 ALA D CA 1
ATOM 6246 C C . ALA D 1 212 ? -7.884 -3.069 -23.218 1.00 17.64 191 ALA D C 1
ATOM 6247 O O . ALA D 1 212 ? -8.797 -3.825 -22.909 1.00 17.02 191 ALA D O 1
ATOM 6249 N N . GLN D 1 213 ? -8.090 -1.953 -23.911 1.00 16.09 192 GLN D N 1
ATOM 6250 C CA . GLN D 1 213 ? -9.434 -1.506 -24.225 1.00 20.21 192 GLN D CA 1
ATOM 6251 C C . GLN D 1 213 ? -10.067 -2.383 -25.301 1.00 17.17 192 GLN D C 1
ATOM 6252 O O . GLN D 1 213 ? -11.263 -2.645 -25.231 1.00 17.13 192 GLN D O 1
ATOM 6258 N N . GLN D 1 214 ? -9.257 -2.966 -26.178 1.00 17.26 193 GLN D N 1
ATOM 6259 C CA . GLN D 1 214 ? -9.815 -3.854 -27.192 1.00 17.91 193 GLN D CA 1
ATOM 6260 C C . GLN D 1 214 ? -10.404 -5.124 -26.573 1.00 17.17 193 GLN D C 1
ATOM 6261 O O . GLN D 1 214 ? -11.388 -5.663 -27.083 1.00 17.31 193 GLN D O 1
ATOM 6267 N N . PHE D 1 215 ? -9.779 -5.632 -25.496 1.00 16.59 194 PHE D N 1
ATOM 6268 C CA . PHE D 1 215 ? -10.280 -6.796 -24.791 1.00 17.36 194 PHE D CA 1
ATOM 6269 C C . PHE D 1 215 ? -11.737 -6.591 -24.389 1.00 19.38 194 PHE D C 1
ATOM 6270 O O . PHE D 1 215 ? -12.506 -7.558 -24.368 1.00 21.00 194 PHE D O 1
ATOM 6278 N N . ILE D 1 216 ? -12.113 -5.351 -24.047 1.00 17.45 195 ILE D N 1
ATOM 6279 C CA . ILE D 1 216 ? -13.387 -5.133 -23.374 1.00 20.58 195 ILE D CA 1
ATOM 6280 C C . ILE D 1 216 ? -14.330 -4.254 -24.191 1.00 24.28 195 ILE D C 1
ATOM 6281 O O . ILE D 1 216 ? -15.371 -3.865 -23.665 1.00 29.03 195 ILE D O 1
ATOM 6286 N N . THR D 1 217 ? -14.062 -4.119 -25.500 1.00 21.50 196 THR D N 1
ATOM 6287 C CA . THR D 1 217 ? -14.942 -3.432 -26.435 1.00 28.86 196 THR D CA 1
ATOM 6288 C C . THR D 1 217 ? -15.121 -4.294 -27.683 1.00 25.12 196 THR D C 1
ATOM 6289 O O . THR D 1 217 ? -14.157 -4.799 -28.262 1.00 29.84 196 THR D O 1
ATOM 6293 N N . SER D 1 218 ? -16.379 -4.545 -28.032 1.00 19.56 197 SER D N 1
ATOM 6294 C CA . SER D 1 218 ? -16.716 -5.561 -29.012 1.00 20.96 197 SER D CA 1
ATOM 6295 C C . SER D 1 218 ? -18.006 -5.173 -29.713 1.00 18.53 197 SER D C 1
ATOM 6296 O O . SER D 1 218 ? -19.030 -5.018 -29.046 1.00 18.49 197 SER D O 1
ATOM 6299 N N . PRO D 1 219 ? -18.054 -5.143 -31.068 1.00 17.32 198 PRO D N 1
ATOM 6300 C CA . PRO D 1 219 ? -19.325 -4.958 -31.752 1.00 17.35 198 PRO D CA 1
ATOM 6301 C C . PRO D 1 219 ? -20.340 -6.058 -31.453 1.00 17.49 198 PRO D C 1
ATOM 6302 O O . PRO D 1 219 ? -21.543 -5.808 -31.477 1.00 18.55 198 PRO D O 1
ATOM 6306 N N . ALA D 1 220 ? -19.863 -7.300 -31.330 1.00 17.97 199 ALA D N 1
ATOM 6307 C CA . ALA D 1 220 ? -20.750 -8.428 -31.103 1.00 17.35 199 ALA D CA 1
ATOM 6308 C C . ALA D 1 220 ? -21.439 -8.288 -29.748 1.00 17.96 199 ALA D C 1
ATOM 6309 O O . ALA D 1 220 ? -22.643 -8.491 -29.635 1.00 18.56 199 ALA D O 1
ATOM 6311 N N . VAL D 1 221 ? -20.675 -7.880 -28.729 1.00 18.12 200 VAL D N 1
ATOM 6312 C CA . VAL D 1 221 ? -21.247 -7.729 -27.399 1.00 17.99 200 VAL D CA 1
ATOM 6313 C C . VAL D 1 221 ? -22.240 -6.562 -27.394 1.00 19.45 200 VAL D C 1
ATOM 6314 O O . VAL D 1 221 ? -23.369 -6.695 -26.922 1.00 19.67 200 VAL D O 1
ATOM 6318 N N . ASP D 1 222 ? -21.870 -5.442 -28.031 1.00 21.93 201 ASP D N 1
ATOM 6319 C CA . ASP D 1 222 ? -22.752 -4.280 -28.091 1.00 23.25 201 ASP D CA 1
ATOM 6320 C C . ASP D 1 222 ? -24.077 -4.654 -28.752 1.00 24.16 201 ASP D C 1
ATOM 6321 O O . ASP D 1 222 ? -25.145 -4.297 -28.261 1.00 23.63 201 ASP D O 1
ATOM 6326 N N . ALA D 1 223 ? -24.013 -5.435 -29.834 1.00 19.71 202 ALA D N 1
ATOM 6327 C CA . ALA D 1 223 ? -25.206 -5.813 -30.575 1.00 20.39 202 ALA D CA 1
ATOM 6328 C C . ALA D 1 223 ? -26.095 -6.726 -29.728 1.00 19.73 202 ALA D C 1
ATOM 6329 O O . ALA D 1 223 ? -27.318 -6.636 -29.796 1.00 23.63 202 ALA D O 1
ATOM 6331 N N . ALA D 1 224 ? -25.470 -7.618 -28.956 1.00 19.57 203 ALA D N 1
ATOM 6332 C CA . ALA D 1 224 ? -26.209 -8.528 -28.094 1.00 20.96 203 ALA D CA 1
ATOM 6333 C C . ALA D 1 224 ? -27.041 -7.730 -27.095 1.00 22.49 203 ALA D C 1
ATOM 6334 O O . ALA D 1 224 ? -28.227 -8.005 -26.912 1.00 22.14 203 ALA D O 1
ATOM 6336 N N . ILE D 1 225 ? -26.408 -6.719 -26.494 1.00 22.17 204 ILE D N 1
ATOM 6337 C CA . ILE D 1 225 ? -27.020 -5.965 -25.409 1.00 26.14 204 ILE D CA 1
ATOM 6338 C C . ILE D 1 225 ? -28.148 -5.109 -25.989 1.00 28.64 204 ILE D C 1
ATOM 6339 O O . ILE D 1 225 ? -29.231 -5.033 -25.407 1.00 27.14 204 ILE D O 1
ATOM 6344 N N . VAL D 1 226 ? -27.954 -4.602 -27.215 1.00 28.81 205 VAL D N 1
ATOM 6345 C CA . VAL D 1 226 ? -28.974 -3.831 -27.913 1.00 32.22 205 VAL D CA 1
ATOM 6346 C C . VAL D 1 226 ? -30.203 -4.704 -28.176 1.00 30.65 205 VAL D C 1
ATOM 6347 O O . VAL D 1 226 ? -31.328 -4.235 -28.019 1.00 32.78 205 VAL D O 1
ATOM 6351 N N . LYS D 1 227 ? -30.000 -5.979 -28.537 1.00 26.05 206 LYS D N 1
ATOM 6352 C CA . LYS D 1 227 ? -31.108 -6.872 -28.840 1.00 26.38 206 LYS D CA 1
ATOM 6353 C C . LYS D 1 227 ? -31.836 -7.248 -27.546 1.00 24.10 206 LYS D C 1
ATOM 6354 O O . LYS D 1 227 ? -33.066 -7.285 -27.508 1.00 26.45 206 LYS D O 1
ATOM 6360 N N . PHE D 1 228 ? -31.081 -7.423 -26.458 1.00 23.23 207 PHE D N 1
ATOM 6361 C CA . PHE D 1 228 ? -31.679 -7.694 -25.157 1.00 22.77 207 PHE D CA 1
ATOM 6362 C C . PHE D 1 228 ? -32.629 -6.556 -24.790 1.00 24.79 207 PHE D C 1
ATOM 6363 O O . PHE D 1 228 ? -33.783 -6.790 -24.418 1.00 25.65 207 PHE D O 1
ATOM 6371 N N . GLU D 1 229 ? -32.130 -5.325 -24.919 1.00 25.85 208 GLU D N 1
ATOM 6372 C CA . GLU D 1 229 ? -32.898 -4.134 -24.584 1.00 29.42 208 GLU D CA 1
ATOM 6373 C C . GLU D 1 229 ? -34.190 -4.066 -25.397 1.00 29.38 208 GLU D C 1
ATOM 6374 O O . GLU D 1 229 ? -35.234 -3.683 -24.871 1.00 33.14 208 GLU D O 1
ATOM 6380 N N . GLN D 1 230 ? -34.105 -4.382 -26.692 1.00 27.34 209 GLN D N 1
ATOM 6381 C CA . GLN D 1 230 ? -35.236 -4.279 -27.599 1.00 30.86 209 GLN D CA 1
ATOM 6382 C C . GLN D 1 230 ? -36.305 -5.311 -27.241 1.00 32.38 209 GLN D C 1
ATOM 6383 O O . GLN D 1 230 ? -37.490 -4.989 -27.165 1.00 29.31 209 GLN D O 1
ATOM 6389 N N . ASP D 1 231 ? -35.871 -6.541 -26.958 1.00 29.22 210 ASP D N 1
ATOM 6390 C CA . ASP D 1 231 ? -36.798 -7.598 -26.597 1.00 27.81 210 ASP D CA 1
ATOM 6391 C C . ASP D 1 231 ? -37.509 -7.220 -25.302 1.00 26.02 210 ASP D C 1
ATOM 6392 O O . ASP D 1 231 ? -38.722 -7.399 -25.176 1.00 28.67 210 ASP D O 1
ATOM 6397 N N . TRP D 1 232 ? -36.741 -6.697 -24.345 1.00 25.91 211 TRP D N 1
ATOM 6398 C CA . TRP D 1 232 ? -37.282 -6.329 -23.047 1.00 28.13 211 TRP D CA 1
ATOM 6399 C C . TRP D 1 232 ? -38.293 -5.189 -23.208 1.00 33.02 211 TRP D C 1
ATOM 6400 O O . TRP D 1 232 ? -39.420 -5.289 -22.724 1.00 31.05 211 TRP D O 1
ATOM 6411 N N . GLN D 1 233 ? -37.939 -4.201 -24.040 1.00 32.01 212 GLN D N 1
ATOM 6412 C CA . GLN D 1 233 ? -38.829 -3.104 -24.410 1.00 34.30 212 GLN D CA 1
ATOM 6413 C C . GLN D 1 233 ? -40.143 -3.633 -24.986 1.00 34.08 212 GLN D C 1
ATOM 6414 O O . GLN D 1 233 ? -41.218 -3.162 -24.617 1.00 35.75 212 GLN D O 1
ATOM 6420 N N . GLY D 1 234 ? -40.041 -4.555 -25.949 1.00 34.48 213 GLY D N 1
ATOM 6421 C CA . GLY D 1 234 ? -41.193 -5.129 -26.627 1.00 39.29 213 GLY D CA 1
ATOM 6422 C C . GLY D 1 234 ? -42.169 -5.804 -25.662 1.00 40.86 213 GLY D C 1
ATOM 6423 O O . GLY D 1 234 ? -43.376 -5.789 -25.895 1.00 41.20 213 GLY D O 1
ATOM 6424 N N . ALA D 1 235 ? -41.643 -6.432 -24.602 1.00 34.71 214 ALA D N 1
ATOM 6425 C CA . ALA D 1 235 ? -42.483 -7.157 -23.658 1.00 34.58 214 ALA D CA 1
ATOM 6426 C C . ALA D 1 235 ? -43.003 -6.226 -22.568 1.00 32.30 214 ALA D C 1
ATOM 6427 O O . ALA D 1 235 ? -44.108 -6.429 -22.073 1.00 32.87 214 ALA D O 1
ATOM 6429 N N . PHE D 1 236 ? -42.139 -5.337 -22.066 1.00 30.44 215 PHE D N 1
ATOM 6430 C CA . PHE D 1 236 ? -42.407 -4.664 -20.807 1.00 28.99 215 PHE D CA 1
ATOM 6431 C C . PHE D 1 236 ? -42.523 -3.149 -20.980 1.00 34.43 215 PHE D C 1
ATOM 6432 O O . PHE D 1 236 ? -42.745 -2.453 -19.993 1.00 33.64 215 PHE D O 1
ATOM 6440 N N . GLY D 1 237 ? -42.303 -2.648 -22.202 1.00 31.25 216 GLY D N 1
ATOM 6441 C CA . GLY D 1 237 ? -42.447 -1.225 -22.493 1.00 36.44 216 GLY D CA 1
ATOM 6442 C C . GLY D 1 237 ? -41.494 -0.355 -21.669 1.00 40.38 216 GLY D C 1
ATOM 6443 O O . GLY D 1 237 ? -41.822 0.786 -21.343 1.00 42.07 216 GLY D O 1
ATOM 6444 N N . ARG D 1 238 ? -40.305 -0.897 -21.361 1.00 36.13 217 ARG D N 1
ATOM 6445 C CA . ARG D 1 238 ? -39.210 -0.162 -20.743 1.00 37.77 217 ARG D CA 1
ATOM 6446 C C . ARG D 1 238 ? -37.926 -0.989 -20.895 1.00 42.35 217 ARG D C 1
ATOM 6447 O O . ARG D 1 238 ? -38.003 -2.146 -21.309 1.00 37.67 217 ARG D O 1
ATOM 6455 N N . THR D 1 239 ? -36.750 -0.390 -20.624 1.00 40.50 218 THR D N 1
ATOM 6456 C CA . THR D 1 239 ? -35.476 -1.066 -20.859 1.00 41.77 218 THR D CA 1
ATOM 6457 C C . THR D 1 239 ? -34.809 -1.429 -19.533 1.00 42.85 218 THR D C 1
ATOM 6458 O O . THR D 1 239 ? -33.734 -2.024 -19.544 1.00 43.53 218 THR D O 1
ATOM 6462 N N . SER D 1 240 ? -35.444 -1.080 -18.406 1.00 36.27 219 SER D N 1
ATOM 6463 C CA . SER D 1 240 ? -34.856 -1.246 -17.084 1.00 35.76 219 SER D CA 1
ATOM 6464 C C . SER D 1 240 ? -35.526 -2.403 -16.340 1.00 41.07 219 SER D C 1
ATOM 6465 O O . SER D 1 240 ? -36.665 -2.764 -16.643 1.00 44.24 219 SER D O 1
ATOM 6468 N N . ILE D 1 241 ? -34.851 -2.903 -15.293 1.00 42.62 220 ILE D N 1
ATOM 6469 C CA . ILE D 1 241 ? -35.411 -3.927 -14.426 1.00 47.43 220 ILE D CA 1
ATOM 6470 C C . ILE D 1 241 ? -36.786 -3.449 -13.935 1.00 53.64 220 ILE D C 1
ATOM 6471 O O . ILE D 1 241 ? -37.746 -4.238 -14.066 1.00 57.32 220 ILE D O 1
ATOM 6477 N N . MET E 1 22 ? 17.980 -25.572 -10.196 1.00 25.92 1 MET E N 1
ATOM 6478 C CA . MET E 1 22 ? 18.886 -25.760 -11.362 1.00 22.17 1 MET E CA 1
ATOM 6479 C C . MET E 1 22 ? 20.314 -25.518 -10.895 1.00 20.91 1 MET E C 1
ATOM 6480 O O . MET E 1 22 ? 20.536 -24.698 -10.005 1.00 23.50 1 MET E O 1
ATOM 6485 N N . GLU E 1 23 ? 21.238 -26.366 -11.358 1.00 16.95 2 GLU E N 1
ATOM 6486 C CA . GLU E 1 23 ? 22.662 -26.177 -11.109 1.00 16.01 2 GLU E CA 1
ATOM 6487 C C . GLU E 1 23 ? 23.358 -25.821 -12.420 1.00 15.97 2 GLU E C 1
ATOM 6488 O O . GLU E 1 23 ? 23.377 -26.633 -13.358 1.00 16.74 2 GLU E O 1
ATOM 6494 N N . LEU E 1 24 ? 23.856 -24.578 -12.491 1.00 16.22 3 LEU E N 1
ATOM 6495 C CA . LEU E 1 24 ? 24.557 -24.058 -13.658 1.00 16.00 3 LEU E CA 1
ATOM 6496 C C . LEU E 1 24 ? 26.067 -24.148 -13.424 1.00 14.55 3 LEU E C 1
ATOM 6497 O O . LEU E 1 24 ? 26.593 -23.495 -12.517 1.00 15.70 3 LEU E O 1
ATOM 6502 N N . TYR E 1 25 ? 26.758 -24.910 -14.282 1.00 14.42 4 TYR E N 1
ATOM 6503 C CA . TYR E 1 25 ? 28.200 -25.083 -14.208 1.00 14.62 4 TYR E CA 1
ATOM 6504 C C . TYR E 1 25 ? 28.864 -24.477 -15.446 1.00 15.45 4 TYR E C 1
ATOM 6505 O O . TYR E 1 25 ? 28.265 -24.406 -16.510 1.00 14.88 4 TYR E O 1
ATOM 6514 N N . LEU E 1 26 ? 30.135 -24.086 -15.305 1.00 14.83 5 LEU E N 1
ATOM 6515 C CA . LEU E 1 26 ? 31.015 -23.839 -16.433 1.00 15.98 5 LEU E CA 1
ATOM 6516 C C . LEU E 1 26 ? 31.921 -25.046 -16.652 1.00 14.70 5 LEU E C 1
ATOM 6517 O O . LEU E 1 26 ? 32.343 -25.675 -15.694 1.00 15.71 5 LEU E O 1
ATOM 6522 N N . ASP E 1 27 ? 32.211 -25.339 -17.927 1.00 14.57 6 ASP E N 1
ATOM 6523 C CA . ASP E 1 27 ? 33.024 -26.473 -18.345 1.00 15.10 6 ASP E CA 1
ATOM 6524 C C . ASP E 1 27 ? 34.382 -25.956 -18.838 1.00 16.26 6 ASP E C 1
ATOM 6525 O O . ASP E 1 27 ? 34.506 -25.509 -19.976 1.00 17.37 6 ASP E O 1
ATOM 6530 N N . THR E 1 28 ? 35.345 -25.822 -17.919 1.00 16.60 7 THR E N 1
ATOM 6531 C CA . THR E 1 28 ? 36.530 -25.019 -18.185 1.00 15.87 7 THR E CA 1
ATOM 6532 C C . THR E 1 28 ? 37.627 -25.336 -17.171 1.00 17.27 7 THR E C 1
ATOM 6533 O O . THR E 1 28 ? 37.334 -25.763 -16.059 1.00 15.49 7 THR E O 1
ATOM 6537 N N . SER E 1 29 ? 38.870 -24.988 -17.533 1.00 17.16 8 SER E N 1
ATOM 6538 C CA . SER E 1 29 ? 39.984 -24.920 -16.593 1.00 17.83 8 SER E CA 1
ATOM 6539 C C . SER E 1 29 ? 40.539 -23.494 -16.517 1.00 18.55 8 SER E C 1
ATOM 6540 O O . SER E 1 29 ? 41.628 -23.274 -15.986 1.00 18.30 8 SER E O 1
ATOM 6543 N N . ASP E 1 30 ? 39.801 -22.532 -17.081 1.00 18.24 9 ASP E N 1
ATOM 6544 C CA . ASP E 1 30 ? 40.236 -21.142 -17.144 1.00 18.02 9 ASP E CA 1
ATOM 6545 C C . ASP E 1 30 ? 39.819 -20.411 -15.866 1.00 17.94 9 ASP E C 1
ATOM 6546 O O . ASP E 1 30 ? 38.702 -19.903 -15.758 1.00 17.09 9 ASP E O 1
ATOM 6551 N N . VAL E 1 31 ? 40.739 -20.347 -14.897 1.00 18.60 10 VAL E N 1
ATOM 6552 C CA . VAL E 1 31 ? 40.421 -19.848 -13.568 1.00 18.05 10 VAL E CA 1
ATOM 6553 C C . VAL E 1 31 ? 39.958 -18.395 -13.634 1.00 16.77 10 VAL E C 1
ATOM 6554 O O . VAL E 1 31 ? 38.973 -18.017 -12.988 1.00 17.86 10 VAL E O 1
ATOM 6558 N N . ALA E 1 32 ? 40.693 -17.567 -14.381 1.00 18.49 11 ALA E N 1
ATOM 6559 C CA . ALA E 1 32 ? 40.366 -16.154 -14.495 1.00 20.46 11 ALA E CA 1
ATOM 6560 C C . ALA E 1 32 ? 38.969 -15.958 -15.096 1.00 19.39 11 ALA E C 1
ATOM 6561 O O . ALA E 1 32 ? 38.226 -15.103 -14.622 1.00 19.12 11 ALA E O 1
ATOM 6563 N N . ALA E 1 33 ? 38.606 -16.773 -16.099 1.00 18.74 12 ALA E N 1
ATOM 6564 C CA . ALA E 1 33 ? 37.287 -16.676 -16.710 1.00 20.10 12 ALA E CA 1
ATOM 6565 C C . ALA E 1 33 ? 36.186 -17.056 -15.716 1.00 19.47 12 ALA E C 1
ATOM 6566 O O . ALA E 1 33 ? 35.096 -16.476 -15.747 1.00 20.39 12 ALA E O 1
ATOM 6568 N N . VAL E 1 34 ? 36.448 -18.053 -14.861 1.00 17.32 13 VAL E N 1
ATOM 6569 C CA . VAL E 1 34 ? 35.486 -18.460 -13.850 1.00 18.43 13 VAL E CA 1
ATOM 6570 C C . VAL E 1 34 ? 35.238 -17.291 -12.899 1.00 18.39 13 VAL E C 1
ATOM 6571 O O . VAL E 1 34 ? 34.100 -16.995 -12.549 1.00 19.12 13 VAL E O 1
ATOM 6575 N N . LYS E 1 35 ? 36.317 -16.686 -12.405 1.00 20.12 14 LYS E N 1
ATOM 6576 C CA . LYS E 1 35 ? 36.205 -15.556 -11.489 1.00 22.31 14 LYS E CA 1
ATOM 6577 C C . LYS E 1 35 ? 35.333 -14.459 -12.106 1.00 21.52 14 LYS E C 1
ATOM 6578 O O . LYS E 1 35 ? 34.431 -13.921 -11.456 1.00 19.64 14 LYS E O 1
ATOM 6584 N N . LYS E 1 36 ? 35.640 -14.108 -13.356 1.00 19.84 15 LYS E N 1
ATOM 6585 C CA . LYS E 1 36 ? 34.918 -13.079 -14.086 1.00 19.14 15 LYS E CA 1
ATOM 6586 C C . LYS E 1 36 ? 33.420 -13.404 -14.124 1.00 21.44 15 LYS E C 1
ATOM 6587 O O . LYS E 1 36 ? 32.590 -12.554 -13.802 1.00 19.37 15 LYS E O 1
ATOM 6593 N N . LEU E 1 37 ? 33.070 -14.629 -14.521 1.00 17.16 16 LEU E N 1
ATOM 6594 C CA . LEU E 1 37 ? 31.684 -14.992 -14.780 1.00 18.16 16 LEU E CA 1
ATOM 6595 C C . LEU E 1 37 ? 30.937 -15.306 -13.484 1.00 16.80 16 LEU E C 1
ATOM 6596 O O . LEU E 1 37 ? 29.704 -15.306 -13.472 1.00 17.12 16 LEU E O 1
ATOM 6601 N N . ALA E 1 38 ? 31.662 -15.589 -12.394 1.00 16.90 17 ALA E N 1
ATOM 6602 C CA . ALA E 1 38 ? 31.018 -15.939 -11.138 1.00 16.81 17 ALA E CA 1
ATOM 6603 C C . ALA E 1 38 ? 30.237 -14.753 -10.562 1.00 18.25 17 ALA E C 1
ATOM 6604 O O . ALA E 1 38 ? 29.286 -14.949 -9.810 1.00 17.72 17 ALA E O 1
ATOM 6606 N N . ARG E 1 39 ? 30.571 -13.525 -10.971 1.00 18.50 18 ARG E N 1
ATOM 6607 C CA . ARG E 1 39 ? 29.825 -12.372 -10.481 1.00 21.59 18 ARG E CA 1
ATOM 6608 C C . ARG E 1 39 ? 28.660 -12.014 -11.404 1.00 18.57 18 ARG E C 1
ATOM 6609 O O . ARG E 1 39 ? 27.825 -11.183 -11.030 1.00 17.46 18 ARG E O 1
ATOM 6617 N N . ILE E 1 40 ? 28.554 -12.731 -12.541 1.00 16.47 19 ILE E N 1
ATOM 6618 C CA . ILE E 1 40 ? 27.521 -12.510 -13.545 1.00 18.18 19 ILE E CA 1
ATOM 6619 C C . ILE E 1 40 ? 26.433 -13.573 -13.428 1.00 19.13 19 ILE E C 1
ATOM 6620 O O . ILE E 1 40 ? 25.255 -13.256 -13.237 1.00 18.09 19 ILE E O 1
ATOM 6625 N N . PHE E 1 41 ? 26.851 -14.835 -13.560 1.00 18.15 20 PHE E N 1
ATOM 6626 C CA . PHE E 1 41 ? 25.947 -15.968 -13.485 1.00 19.91 20 PHE E CA 1
ATOM 6627 C C . PHE E 1 41 ? 25.827 -16.436 -12.039 1.00 18.07 20 PHE E C 1
ATOM 6628 O O . PHE E 1 41 ? 26.765 -16.308 -11.256 1.00 16.15 20 PHE E O 1
ATOM 6636 N N . PRO E 1 42 ? 24.703 -17.078 -11.659 1.00 18.62 21 PRO E N 1
ATOM 6637 C CA . PRO E 1 42 ? 24.637 -17.822 -10.415 1.00 19.53 21 PRO E CA 1
ATOM 6638 C C . PRO E 1 42 ? 25.178 -19.237 -10.578 1.00 19.36 21 PRO E C 1
ATOM 6639 O O . PRO E 1 42 ? 24.438 -20.124 -10.994 1.00 19.00 21 PRO E O 1
ATOM 6643 N N . LEU E 1 43 ? 26.507 -19.369 -10.460 1.00 16.92 22 LEU E N 1
ATOM 6644 C CA . LEU E 1 43 ? 27.189 -20.618 -10.736 1.00 17.55 22 LEU E CA 1
ATOM 6645 C C . LEU E 1 43 ? 27.020 -21.583 -9.568 1.00 18.77 22 LEU E C 1
ATOM 6646 O O . LEU E 1 43 ? 27.203 -21.194 -8.418 1.00 19.33 22 LEU E O 1
ATOM 6651 N N . ALA E 1 44 ? 26.798 -22.863 -9.893 1.00 16.89 23 ALA E N 1
ATOM 6652 C CA . ALA E 1 44 ? 26.871 -23.954 -8.936 1.00 18.07 23 ALA E CA 1
ATOM 6653 C C . ALA E 1 44 ? 28.290 -24.491 -8.788 1.00 16.54 23 ALA E C 1
ATOM 6654 O O . ALA E 1 44 ? 28.560 -25.224 -7.842 1.00 18.15 23 ALA E O 1
ATOM 6656 N N . GLY E 1 45 ? 29.165 -24.189 -9.748 1.00 15.34 24 GLY E N 1
ATOM 6657 C CA . GLY E 1 45 ? 30.517 -24.712 -9.724 1.00 16.82 24 GLY E CA 1
ATOM 6658 C C . GLY E 1 45 ? 31.102 -24.873 -11.120 1.00 15.88 24 GLY E C 1
ATOM 6659 O O . GLY E 1 45 ? 30.661 -24.219 -12.066 1.00 16.03 24 GLY E O 1
ATOM 6660 N N . VAL E 1 46 ? 32.128 -25.724 -11.208 1.00 16.25 25 VAL E N 1
ATOM 6661 C CA . VAL E 1 46 ? 32.828 -25.974 -12.457 1.00 14.37 25 VAL E CA 1
ATOM 6662 C C . VAL E 1 46 ? 32.965 -27.473 -12.672 1.00 15.99 25 VAL E C 1
ATOM 6663 O O . VAL E 1 46 ? 33.265 -28.203 -11.735 1.00 15.76 25 VAL E O 1
ATOM 6667 N N . THR E 1 47 ? 32.839 -27.894 -13.937 1.00 15.13 26 THR E N 1
ATOM 6668 C CA . THR E 1 47 ? 33.157 -29.255 -14.340 1.00 15.50 26 THR E CA 1
ATOM 6669 C C . THR E 1 47 ? 34.466 -29.253 -15.129 1.00 16.64 26 THR E C 1
ATOM 6670 O O . THR E 1 47 ? 34.743 -28.337 -15.893 1.00 17.63 26 THR E O 1
ATOM 6674 N N . THR E 1 48 ? 35.250 -30.322 -14.971 1.00 16.95 27 THR E N 1
ATOM 6675 C CA . THR E 1 48 ? 36.402 -30.544 -15.828 1.00 16.33 27 THR E CA 1
ATOM 6676 C C . THR E 1 48 ? 36.322 -31.943 -16.422 1.00 17.16 27 THR E C 1
ATOM 6677 O O . THR E 1 48 ? 35.559 -32.789 -15.950 1.00 17.33 27 THR E O 1
ATOM 6681 N N . ASN E 1 49 ? 37.114 -32.142 -17.476 1.00 18.58 28 ASN E N 1
ATOM 6682 C CA . ASN E 1 49 ? 37.415 -33.455 -18.019 1.00 20.17 28 ASN E CA 1
ATOM 6683 C C . ASN E 1 49 ? 38.892 -33.472 -18.409 1.00 21.76 28 ASN E C 1
ATOM 6684 O O . ASN E 1 49 ? 39.589 -32.464 -18.314 1.00 19.16 28 ASN E O 1
ATOM 6689 N N . PRO E 1 50 ? 39.459 -34.644 -18.750 1.00 18.29 29 PRO E N 1
ATOM 6690 C CA . PRO E 1 50 ? 40.901 -34.739 -18.936 1.00 17.98 29 PRO E CA 1
ATOM 6691 C C . PRO E 1 50 ? 41.428 -33.773 -19.995 1.00 17.99 29 PRO E C 1
ATOM 6692 O O . PRO E 1 50 ? 42.510 -33.224 -19.831 1.00 18.57 29 PRO E O 1
ATOM 6696 N N . SER E 1 51 ? 40.663 -33.557 -21.072 1.00 17.72 30 SER E N 1
ATOM 6697 C CA . SER E 1 51 ? 41.067 -32.653 -22.141 1.00 18.57 30 SER E CA 1
ATOM 6698 C C . SER E 1 51 ? 41.071 -31.215 -21.627 1.00 17.28 30 SER E C 1
ATOM 6699 O O . SER E 1 51 ? 41.973 -30.452 -21.924 1.00 19.67 30 SER E O 1
ATOM 6702 N N . ILE E 1 52 ? 40.019 -30.841 -20.897 1.00 19.05 31 ILE E N 1
ATOM 6703 C CA . ILE E 1 52 ? 39.919 -29.492 -20.369 1.00 21.12 31 ILE E CA 1
ATOM 6704 C C . ILE E 1 52 ? 41.081 -29.234 -19.408 1.00 18.50 31 ILE E C 1
ATOM 6705 O O . ILE E 1 52 ? 41.674 -28.156 -19.408 1.00 18.75 31 ILE E O 1
ATOM 6710 N N . VAL E 1 53 ? 41.390 -30.218 -18.559 1.00 17.39 32 VAL E N 1
ATOM 6711 C CA . VAL E 1 53 ? 42.482 -30.076 -17.608 1.00 19.32 32 VAL E CA 1
ATOM 6712 C C . VAL E 1 53 ? 43.784 -29.921 -18.395 1.00 19.51 32 VAL E C 1
ATOM 6713 O O . VAL E 1 53 ? 44.546 -28.995 -18.141 1.00 20.57 32 VAL E O 1
ATOM 6717 N N . ALA E 1 54 ? 43.975 -30.772 -19.410 1.00 21.00 33 ALA E N 1
ATOM 6718 C CA . ALA E 1 54 ? 45.173 -30.738 -20.233 1.00 22.27 33 ALA E CA 1
ATOM 6719 C C . ALA E 1 54 ? 45.350 -29.377 -20.911 1.00 22.42 33 ALA E C 1
ATOM 6720 O O . ALA E 1 54 ? 46.459 -28.847 -20.952 1.00 23.08 33 ALA E O 1
ATOM 6722 N N . ALA E 1 55 ? 44.264 -28.797 -21.431 1.00 22.02 34 ALA E N 1
ATOM 6723 C CA . ALA E 1 55 ? 44.355 -27.526 -22.136 1.00 24.58 34 ALA E CA 1
ATOM 6724 C C . ALA E 1 55 ? 44.926 -26.442 -21.223 1.00 23.76 34 ALA E C 1
ATOM 6725 O O . ALA E 1 55 ? 45.552 -25.505 -21.708 1.00 23.41 34 ALA E O 1
ATOM 6727 N N . GLY E 1 56 ? 44.610 -26.498 -19.928 1.00 21.43 35 GLY E N 1
ATOM 6728 C CA . GLY E 1 56 ? 45.038 -25.455 -19.005 1.00 22.25 35 GLY E CA 1
ATOM 6729 C C . GLY E 1 56 ? 46.446 -25.709 -18.453 1.00 22.98 35 GLY E C 1
ATOM 6730 O O . GLY E 1 56 ? 47.008 -24.856 -17.763 1.00 24.17 35 GLY E O 1
ATOM 6731 N N . LYS E 1 57 ? 46.958 -26.928 -18.661 1.00 23.23 36 LYS E N 1
ATOM 6732 C CA . LYS E 1 57 ? 48.332 -27.292 -18.330 1.00 25.92 36 LYS E CA 1
ATOM 6733 C C . LYS E 1 57 ? 48.624 -27.112 -16.842 1.00 27.63 36 LYS E C 1
ATOM 6734 O O . LYS E 1 57 ? 49.761 -26.848 -16.451 1.00 31.05 36 LYS E O 1
ATOM 6740 N N . THR E 1 58 ? 47.591 -27.236 -16.015 1.00 22.59 37 THR E N 1
ATOM 6741 C CA . THR E 1 58 ? 47.724 -27.105 -14.578 1.00 25.27 37 THR E CA 1
ATOM 6742 C C . THR E 1 58 ? 47.171 -28.380 -13.957 1.00 22.25 37 THR E C 1
ATOM 6743 O O . THR E 1 58 ? 46.051 -28.784 -14.261 1.00 21.41 37 THR E O 1
ATOM 6747 N N . PRO E 1 59 ? 47.960 -29.090 -13.128 1.00 23.75 38 PRO E N 1
ATOM 6748 C CA . PRO E 1 59 ? 47.483 -30.322 -12.531 1.00 24.82 38 PRO E CA 1
ATOM 6749 C C . PRO E 1 59 ? 46.316 -30.050 -11.589 1.00 22.68 38 PRO E C 1
ATOM 6750 O O . PRO E 1 59 ? 46.184 -28.952 -11.055 1.00 20.29 38 PRO E O 1
ATOM 6754 N N . LEU E 1 60 ? 45.519 -31.089 -11.343 1.00 23.28 39 LEU E N 1
ATOM 6755 C CA . LEU E 1 60 ? 44.299 -30.963 -10.564 1.00 21.89 39 LEU E CA 1
ATOM 6756 C C . LEU E 1 60 ? 44.593 -30.515 -9.135 1.00 21.91 39 LEU E C 1
ATOM 6757 O O . LEU E 1 60 ? 43.787 -29.807 -8.545 1.00 20.83 39 LEU E O 1
ATOM 6762 N N . ASP E 1 61 ? 45.721 -30.939 -8.551 1.00 22.52 40 ASP E N 1
ATOM 6763 C CA . ASP E 1 61 ? 46.004 -30.564 -7.171 1.00 23.73 40 ASP E CA 1
ATOM 6764 C C . ASP E 1 61 ? 46.196 -29.050 -7.038 1.00 23.19 40 ASP E C 1
ATOM 6765 O O . ASP E 1 61 ? 46.035 -28.510 -5.950 1.00 25.09 40 ASP E O 1
ATOM 6770 N N . GLU E 1 62 ? 46.448 -28.355 -8.153 1.00 23.75 41 GLU E N 1
ATOM 6771 C CA . GLU E 1 62 ? 46.531 -26.903 -8.168 1.00 25.90 41 GLU E CA 1
ATOM 6772 C C . GLU E 1 62 ? 45.233 -26.308 -8.709 1.00 22.56 41 GLU E C 1
ATOM 6773 O O . GLU E 1 62 ? 44.768 -25.283 -8.207 1.00 21.88 41 GLU E O 1
ATOM 6779 N N . LEU E 1 63 ? 44.725 -26.892 -9.804 1.00 21.97 42 LEU E N 1
ATOM 6780 C CA . LEU E 1 63 ? 43.576 -26.341 -10.520 1.00 20.44 42 LEU E CA 1
ATOM 6781 C C . LEU E 1 63 ? 42.343 -26.292 -9.619 1.00 17.92 42 LEU E C 1
ATOM 6782 O O . LEU E 1 63 ? 41.637 -25.289 -9.587 1.00 17.94 42 LEU E O 1
ATOM 6787 N N . LEU E 1 64 ? 42.067 -27.395 -8.923 1.00 18.50 43 LEU E N 1
ATOM 6788 C CA . LEU E 1 64 ? 40.823 -27.533 -8.187 1.00 18.52 43 LEU E CA 1
ATOM 6789 C C . LEU E 1 64 ? 40.759 -26.506 -7.056 1.00 20.25 43 LEU E C 1
ATOM 6790 O O . LEU E 1 64 ? 39.788 -25.772 -6.962 1.00 19.06 43 LEU E O 1
ATOM 6795 N N . PRO E 1 65 ? 41.808 -26.291 -6.228 1.00 20.29 44 PRO E N 1
ATOM 6796 C CA . PRO E 1 65 ? 41.719 -25.224 -5.242 1.00 21.82 44 PRO E CA 1
ATOM 6797 C C . PRO E 1 65 ? 41.667 -23.837 -5.874 1.00 21.12 44 PRO E C 1
ATOM 6798 O O . PRO E 1 65 ? 40.965 -22.966 -5.368 1.00 22.45 44 PRO E O 1
ATOM 6802 N N . ALA E 1 66 ? 42.292 -23.656 -7.045 1.00 20.74 45 ALA E N 1
ATOM 6803 C CA . ALA E 1 66 ? 42.212 -22.361 -7.706 1.00 19.80 45 ALA E CA 1
ATOM 6804 C C . ALA E 1 66 ? 40.773 -22.089 -8.149 1.00 18.17 45 ALA E C 1
ATOM 6805 O O . ALA E 1 66 ? 40.302 -20.946 -8.064 1.00 17.39 45 ALA E O 1
ATOM 6807 N N . LEU E 1 67 ? 40.081 -23.130 -8.635 1.00 18.57 46 LEU E N 1
ATOM 6808 C CA . LEU E 1 67 ? 38.719 -22.958 -9.126 1.00 17.90 46 LEU E CA 1
ATOM 6809 C C . LEU E 1 67 ? 37.803 -22.647 -7.950 1.00 17.82 46 LEU E C 1
ATOM 6810 O O . LEU E 1 67 ? 36.935 -21.774 -8.055 1.00 17.99 46 LEU E O 1
ATOM 6815 N N . HIS E 1 68 ? 38.045 -23.349 -6.836 1.00 19.61 47 HIS E N 1
ATOM 6816 C CA . HIS E 1 68 ? 37.317 -23.137 -5.597 1.00 22.67 47 HIS E CA 1
ATOM 6817 C C . HIS E 1 68 ? 37.412 -21.661 -5.216 1.00 21.41 47 HIS E C 1
ATOM 6818 O O . HIS E 1 68 ? 36.400 -21.028 -4.937 1.00 21.90 47 HIS E O 1
ATOM 6825 N N . ASP E 1 69 ? 38.618 -21.089 -5.306 1.00 20.78 48 ASP E N 1
ATOM 6826 C CA . ASP E 1 69 ? 38.817 -19.692 -4.953 1.00 21.40 48 ASP E CA 1
ATOM 6827 C C . ASP E 1 69 ? 38.105 -18.783 -5.962 1.00 21.49 48 ASP E C 1
ATOM 6828 O O . ASP E 1 69 ? 37.518 -17.771 -5.579 1.00 20.08 48 ASP E O 1
ATOM 6833 N N . ALA E 1 70 ? 38.220 -19.098 -7.262 1.00 19.90 49 ALA E N 1
ATOM 6834 C CA . ALA E 1 70 ? 37.627 -18.276 -8.310 1.00 18.92 49 ALA E CA 1
ATOM 6835 C C . ALA E 1 70 ? 36.104 -18.179 -8.147 1.00 19.16 49 ALA E C 1
ATOM 6836 O O . ALA E 1 70 ? 35.511 -17.141 -8.451 1.00 20.31 49 ALA E O 1
ATOM 6838 N N . LEU E 1 71 ? 35.489 -19.216 -7.564 1.00 17.85 50 LEU E N 1
ATOM 6839 C CA . LEU E 1 71 ? 34.043 -19.255 -7.405 1.00 20.07 50 LEU E CA 1
ATOM 6840 C C . LEU E 1 71 ? 33.616 -18.411 -6.205 1.00 25.01 50 LEU E C 1
ATOM 6841 O O . LEU E 1 71 ? 32.420 -18.258 -5.965 1.00 23.11 50 LEU E O 1
ATOM 6846 N N . GLY E 1 72 ? 34.595 -17.970 -5.406 1.00 23.48 51 GLY E N 1
ATOM 6847 C CA . GLY E 1 72 ? 34.317 -17.241 -4.176 1.00 24.72 51 GLY E CA 1
ATOM 6848 C C . GLY E 1 72 ? 34.387 -18.144 -2.947 1.00 25.61 51 GLY E C 1
ATOM 6849 O O . GLY E 1 72 ? 33.806 -17.819 -1.906 1.00 26.98 51 GLY E O 1
ATOM 6850 N N . GLY E 1 73 ? 35.137 -19.247 -3.061 1.00 23.05 52 GLY E N 1
ATOM 6851 C CA . GLY E 1 73 ? 35.343 -20.165 -1.952 1.00 25.03 52 GLY E CA 1
ATOM 6852 C C . GLY E 1 73 ? 34.089 -20.976 -1.649 1.00 24.54 52 GLY E C 1
ATOM 6853 O O . GLY E 1 73 ? 33.684 -21.121 -0.498 1.00 26.46 52 GLY E O 1
ATOM 6854 N N . LYS E 1 74 ? 33.434 -21.445 -2.713 1.00 23.18 53 LYS E N 1
ATOM 6855 C CA . LYS E 1 74 ? 32.212 -22.216 -2.595 1.00 22.70 53 LYS E CA 1
ATOM 6856 C C . LYS E 1 74 ? 32.048 -23.003 -3.893 1.00 22.11 53 LYS E C 1
ATOM 6857 O O . LYS E 1 74 ? 32.937 -22.962 -4.745 1.00 22.42 53 LYS E O 1
ATOM 6863 N N . GLY E 1 75 ? 30.900 -23.662 -4.040 1.00 21.23 54 GLY E N 1
ATOM 6864 C CA . GLY E 1 75 ? 30.557 -24.343 -5.283 1.00 21.96 54 GLY E CA 1
ATOM 6865 C C . GLY E 1 75 ? 31.012 -25.804 -5.278 1.00 23.12 54 GLY E C 1
ATOM 6866 O O . GLY E 1 75 ? 31.784 -26.239 -4.417 1.00 21.00 54 GLY E O 1
ATOM 6867 N N . ARG E 1 76 ? 30.532 -26.545 -6.286 1.00 17.47 55 ARG E N 1
ATOM 6868 C CA . ARG E 1 76 ? 30.827 -27.957 -6.434 1.00 17.65 55 ARG E CA 1
ATOM 6869 C C . ARG E 1 76 ? 31.728 -28.143 -7.653 1.00 18.39 55 ARG E C 1
ATOM 6870 O O . ARG E 1 76 ? 31.483 -27.521 -8.683 1.00 19.70 55 ARG E O 1
ATOM 6878 N N . LEU E 1 77 ? 32.796 -28.938 -7.503 1.00 15.85 56 LEU E N 1
ATOM 6879 C CA . LEU E 1 77 ? 33.700 -29.247 -8.603 1.00 16.07 56 LEU E CA 1
ATOM 6880 C C . LEU E 1 77 ? 33.537 -30.702 -9.031 1.00 15.78 56 LEU E C 1
ATOM 6881 O O . LEU E 1 77 ? 33.205 -31.572 -8.233 1.00 16.92 56 LEU E O 1
ATOM 6886 N N . PHE E 1 78 ? 33.852 -30.948 -10.301 1.00 15.66 57 PHE E N 1
ATOM 6887 C CA . PHE E 1 78 ? 33.827 -32.275 -10.878 1.00 15.86 57 PHE E CA 1
ATOM 6888 C C . PHE E 1 78 ? 35.161 -32.523 -11.564 1.00 15.57 57 PHE E C 1
ATOM 6889 O O . PHE E 1 78 ? 35.618 -31.690 -12.347 1.00 18.39 57 PHE E O 1
ATOM 6897 N N . ALA E 1 79 ? 35.692 -33.729 -11.384 1.00 15.48 58 ALA E N 1
ATOM 6898 C CA . ALA E 1 79 ? 36.923 -34.123 -12.043 1.00 16.17 58 ALA E CA 1
ATOM 6899 C C . ALA E 1 79 ? 36.879 -35.624 -12.307 1.00 16.70 58 ALA E C 1
ATOM 6900 O O . ALA E 1 79 ? 36.225 -36.351 -11.572 1.00 19.41 58 ALA E O 1
ATOM 6902 N N . GLN E 1 80 ? 37.558 -36.054 -13.374 1.00 17.55 59 GLN E N 1
ATOM 6903 C CA . GLN E 1 80 ? 37.353 -37.379 -13.936 1.00 16.95 59 GLN E CA 1
ATOM 6904 C C . GLN E 1 80 ? 38.547 -38.274 -13.612 1.00 19.19 59 GLN E C 1
ATOM 6905 O O . GLN E 1 80 ? 39.701 -37.864 -13.749 1.00 19.03 59 GLN E O 1
ATOM 6911 N N . VAL E 1 81 ? 38.248 -39.546 -13.338 1.00 17.69 60 VAL E N 1
ATOM 6912 C CA . VAL E 1 81 ? 39.270 -40.573 -13.170 1.00 17.79 60 VAL E CA 1
ATOM 6913 C C . VAL E 1 81 ? 39.925 -40.850 -14.525 1.00 19.26 60 VAL E C 1
ATOM 6914 O O . VAL E 1 81 ? 39.320 -40.626 -15.578 1.00 20.01 60 VAL E O 1
ATOM 6918 N N . MET E 1 82 ? 41.164 -41.367 -14.486 1.00 21.31 61 MET E N 1
ATOM 6919 C CA . MET E 1 82 ? 41.916 -41.712 -15.686 1.00 22.71 61 MET E CA 1
ATOM 6920 C C . MET E 1 82 ? 42.158 -43.222 -15.784 1.00 22.66 61 MET E C 1
ATOM 6921 O O . MET E 1 82 ? 42.466 -43.702 -16.867 1.00 24.26 61 MET E O 1
ATOM 6926 N N . ALA E 1 83 ? 42.074 -43.950 -14.661 1.00 22.39 62 ALA E N 1
ATOM 6927 C CA . ALA E 1 83 ? 42.392 -45.378 -14.630 1.00 25.00 62 ALA E CA 1
ATOM 6928 C C . ALA E 1 83 ? 41.429 -46.168 -15.517 1.00 27.83 62 ALA E C 1
ATOM 6929 O O . ALA E 1 83 ? 40.321 -45.705 -15.775 1.00 25.14 62 ALA E O 1
ATOM 6931 N N . THR E 1 84 ? 41.802 -47.414 -15.869 1.00 26.09 63 THR E N 1
ATOM 6932 C CA . THR E 1 84 ? 41.011 -48.202 -16.807 1.00 26.91 63 THR E CA 1
ATOM 6933 C C . THR E 1 84 ? 40.429 -49.444 -16.128 1.00 29.09 63 THR E C 1
ATOM 6934 O O . THR E 1 84 ? 39.595 -50.119 -16.726 1.00 28.94 63 THR E O 1
ATOM 6938 N N . THR E 1 85 ? 40.846 -49.736 -14.887 1.00 25.17 64 THR E N 1
ATOM 6939 C CA . THR E 1 85 ? 40.210 -50.782 -14.095 1.00 24.35 64 THR E CA 1
ATOM 6940 C C . THR E 1 85 ? 39.350 -50.143 -13.008 1.00 24.28 64 THR E C 1
ATOM 6941 O O . THR E 1 85 ? 39.639 -49.034 -12.550 1.00 21.93 64 THR E O 1
ATOM 6945 N N . ALA E 1 86 ? 38.332 -50.886 -12.554 1.00 21.54 65 ALA E N 1
ATOM 6946 C CA . ALA E 1 86 ? 37.446 -50.408 -11.506 1.00 22.53 65 ALA E CA 1
ATOM 6947 C C . ALA E 1 86 ? 38.256 -50.094 -10.254 1.00 21.87 65 ALA E C 1
ATOM 6948 O O . ALA E 1 86 ? 38.116 -49.020 -9.680 1.00 20.81 65 ALA E O 1
ATOM 6950 N N . GLU E 1 87 ? 39.182 -50.994 -9.904 1.00 21.84 66 GLU E N 1
ATOM 6951 C CA . GLU E 1 87 ? 40.003 -50.816 -8.718 1.00 24.33 66 GLU E CA 1
ATOM 6952 C C . GLU E 1 87 ? 40.830 -49.536 -8.864 1.00 22.09 66 GLU E C 1
ATOM 6953 O O . GLU E 1 87 ? 40.915 -48.752 -7.929 1.00 24.96 66 GLU E O 1
ATOM 6959 N N . GLY E 1 88 ? 41.389 -49.306 -10.061 1.00 22.33 67 GLY E N 1
ATOM 6960 C CA . GLY E 1 88 ? 42.215 -48.136 -10.309 1.00 22.72 67 GLY E CA 1
ATOM 6961 C C . GLY E 1 88 ? 41.376 -46.859 -10.250 1.00 22.27 67 GLY E C 1
ATOM 6962 O O . GLY E 1 88 ? 41.827 -45.816 -9.774 1.00 21.51 67 GLY E O 1
ATOM 6963 N N . MET E 1 89 ? 40.136 -46.958 -10.746 1.00 22.33 68 MET E N 1
ATOM 6964 C CA . MET E 1 89 ? 39.229 -45.821 -10.745 1.00 20.28 68 MET E CA 1
ATOM 6965 C C . MET E 1 89 ? 38.846 -45.432 -9.318 1.00 19.28 68 MET E C 1
ATOM 6966 O O . MET E 1 89 ? 38.680 -44.251 -9.025 1.00 19.65 68 MET E O 1
ATOM 6971 N N . VAL E 1 90 ? 38.649 -46.422 -8.449 1.00 19.71 69 VAL E N 1
ATOM 6972 C CA . VAL E 1 90 ? 38.363 -46.166 -7.051 1.00 20.77 69 VAL E CA 1
ATOM 6973 C C . VAL E 1 90 ? 39.551 -45.467 -6.392 1.00 21.18 69 VAL E C 1
ATOM 6974 O O . VAL E 1 90 ? 39.369 -44.528 -5.617 1.00 23.40 69 VAL E O 1
ATOM 6978 N N . GLU E 1 91 ? 40.772 -45.899 -6.737 1.00 22.56 70 GLU E N 1
ATOM 6979 C CA . GLU E 1 91 ? 41.979 -45.260 -6.228 1.00 24.91 70 GLU E CA 1
ATOM 6980 C C . GLU E 1 91 ? 42.040 -43.798 -6.675 1.00 21.37 70 GLU E C 1
ATOM 6981 O O . GLU E 1 91 ? 42.312 -42.910 -5.865 1.00 22.98 70 GLU E O 1
ATOM 6987 N N . ASP E 1 92 ? 41.751 -43.549 -7.957 1.00 19.42 71 ASP E N 1
ATOM 6988 C CA . ASP E 1 92 ? 41.725 -42.191 -8.489 1.00 21.65 71 ASP E CA 1
ATOM 6989 C C . ASP E 1 92 ? 40.691 -41.341 -7.746 1.00 20.75 71 ASP E C 1
ATOM 6990 O O . ASP E 1 92 ? 40.942 -40.174 -7.445 1.00 21.66 71 ASP E O 1
ATOM 6995 N N . ALA E 1 93 ? 39.503 -41.919 -7.511 1.00 20.75 72 ALA E N 1
ATOM 6996 C CA . ALA E 1 93 ? 38.406 -41.218 -6.862 1.00 20.90 72 ALA E CA 1
ATOM 6997 C C . ALA E 1 93 ? 38.820 -40.738 -5.477 1.00 20.88 72 ALA E C 1
ATOM 6998 O O . ALA E 1 93 ? 38.594 -39.583 -5.118 1.00 20.10 72 ALA E O 1
ATOM 7000 N N . ARG E 1 94 ? 39.503 -41.613 -4.737 1.00 22.76 73 ARG E N 1
ATOM 7001 C CA . ARG E 1 94 ? 39.991 -41.261 -3.413 1.00 24.27 73 ARG E CA 1
ATOM 7002 C C . ARG E 1 94 ? 41.002 -40.118 -3.494 1.00 23.60 73 ARG E C 1
ATOM 7003 O O . ARG E 1 94 ? 40.966 -39.209 -2.664 1.00 24.72 73 ARG E O 1
ATOM 7011 N N . LYS E 1 95 ? 41.921 -40.177 -4.468 1.00 23.67 74 LYS E N 1
ATOM 7012 C CA . LYS E 1 95 ? 42.910 -39.123 -4.656 1.00 24.64 74 LYS E CA 1
ATO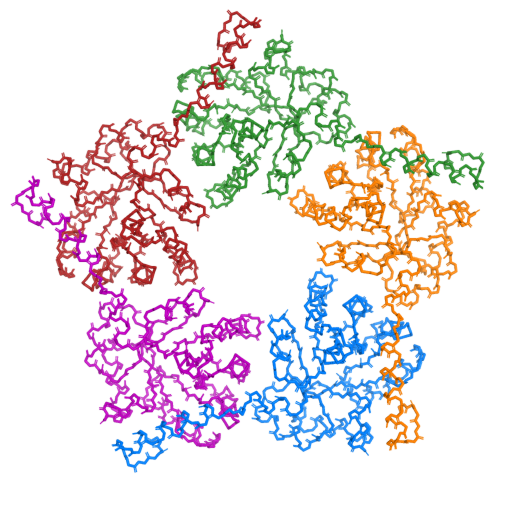M 7013 C C . LYS E 1 95 ? 42.211 -37.792 -4.934 1.00 22.89 74 LYS E C 1
ATOM 7014 O O . LYS E 1 95 ? 42.590 -36.754 -4.389 1.00 22.84 74 LYS E O 1
ATOM 7020 N N . LEU E 1 96 ? 41.195 -37.818 -5.806 1.00 20.15 75 LEU E N 1
ATOM 7021 C CA . LEU E 1 96 ? 40.484 -36.601 -6.157 1.00 18.83 75 LEU E CA 1
ATOM 7022 C C . LEU E 1 96 ? 39.759 -36.020 -4.946 1.00 19.96 75 LEU E C 1
ATOM 7023 O O . LEU E 1 96 ? 39.768 -34.806 -4.747 1.00 21.35 75 LEU E O 1
ATOM 7028 N N . ARG E 1 97 ? 39.089 -36.874 -4.163 1.00 19.09 76 ARG E N 1
ATOM 7029 C CA . ARG E 1 97 ? 38.291 -36.424 -3.030 1.00 19.46 76 ARG E CA 1
ATOM 7030 C C . ARG E 1 97 ? 39.202 -35.849 -1.947 1.00 21.83 76 ARG E C 1
ATOM 7031 O O . ARG E 1 97 ? 38.786 -34.973 -1.190 1.00 23.39 76 ARG E O 1
ATOM 7039 N N . ALA E 1 98 ? 40.471 -36.273 -1.945 1.00 24.50 77 ALA E N 1
ATOM 7040 C CA . ALA E 1 98 ? 41.433 -35.774 -0.972 1.00 25.18 77 ALA E CA 1
ATOM 7041 C C . ALA E 1 98 ? 41.865 -34.349 -1.323 1.00 26.54 77 ALA E C 1
ATOM 7042 O O . ALA E 1 98 ? 42.262 -33.592 -0.436 1.00 25.22 77 ALA E O 1
ATOM 7044 N N . ILE E 1 99 ? 41.746 -33.965 -2.605 1.00 22.57 78 ILE E N 1
ATOM 7045 C CA . ILE E 1 99 ? 42.193 -32.652 -3.039 1.00 21.57 78 ILE E CA 1
ATOM 7046 C C . ILE E 1 99 ? 41.243 -31.588 -2.492 1.00 24.06 78 ILE E C 1
ATOM 7047 O O . ILE E 1 99 ? 41.678 -30.544 -2.016 1.00 23.63 78 ILE E O 1
ATOM 7052 N N . ILE E 1 100 ? 39.931 -31.838 -2.561 1.00 25.55 79 ILE E N 1
ATOM 7053 C CA . ILE E 1 100 ? 38.994 -30.810 -2.139 1.00 28.70 79 ILE E CA 1
ATOM 7054 C C . ILE E 1 100 ? 37.677 -31.453 -1.720 1.00 27.06 79 ILE E C 1
ATOM 7055 O O . ILE E 1 100 ? 37.306 -32.507 -2.236 1.00 24.11 79 ILE E O 1
ATOM 7060 N N . ASN E 1 101 ? 36.957 -30.758 -0.820 1.00 26.72 80 ASN E N 1
ATOM 7061 C CA . ASN E 1 101 ? 35.791 -31.296 -0.133 1.00 30.46 80 ASN E CA 1
ATOM 7062 C C . ASN E 1 101 ? 34.627 -31.528 -1.104 1.00 25.50 80 ASN E C 1
ATOM 7063 O O . ASN E 1 101 ? 34.137 -32.653 -1.199 1.00 26.04 80 ASN E O 1
ATOM 7068 N N . ASP E 1 102 ? 34.114 -30.458 -1.735 1.00 24.34 81 ASP E N 1
ATOM 7069 C CA . ASP E 1 102 ? 32.888 -30.555 -2.514 1.00 26.44 81 ASP E CA 1
ATOM 7070 C C . ASP E 1 102 ? 33.226 -30.977 -3.942 1.00 25.56 81 ASP E C 1
ATOM 7071 O O . ASP E 1 102 ? 33.340 -30.126 -4.832 1.00 24.60 81 ASP E O 1
ATOM 7076 N N . LEU E 1 103 ? 33.512 -32.281 -4.091 1.00 27.63 82 LEU E N 1
ATOM 7077 C CA . LEU E 1 103 ? 34.053 -32.837 -5.323 1.00 21.39 82 LEU E CA 1
ATOM 7078 C C . LEU E 1 103 ? 33.264 -34.090 -5.686 1.00 20.83 82 LEU E C 1
ATOM 7079 O O . LEU E 1 103 ? 33.133 -35.016 -4.895 1.00 21.52 82 LEU E O 1
ATOM 7084 N N . VAL E 1 104 ? 32.687 -34.085 -6.887 1.00 17.79 83 VAL E N 1
ATOM 7085 C CA . VAL E 1 104 ? 32.033 -35.261 -7.427 1.00 16.46 83 VAL E CA 1
ATOM 7086 C C . VAL E 1 104 ? 32.943 -35.876 -8.485 1.00 15.66 83 VAL E C 1
ATOM 7087 O O . VAL E 1 104 ? 33.522 -35.182 -9.320 1.00 15.87 83 VAL E O 1
ATOM 7091 N N . VAL E 1 105 ? 33.077 -37.204 -8.409 1.00 16.88 84 VAL E N 1
ATOM 7092 C CA . VAL E 1 105 ? 33.981 -37.932 -9.274 1.00 16.51 84 VAL E CA 1
ATOM 7093 C C . VAL E 1 105 ? 33.249 -38.370 -10.542 1.00 15.36 84 VAL E C 1
ATOM 7094 O O . VAL E 1 105 ? 32.275 -39.126 -10.492 1.00 17.67 84 VAL E O 1
ATOM 7098 N N . LYS E 1 106 ? 33.820 -37.975 -11.677 1.00 16.45 85 LYS E N 1
ATOM 7099 C CA . LYS E 1 106 ? 33.343 -38.382 -12.987 1.00 15.52 85 LYS E CA 1
ATOM 7100 C C . LYS E 1 106 ? 33.964 -39.723 -13.348 1.00 15.87 85 LYS E C 1
ATOM 7101 O O . LYS E 1 106 ? 35.182 -39.870 -13.342 1.00 16.60 85 LYS E O 1
ATOM 7107 N N . VAL E 1 107 ? 33.094 -40.678 -13.708 1.00 16.03 86 VAL E N 1
ATOM 7108 C CA . VAL E 1 107 ? 33.491 -42.021 -14.097 1.00 16.05 86 VAL E CA 1
ATOM 7109 C C . VAL E 1 107 ? 32.908 -42.312 -15.479 1.00 15.40 86 VAL E C 1
ATOM 7110 O O . VAL E 1 107 ? 31.698 -42.243 -15.678 1.00 15.87 86 VAL E O 1
ATOM 7114 N N . PRO E 1 108 ? 33.740 -42.637 -16.485 1.00 16.46 87 PRO E N 1
ATOM 7115 C CA . PRO E 1 108 ? 33.203 -43.030 -17.779 1.00 17.07 87 PRO E CA 1
ATOM 7116 C C . PRO E 1 108 ? 32.328 -44.272 -17.690 1.00 17.78 87 PRO E C 1
ATOM 7117 O O . PRO E 1 108 ? 32.648 -45.180 -16.943 1.00 17.46 87 PRO E O 1
ATOM 7121 N N . VAL E 1 109 ? 31.184 -44.264 -18.387 1.00 15.82 88 VAL E N 1
ATOM 7122 C CA . VAL E 1 109 ? 30.226 -45.344 -18.259 1.00 15.63 88 VAL E CA 1
ATOM 7123 C C . VAL E 1 109 ? 30.567 -46.453 -19.249 1.00 16.97 88 VAL E C 1
ATOM 7124 O O . VAL E 1 109 ? 30.079 -46.512 -20.383 1.00 16.62 88 VAL E O 1
ATOM 7128 N N . THR E 1 110 ? 31.520 -47.265 -18.782 1.00 18.78 89 THR E N 1
ATOM 7129 C CA . THR E 1 110 ? 32.057 -48.423 -19.464 1.00 18.81 89 THR E CA 1
ATOM 7130 C C . THR E 1 110 ? 31.804 -49.632 -18.564 1.00 18.71 89 THR E C 1
ATOM 7131 O O . THR E 1 110 ? 31.271 -49.499 -17.452 1.00 17.47 89 THR E O 1
ATOM 7135 N N . VAL E 1 111 ? 32.290 -50.805 -18.989 1.00 19.82 90 VAL E N 1
ATOM 7136 C CA . VAL E 1 111 ? 32.183 -52.001 -18.168 1.00 18.16 90 VAL E CA 1
ATOM 7137 C C . VAL E 1 111 ? 32.855 -51.758 -16.816 1.00 18.97 90 VAL E C 1
ATOM 7138 O O . VAL E 1 111 ? 32.228 -51.882 -15.764 1.00 17.27 90 VAL E O 1
ATOM 7142 N N . GLU E 1 112 ? 34.133 -51.363 -16.837 1.00 19.57 91 GLU E N 1
ATOM 7143 C CA . GLU E 1 112 ? 34.861 -51.142 -15.593 1.00 18.94 91 GLU E CA 1
ATOM 7144 C C . GLU E 1 112 ? 34.311 -49.921 -14.853 1.00 17.73 91 GLU E C 1
ATOM 7145 O O . GLU E 1 112 ? 34.278 -49.888 -13.621 1.00 18.31 91 GLU E O 1
ATOM 7151 N N . GLY E 1 113 ? 33.845 -48.920 -15.608 1.00 17.21 92 GLY E N 1
ATOM 7152 C CA . GLY E 1 113 ? 33.328 -47.711 -14.998 1.00 15.74 92 GLY E CA 1
ATOM 7153 C C . GLY E 1 113 ? 32.054 -47.971 -14.202 1.00 16.20 92 GLY E C 1
ATOM 7154 O O . GLY E 1 113 ? 31.899 -47.486 -13.091 1.00 16.30 92 GLY E O 1
ATOM 7155 N N . LEU E 1 114 ? 31.169 -48.819 -14.725 1.00 17.10 93 LEU E N 1
ATOM 7156 C CA . LEU E 1 114 ? 29.967 -49.181 -13.988 1.00 18.45 93 LEU E CA 1
ATOM 7157 C C . LEU E 1 114 ? 30.343 -49.905 -12.700 1.00 18.50 93 LEU E C 1
ATOM 7158 O O . LEU E 1 114 ? 29.755 -49.665 -11.642 1.00 19.17 93 LEU E O 1
ATOM 7163 N N . ALA E 1 115 ? 31.297 -50.836 -12.794 1.00 19.17 94 ALA E N 1
ATOM 7164 C CA . ALA E 1 115 ? 31.740 -51.563 -11.614 1.00 19.20 94 ALA E CA 1
ATOM 7165 C C . ALA E 1 115 ? 32.277 -50.591 -10.565 1.00 18.86 94 ALA E C 1
ATOM 7166 O O . ALA E 1 115 ? 31.971 -50.735 -9.382 1.00 18.48 94 ALA E O 1
ATOM 7168 N N . ALA E 1 116 ? 33.019 -49.566 -11.017 1.00 18.25 95 ALA E N 1
ATOM 7169 C CA . ALA E 1 116 ? 33.582 -48.560 -10.127 1.00 18.49 95 ALA E CA 1
ATOM 7170 C C . ALA E 1 116 ? 32.476 -47.740 -9.473 1.00 18.23 95 ALA E C 1
ATOM 7171 O O . ALA E 1 116 ? 32.553 -47.422 -8.289 1.00 19.17 95 ALA E O 1
ATOM 7173 N N . ILE E 1 117 ? 31.465 -47.375 -10.265 1.00 16.83 96 ILE E N 1
ATOM 7174 C CA . ILE E 1 117 ? 30.358 -46.586 -9.746 1.00 17.52 96 ILE E CA 1
ATOM 7175 C C . ILE E 1 117 ? 29.642 -47.339 -8.624 1.00 18.46 96 ILE E C 1
ATOM 7176 O O . ILE E 1 117 ? 29.350 -46.755 -7.580 1.00 18.54 96 ILE E O 1
ATOM 7181 N N . LYS E 1 118 ? 29.499 -48.663 -8.766 1.00 18.94 97 LYS E N 1
ATOM 7182 C CA . LYS E 1 118 ? 28.887 -49.455 -7.712 1.00 19.59 97 LYS E CA 1
ATOM 7183 C C . LYS E 1 118 ? 29.763 -49.431 -6.459 1.00 18.09 97 LYS E C 1
ATOM 7184 O O . LYS E 1 118 ? 29.252 -49.264 -5.355 1.00 19.28 97 LYS E O 1
ATOM 7190 N N . MET E 1 119 ? 31.070 -49.631 -6.627 1.00 19.44 98 MET E N 1
ATOM 7191 C CA . MET E 1 119 ? 31.986 -49.625 -5.492 1.00 21.18 98 MET E CA 1
ATOM 7192 C C . MET E 1 119 ? 31.981 -48.257 -4.804 1.00 20.98 98 MET E C 1
ATOM 7193 O O . MET E 1 119 ? 32.008 -48.165 -3.579 1.00 20.64 98 MET E O 1
ATOM 7198 N N . LEU E 1 120 ? 31.930 -47.181 -5.590 1.00 20.32 99 LEU E N 1
ATOM 7199 C CA . LEU E 1 120 ? 31.984 -45.842 -5.021 1.00 17.98 99 LEU E CA 1
ATOM 7200 C C . LEU E 1 120 ? 30.690 -45.534 -4.270 1.00 19.67 99 LEU E C 1
ATOM 7201 O O . LEU E 1 120 ? 30.718 -44.851 -3.252 1.00 21.24 99 LEU E O 1
ATOM 7206 N N . LYS E 1 121 ? 29.558 -46.055 -4.754 1.00 20.55 100 LYS E N 1
ATOM 7207 C CA . LYS E 1 121 ? 28.303 -45.939 -4.030 1.00 21.57 100 LYS E CA 1
ATOM 7208 C C . LYS E 1 121 ? 28.451 -46.568 -2.645 1.00 23.69 100 LYS E C 1
ATOM 7209 O O . LYS E 1 121 ? 28.026 -45.972 -1.658 1.00 23.76 100 LYS E O 1
ATOM 7215 N N . ALA E 1 122 ? 29.001 -47.787 -2.588 1.00 21.57 101 ALA E N 1
ATOM 7216 C CA . ALA E 1 122 ? 29.126 -48.492 -1.318 1.00 24.24 101 ALA E CA 1
ATOM 7217 C C . ALA E 1 122 ? 30.008 -47.702 -0.351 1.00 28.93 101 ALA E C 1
ATOM 7218 O O . ALA E 1 122 ? 29.766 -47.732 0.857 1.00 28.89 101 ALA E O 1
ATOM 7220 N N . GLU E 1 123 ? 30.988 -46.962 -0.895 1.00 26.46 102 GLU E N 1
ATOM 7221 C CA . GLU E 1 123 ? 31.971 -46.233 -0.101 1.00 27.08 102 GLU E CA 1
ATOM 7222 C C . GLU E 1 123 ? 31.506 -44.803 0.209 1.00 32.48 102 GLU E C 1
ATOM 7223 O O . GLU E 1 123 ? 32.126 -44.113 1.006 1.00 28.07 102 GLU E O 1
ATOM 7229 N N . GLY E 1 124 ? 30.440 -44.329 -0.449 1.00 23.48 103 GLY E N 1
ATOM 7230 C CA . GLY E 1 124 ? 29.838 -43.057 -0.103 1.00 24.16 103 GLY E CA 1
ATOM 7231 C C . GLY E 1 124 ? 30.540 -41.898 -0.804 1.00 24.05 103 GLY E C 1
ATOM 7232 O O . GLY E 1 124 ? 30.426 -40.759 -0.373 1.00 25.46 103 GLY E O 1
ATOM 7233 N N . ILE E 1 125 ? 31.216 -42.191 -1.923 1.00 22.83 104 ILE E N 1
ATOM 7234 C CA . ILE E 1 125 ? 31.814 -41.152 -2.747 1.00 20.64 104 ILE E CA 1
ATOM 7235 C C . ILE E 1 125 ? 30.857 -40.839 -3.899 1.00 19.33 104 ILE E C 1
ATOM 7236 O O . ILE E 1 125 ? 30.549 -41.718 -4.702 1.00 19.61 104 ILE E O 1
ATOM 7241 N N . PRO E 1 126 ? 30.358 -39.586 -4.009 1.00 19.20 105 PRO E N 1
ATOM 7242 C CA . PRO E 1 126 ? 29.433 -39.217 -5.080 1.00 17.80 105 PRO E CA 1
ATOM 7243 C C . PRO E 1 126 ? 30.071 -39.262 -6.469 1.00 17.04 105 PRO E C 1
ATOM 7244 O O . PRO E 1 126 ? 31.218 -38.867 -6.642 1.00 17.94 105 PRO E O 1
ATOM 7248 N N . THR E 1 127 ? 29.300 -39.713 -7.467 1.00 16.48 106 THR E N 1
ATOM 7249 C CA . THR E 1 127 ? 29.818 -39.914 -8.809 1.00 15.52 106 THR E CA 1
ATOM 7250 C C . THR E 1 127 ? 28.893 -39.261 -9.828 1.00 14.62 106 THR E C 1
ATOM 7251 O O . THR E 1 127 ? 27.700 -39.067 -9.604 1.00 15.93 106 THR E O 1
ATOM 7255 N N . LEU E 1 128 ? 29.484 -39.010 -10.990 1.00 14.56 107 LEU E N 1
ATOM 7256 C CA . LEU E 1 128 ? 28.761 -38.648 -12.198 1.00 13.29 107 LEU E CA 1
ATOM 7257 C C . LEU E 1 128 ? 29.153 -39.657 -13.264 1.00 13.38 107 LEU E C 1
ATOM 7258 O O . LEU E 1 128 ? 30.339 -39.960 -13.398 1.00 14.88 107 LEU E O 1
ATOM 7263 N N . GLY E 1 129 ? 28.165 -40.191 -13.994 1.00 14.52 108 GLY E N 1
ATOM 7264 C CA . GLY E 1 129 ? 28.457 -41.064 -15.117 1.00 13.54 108 GLY E CA 1
ATOM 7265 C C . GLY E 1 129 ? 28.699 -40.264 -16.386 1.00 13.49 108 GLY E C 1
ATOM 7266 O O . GLY E 1 129 ? 27.810 -39.561 -16.832 1.00 14.81 108 GLY E O 1
ATOM 7267 N N . THR E 1 130 ? 29.934 -40.298 -16.901 1.00 15.14 109 THR E N 1
ATOM 7268 C CA . THR E 1 130 ? 30.308 -39.449 -18.018 1.00 15.84 109 THR E CA 1
ATOM 7269 C C . THR E 1 130 ? 30.565 -40.290 -19.264 1.00 15.49 109 THR E C 1
ATOM 7270 O O . THR E 1 130 ? 30.458 -41.515 -19.250 1.00 15.23 109 THR E O 1
ATOM 7274 N N . ALA E 1 131 ? 30.819 -39.569 -20.357 1.00 16.37 110 ALA E N 1
ATOM 7275 C CA . ALA E 1 131 ? 31.016 -40.134 -21.681 1.00 17.02 110 ALA E CA 1
ATOM 7276 C C . ALA E 1 131 ? 29.788 -40.945 -22.080 1.00 16.11 110 ALA E C 1
ATOM 7277 O O . ALA E 1 131 ? 29.908 -42.068 -22.568 1.00 17.22 110 ALA E O 1
ATOM 7279 N N . VAL E 1 132 ? 28.610 -40.361 -21.862 1.00 16.25 111 VAL E N 1
ATOM 7280 C CA . VAL E 1 132 ? 27.353 -41.010 -22.176 1.00 14.20 111 VAL E CA 1
ATOM 7281 C C . VAL E 1 132 ? 26.913 -40.561 -23.563 1.00 14.59 111 VAL E C 1
ATOM 7282 O O . VAL E 1 132 ? 26.725 -39.362 -23.823 1.00 16.86 111 VAL E O 1
ATOM 7286 N N . TYR E 1 133 ? 26.727 -41.556 -24.438 1.00 15.02 112 TYR E N 1
ATOM 7287 C CA . TYR E 1 133 ? 26.349 -41.335 -25.828 1.00 14.95 112 TYR E CA 1
ATOM 7288 C C . TYR E 1 133 ? 24.988 -41.965 -26.117 1.00 16.85 112 TYR E C 1
ATOM 7289 O O . TYR E 1 133 ? 24.485 -41.888 -27.234 1.00 17.74 112 TYR E O 1
ATOM 7298 N N . GLY E 1 134 ? 24.387 -42.598 -25.106 1.00 14.31 113 GLY E N 1
ATOM 7299 C CA . GLY E 1 134 ? 23.067 -43.180 -25.267 1.00 15.75 113 GLY E CA 1
ATOM 7300 C C . GLY E 1 134 ? 22.293 -43.200 -23.957 1.00 14.83 113 GLY E C 1
ATOM 7301 O O . GLY E 1 134 ? 22.876 -43.242 -22.881 1.00 14.54 113 GLY E O 1
ATOM 7302 N N . ALA E 1 135 ? 20.962 -43.234 -24.080 1.00 15.57 114 ALA E N 1
ATOM 7303 C CA . ALA E 1 135 ? 20.082 -43.088 -22.936 1.00 15.93 114 ALA E CA 1
ATOM 7304 C C . ALA E 1 135 ? 20.200 -44.288 -21.992 1.00 15.60 114 ALA E C 1
ATOM 7305 O O . ALA E 1 135 ? 20.311 -44.101 -20.781 1.00 15.79 114 ALA E O 1
ATOM 7307 N N . ALA E 1 136 ? 20.191 -45.523 -22.531 1.00 15.81 115 ALA E N 1
ATOM 7308 C CA . ALA E 1 136 ? 20.249 -46.724 -21.704 1.00 15.87 115 ALA E CA 1
ATOM 7309 C C . ALA E 1 136 ? 21.545 -46.773 -20.901 1.00 14.16 115 ALA E C 1
ATOM 7310 O O . ALA E 1 136 ? 21.521 -47.078 -19.714 1.00 16.48 115 ALA E O 1
ATOM 7312 N N . GLN E 1 137 ? 22.668 -46.506 -21.575 1.00 15.22 116 GLN E N 1
ATOM 7313 C CA . GLN E 1 137 ? 23.980 -46.446 -20.948 1.00 14.43 116 GLN E CA 1
ATOM 7314 C C . GLN E 1 137 ? 23.945 -45.465 -19.780 1.00 14.62 116 GLN E C 1
ATOM 7315 O O . GLN E 1 137 ? 24.373 -45.786 -18.666 1.00 13.86 116 GLN E O 1
ATOM 7321 N N . GLY E 1 138 ? 23.349 -44.292 -20.017 1.00 15.13 117 GLY E N 1
ATOM 7322 C CA . GLY E 1 138 ? 23.249 -43.280 -18.980 1.00 14.30 117 GLY E CA 1
ATOM 7323 C C . GLY E 1 138 ? 22.407 -43.764 -17.805 1.00 13.87 117 GLY E C 1
ATOM 7324 O O . GLY E 1 138 ? 22.792 -43.605 -16.653 1.00 14.92 117 GLY E O 1
ATOM 7325 N N . MET E 1 139 ? 21.231 -44.333 -18.098 1.00 13.76 118 MET E N 1
ATOM 7326 C CA . MET E 1 139 ? 20.363 -44.855 -17.055 1.00 14.48 118 MET E CA 1
ATOM 7327 C C . MET E 1 139 ? 21.094 -45.898 -16.210 1.00 15.38 118 MET E C 1
ATOM 7328 O O . MET E 1 139 ? 20.944 -45.904 -14.993 1.00 15.65 118 MET E O 1
ATOM 7333 N N . LEU E 1 140 ? 21.848 -46.810 -16.844 1.00 14.56 119 LEU E N 1
ATOM 7334 C CA . LEU E 1 140 ? 22.582 -47.818 -16.095 1.00 15.29 119 LEU E CA 1
ATOM 7335 C C . LEU E 1 140 ? 23.510 -47.185 -15.056 1.00 15.45 119 LEU E C 1
ATOM 7336 O O . LEU E 1 140 ? 23.643 -47.710 -13.943 1.00 15.54 119 LEU E O 1
ATOM 7341 N N . SER E 1 141 ? 24.145 -46.046 -15.388 1.00 13.33 120 SER E N 1
ATOM 7342 C CA . SER E 1 141 ? 25.075 -45.422 -14.463 1.00 13.75 120 SER E CA 1
ATOM 7343 C C . SER E 1 141 ? 24.337 -44.855 -13.251 1.00 15.69 120 SER E C 1
ATOM 7344 O O . SER E 1 141 ? 24.830 -44.963 -12.123 1.00 16.18 120 SER E O 1
ATOM 7347 N N . ALA E 1 142 ? 23.128 -44.309 -13.470 1.00 13.49 121 ALA E N 1
ATOM 7348 C CA . ALA E 1 142 ? 22.291 -43.853 -12.366 1.00 14.76 121 ALA E CA 1
ATOM 7349 C C . ALA E 1 142 ? 21.906 -45.023 -11.461 1.00 15.12 121 ALA E C 1
ATOM 7350 O O . ALA E 1 142 ? 21.965 -44.913 -10.234 1.00 15.64 121 ALA E O 1
ATOM 7352 N N . LEU E 1 143 ? 21.448 -46.123 -12.062 1.00 13.87 122 LEU E N 1
ATOM 7353 C CA . LEU E 1 143 ? 21.008 -47.279 -11.294 1.00 16.32 122 LEU E CA 1
ATOM 7354 C C . LEU E 1 143 ? 22.174 -47.833 -10.479 1.00 16.60 122 LEU E C 1
ATOM 7355 O O . LEU E 1 143 ? 21.981 -48.366 -9.383 1.00 15.57 122 LEU E O 1
ATOM 7360 N N . ALA E 1 144 ? 23.384 -47.716 -11.031 1.00 17.19 123 ALA E N 1
ATOM 7361 C CA . ALA E 1 144 ? 24.575 -48.217 -10.357 1.00 15.78 123 ALA E CA 1
ATOM 7362 C C . ALA E 1 144 ? 24.958 -47.331 -9.171 1.00 19.30 123 ALA E C 1
ATOM 7363 O O . ALA E 1 144 ? 25.741 -47.760 -8.327 1.00 19.73 123 ALA E O 1
ATOM 7365 N N . GLY E 1 145 ? 24.483 -46.077 -9.159 1.00 17.10 124 GLY E N 1
ATOM 7366 C CA . GLY E 1 145 ? 24.696 -45.183 -8.024 1.00 16.20 124 GLY E CA 1
ATOM 7367 C C . GLY E 1 145 ? 25.044 -43.734 -8.390 1.00 16.81 124 GLY E C 1
ATOM 7368 O O . GLY E 1 145 ? 25.090 -42.886 -7.503 1.00 16.22 124 GLY E O 1
ATOM 7369 N N . ALA E 1 146 ? 25.281 -43.416 -9.670 1.00 15.01 125 ALA E N 1
ATOM 7370 C CA . ALA E 1 146 ? 25.680 -42.060 -10.034 1.00 15.46 125 ALA E CA 1
ATOM 7371 C C . ALA E 1 146 ? 24.554 -41.082 -9.722 1.00 16.02 125 ALA E C 1
ATOM 7372 O O . ALA E 1 146 ? 23.409 -41.317 -10.106 1.00 17.45 125 ALA E O 1
ATOM 7374 N N . GLU E 1 147 ? 24.934 -39.971 -9.072 1.00 16.75 126 GLU E N 1
ATOM 7375 C CA . GLU E 1 147 ? 24.059 -38.870 -8.717 1.00 18.49 126 GLU E CA 1
ATOM 7376 C C . GLU E 1 147 ? 23.766 -38.011 -9.943 1.00 16.06 126 GLU E C 1
ATOM 7377 O O . GLU E 1 147 ? 22.719 -37.380 -9.998 1.00 16.22 126 GLU E O 1
ATOM 7383 N N . TYR E 1 148 ? 24.713 -37.965 -10.890 1.00 14.87 127 TYR E N 1
ATOM 7384 C CA . TYR E 1 148 ? 24.552 -37.205 -12.122 1.00 14.81 127 TYR E CA 1
ATOM 7385 C C . TYR E 1 148 ? 24.903 -38.108 -13.294 1.00 12.87 127 TYR E C 1
ATOM 7386 O O . TYR E 1 148 ? 25.747 -38.998 -13.158 1.00 14.28 127 TYR E O 1
ATOM 7395 N N . VAL E 1 149 ? 24.269 -37.839 -14.437 1.00 13.98 128 VAL E N 1
ATOM 7396 C CA . VAL E 1 149 ? 24.599 -38.495 -15.690 1.00 14.39 128 VAL E CA 1
ATOM 7397 C C . VAL E 1 149 ? 24.826 -37.406 -16.736 1.00 13.00 128 VAL E C 1
ATOM 7398 O O . VAL E 1 149 ? 23.946 -36.572 -16.945 1.00 14.04 128 VAL E O 1
ATOM 7402 N N . ALA E 1 150 ? 25.985 -37.447 -17.404 1.00 13.73 129 ALA E N 1
ATOM 7403 C CA . ALA E 1 150 ? 26.372 -36.397 -18.337 1.00 14.76 129 ALA E CA 1
ATOM 7404 C C . ALA E 1 150 ? 26.400 -36.932 -19.768 1.00 15.56 129 ALA E C 1
ATOM 7405 O O . ALA E 1 150 ? 27.413 -37.475 -20.219 1.00 15.94 129 ALA E O 1
ATOM 7407 N N . PRO E 1 151 ? 25.313 -36.775 -20.548 1.00 14.03 130 PRO E N 1
ATOM 7408 C CA . PRO E 1 151 ? 25.376 -37.053 -21.982 1.00 14.47 130 PRO E CA 1
ATOM 7409 C C . PRO E 1 151 ? 26.210 -36.013 -22.725 1.00 15.26 130 PRO E C 1
ATOM 7410 O O . PRO E 1 151 ? 26.185 -34.824 -22.380 1.00 16.03 130 PRO E O 1
ATOM 7414 N N . TYR E 1 152 ? 26.929 -36.478 -23.757 1.00 15.08 131 TYR E N 1
ATOM 7415 C CA . TYR E 1 152 ? 27.760 -35.619 -24.585 1.00 16.84 131 TYR E CA 1
ATOM 7416 C C . TYR E 1 152 ? 26.945 -35.197 -25.802 1.00 17.43 131 TYR E C 1
ATOM 7417 O O . TYR E 1 152 ? 27.052 -35.802 -26.869 1.00 18.76 131 TYR E O 1
ATOM 7426 N N . VAL E 1 153 ? 26.114 -34.161 -25.613 1.00 14.79 132 VAL E N 1
ATOM 7427 C CA . VAL E 1 153 ? 25.106 -33.749 -26.575 1.00 15.12 132 VAL E CA 1
ATOM 7428 C C . VAL E 1 153 ? 25.743 -33.475 -27.935 1.00 14.02 132 VAL E C 1
ATOM 7429 O O . VAL E 1 153 ? 25.280 -34.002 -28.947 1.00 15.57 132 VAL E O 1
ATOM 7433 N N . ASN E 1 154 ? 26.719 -32.558 -27.998 1.00 14.45 133 ASN E N 1
ATOM 7434 C CA . ASN E 1 154 ? 27.247 -32.174 -29.300 1.00 14.93 133 ASN E CA 1
ATOM 7435 C C . ASN E 1 154 ? 27.967 -33.351 -29.950 1.00 15.56 133 ASN E C 1
ATOM 7436 O O . ASN E 1 154 ? 27.962 -33.450 -31.172 1.00 16.05 133 ASN E O 1
ATOM 7441 N N . ARG E 1 155 ? 28.629 -34.207 -29.162 1.00 15.46 134 ARG E N 1
ATOM 7442 C CA . ARG E 1 155 ? 29.348 -35.343 -29.738 1.00 16.87 134 ARG E CA 1
ATOM 7443 C C . ARG E 1 155 ? 28.380 -36.300 -30.423 1.00 14.58 134 ARG E C 1
ATOM 7444 O O . ARG E 1 155 ? 28.641 -36.759 -31.532 1.00 15.44 134 ARG E O 1
ATOM 7452 N N . VAL E 1 156 ? 27.201 -36.486 -29.822 1.00 15.02 135 VAL E N 1
ATOM 7453 C CA . VAL E 1 156 ? 26.167 -37.299 -30.443 1.00 15.09 135 VAL E CA 1
ATOM 7454 C C . VAL E 1 156 ? 25.666 -36.640 -31.731 1.00 15.45 135 VAL E C 1
ATOM 7455 O O . VAL E 1 156 ? 25.558 -37.310 -32.755 1.00 15.75 135 VAL E O 1
ATOM 7459 N N . ASP E 1 157 ? 25.419 -35.319 -31.700 1.00 15.12 136 ASP E N 1
ATOM 7460 C CA . ASP E 1 157 ? 25.064 -34.563 -32.900 1.00 15.43 136 ASP E CA 1
ATOM 7461 C C . ASP E 1 157 ? 26.151 -34.663 -33.979 1.00 16.18 136 ASP E C 1
ATOM 7462 O O . ASP E 1 157 ? 25.845 -34.850 -35.161 1.00 19.85 136 ASP E O 1
ATOM 7467 N N . ALA E 1 158 ? 27.412 -34.506 -33.578 1.00 14.78 137 ALA E N 1
ATOM 7468 C CA . ALA E 1 158 ? 28.545 -34.448 -34.489 1.00 17.17 137 ALA E CA 1
ATOM 7469 C C . ALA E 1 158 ? 28.707 -35.752 -35.257 1.00 18.02 137 ALA E C 1
ATOM 7470 O O . ALA E 1 158 ? 29.179 -35.717 -36.394 1.00 16.52 137 ALA E O 1
ATOM 7472 N N . GLN E 1 159 ? 28.353 -36.880 -34.629 1.00 16.79 138 GLN E N 1
ATOM 7473 C CA . GLN E 1 159 ? 28.611 -38.197 -35.207 1.00 18.05 138 GLN E CA 1
ATOM 7474 C C . GLN E 1 159 ? 27.365 -38.758 -35.893 1.00 19.52 138 GLN E C 1
ATOM 7475 O O . GLN E 1 159 ? 27.287 -39.960 -36.138 1.00 21.54 138 GLN E O 1
ATOM 7481 N N . GLY E 1 160 ? 26.406 -37.888 -36.238 1.00 17.57 139 GLY E N 1
ATOM 7482 C CA . GLY E 1 160 ? 25.281 -38.244 -37.092 1.00 17.62 139 GLY E CA 1
ATOM 7483 C C . GLY E 1 160 ? 24.075 -38.790 -36.324 1.00 19.46 139 GLY E C 1
ATOM 7484 O O . GLY E 1 160 ? 23.140 -39.316 -36.924 1.00 22.12 139 GLY E O 1
ATOM 7485 N N . GLY E 1 161 ? 24.068 -38.599 -35.000 1.00 17.17 140 GLY E N 1
ATOM 7486 C CA . GLY E 1 161 ? 22.930 -38.954 -34.169 1.00 17.39 140 GLY E CA 1
ATOM 7487 C C . GLY E 1 161 ? 22.088 -37.732 -33.835 1.00 15.66 140 GLY E C 1
ATOM 7488 O O . GLY E 1 161 ? 22.108 -36.734 -34.560 1.00 14.97 140 GLY E O 1
ATOM 7489 N N . ASP E 1 162 ? 21.280 -37.864 -32.779 1.00 16.28 141 ASP E N 1
ATOM 7490 C CA . ASP E 1 162 ? 20.371 -36.810 -32.374 1.00 14.84 141 ASP E CA 1
ATOM 7491 C C . ASP E 1 162 ? 20.554 -36.566 -30.885 1.00 14.87 141 ASP E C 1
ATOM 7492 O O . ASP E 1 162 ? 19.973 -37.259 -30.055 1.00 15.51 141 ASP E O 1
ATOM 7497 N N . GLY E 1 163 ? 21.449 -35.637 -30.566 1.00 14.60 142 GLY E N 1
ATOM 7498 C CA . GLY E 1 163 ? 21.862 -35.449 -29.186 1.00 15.33 142 GLY E CA 1
ATOM 7499 C C . GLY E 1 163 ? 20.696 -35.038 -28.289 1.00 14.27 142 GLY E C 1
ATOM 7500 O O . GLY E 1 163 ? 20.580 -35.532 -27.168 1.00 13.96 142 GLY E O 1
ATOM 7501 N N . ILE E 1 164 ? 19.836 -34.141 -28.785 1.00 15.65 143 ILE E N 1
ATOM 7502 C CA . ILE E 1 164 ? 18.701 -33.673 -28.004 1.00 14.48 143 ILE E CA 1
ATOM 7503 C C . ILE E 1 164 ? 17.726 -34.832 -27.777 1.00 15.14 143 ILE E C 1
ATOM 7504 O O . ILE E 1 164 ? 17.220 -34.996 -26.675 1.00 14.42 143 ILE E O 1
ATOM 7509 N N . GLN E 1 165 ? 17.466 -35.662 -28.800 1.00 14.41 144 GLN E N 1
ATOM 7510 C CA . GLN E 1 165 ? 16.605 -36.821 -28.611 1.00 15.42 144 GLN E CA 1
ATOM 7511 C C . GLN E 1 165 ? 17.187 -37.754 -27.544 1.00 14.91 144 GLN E C 1
ATOM 7512 O O . GLN E 1 165 ? 16.440 -38.274 -26.704 1.00 15.28 144 GLN E O 1
ATOM 7518 N N . THR E 1 166 ? 18.517 -37.930 -27.538 1.00 14.92 145 THR E N 1
ATOM 7519 C CA . THR E 1 166 ? 19.187 -38.783 -26.567 1.00 13.51 145 THR E CA 1
ATOM 7520 C C . THR E 1 166 ? 18.975 -38.219 -25.162 1.00 14.39 145 THR E C 1
ATOM 7521 O O . THR E 1 166 ? 18.745 -38.985 -24.220 1.00 14.04 145 THR E O 1
ATOM 7525 N N . VAL E 1 167 ? 19.029 -36.882 -25.034 1.00 13.06 146 VAL E N 1
ATOM 7526 C CA . VAL E 1 167 ? 18.821 -36.235 -23.744 1.00 13.72 146 VAL E CA 1
ATOM 7527 C C . VAL E 1 167 ? 17.376 -36.426 -23.300 1.00 13.28 146 VAL E C 1
ATOM 7528 O O . VAL E 1 167 ? 17.126 -36.639 -22.116 1.00 14.19 146 VAL E O 1
ATOM 7532 N N . ILE E 1 168 ? 16.431 -36.226 -24.218 1.00 13.58 147 ILE E N 1
ATOM 7533 C CA . ILE E 1 168 ? 15.020 -36.384 -23.893 1.00 14.29 147 ILE E CA 1
ATOM 7534 C C . ILE E 1 168 ? 14.779 -37.804 -23.386 1.00 14.67 147 ILE E C 1
ATOM 7535 O O . ILE E 1 168 ? 14.157 -37.985 -22.336 1.00 15.53 147 ILE E O 1
ATOM 7540 N N . GLU E 1 169 ? 15.380 -38.792 -24.055 1.00 14.22 148 GLU E N 1
ATOM 7541 C CA . GLU E 1 169 ? 15.176 -40.179 -23.654 1.00 14.11 148 GLU E CA 1
ATOM 7542 C C . GLU E 1 169 ? 15.826 -40.438 -22.299 1.00 14.60 148 GLU E C 1
ATOM 7543 O O . GLU E 1 169 ? 15.246 -41.106 -21.436 1.00 13.95 148 GLU E O 1
ATOM 7549 N N . LEU E 1 170 ? 17.045 -39.918 -22.123 1.00 13.49 149 LEU E N 1
ATOM 7550 C CA . LEU E 1 170 ? 17.746 -40.109 -20.869 1.00 14.04 149 LEU E CA 1
ATOM 7551 C C . LEU E 1 170 ? 16.947 -39.507 -19.715 1.00 13.12 149 LEU E C 1
ATOM 7552 O O . LEU E 1 170 ? 16.812 -40.131 -18.653 1.00 13.37 149 LEU E O 1
ATOM 7557 N N . GLN E 1 171 ? 16.481 -38.263 -19.889 1.00 12.78 150 GLN E N 1
ATOM 7558 C CA . GLN E 1 171 ? 15.740 -37.587 -18.830 1.00 14.05 150 GLN E CA 1
ATOM 7559 C C . GLN E 1 171 ? 14.475 -38.380 -18.493 1.00 15.26 150 GLN E C 1
ATOM 7560 O O . GLN E 1 171 ? 14.127 -38.567 -17.321 1.00 14.82 150 GLN E O 1
ATOM 7566 N N . GLN E 1 172 ? 13.810 -38.911 -19.527 1.00 14.17 151 GLN E N 1
ATOM 7567 C CA . GLN E 1 172 ? 12.634 -39.743 -19.323 1.00 16.27 151 GLN E CA 1
ATOM 7568 C C . GLN E 1 172 ? 12.982 -40.975 -18.481 1.00 16.33 151 GLN E C 1
ATOM 7569 O O . GLN E 1 172 ? 12.235 -41.337 -17.575 1.00 16.61 151 GLN E O 1
ATOM 7575 N N . LEU E 1 173 ? 14.096 -41.643 -18.807 1.00 14.84 152 LEU E N 1
ATOM 7576 C CA . LEU E 1 173 ? 14.527 -42.819 -18.066 1.00 14.05 152 LEU E CA 1
ATOM 7577 C C . LEU E 1 173 ? 14.806 -42.476 -16.601 1.00 15.57 152 LEU E C 1
ATOM 7578 O O . LEU E 1 173 ? 14.463 -43.267 -15.721 1.00 14.73 152 LEU E O 1
ATOM 7583 N N . LEU E 1 174 ? 15.477 -41.347 -16.329 1.00 12.96 153 LEU E N 1
ATOM 7584 C CA . LEU E 1 174 ? 15.781 -41.027 -14.937 1.00 14.35 153 LEU E CA 1
ATOM 7585 C C . LEU E 1 174 ? 14.485 -40.696 -14.196 1.00 15.71 153 LEU E C 1
ATOM 7586 O O . LEU E 1 174 ? 14.314 -41.078 -13.027 1.00 16.59 153 LEU E O 1
ATOM 7591 N N . THR E 1 175 ? 13.612 -39.902 -14.830 1.00 17.25 154 THR E N 1
ATOM 7592 C CA . THR E 1 175 ? 12.347 -39.510 -14.214 1.00 17.81 154 THR E CA 1
ATOM 7593 C C . THR E 1 175 ? 11.550 -40.757 -13.830 1.00 18.34 154 THR E C 1
ATOM 7594 O O . THR E 1 175 ? 10.997 -40.845 -12.724 1.00 18.64 154 THR E O 1
ATOM 7598 N N . LEU E 1 176 ? 11.531 -41.747 -14.724 1.00 16.49 155 LEU E N 1
ATOM 7599 C CA . LEU E 1 176 ? 10.729 -42.944 -14.535 1.00 17.43 155 LEU E CA 1
ATOM 7600 C C . LEU E 1 176 ? 11.393 -43.879 -13.529 1.00 18.25 155 LEU E C 1
ATOM 7601 O O . LEU E 1 176 ? 10.696 -44.499 -12.726 1.00 21.99 155 LEU E O 1
ATOM 760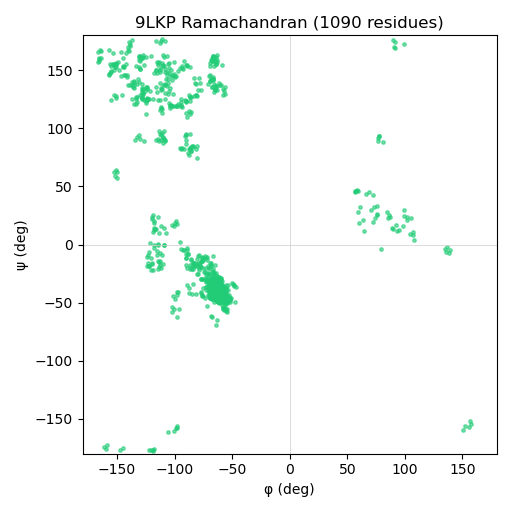6 N N . HIS E 1 177 ? 12.719 -44.027 -13.608 1.00 16.11 156 HIS E N 1
ATOM 7607 C CA . HIS E 1 177 ? 13.392 -45.215 -13.093 1.00 16.79 156 HIS E CA 1
ATOM 7608 C C . HIS E 1 177 ? 14.473 -44.885 -12.065 1.00 17.49 156 HIS E C 1
ATOM 7609 O O . HIS E 1 177 ? 14.932 -45.796 -11.377 1.00 19.62 156 HIS E O 1
ATOM 7616 N N . ALA E 1 178 ? 14.955 -43.631 -12.025 1.00 17.16 157 ALA E N 1
ATOM 7617 C CA . ALA E 1 178 ? 16.049 -43.268 -11.125 1.00 17.57 157 ALA E CA 1
ATOM 7618 C C . ALA E 1 178 ? 15.947 -41.794 -10.742 1.00 20.05 157 ALA E C 1
ATOM 7619 O O . ALA E 1 178 ? 16.825 -40.988 -11.060 1.00 18.72 157 ALA E O 1
ATOM 7621 N N . PRO E 1 179 ? 14.811 -41.386 -10.131 1.00 21.74 158 PRO E N 1
ATOM 7622 C CA . PRO E 1 179 ? 14.445 -39.976 -10.046 1.00 24.31 158 PRO E CA 1
ATOM 7623 C C . PRO E 1 179 ? 15.338 -39.144 -9.125 1.00 23.73 158 PRO E C 1
ATOM 7624 O O . PRO E 1 179 ? 15.337 -37.928 -9.231 1.00 25.98 158 PRO E O 1
ATOM 7628 N N . GLN E 1 180 ? 16.120 -39.803 -8.262 1.00 23.39 159 GLN E N 1
ATOM 7629 C CA . GLN E 1 180 ? 17.098 -39.120 -7.425 1.00 27.18 159 GLN E CA 1
ATOM 7630 C C . GLN E 1 180 ? 18.350 -38.716 -8.213 1.00 22.55 159 GLN E C 1
ATOM 7631 O O . GLN E 1 180 ? 19.203 -38.014 -7.675 1.00 25.55 159 GLN E O 1
ATOM 7637 N N . SER E 1 181 ? 18.545 -39.254 -9.425 1.00 18.63 160 SER E N 1
ATOM 7638 C CA . SER E 1 181 ? 19.692 -38.874 -10.242 1.00 18.24 160 SER E CA 1
ATOM 7639 C C . SER E 1 181 ? 19.291 -37.737 -11.167 1.00 16.73 160 SER E C 1
ATOM 7640 O O . SER E 1 181 ? 18.138 -37.687 -11.586 1.00 19.72 160 SER E O 1
ATOM 7643 N N . LYS E 1 182 ? 20.264 -36.891 -11.521 1.00 16.45 161 LYS E N 1
ATOM 7644 C CA . LYS E 1 182 ? 20.037 -35.750 -12.395 1.00 15.04 161 LYS E CA 1
ATOM 7645 C C . LYS E 1 182 ? 20.770 -35.962 -13.715 1.00 14.74 161 LYS E C 1
ATOM 7646 O O . LYS E 1 182 ? 21.907 -36.433 -13.716 1.00 15.54 161 LYS E O 1
ATOM 7652 N N . VAL E 1 183 ? 20.224 -35.391 -14.791 1.00 14.89 162 VAL E N 1
ATOM 7653 C CA . VAL E 1 183 ? 21.002 -35.159 -15.996 1.00 14.75 162 VAL E CA 1
ATOM 7654 C C . VAL E 1 183 ? 21.841 -33.894 -15.810 1.00 16.49 162 VAL E C 1
ATOM 7655 O O . VAL E 1 183 ? 21.323 -32.848 -15.391 1.00 14.89 162 VAL E O 1
ATOM 7659 N N . LEU E 1 184 ? 23.149 -34.028 -16.068 1.00 15.37 163 LEU E N 1
ATOM 7660 C CA . LEU E 1 184 ? 24.042 -32.887 -16.215 1.00 14.69 163 LEU E CA 1
ATOM 7661 C C . LEU E 1 184 ? 24.452 -32.812 -17.686 1.00 13.69 163 LEU E C 1
ATOM 7662 O O . LEU E 1 184 ? 25.396 -33.473 -18.101 1.00 15.24 163 LEU E O 1
ATOM 7667 N N . ALA E 1 185 ? 23.693 -32.042 -18.469 1.00 15.39 164 ALA E N 1
ATOM 7668 C CA . ALA E 1 185 ? 23.915 -31.990 -19.905 1.00 14.01 164 ALA E CA 1
ATOM 7669 C C . ALA E 1 185 ? 25.242 -31.279 -20.184 1.00 14.33 164 ALA E C 1
ATOM 7670 O O . ALA E 1 185 ? 25.550 -30.269 -19.552 1.00 14.00 164 ALA E O 1
ATOM 7672 N N . ALA E 1 186 ? 25.996 -31.783 -21.173 1.00 14.76 165 ALA E N 1
ATOM 7673 C CA . ALA E 1 186 ? 27.322 -31.284 -21.481 1.00 15.11 165 ALA E CA 1
ATOM 7674 C C . ALA E 1 186 ? 27.571 -31.394 -22.984 1.00 16.15 165 ALA E C 1
ATOM 7675 O O . ALA E 1 186 ? 26.853 -32.123 -23.675 1.00 15.63 165 ALA E O 1
ATOM 7677 N N . SER E 1 187 ? 28.625 -30.706 -23.431 1.00 15.20 166 SER E N 1
ATOM 7678 C CA . SER E 1 187 ? 29.117 -30.767 -24.802 1.00 14.76 166 SER E CA 1
ATOM 7679 C C . SER E 1 187 ? 28.219 -29.946 -25.727 1.00 14.19 166 SER E C 1
ATOM 7680 O O . SER E 1 187 ? 27.224 -30.447 -26.239 1.00 15.99 166 SER E O 1
ATOM 7683 N N . PHE E 1 188 ? 28.544 -28.651 -25.874 1.00 13.59 167 PHE E N 1
ATOM 7684 C CA . PHE E 1 188 ? 27.708 -27.717 -26.609 1.00 13.39 167 PHE E CA 1
ATOM 7685 C C . PHE E 1 188 ? 28.561 -26.935 -27.596 1.00 15.05 167 PHE E C 1
ATOM 7686 O O . PHE E 1 188 ? 29.624 -26.414 -27.226 1.00 16.48 167 PHE E O 1
ATOM 7694 N N . LYS E 1 189 ? 28.000 -26.722 -28.788 1.00 15.46 168 LYS E N 1
ATOM 7695 C CA . LYS E 1 189 ? 28.557 -25.773 -29.737 1.00 16.17 168 LYS E CA 1
ATOM 7696 C C . LYS E 1 189 ? 27.626 -24.584 -29.980 1.00 17.25 168 LYS E C 1
ATOM 7697 O O . LYS E 1 189 ? 28.057 -23.579 -30.539 1.00 16.69 168 LYS E O 1
ATOM 7703 N N . THR E 1 190 ? 26.356 -24.673 -29.575 1.00 15.93 169 THR E N 1
ATOM 7704 C CA . THR E 1 190 ? 25.449 -23.565 -29.821 1.00 16.77 169 THR E CA 1
ATOM 7705 C C . THR E 1 190 ? 24.448 -23.468 -28.685 1.00 15.77 169 THR E C 1
ATOM 7706 O O . THR E 1 190 ? 24.073 -24.475 -28.089 1.00 15.61 169 THR E O 1
ATOM 7710 N N . PRO E 1 191 ? 24.049 -22.231 -28.320 1.00 14.98 170 PRO E N 1
ATOM 7711 C CA . PRO E 1 191 ? 23.033 -22.014 -27.296 1.00 15.25 170 PRO E CA 1
ATOM 7712 C C . PRO E 1 191 ? 21.769 -22.845 -27.485 1.00 14.06 170 PRO E C 1
ATOM 7713 O O . PRO E 1 191 ? 21.145 -23.253 -26.522 1.00 14.26 170 PRO E O 1
ATOM 7717 N N . ARG E 1 192 ? 21.382 -23.104 -28.739 1.00 14.13 171 ARG E N 1
ATOM 7718 C CA . ARG E 1 192 ? 20.132 -23.795 -28.994 1.00 12.24 171 ARG E CA 1
ATOM 7719 C C . ARG E 1 192 ? 20.186 -25.203 -28.405 1.00 12.54 171 ARG E C 1
ATOM 7720 O O . ARG E 1 192 ? 19.190 -25.686 -27.868 1.00 15.02 171 ARG E O 1
ATOM 7728 N N . GLN E 1 193 ? 21.363 -25.838 -28.455 1.00 12.97 172 GLN E N 1
ATOM 7729 C CA . GLN E 1 193 ? 21.510 -27.165 -27.882 1.00 13.61 172 GLN E CA 1
ATOM 7730 C C . GLN E 1 193 ? 21.259 -27.109 -26.376 1.00 13.16 172 GLN E C 1
ATOM 7731 O O . GLN E 1 193 ? 20.554 -27.952 -25.823 1.00 12.24 172 GLN E O 1
ATOM 7737 N N . ALA E 1 194 ? 21.875 -26.134 -25.717 1.00 13.24 173 ALA E N 1
ATOM 7738 C CA . ALA E 1 194 ? 21.752 -26.003 -24.274 1.00 13.29 173 ALA E CA 1
ATOM 7739 C C . ALA E 1 194 ? 20.318 -25.655 -23.886 1.00 13.17 173 ALA E C 1
ATOM 7740 O O . ALA E 1 194 ? 19.776 -26.220 -22.935 1.00 14.34 173 ALA E O 1
ATOM 7742 N N . LEU E 1 195 ? 19.691 -24.739 -24.630 1.00 14.34 174 LEU E N 1
ATOM 7743 C CA . LEU E 1 195 ? 18.293 -24.398 -24.391 1.00 13.28 174 LEU E CA 1
ATOM 7744 C C . LEU E 1 195 ? 17.425 -25.656 -24.474 1.00 14.22 174 LEU E C 1
ATOM 7745 O O . LEU E 1 195 ? 16.558 -25.881 -23.627 1.00 13.16 174 LEU E O 1
ATOM 7750 N N . ASP E 1 196 ? 17.592 -26.427 -25.560 1.00 13.92 175 ASP E N 1
ATOM 7751 C CA . ASP E 1 196 ? 16.794 -27.619 -25.790 1.00 14.30 175 ASP E CA 1
ATOM 7752 C C . ASP E 1 196 ? 16.962 -28.628 -24.646 1.00 14.22 175 ASP E C 1
ATOM 7753 O O . ASP E 1 196 ? 15.994 -29.268 -24.261 1.00 14.50 175 ASP E O 1
ATOM 7758 N N . CYS E 1 197 ? 18.162 -28.723 -24.058 1.00 14.10 176 CYS E N 1
ATOM 7759 C CA . CYS E 1 197 ? 18.395 -29.593 -22.909 1.00 13.52 176 CYS E CA 1
ATOM 7760 C C . CYS E 1 197 ? 17.619 -29.088 -21.698 1.00 13.90 176 CYS E C 1
ATOM 7761 O O . CYS E 1 197 ? 16.992 -29.864 -20.967 1.00 14.71 176 CYS E O 1
ATOM 7764 N N . LEU E 1 198 ? 17.655 -27.772 -21.488 1.00 13.47 177 LEU E N 1
ATOM 7765 C CA . LEU E 1 198 ? 16.919 -27.181 -20.372 1.00 14.14 177 LEU E CA 1
ATOM 7766 C C . LEU E 1 198 ? 15.412 -27.357 -20.539 1.00 15.51 177 LEU E C 1
ATOM 7767 O O . LEU E 1 198 ? 14.718 -27.617 -19.562 1.00 14.50 177 LEU E O 1
ATOM 7772 N N . LEU E 1 199 ? 14.910 -27.278 -21.773 1.00 13.62 178 LEU E N 1
ATOM 7773 C CA . LEU E 1 199 ? 13.480 -27.435 -22.003 1.00 14.62 178 LEU E CA 1
ATOM 7774 C C . LEU E 1 199 ? 13.051 -28.888 -21.779 1.00 15.02 178 LEU E C 1
ATOM 7775 O O . LEU E 1 199 ? 11.902 -29.136 -21.406 1.00 16.73 178 LEU E O 1
ATOM 7780 N N . ALA E 1 200 ? 13.976 -29.827 -22.022 1.00 14.61 179 ALA E N 1
ATOM 7781 C CA . ALA E 1 200 ? 13.735 -31.255 -21.815 1.00 14.48 179 ALA E CA 1
ATOM 7782 C C . ALA E 1 200 ? 13.680 -31.606 -20.333 1.00 16.80 179 ALA E C 1
ATOM 7783 O O . ALA E 1 200 ? 13.437 -32.765 -20.010 1.00 17.74 179 ALA E O 1
ATOM 7785 N N . GLY E 1 201 ? 14.112 -30.685 -19.465 1.00 15.45 180 GLY E N 1
ATOM 7786 C CA . GLY E 1 201 ? 13.961 -30.866 -18.027 1.00 16.36 180 GLY E CA 1
ATOM 7787 C C . GLY E 1 201 ? 15.262 -31.190 -17.288 1.00 16.76 180 GLY E C 1
ATOM 7788 O O . GLY E 1 201 ? 15.233 -31.420 -16.080 1.00 16.02 180 GLY E O 1
ATOM 7789 N N . CYS E 1 202 ? 16.419 -31.123 -17.962 1.00 15.09 181 CYS E N 1
ATOM 7790 C CA . CYS E 1 202 ? 17.680 -31.401 -17.291 1.00 14.70 181 CYS E CA 1
ATOM 7791 C C . CYS E 1 202 ? 17.853 -30.479 -16.088 1.00 14.86 181 CYS E C 1
ATOM 7792 O O . CYS E 1 202 ? 17.703 -29.266 -16.217 1.00 16.36 181 CYS E O 1
ATOM 7795 N N . GLU E 1 203 ? 18.215 -31.048 -14.936 1.00 14.80 182 GLU E N 1
ATOM 7796 C CA . GLU E 1 203 ? 18.239 -30.273 -13.702 1.00 15.96 182 GLU E CA 1
ATOM 7797 C C . GLU E 1 203 ? 19.619 -29.671 -13.444 1.00 15.64 182 GLU E C 1
ATOM 7798 O O . GLU E 1 203 ? 19.800 -28.953 -12.463 1.00 17.69 182 GLU E O 1
ATOM 7804 N N . SER E 1 204 ? 20.595 -30.003 -14.302 1.00 13.65 183 SER E N 1
ATOM 7805 C CA . SER E 1 204 ? 21.910 -29.390 -14.242 1.00 14.00 183 SER E CA 1
ATOM 7806 C C . SER E 1 204 ? 22.501 -29.334 -15.646 1.00 15.16 183 SER E C 1
ATOM 7807 O O . SER E 1 204 ? 22.041 -30.058 -16.528 1.00 14.04 183 SER E O 1
ATOM 7810 N N . ILE E 1 205 ? 23.447 -28.413 -15.857 1.00 14.15 184 ILE E N 1
ATOM 7811 C CA . ILE E 1 205 ? 24.021 -28.214 -17.180 1.00 13.52 184 ILE E CA 1
ATOM 7812 C C . ILE E 1 205 ? 25.407 -27.616 -16.998 1.00 14.32 184 ILE E C 1
ATOM 7813 O O . ILE E 1 205 ? 25.626 -26.861 -16.051 1.00 14.65 184 ILE E O 1
ATOM 7818 N N . THR E 1 206 ? 26.326 -27.937 -17.911 1.00 14.01 185 THR E N 1
ATOM 7819 C CA . THR E 1 206 ? 27.641 -27.327 -17.869 1.00 14.85 185 THR E CA 1
ATOM 7820 C C . THR E 1 206 ? 27.953 -26.744 -19.239 1.00 15.09 185 THR E C 1
ATOM 7821 O O . THR E 1 206 ? 27.850 -27.428 -20.253 1.00 14.77 185 THR E O 1
ATOM 7825 N N . LEU E 1 207 ? 28.285 -25.453 -19.245 1.00 14.44 186 LEU E N 1
ATOM 7826 C CA . LEU E 1 207 ? 28.428 -24.689 -20.469 1.00 15.52 186 LEU E CA 1
ATOM 7827 C C . LEU E 1 207 ? 29.902 -24.404 -20.708 1.00 16.57 186 LEU E C 1
ATOM 7828 O O . LEU E 1 207 ? 30.603 -23.942 -19.809 1.00 14.71 186 LEU E O 1
ATOM 7833 N N . PRO E 1 208 ? 30.381 -24.527 -21.961 1.00 14.31 187 PRO E N 1
ATOM 7834 C CA . PRO E 1 208 ? 31.645 -23.914 -22.320 1.00 15.17 187 PRO E CA 1
ATOM 7835 C C . PRO E 1 208 ? 31.508 -22.395 -22.285 1.00 14.77 187 PRO E C 1
ATOM 7836 O O . PRO E 1 208 ? 30.398 -21.867 -22.343 1.00 15.76 187 PRO E O 1
ATOM 7840 N N . LEU E 1 209 ? 32.637 -21.698 -22.145 1.00 17.61 188 LEU E N 1
ATOM 7841 C CA . LEU E 1 209 ? 32.618 -20.254 -21.961 1.00 16.29 188 LEU E CA 1
ATOM 7842 C C . LEU E 1 209 ? 31.958 -19.551 -23.145 1.00 15.04 188 LEU E C 1
ATOM 7843 O O . LEU E 1 209 ? 31.280 -18.548 -22.954 1.00 17.54 188 LEU E O 1
ATOM 7848 N N . ASP E 1 210 ? 32.224 -20.000 -24.371 1.00 17.27 189 ASP E N 1
ATOM 7849 C CA . ASP E 1 210 ? 31.724 -19.299 -25.545 1.00 17.81 189 ASP E CA 1
ATOM 7850 C C . ASP E 1 210 ? 30.194 -19.347 -25.578 1.00 18.87 189 ASP E C 1
ATOM 7851 O O . ASP E 1 210 ? 29.547 -18.319 -25.774 1.00 17.61 189 ASP E O 1
ATOM 7856 N N . VAL E 1 211 ? 29.605 -20.527 -25.332 1.00 16.42 190 VAL E N 1
ATOM 7857 C CA . VAL E 1 211 ? 28.155 -20.643 -25.349 1.00 15.18 190 VAL E CA 1
ATOM 7858 C C . VAL E 1 211 ? 27.556 -19.851 -24.180 1.00 15.11 190 VAL E C 1
ATOM 7859 O O . VAL E 1 211 ? 26.548 -19.177 -24.358 1.00 17.28 190 VAL E O 1
ATOM 7863 N N . ALA E 1 212 ? 28.151 -19.946 -22.979 1.00 15.69 191 ALA E N 1
ATOM 7864 C CA . ALA E 1 212 ? 27.669 -19.208 -21.824 1.00 16.54 191 ALA E CA 1
ATOM 7865 C C . ALA E 1 212 ? 27.536 -17.732 -22.169 1.00 16.83 191 ALA E C 1
ATOM 7866 O O . ALA E 1 212 ? 26.501 -17.124 -21.911 1.00 19.22 191 ALA E O 1
ATOM 7868 N N . GLN E 1 213 ? 28.564 -17.188 -22.820 1.00 18.34 192 GLN E N 1
ATOM 7869 C CA . GLN E 1 213 ? 28.612 -15.763 -23.116 1.00 19.32 192 GLN E CA 1
ATOM 7870 C C . GLN E 1 213 ? 27.598 -15.406 -24.193 1.00 18.98 192 GLN E C 1
ATOM 7871 O O . GLN E 1 213 ? 27.011 -14.330 -24.156 1.00 18.47 192 GLN E O 1
ATOM 7877 N N . GLN E 1 214 ? 27.350 -16.336 -25.118 1.00 18.22 193 GLN E N 1
ATOM 7878 C CA . GLN E 1 214 ? 26.395 -16.069 -26.172 1.00 18.06 193 GLN E CA 1
ATOM 7879 C C . GLN E 1 214 ? 24.991 -15.892 -25.610 1.00 16.06 193 GLN E C 1
ATOM 7880 O O . GLN E 1 214 ? 24.203 -15.158 -26.204 1.00 15.96 193 GLN E O 1
ATOM 7886 N N . PHE E 1 215 ? 24.676 -16.572 -24.494 1.00 17.70 194 PHE E N 1
ATOM 7887 C CA . PHE E 1 215 ? 23.366 -16.468 -23.878 1.00 16.73 194 PHE E CA 1
ATOM 7888 C C . PHE E 1 215 ? 23.097 -15.021 -23.469 1.00 19.34 194 PHE E C 1
ATOM 7889 O O . PHE E 1 215 ? 21.949 -14.588 -23.477 1.00 19.22 194 PHE E O 1
ATOM 7897 N N . ILE E 1 216 ? 24.162 -14.273 -23.155 1.00 17.74 195 ILE E N 1
ATOM 7898 C CA . ILE E 1 216 ? 24.006 -12.959 -22.540 1.00 20.62 195 ILE E CA 1
ATOM 7899 C C . ILE E 1 216 ? 24.619 -11.874 -23.428 1.00 23.82 195 ILE E C 1
ATOM 7900 O O . ILE E 1 216 ? 24.912 -10.780 -22.941 1.00 30.59 195 ILE E O 1
ATOM 7905 N N . THR E 1 217 ? 24.754 -12.176 -24.729 1.00 21.75 196 THR E N 1
ATOM 7906 C CA . THR E 1 217 ? 25.190 -11.239 -25.761 1.00 25.65 196 THR E CA 1
ATOM 7907 C C . THR E 1 217 ? 24.119 -11.194 -26.843 1.00 22.37 196 THR E C 1
ATOM 7908 O O . THR E 1 217 ? 23.818 -12.204 -27.468 1.00 25.37 196 THR E O 1
ATOM 7912 N N . SER E 1 218 ? 23.619 -9.999 -27.151 1.00 18.57 197 SER E N 1
ATOM 7913 C CA . SER E 1 218 ? 22.525 -9.889 -28.099 1.00 18.51 197 SER E CA 1
ATOM 7914 C C . SER E 1 218 ? 22.583 -8.537 -28.790 1.00 17.92 197 SER E C 1
ATOM 7915 O O . SER E 1 218 ? 22.444 -7.503 -28.129 1.00 18.59 197 SER E O 1
ATOM 7918 N N . PRO E 1 219 ? 22.550 -8.506 -30.141 1.00 15.42 198 PRO E N 1
ATOM 7919 C CA . PRO E 1 219 ? 22.388 -7.235 -30.829 1.00 16.34 198 PRO E CA 1
ATOM 7920 C C . PRO E 1 219 ? 21.018 -6.598 -30.614 1.00 14.70 198 PRO E C 1
ATOM 7921 O O . PRO E 1 219 ? 20.910 -5.367 -30.526 1.00 17.74 198 PRO E O 1
ATOM 7925 N N . ALA E 1 220 ? 19.984 -7.428 -30.441 1.00 14.92 199 ALA E N 1
ATOM 7926 C CA . ALA E 1 220 ? 18.633 -6.923 -30.240 1.00 14.41 199 ALA E CA 1
ATOM 7927 C C . ALA E 1 220 ? 18.542 -6.224 -28.886 1.00 14.88 199 ALA E C 1
ATOM 7928 O O . ALA E 1 220 ? 17.977 -5.137 -28.770 1.00 16.78 199 ALA E O 1
ATOM 7930 N N . VAL E 1 221 ? 19.084 -6.866 -27.849 1.00 16.29 200 VAL E N 1
ATOM 7931 C CA . VAL E 1 221 ? 19.069 -6.282 -26.513 1.00 19.81 200 VAL E CA 1
ATOM 7932 C C . VAL E 1 221 ? 19.856 -4.971 -26.515 1.00 18.07 200 VAL E C 1
ATOM 7933 O O . VAL E 1 221 ? 19.370 -3.939 -26.063 1.00 19.30 200 VAL E O 1
ATOM 7937 N N . ASP E 1 222 ? 21.050 -4.965 -27.118 1.00 18.26 201 ASP E N 1
ATOM 7938 C CA . ASP E 1 222 ? 21.880 -3.767 -27.107 1.00 20.77 201 ASP E CA 1
ATOM 7939 C C . ASP E 1 222 ? 21.146 -2.606 -27.783 1.00 19.87 201 ASP E C 1
ATOM 7940 O O . ASP E 1 222 ? 21.212 -1.461 -27.326 1.00 18.92 201 ASP E O 1
ATOM 7945 N N . ALA E 1 223 ? 20.479 -2.900 -28.904 1.00 16.36 202 ALA E N 1
ATOM 7946 C CA . ALA E 1 223 ? 19.751 -1.898 -29.664 1.00 17.63 202 ALA E CA 1
ATOM 7947 C C . ALA E 1 223 ? 18.574 -1.354 -28.856 1.00 17.72 202 ALA E C 1
ATOM 7948 O O . ALA E 1 223 ? 18.237 -0.179 -28.979 1.00 18.53 202 ALA E O 1
ATOM 7950 N N . ALA E 1 224 ? 17.905 -2.235 -28.096 1.00 18.08 203 ALA E N 1
ATOM 7951 C CA . ALA E 1 224 ? 16.769 -1.813 -27.286 1.00 17.72 203 ALA E CA 1
ATOM 7952 C C . ALA E 1 224 ? 17.248 -0.778 -26.270 1.00 16.33 203 ALA E C 1
ATOM 7953 O O . ALA E 1 224 ? 16.578 0.225 -26.005 1.00 15.57 203 ALA E O 1
ATOM 7955 N N . ILE E 1 225 ? 18.409 -1.051 -25.674 1.00 17.31 204 ILE E N 1
ATOM 7956 C CA . ILE E 1 225 ? 18.940 -0.192 -24.626 1.00 19.42 204 ILE E CA 1
ATOM 7957 C C . ILE E 1 225 ? 19.329 1.170 -25.206 1.00 20.34 204 ILE E C 1
ATOM 7958 O O . ILE E 1 225 ? 19.017 2.204 -24.601 1.00 21.05 204 ILE E O 1
ATOM 7963 N N . VAL E 1 226 ? 20.016 1.169 -26.358 1.00 19.00 205 VAL E N 1
ATOM 7964 C CA . VAL E 1 226 ? 20.378 2.394 -27.060 1.00 19.48 205 VAL E CA 1
ATOM 7965 C C . VAL E 1 226 ? 19.130 3.242 -27.326 1.00 19.05 205 VAL E C 1
ATOM 7966 O O . VAL E 1 226 ? 19.129 4.446 -27.060 1.00 20.78 205 VAL E O 1
ATOM 7970 N N . LYS E 1 227 ? 18.037 2.612 -27.756 1.00 17.10 206 LYS E N 1
ATOM 7971 C CA . LYS E 1 227 ? 16.821 3.337 -28.077 1.00 16.96 206 LYS E CA 1
ATOM 7972 C C . LYS E 1 227 ? 16.199 3.924 -26.806 1.00 15.66 206 LYS E C 1
ATOM 7973 O O . LYS E 1 227 ? 15.741 5.059 -26.817 1.00 16.51 206 LYS E O 1
ATOM 7979 N N . PHE E 1 228 ? 16.194 3.161 -25.711 1.00 15.46 207 PHE E N 1
ATOM 7980 C CA . PHE E 1 228 ? 15.700 3.686 -24.443 1.00 14.01 207 PHE E CA 1
ATOM 7981 C C . PHE E 1 228 ? 16.494 4.936 -24.059 1.00 16.23 207 PHE E C 1
ATOM 7982 O O . PHE E 1 228 ? 15.920 5.908 -23.566 1.00 18.49 207 PHE E O 1
ATOM 7990 N N . GLU E 1 229 ? 17.826 4.864 -24.182 1.00 16.30 208 GLU E N 1
ATOM 7991 C CA . GLU E 1 229 ? 18.690 5.986 -23.829 1.00 19.05 208 GLU E CA 1
ATOM 7992 C C . GLU E 1 229 ? 18.354 7.213 -24.681 1.00 18.76 208 GLU E C 1
ATOM 7993 O O . GLU E 1 229 ? 18.229 8.321 -24.162 1.00 17.17 208 GLU E O 1
ATOM 7999 N N . GLN E 1 230 ? 18.193 7.022 -25.998 1.00 17.50 209 GLN E N 1
ATOM 8000 C CA . GLN E 1 230 ? 17.869 8.130 -26.887 1.00 19.32 209 GLN E CA 1
ATOM 8001 C C . GLN E 1 230 ? 16.525 8.759 -26.523 1.00 20.20 209 GLN E C 1
ATOM 8002 O O . GLN E 1 230 ? 16.380 9.980 -26.543 1.00 19.04 209 GLN E O 1
ATOM 8008 N N . ASP E 1 231 ? 15.519 7.926 -26.235 1.00 17.02 210 ASP E N 1
ATOM 8009 C CA . ASP E 1 231 ? 14.211 8.452 -25.905 1.00 16.39 210 ASP E CA 1
ATOM 8010 C C . ASP E 1 231 ? 14.317 9.286 -24.625 1.00 15.00 210 ASP E C 1
ATOM 8011 O O . ASP E 1 231 ? 13.745 10.374 -24.541 1.00 15.74 210 ASP E O 1
ATOM 8016 N N . TRP E 1 232 ? 15.033 8.740 -23.633 1.00 15.36 211 TRP E N 1
ATOM 8017 C CA . TRP E 1 232 ? 15.214 9.394 -22.350 1.00 15.80 211 TRP E CA 1
ATOM 8018 C C . TRP E 1 232 ? 15.903 10.753 -22.522 1.00 16.42 211 TRP E C 1
ATOM 8019 O O . TRP E 1 232 ? 15.439 11.777 -22.021 1.00 17.83 211 TRP E O 1
ATOM 8030 N N . GLN E 1 233 ? 16.970 10.781 -23.316 1.00 17.65 212 GLN E N 1
ATOM 8031 C CA . GLN E 1 233 ? 17.712 12.007 -23.565 1.00 18.51 212 GLN E CA 1
ATOM 8032 C C . GLN E 1 233 ? 16.815 13.040 -24.247 1.00 18.77 212 GLN E C 1
ATOM 8033 O O . GLN E 1 233 ? 16.878 14.229 -23.929 1.00 20.74 212 GLN E O 1
ATOM 8039 N N . GLY E 1 234 ? 16.028 12.582 -25.226 1.00 19.50 213 GLY E N 1
ATOM 8040 C CA . GLY E 1 234 ? 15.068 13.405 -25.951 1.00 19.98 213 GLY E CA 1
ATOM 8041 C C . GLY E 1 234 ? 14.075 14.118 -25.035 1.00 18.91 213 GLY E C 1
ATOM 8042 O O . GLY E 1 234 ? 13.779 15.292 -25.252 1.00 22.28 213 GLY E O 1
ATOM 8043 N N . ALA E 1 235 ? 13.638 13.443 -23.962 1.00 16.96 214 ALA E N 1
ATOM 8044 C CA . ALA E 1 235 ? 12.618 13.971 -23.072 1.00 19.48 214 ALA E CA 1
ATOM 8045 C C . ALA E 1 235 ? 13.225 14.811 -21.945 1.00 16.94 214 ALA E C 1
ATOM 8046 O O . ALA E 1 235 ? 12.624 15.803 -21.536 1.00 17.29 214 ALA E O 1
ATOM 8048 N N . PHE E 1 236 ? 14.409 14.426 -21.451 1.00 16.33 215 PHE E N 1
ATOM 8049 C CA . PHE E 1 236 ? 14.906 14.949 -20.182 1.00 17.93 215 PHE E CA 1
ATOM 8050 C C . PHE E 1 236 ? 16.271 15.624 -20.306 1.00 16.73 215 PHE E C 1
ATOM 8051 O O . PHE E 1 236 ? 16.739 16.222 -19.338 1.00 17.47 215 PHE E O 1
ATOM 8059 N N . GLY E 1 237 ? 16.918 15.502 -21.470 1.00 18.25 216 GLY E N 1
ATOM 8060 C CA . GLY E 1 237 ? 18.189 16.163 -21.729 1.00 20.51 216 GLY E CA 1
ATOM 8061 C C . GLY E 1 237 ? 19.370 15.541 -20.980 1.00 21.43 216 GLY E C 1
ATOM 8062 O O . GLY E 1 237 ? 20.431 16.155 -20.899 1.00 23.74 216 GLY E O 1
ATOM 8063 N N . ARG E 1 238 ? 19.220 14.287 -20.527 1.00 20.22 217 ARG E N 1
ATOM 8064 C CA . ARG E 1 238 ? 20.263 13.568 -19.801 1.00 20.25 217 ARG E CA 1
ATOM 8065 C C . ARG E 1 238 ? 20.046 12.073 -20.035 1.00 21.36 217 ARG E C 1
ATOM 8066 O O . ARG E 1 238 ? 18.990 11.696 -20.528 1.00 19.92 217 ARG E O 1
ATOM 8074 N N . THR E 1 239 ? 21.041 11.227 -19.731 1.00 21.62 218 THR E N 1
ATOM 8075 C CA . THR E 1 239 ? 20.857 9.796 -19.914 1.00 24.82 218 THR E CA 1
ATOM 8076 C C . THR E 1 239 ? 20.752 9.101 -18.565 1.00 21.22 218 THR E C 1
ATOM 8077 O O . THR E 1 239 ? 20.784 7.881 -18.527 1.00 21.30 218 THR E O 1
ATOM 8081 N N . SER E 1 240 ? 20.552 9.865 -17.495 1.00 21.30 219 SER E N 1
ATOM 8082 C CA . SER E 1 240 ? 20.502 9.297 -16.153 1.00 19.32 219 SER E CA 1
ATOM 8083 C C . SER E 1 240 ? 19.158 9.589 -15.488 1.00 19.53 219 SER E C 1
ATOM 8084 O O . SER E 1 240 ? 18.432 10.505 -15.868 1.00 19.19 219 SER E O 1
ATOM 8087 N N . ILE E 1 241 ? 18.852 8.823 -14.435 1.00 19.44 220 ILE E N 1
ATOM 8088 C CA . ILE E 1 241 ? 17.727 9.125 -13.568 1.00 25.82 220 ILE E CA 1
ATOM 8089 C C . ILE E 1 241 ? 18.019 10.431 -12.803 1.00 30.88 220 ILE E C 1
ATOM 8090 O O . ILE E 1 241 ? 17.142 11.314 -12.812 1.00 31.88 220 ILE E O 1
#